Protein AF-0000000081883741 (afdb_homodimer)

Sequence (1284 aa):
FSAPFHGRQTILSLWDHIHKDPNEERGERMLQVHVQSVSGLESQSTELFSVKYLIKNECFVMQIGSPRFLILCVLSLDYRSHIQRKFQTMKDANSCPGQTVLLKKRYSELIIIDCDWSKKERAHKIKSTGQKHAELMERRAKSSTTVEMLFKPDKHGQIPEVVVLLGPAGIGKTMTARKIMLDWASGQLYQDMFDYVFYIHCREMNLCTEERSMVEIILKQWPNEHALKNVAQELLTEIFRNPKKILFLIDGFDELSLFMDLPEGQLWSDPWKKQQVGILLSSLFQKKVLFDCYMIITTRPTALMKIDRFLQYSRYVEILGFSEKDREEYFHKFFQNDDQAKQALRHVKHNGALFTMCSVPLVCWIMCTVLQQQLERGKELGQTWSTLAVVYMLYLKFHQRQRKQEILRIINGMCALAADGIRRQEILFCEDMIRKHGLNKEDSLSLFLNEDIFKEGIECVCAYSFIHLSFQEFLAALHYVRPPRDVMTLLESYSSSRPDLQVTVCFLFGLINEERMRGLKEMFGWTISFAIKKFLLEWVKILTPTIFQIYLTWERSSLFQFLYETQDENFVKHALQDRTILLVRASSLMEPITTVYCLEHSFRLKHLGIQYDSENKDENEIDGNLLKQLFINNRRLHSSSVFSAPFHGRQTILSLWDHIHKDPNEERGERMLQVHVQSVSGLESQSTELFSVKYLIKNECFVMQIGSPRFLILCVLSLDYRSHIQRKFQTMKDANSCPGQTVLLKKRYSELIIIDCDWSKKERAHKIKSTGQKHAELMERRAKSSTTVEMLFKPDKHGQIPEVVVLLGPAGIGKTMTARKIMLDWASGQLYQDMFDYVFYIHCREMNLCTEERSMVEIILKQWPNEHALKNVAQELLTEIFRNPKKILFLIDGFDELSLFMDLPEGQLWSDPWKKQQVGILLSSLFQKKVLFDCYMIITTRPTALMKIDRFLQYSRYVEILGFSEKDREEYFHKFFQNDDQAKQALRHVKHNGALFTMCSVPLVCWIMCTVLQQQLERGKELGQTWSTLAVVYMLYLKFHQRQRKQEILRIINGMCALAADGIRRQEILFCEDMIRKHGLNKEDSLSLFLNEDIFKEGIECVCAYSFIHLSFQEFLAALHYVRPPRDVMTLLESYSSSRPDLQVTVCFLFGLINEERMRGLKEMFGWTISFAIKKFLLEWVKILTPTIFQIYLTWERSSLFQFLYETQDENFVKHALQDRTILLVRASSLMEPITTVYCLEHSFRLKHLGIQYDSENKDENEIDGNLLKQLFINNRRLHSSSV

Radius of gyration: 37.21 Å; Cα contacts (8 Å, |Δi|>4): 1850; chains: 2; bounding box: 106×109×76 Å

Organism: Varanus komodoensis (NCBI:txid61221)

Structure (mmCIF, N/CA/C/O backbone):
data_AF-0000000081883741-model_v1
#
loop_
_entity.id
_entity.type
_entity.pdbx_description
1 polymer 'NACHT domain-containing protein'
#
loop_
_atom_site.group_PDB
_atom_site.id
_atom_site.type_symbol
_atom_site.label_atom_id
_atom_site.label_alt_id
_atom_site.label_comp_id
_atom_site.label_asym_id
_atom_site.label_entity_id
_atom_site.label_seq_id
_atom_site.pdbx_PDB_ins_code
_atom_site.Cartn_x
_atom_site.Cartn_y
_atom_site.Cartn_z
_atom_site.occupancy
_atom_site.B_iso_or_equiv
_atom_site.auth_seq_id
_atom_site.auth_comp_id
_atom_site.auth_asym_id
_atom_site.auth_atom_id
_atom_site.pdbx_PDB_model_num
ATOM 1 N N . PHE A 1 1 ? -28.203 -41.25 -0.008 1 19.48 1 PHE A N 1
ATOM 2 C CA . PHE A 1 1 ? -28.312 -40.844 1.386 1 19.48 1 PHE A CA 1
ATOM 3 C C . PHE A 1 1 ? -28.922 -39.469 1.488 1 19.48 1 PHE A C 1
ATOM 5 O O . PHE A 1 1 ? -28.328 -38.469 1.047 1 19.48 1 PHE A O 1
ATOM 12 N N . SER A 1 2 ? -30.281 -39.438 1.477 1 24.38 2 SER A N 1
ATOM 13 C CA . SER A 1 2 ? -31.469 -38.594 1.389 1 24.38 2 SER A CA 1
ATOM 14 C C . SER A 1 2 ? -31.641 -37.75 2.635 1 24.38 2 SER A C 1
ATOM 16 O O . SER A 1 2 ? -32.719 -37.656 3.199 1 24.38 2 SER A O 1
ATOM 18 N N . ALA A 1 3 ? -30.594 -37.625 3.367 1 26.11 3 ALA A N 1
ATOM 19 C CA . ALA A 1 3 ? -30.547 -37.156 4.742 1 26.11 3 ALA A CA 1
ATOM 20 C C . ALA A 1 3 ? -30.938 -35.656 4.809 1 26.11 3 ALA A C 1
ATOM 22 O O . ALA A 1 3 ? -31.141 -35.125 5.898 1 26.11 3 ALA A O 1
ATOM 23 N N . PRO A 1 4 ? -30.734 -34.906 3.764 1 35.25 4 PRO A N 1
ATOM 24 C CA . PRO A 1 4 ? -30.859 -33.469 3.918 1 35.25 4 PRO A CA 1
ATOM 25 C C . PRO A 1 4 ? -32.281 -33.031 4.309 1 35.25 4 PRO A C 1
ATOM 27 O O . PRO A 1 4 ? -32.469 -31.891 4.738 1 35.25 4 PRO A O 1
ATOM 30 N N . PHE A 1 5 ? -33.312 -33.938 4.027 1 36.34 5 PHE A N 1
ATOM 31 C CA . PHE A 1 5 ? -34.75 -33.688 4.098 1 36.34 5 PHE A CA 1
ATOM 32 C C . PHE A 1 5 ? -35.25 -33.781 5.531 1 36.34 5 PHE A C 1
ATOM 34 O O . PHE A 1 5 ? -36.406 -33.438 5.828 1 36.34 5 PHE A O 1
ATOM 41 N N . HIS A 1 6 ? -34.375 -34.281 6.383 1 40.12 6 HIS A N 1
ATOM 42 C CA . HIS A 1 6 ? -34.906 -34.625 7.699 1 40.12 6 HIS A CA 1
ATOM 43 C C . HIS A 1 6 ? -35.062 -33.406 8.586 1 40.12 6 HIS A C 1
ATOM 45 O O . HIS A 1 6 ? -35.969 -33.312 9.383 1 40.12 6 HIS A O 1
ATOM 51 N N . GLY A 1 7 ? -34.188 -32.438 8.375 1 40.38 7 GLY A N 1
ATOM 52 C CA . GLY A 1 7 ? -34.312 -31.266 9.227 1 40.38 7 GLY A CA 1
ATOM 53 C C . GLY A 1 7 ? -35.594 -30.484 8.977 1 40.38 7 GLY A C 1
ATOM 54 O O . GLY A 1 7 ? -36.281 -30.094 9.922 1 40.38 7 GLY A O 1
ATOM 55 N N . ARG A 1 8 ? -35.938 -30.359 7.723 1 44.66 8 ARG A N 1
ATOM 56 C CA . ARG A 1 8 ? -37.188 -29.703 7.336 1 44.66 8 ARG A CA 1
ATOM 57 C C . ARG A 1 8 ? -38.406 -30.438 7.926 1 44.66 8 ARG A C 1
ATOM 59 O O . ARG A 1 8 ? -39.312 -29.797 8.484 1 44.66 8 ARG A O 1
ATOM 66 N N . GLN A 1 9 ? -38.344 -31.734 7.68 1 44.38 9 GLN A N 1
ATOM 67 C CA . GLN A 1 9 ? -39.469 -32.531 8.148 1 44.38 9 GLN A CA 1
ATOM 68 C C . GLN A 1 9 ? -39.625 -32.438 9.664 1 44.38 9 GLN A C 1
ATOM 70 O O . GLN A 1 9 ? -40.75 -32.375 10.18 1 44.38 9 GLN A O 1
ATOM 75 N N . THR A 1 10 ? -38.469 -32.281 10.203 1 43.88 10 THR A N 1
ATOM 76 C CA . THR A 1 10 ? -38.5 -32.219 11.664 1 43.88 10 THR A CA 1
ATOM 77 C C . THR A 1 10 ? -39.094 -30.875 12.102 1 43.88 10 THR A C 1
ATOM 79 O O . THR A 1 10 ? -39.938 -30.828 13 1 43.88 10 THR A O 1
ATOM 82 N N . ILE A 1 11 ? -38.719 -29.859 11.422 1 47.78 11 ILE A N 1
ATOM 83 C CA . ILE A 1 11 ? -39.25 -28.547 11.781 1 47.78 11 ILE A CA 1
ATOM 84 C C . ILE A 1 11 ? -40.75 -28.469 11.445 1 47.78 11 ILE A C 1
ATOM 86 O O . ILE A 1 11 ? -41.531 -27.984 12.25 1 47.78 11 ILE A O 1
ATOM 90 N N . LEU A 1 12 ? -41.031 -29.031 10.32 1 48.44 12 LEU A N 1
ATOM 91 C CA . LEU A 1 12 ? -42.438 -29.031 9.906 1 48.44 12 LEU A CA 1
ATOM 92 C C . LEU A 1 12 ? -43.281 -29.891 10.836 1 48.44 12 LEU A C 1
ATOM 94 O O . LEU A 1 12 ? -44.406 -29.531 11.188 1 48.44 12 LEU A O 1
ATOM 98 N N . SER A 1 13 ? -42.719 -31.031 11.164 1 46.53 13 SER A N 1
ATOM 99 C CA . SER A 1 13 ? -43.438 -31.922 12.078 1 46.53 13 SER A CA 1
ATOM 100 C C . SER A 1 13 ? -43.594 -31.281 13.453 1 46.53 13 SER A C 1
ATOM 102 O O . SER A 1 13 ? -44.656 -31.391 14.078 1 46.53 13 SER A O 1
ATOM 104 N N . LEU A 1 14 ? -42.531 -30.688 13.82 1 47.5 14 LEU A N 1
ATOM 105 C CA . LEU A 1 14 ? -42.594 -30 15.102 1 47.5 14 LEU A CA 1
ATOM 106 C C . LEU A 1 14 ? -43.594 -28.859 15.055 1 47.5 14 LEU A C 1
ATOM 108 O O . LEU A 1 14 ? -44.344 -28.656 16.016 1 47.5 14 LEU A O 1
ATOM 112 N N . TRP A 1 15 ? -43.625 -28.266 13.906 1 45.53 15 TRP A N 1
ATOM 113 C CA . TRP A 1 15 ? -44.625 -27.219 13.664 1 45.53 15 TRP A CA 1
ATOM 114 C C . TRP A 1 15 ? -46.031 -27.797 13.766 1 45.53 15 TRP A C 1
ATOM 116 O O . TRP A 1 15 ? -46.906 -27.203 14.414 1 45.53 15 TRP A O 1
ATOM 126 N N . ASP A 1 16 ? -46.094 -28.75 13.016 1 48.19 16 ASP A N 1
ATOM 127 C CA . ASP A 1 16 ? -47.406 -29.375 13.016 1 48.19 16 ASP A CA 1
ATOM 128 C C . ASP A 1 16 ? -47.812 -29.797 14.422 1 48.19 16 ASP A C 1
ATOM 130 O O . ASP A 1 16 ? -49 -29.656 14.805 1 48.19 16 ASP A O 1
ATOM 134 N N . HIS A 1 17 ? -46.875 -30.188 15.102 1 45.66 17 HIS A N 1
ATOM 135 C CA . HIS A 1 17 ? -47.188 -30.641 16.453 1 45.66 17 HIS A CA 1
ATOM 136 C C . HIS A 1 17 ? -47.438 -29.453 17.391 1 45.66 17 HIS A C 1
ATOM 138 O O . HIS A 1 17 ? -48.312 -29.531 18.266 1 45.66 17 HIS A O 1
ATOM 144 N N . ILE A 1 18 ? -46.656 -28.453 17.188 1 47.03 18 ILE A N 1
ATOM 145 C CA . ILE A 1 18 ? -46.781 -27.297 18.062 1 47.03 18 ILE A CA 1
ATOM 146 C C . ILE A 1 18 ? -48.062 -26.547 17.75 1 47.03 18 ILE A C 1
ATOM 148 O O . ILE A 1 18 ? -48.781 -26.109 18.656 1 47.03 18 ILE A O 1
ATOM 152 N N . HIS A 1 19 ? -48.25 -26.328 16.531 1 45.53 19 HIS A N 1
ATOM 153 C CA . HIS A 1 19 ? -49.438 -25.562 16.156 1 45.53 19 HIS A CA 1
ATOM 154 C C . HIS A 1 19 ? -50.719 -26.359 16.438 1 45.53 19 HIS A C 1
ATOM 156 O O . HIS A 1 19 ? -51.812 -25.797 16.484 1 45.53 19 HIS A O 1
ATOM 162 N N . LYS A 1 20 ? -50.594 -27.594 16.297 1 48.69 20 LYS A N 1
ATOM 163 C CA . LYS A 1 20 ? -51.781 -28.375 16.547 1 48.69 20 LYS A CA 1
ATOM 164 C C . LYS A 1 20 ? -52.062 -28.516 18.047 1 48.69 20 LYS A C 1
ATOM 166 O O . LYS A 1 20 ? -53.125 -28.922 18.469 1 48.69 20 LYS A O 1
ATOM 171 N N . ASP A 1 21 ? -50.906 -28.344 18.812 1 43.66 21 ASP A N 1
ATOM 172 C CA . ASP A 1 21 ? -51.188 -28.531 20.234 1 43.66 21 ASP A CA 1
ATOM 173 C C . ASP A 1 21 ? -51.75 -27.234 20.844 1 43.66 21 ASP A C 1
ATOM 175 O O . ASP A 1 21 ? -51.125 -26.172 20.703 1 43.66 21 ASP A O 1
ATOM 179 N N . PRO A 1 22 ? -52.969 -27.078 21.156 1 47.06 22 PRO A N 1
ATOM 180 C CA . PRO A 1 22 ? -53.656 -25.953 21.781 1 47.06 22 PRO A CA 1
ATOM 181 C C . PRO A 1 22 ? -52.938 -25.406 22.984 1 47.06 22 PRO A C 1
ATOM 183 O O . PRO A 1 22 ? -53.156 -24.25 23.391 1 47.06 22 PRO A O 1
ATOM 186 N N . ASN A 1 23 ? -52.312 -26.297 23.812 1 42.28 23 ASN A N 1
ATOM 187 C CA . ASN A 1 23 ? -51.688 -25.812 25.047 1 42.28 23 ASN A CA 1
ATOM 188 C C . ASN A 1 23 ? -50.25 -25.375 24.828 1 42.28 23 ASN A C 1
ATOM 190 O O . ASN A 1 23 ? -49.406 -26.172 24.422 1 42.28 23 ASN A O 1
ATOM 194 N N . GLU A 1 24 ? -49.969 -24.094 24.688 1 45.44 24 GLU A N 1
ATOM 195 C CA . GLU A 1 24 ? -48.719 -23.375 24.453 1 45.44 24 GLU A CA 1
ATOM 196 C C . GLU A 1 24 ? -47.594 -23.953 25.281 1 45.44 24 GLU A C 1
ATOM 198 O O . GLU A 1 24 ? -46.438 -24.031 24.812 1 45.44 24 GLU A O 1
ATOM 203 N N . GLU A 1 25 ? -47.844 -24.391 26.516 1 47.12 25 GLU A N 1
ATOM 204 C CA . GLU A 1 25 ? -46.812 -24.906 27.438 1 47.12 25 GLU A CA 1
ATOM 205 C C . GLU A 1 25 ? -46.25 -26.219 26.922 1 47.12 25 GLU A C 1
ATOM 207 O O . GLU A 1 25 ? -45.031 -26.438 27.031 1 47.12 25 GLU A O 1
ATOM 212 N N . ARG A 1 26 ? -46.969 -27.047 26.438 1 49.44 26 ARG A N 1
ATOM 213 C CA . ARG A 1 26 ? -46.531 -28.375 26.016 1 49.44 26 ARG A CA 1
ATOM 214 C C . ARG A 1 26 ? -45.719 -28.281 24.734 1 49.44 26 ARG A C 1
ATOM 216 O O . ARG A 1 26 ? -44.75 -29.031 24.578 1 49.44 26 ARG A O 1
ATOM 223 N N . GLY A 1 27 ? -46.094 -27.344 23.922 1 43.75 27 GLY A N 1
ATOM 224 C CA . GLY A 1 27 ? -45.281 -27.109 22.75 1 43.75 27 GLY A CA 1
ATOM 225 C C . GLY A 1 27 ? -43.844 -26.688 23.094 1 43.75 27 GLY A C 1
ATOM 226 O O . GLY A 1 27 ? -42.906 -27.172 22.469 1 43.75 27 GLY A O 1
ATOM 227 N N . GLU A 1 28 ? -43.75 -25.953 24.203 1 46.81 28 GLU A N 1
ATOM 228 C CA . GLU A 1 28 ? -42.438 -25.531 24.688 1 46.81 28 GLU A CA 1
ATOM 229 C C . GLU A 1 28 ? -41.625 -26.719 25.234 1 46.81 28 GLU A C 1
ATOM 231 O O . GLU A 1 28 ? -40.438 -26.828 25 1 46.81 28 GLU A O 1
ATOM 236 N N . ARG A 1 29 ? -42.219 -27.625 25.938 1 48.78 29 ARG A N 1
ATOM 237 C CA . ARG A 1 29 ? -41.594 -28.781 26.547 1 48.78 29 ARG A CA 1
ATOM 238 C C . ARG A 1 29 ? -41.125 -29.766 25.469 1 48.78 29 ARG A C 1
ATOM 240 O O . ARG A 1 29 ? -40.031 -30.344 25.578 1 48.78 29 ARG A O 1
ATOM 247 N N . MET A 1 30 ? -41.875 -29.906 24.547 1 44.59 30 MET A N 1
ATOM 248 C CA . MET A 1 30 ? -41.531 -30.844 23.484 1 44.59 30 MET A CA 1
ATOM 249 C C . MET A 1 30 ? -40.344 -30.312 22.688 1 44.59 30 MET A C 1
ATOM 251 O O . MET A 1 30 ? -39.469 -31.078 22.266 1 44.59 30 MET A O 1
ATOM 255 N N . LEU A 1 31 ? -40.344 -29.031 22.578 1 46.47 31 LEU A N 1
ATOM 256 C CA . LEU A 1 31 ? -39.156 -28.406 21.938 1 46.47 31 LEU A CA 1
ATOM 257 C C . LEU A 1 31 ? -37.906 -28.625 22.781 1 46.47 31 LEU A C 1
ATOM 259 O O . LEU A 1 31 ? -36.844 -28.938 22.234 1 46.47 31 LEU A O 1
ATOM 263 N N . GLN A 1 32 ? -38.094 -28.562 24.078 1 46.34 32 GLN A N 1
ATOM 264 C CA . GLN A 1 32 ? -36.969 -28.828 24.969 1 46.34 32 GLN A CA 1
ATOM 265 C C . GLN A 1 32 ? -36.531 -30.281 24.891 1 46.34 32 GLN A C 1
ATOM 267 O O . GLN A 1 32 ? -35.312 -30.578 24.891 1 46.34 32 GLN A O 1
ATOM 272 N N . VAL A 1 33 ? -37.375 -31.219 24.922 1 45 33 VAL A N 1
ATOM 273 C CA . VAL A 1 33 ? -37.031 -32.625 24.859 1 45 33 VAL A CA 1
ATOM 274 C C . VAL A 1 33 ? -36.406 -32.969 23.531 1 45 33 VAL A C 1
ATOM 276 O O . VAL A 1 33 ? -35.438 -33.75 23.469 1 45 33 VAL A O 1
ATOM 279 N N . HIS A 1 34 ? -36.906 -32.375 22.5 1 42.5 34 HIS A N 1
ATOM 280 C CA . HIS A 1 34 ? -36.312 -32.656 21.188 1 42.5 34 HIS A CA 1
ATOM 281 C C . HIS A 1 34 ? -34.938 -32.062 21.062 1 42.5 34 HIS A C 1
ATOM 283 O O . HIS A 1 34 ? -34.031 -32.688 20.516 1 42.5 34 HIS A O 1
ATOM 289 N N . VAL A 1 35 ? -34.75 -30.953 21.672 1 45.22 35 VAL A N 1
ATOM 290 C CA . VAL A 1 35 ? -33.406 -30.344 21.703 1 45.22 35 VAL A CA 1
ATOM 291 C C . VAL A 1 35 ? -32.469 -31.25 22.484 1 45.22 35 VAL A C 1
ATOM 293 O O . VAL A 1 35 ? -31.312 -31.453 22.078 1 45.22 35 VAL A O 1
ATOM 296 N N . GLN A 1 36 ? -32.875 -31.734 23.594 1 44 36 GLN A N 1
ATOM 297 C CA . GLN A 1 36 ? -32.062 -32.625 24.406 1 44 36 GLN A CA 1
ATOM 298 C C . GLN A 1 36 ? -31.766 -33.938 23.656 1 44 36 GLN A C 1
ATOM 300 O O . GLN A 1 36 ? -30.672 -34.5 23.766 1 44 36 GLN A O 1
ATOM 305 N N . SER A 1 37 ? -32.688 -34.5 23.062 1 40.66 37 SER A N 1
ATOM 306 C CA . SER A 1 37 ? -32.469 -35.781 22.375 1 40.66 37 SER A CA 1
ATOM 307 C C . SER A 1 37 ? -31.531 -35.594 21.172 1 40.66 37 SER A C 1
ATOM 309 O O . SER A 1 37 ? -30.766 -36.5 20.828 1 40.66 37 SER A O 1
ATOM 311 N N . VAL A 1 38 ? -31.766 -34.469 20.469 1 40.59 38 VAL A N 1
ATOM 312 C CA . VAL A 1 38 ? -30.891 -34.219 19.344 1 40.59 38 VAL A CA 1
ATOM 313 C C . VAL A 1 38 ? -29.484 -33.875 19.844 1 40.59 38 VAL A C 1
ATOM 315 O O . VAL A 1 38 ? -28.5 -34 19.125 1 40.59 38 VAL A O 1
ATOM 318 N N . SER A 1 39 ? -29.422 -33.156 20.938 1 40.31 39 SER A N 1
ATOM 319 C CA . SER A 1 39 ? -28.094 -32.938 21.484 1 40.31 39 SER A CA 1
ATOM 320 C C . SER A 1 39 ? -27.328 -34.25 21.641 1 40.31 39 SER A C 1
ATOM 322 O O . SER A 1 39 ? -26.094 -34.25 21.656 1 40.31 39 SER A O 1
ATOM 324 N N . GLY A 1 40 ? -27.922 -35.281 22.109 1 37.41 40 GLY A N 1
ATOM 325 C CA . GLY A 1 40 ? -27.234 -36.562 22.219 1 37.41 40 GLY A CA 1
ATOM 326 C C . GLY A 1 40 ? -26.844 -37.156 20.875 1 37.41 40 GLY A C 1
ATOM 327 O O . GLY A 1 40 ? -26.234 -38.219 20.797 1 37.41 40 GLY A O 1
ATOM 328 N N . LEU A 1 41 ? -27.672 -36.938 19.812 1 34.06 41 LEU A N 1
ATOM 329 C CA . LEU A 1 41 ? -27.297 -37.594 18.547 1 34.06 41 LEU A CA 1
ATOM 330 C C . LEU A 1 41 ? -25.938 -37.062 18.062 1 34.06 41 LEU A C 1
ATOM 332 O O . LEU A 1 41 ? -25.719 -35.875 18 1 34.06 41 LEU A O 1
ATOM 336 N N . GLU A 1 42 ? -24.906 -37.719 18.266 1 34.75 42 GLU A N 1
ATOM 337 C CA . GLU A 1 42 ? -23.516 -37.625 17.812 1 34.75 42 GLU A CA 1
ATOM 338 C C . GLU A 1 42 ? -23.453 -37.062 16.391 1 34.75 42 GLU A C 1
ATOM 340 O O . GLU A 1 42 ? -22.453 -36.438 16.016 1 34.75 42 GLU A O 1
ATOM 345 N N . SER A 1 43 ? -24.062 -37.812 15.367 1 32.94 43 SER A N 1
ATOM 346 C CA . SER A 1 43 ? -23.656 -37.781 13.969 1 32.94 43 SER A CA 1
ATOM 347 C C . SER A 1 43 ? -23.906 -36.406 13.359 1 32.94 43 SER A C 1
ATOM 349 O O . SER A 1 43 ? -23.016 -35.812 12.758 1 32.94 43 SER A O 1
ATOM 351 N N . GLN A 1 44 ? -24.938 -36.219 12.312 1 36.38 44 GLN A N 1
ATOM 352 C CA . GLN A 1 44 ? -24.938 -35.406 11.094 1 36.38 44 GLN A CA 1
ATOM 353 C C . GLN A 1 44 ? -25.203 -33.938 11.406 1 36.38 44 GLN A C 1
ATOM 355 O O . GLN A 1 44 ? -26.125 -33.625 12.156 1 36.38 44 GLN A O 1
ATOM 360 N N . SER A 1 45 ? -24.234 -33 11.133 1 41 45 SER A N 1
ATOM 361 C CA . SER A 1 45 ? -23.812 -31.625 11.406 1 41 45 SER A CA 1
ATOM 362 C C . SER A 1 45 ? -24.938 -30.641 11.117 1 41 45 SER A C 1
ATOM 364 O O . SER A 1 45 ? -25.156 -29.703 11.883 1 41 45 SER A O 1
ATOM 366 N N . THR A 1 46 ? -25.703 -30.859 10 1 39.53 46 THR A N 1
ATOM 367 C CA . THR A 1 46 ? -26.641 -29.812 9.625 1 39.53 46 THR A CA 1
ATOM 368 C C . THR A 1 46 ? -27.812 -29.75 10.602 1 39.53 46 THR A C 1
ATOM 370 O O . THR A 1 46 ? -28.328 -28.672 10.898 1 39.53 46 THR A O 1
ATOM 373 N N . GLU A 1 47 ? -28.312 -30.984 11.109 1 40.16 47 GLU A N 1
ATOM 374 C CA . GLU A 1 47 ? -29.453 -31.016 12.016 1 40.16 47 GLU A CA 1
ATOM 375 C C . GLU A 1 47 ? -29.141 -30.312 13.328 1 40.16 47 GLU A C 1
ATOM 377 O O . GLU A 1 47 ? -29.969 -29.562 13.852 1 40.16 47 GLU A O 1
ATOM 382 N N . LEU A 1 48 ? -28.016 -30.562 13.703 1 42.69 48 LEU A N 1
ATOM 383 C CA . LEU A 1 48 ? -27.594 -29.953 14.961 1 42.69 48 LEU A CA 1
ATOM 384 C C . LEU A 1 48 ? -27.516 -28.438 14.828 1 42.69 48 LEU A C 1
ATOM 386 O O . LEU A 1 48 ? -27.891 -27.703 15.75 1 42.69 48 LEU A O 1
ATOM 390 N N . PHE A 1 49 ? -27.094 -28.016 13.664 1 42.62 49 PHE A N 1
ATOM 391 C CA . PHE A 1 49 ? -27.078 -26.578 13.445 1 42.62 49 PHE A CA 1
ATOM 392 C C . PHE A 1 49 ? -28.484 -26 13.5 1 42.62 49 PHE A C 1
ATOM 394 O O . PHE A 1 49 ? -28.703 -24.953 14.102 1 42.62 49 PHE A O 1
ATOM 401 N N . SER A 1 50 ? -29.422 -26.844 12.914 1 43.16 50 SER A N 1
ATOM 402 C CA . SER A 1 50 ? -30.797 -26.375 12.898 1 43.16 50 SER A CA 1
ATOM 403 C C . SER A 1 50 ? -31.344 -26.203 14.312 1 43.16 50 SER A C 1
ATOM 405 O O . SER A 1 50 ? -32 -25.203 14.617 1 43.16 50 SER A O 1
ATOM 407 N N . VAL A 1 51 ? -31.062 -27.156 15.078 1 45.72 51 VAL A N 1
ATOM 408 C CA . VAL A 1 51 ? -31.609 -27.141 16.438 1 45.72 51 VAL A CA 1
ATOM 409 C C . VAL A 1 51 ? -30.922 -26.047 17.25 1 45.72 51 VAL A C 1
ATOM 411 O O . VAL A 1 51 ? -31.578 -25.312 17.984 1 45.72 51 VAL A O 1
ATOM 414 N N . LYS A 1 52 ? -29.656 -25.891 17.016 1 44.81 52 LYS A N 1
ATOM 415 C CA . LYS A 1 52 ? -28.922 -24.875 17.766 1 44.81 52 LYS A CA 1
ATOM 416 C C . LYS A 1 52 ? -29.359 -23.469 17.375 1 44.81 52 LYS A C 1
ATOM 418 O O . LYS A 1 52 ? -29.453 -22.578 18.219 1 44.81 52 LYS A O 1
ATOM 423 N N . TYR A 1 53 ? -29.5 -23.406 16.078 1 44.62 53 TYR A N 1
ATOM 424 C CA . TYR A 1 53 ? -30.031 -22.125 15.625 1 44.62 53 TYR A CA 1
ATOM 425 C C . TYR A 1 53 ? -31.391 -21.828 16.266 1 44.62 53 TYR A C 1
ATOM 427 O O . TYR A 1 53 ? -31.656 -20.703 16.672 1 44.62 53 TYR A O 1
ATOM 435 N N . LEU A 1 54 ? -32.219 -22.891 16.375 1 45.94 54 LEU A N 1
ATOM 436 C CA . LEU A 1 54 ? -33.5 -22.719 17.016 1 45.94 54 LEU A CA 1
ATOM 437 C C . LEU A 1 54 ? -33.344 -22.406 18.5 1 45.94 54 LEU A C 1
ATOM 439 O O . LEU A 1 54 ? -34.062 -21.562 19.031 1 45.94 54 LEU A O 1
ATOM 443 N N . ILE A 1 55 ? -32.344 -23 19.078 1 42.94 55 ILE A N 1
ATOM 444 C CA . ILE A 1 55 ? -32.125 -22.812 20.5 1 42.94 55 ILE A CA 1
ATOM 445 C C . ILE A 1 55 ? -31.578 -21.422 20.766 1 42.94 55 ILE A C 1
ATOM 447 O O . ILE A 1 55 ? -32.031 -20.734 21.688 1 42.94 55 ILE A O 1
ATOM 451 N N . LYS A 1 56 ? -30.469 -21.188 20.062 1 41.44 56 LYS A N 1
ATOM 452 C CA . LYS A 1 56 ? -29.859 -19.875 20.281 1 41.44 56 LYS A CA 1
ATOM 453 C C . LYS A 1 56 ? -30.875 -18.766 20.094 1 41.44 56 LYS A C 1
ATOM 455 O O . LYS A 1 56 ? -30.781 -17.719 20.734 1 41.44 56 LYS A O 1
ATOM 460 N N . ASN A 1 57 ? -31.625 -18.938 19.125 1 38.56 57 ASN A N 1
ATOM 461 C CA . ASN A 1 57 ? -32.719 -17.984 18.953 1 38.56 57 ASN A CA 1
ATOM 462 C C . ASN A 1 57 ? -33.969 -18.406 19.734 1 38.56 57 ASN A C 1
ATOM 464 O O . ASN A 1 57 ? -35.094 -18.328 19.219 1 38.56 57 ASN A O 1
ATOM 468 N N . GLU A 1 58 ? -33.812 -19.109 20.703 1 38.31 58 GLU A N 1
ATOM 469 C CA . GLU A 1 58 ? -34.781 -19.641 21.641 1 38.31 58 GLU A CA 1
ATOM 470 C C . GLU A 1 58 ? -35.906 -18.641 21.906 1 38.31 58 GLU A C 1
ATOM 472 O O . GLU A 1 58 ? -37.094 -19 21.938 1 38.31 58 GLU A O 1
ATOM 477 N N . CYS A 1 59 ? -35.438 -17.5 22.484 1 34.38 59 CYS A N 1
ATOM 478 C CA . CYS A 1 59 ? -36.469 -16.547 22.875 1 34.38 59 CYS A CA 1
ATOM 479 C C . CYS A 1 59 ? -37.406 -16.234 21.688 1 34.38 59 CYS A C 1
ATOM 481 O O . CYS A 1 59 ? -38.594 -15.938 21.891 1 34.38 59 CYS A O 1
ATOM 483 N N . PHE A 1 60 ? -36.844 -16.281 20.547 1 34.91 60 PHE A N 1
ATOM 484 C CA . PHE A 1 60 ? -37.656 -15.984 19.375 1 34.91 60 PHE A CA 1
ATOM 485 C C . PHE A 1 60 ? -38.594 -17.141 19.047 1 34.91 60 PHE A C 1
ATOM 487 O O . PHE A 1 60 ? -39.719 -16.938 18.609 1 34.91 60 PHE A O 1
ATOM 494 N N . VAL A 1 61 ? -38.25 -18.391 19.219 1 36.66 61 VAL A N 1
ATOM 495 C CA . VAL A 1 61 ? -39.156 -19.516 18.969 1 36.66 61 VAL A CA 1
ATOM 496 C C . VAL A 1 61 ? -40.375 -19.406 19.875 1 36.66 61 VAL A C 1
ATOM 498 O O . VAL A 1 61 ? -41.5 -19.688 19.438 1 36.66 61 VAL A O 1
ATOM 501 N N . MET A 1 62 ? -40.125 -19.203 21.047 1 35.03 62 MET A N 1
ATOM 502 C CA . MET A 1 62 ? -41.281 -19.094 21.922 1 35.03 62 MET A CA 1
ATOM 503 C C . MET A 1 62 ? -42.219 -17.953 21.5 1 35.03 62 MET A C 1
ATOM 505 O O . MET A 1 62 ? -43.406 -18 21.719 1 35.03 62 MET A O 1
ATOM 509 N N . GLN A 1 63 ? -41.562 -16.781 21.344 1 33.09 63 GLN A N 1
ATOM 510 C CA . GLN A 1 63 ? -42.438 -15.711 20.859 1 33.09 63 GLN A CA 1
ATOM 511 C C . GLN A 1 63 ? -42.875 -15.969 19.422 1 33.09 63 GLN A C 1
ATOM 513 O O . GLN A 1 63 ? -43.5 -15.117 18.812 1 33.09 63 GLN A O 1
ATOM 518 N N . ILE A 1 64 ? -42.344 -16.891 18.703 1 38.38 64 ILE A N 1
ATOM 519 C CA . ILE A 1 64 ? -42.688 -17.328 17.359 1 38.38 64 ILE A CA 1
ATOM 520 C C . ILE A 1 64 ? -44.156 -17.797 17.328 1 38.38 64 ILE A C 1
ATOM 522 O O . ILE A 1 64 ? -44.438 -18.969 17.516 1 38.38 64 ILE A O 1
ATOM 526 N N . GLY A 1 65 ? -44.781 -17.609 18.031 1 38.25 65 GLY A N 1
ATOM 527 C CA . GLY A 1 65 ? -46.156 -17.922 17.719 1 38.25 65 GLY A CA 1
ATOM 528 C C . GLY A 1 65 ? -46.531 -17.609 16.281 1 38.25 65 GLY A C 1
ATOM 529 O O . GLY A 1 65 ? -47.625 -17.938 15.844 1 38.25 65 GLY A O 1
ATOM 530 N N . SER A 1 66 ? -45.688 -16.781 15.5 1 46.34 66 SER A N 1
ATOM 531 C CA . SER A 1 66 ? -46.281 -16.484 14.203 1 46.34 66 SER A CA 1
ATOM 532 C C . SER A 1 66 ? -45.719 -17.406 13.125 1 46.34 66 SER A C 1
ATOM 534 O O . SER A 1 66 ? -44.562 -17.781 13.156 1 46.34 66 SER A O 1
ATOM 536 N N . PRO A 1 67 ? -46.562 -18.328 12.477 1 51.62 67 PRO A N 1
ATOM 537 C CA . PRO A 1 67 ? -46.25 -19.125 11.273 1 51.62 67 PRO A CA 1
ATOM 538 C C . PRO A 1 67 ? -45.188 -18.484 10.391 1 51.62 67 PRO A C 1
ATOM 540 O O . PRO A 1 67 ? -44.438 -19.188 9.727 1 51.62 67 PRO A O 1
ATOM 543 N N . ARG A 1 68 ? -44.938 -17.297 10.57 1 59.22 68 ARG A N 1
ATOM 544 C CA . ARG A 1 68 ? -44.031 -16.578 9.695 1 59.22 68 ARG A CA 1
ATOM 545 C C . ARG A 1 68 ? -42.562 -16.844 10.078 1 59.22 68 ARG A C 1
ATOM 547 O O . ARG A 1 68 ? -41.719 -17.062 9.203 1 59.22 68 ARG A O 1
ATOM 554 N N . PHE A 1 69 ? -42.219 -17.047 11.289 1 59.34 69 PHE A N 1
ATOM 555 C CA . PHE A 1 69 ? -40.844 -17.297 11.734 1 59.34 69 PHE A CA 1
ATOM 556 C C . PHE A 1 69 ? -40.406 -18.719 11.383 1 59.34 69 PHE A C 1
ATOM 558 O O . PHE A 1 69 ? -39.281 -18.938 11.008 1 59.34 69 PHE A O 1
ATOM 565 N N . LEU A 1 70 ? -41.375 -19.594 11.43 1 59.06 70 LEU A N 1
ATOM 566 C CA . LEU A 1 70 ? -41.062 -20.969 11.086 1 59.06 70 LEU A CA 1
ATOM 567 C C . LEU A 1 70 ? -40.688 -21.094 9.609 1 59.06 70 LEU A C 1
ATOM 569 O O . LEU A 1 70 ? -39.781 -21.844 9.25 1 59.06 70 LEU A O 1
ATOM 573 N N . ILE A 1 71 ? -41.406 -20.391 8.828 1 64.75 71 ILE A N 1
ATOM 574 C CA . ILE A 1 71 ? -41.125 -20.422 7.395 1 64.75 71 ILE A CA 1
ATOM 575 C C . ILE A 1 71 ? -39.719 -19.891 7.133 1 64.75 71 ILE A C 1
ATOM 577 O O . ILE A 1 71 ? -38.969 -20.453 6.324 1 64.75 71 ILE A O 1
ATOM 581 N N . LEU A 1 72 ? -39.312 -18.953 7.906 1 69.38 72 LEU A N 1
ATOM 582 C CA . LEU A 1 72 ? -38 -18.344 7.715 1 69.38 72 LEU A CA 1
ATOM 583 C C . LEU A 1 72 ? -36.906 -19.312 8.148 1 69.38 72 LEU A C 1
ATOM 585 O O . LEU A 1 72 ? -35.844 -19.391 7.504 1 69.38 72 LEU A O 1
ATOM 589 N N . CYS A 1 73 ? -37.188 -20.078 9.125 1 66.38 73 CYS A N 1
ATOM 590 C CA . CYS A 1 73 ? -36.219 -21.047 9.609 1 66.38 73 CYS A CA 1
ATOM 591 C C . CYS A 1 73 ? -36.031 -22.172 8.594 1 66.38 73 CYS A C 1
ATOM 593 O O . CYS A 1 73 ? -34.906 -22.594 8.336 1 66.38 73 CYS A O 1
ATOM 595 N N . VAL A 1 74 ? -37.094 -22.578 8 1 69.44 74 VAL A N 1
ATOM 596 C CA . VAL A 1 74 ? -37.062 -23.641 7.004 1 69.44 74 VAL A CA 1
ATOM 597 C C . VAL A 1 74 ? -36.281 -23.156 5.773 1 69.44 74 VAL A C 1
ATOM 599 O O . VAL A 1 74 ? -35.469 -23.906 5.207 1 69.44 74 VAL A O 1
ATOM 602 N N . LEU A 1 75 ? -36.5 -22 5.461 1 75.06 75 LEU A N 1
ATOM 603 C CA . LEU A 1 75 ? -35.812 -21.438 4.289 1 75.06 75 LEU A CA 1
ATOM 604 C C . LEU A 1 75 ? -34.312 -21.328 4.531 1 75.06 75 LEU A C 1
ATOM 606 O O . LEU A 1 75 ? -33.531 -21.547 3.613 1 75.06 75 LEU A O 1
ATOM 610 N N . SER A 1 76 ? -33.969 -21.031 5.742 1 80.81 76 SER A N 1
ATOM 611 C CA . SER A 1 76 ? -32.562 -20.953 6.094 1 80.81 76 SER A CA 1
ATOM 612 C C . SER A 1 76 ? -31.891 -22.328 6.043 1 80.81 76 SER A C 1
ATOM 614 O O . SER A 1 76 ? -30.766 -22.453 5.57 1 80.81 76 SER A O 1
ATOM 616 N N . LEU A 1 77 ? -32.656 -23.297 6.41 1 76.94 77 LEU A N 1
ATOM 617 C CA . LEU A 1 77 ? -32.125 -24.656 6.383 1 76.94 77 LEU A CA 1
ATOM 618 C C . LEU A 1 77 ? -32.031 -25.172 4.949 1 76.94 77 LEU A C 1
ATOM 620 O O . LEU A 1 77 ? -31.078 -25.891 4.609 1 76.94 77 LEU A O 1
ATOM 624 N N . ASP A 1 78 ? -32.969 -24.812 4.156 1 78.38 78 ASP A N 1
ATOM 625 C CA . ASP A 1 78 ? -32.938 -25.188 2.748 1 78.38 78 ASP A CA 1
ATOM 626 C C . ASP A 1 78 ? -31.734 -24.594 2.041 1 78.38 78 ASP A C 1
ATOM 628 O O . ASP A 1 78 ? -31.109 -25.234 1.196 1 78.38 78 ASP A O 1
ATOM 632 N N . TYR A 1 79 ? -31.516 -23.422 2.461 1 88.5 79 TYR A N 1
ATOM 633 C CA . TYR A 1 79 ? -30.375 -22.734 1.858 1 88.5 79 TYR A CA 1
ATOM 634 C C . TYR A 1 79 ? -29.062 -23.453 2.221 1 88.5 79 TYR A C 1
ATOM 636 O O . TYR A 1 79 ? -28.266 -23.766 1.344 1 88.5 79 TYR A O 1
ATOM 644 N N . ARG A 1 80 ? -28.906 -23.75 3.406 1 87.31 80 ARG A N 1
ATOM 645 C CA . ARG A 1 80 ? -27.672 -24.391 3.883 1 87.31 80 ARG A CA 1
ATOM 646 C C . ARG A 1 80 ? -27.484 -25.766 3.262 1 87.31 80 ARG A C 1
ATOM 648 O O . ARG A 1 80 ? -26.375 -26.125 2.854 1 87.31 80 ARG A O 1
ATOM 655 N N . SER A 1 81 ? -28.531 -26.484 3.205 1 84.75 81 SER A N 1
ATOM 656 C CA . SER A 1 81 ? -28.484 -27.812 2.613 1 84.75 81 SER A CA 1
ATOM 657 C C . SER A 1 81 ? -28.125 -27.75 1.129 1 84.75 81 SER A C 1
ATOM 659 O O . SER A 1 81 ? -27.359 -28.578 0.625 1 84.75 81 SER A O 1
ATOM 661 N N . HIS A 1 82 ? -28.734 -26.828 0.569 1 89.81 82 HIS A N 1
ATOM 662 C CA . HIS A 1 82 ? -28.453 -26.656 -0.853 1 89.81 82 HIS A CA 1
ATOM 663 C C . HIS A 1 82 ? -27 -26.281 -1.094 1 89.81 82 HIS A C 1
ATOM 665 O O . HIS A 1 82 ? -26.359 -26.828 -1.999 1 89.81 82 HIS A O 1
ATOM 671 N N . ILE A 1 83 ? -26.531 -25.391 -0.29 1 94.44 83 ILE A N 1
ATOM 672 C CA . ILE A 1 83 ? -25.141 -24.953 -0.429 1 94.44 83 ILE A CA 1
ATOM 673 C C . ILE A 1 83 ? -24.203 -26.125 -0.142 1 94.44 83 ILE A C 1
ATOM 675 O O . ILE A 1 83 ? -23.203 -26.297 -0.835 1 94.44 83 ILE A O 1
ATOM 679 N N . GLN A 1 84 ? -24.484 -26.859 0.778 1 93.06 84 GLN A N 1
ATOM 680 C CA . GLN A 1 84 ? -23.656 -28.016 1.107 1 93.06 84 GLN A CA 1
ATOM 681 C C . GLN A 1 84 ? -23.578 -28.984 -0.064 1 93.06 84 GLN A C 1
ATOM 683 O O . GLN A 1 84 ? -22.5 -29.469 -0.413 1 93.06 84 GLN A O 1
ATOM 688 N N . ARG A 1 85 ? -24.688 -29.25 -0.692 1 90.75 85 ARG A N 1
ATOM 689 C CA . ARG A 1 85 ? -24.734 -30.156 -1.832 1 90.75 85 ARG A CA 1
ATOM 690 C C . ARG A 1 85 ? -23.969 -29.578 -3.023 1 90.75 85 ARG A C 1
ATOM 692 O O . ARG A 1 85 ? -23.219 -30.281 -3.693 1 90.75 85 ARG A O 1
ATOM 699 N N . LYS A 1 86 ? -24.188 -28.391 -3.178 1 93.44 86 LYS A N 1
ATOM 700 C CA . LYS A 1 86 ? -23.594 -27.703 -4.328 1 93.44 86 LYS A CA 1
ATOM 701 C C . LYS A 1 86 ? -22.078 -27.703 -4.238 1 93.44 86 LYS A C 1
ATOM 703 O O . LYS A 1 86 ? -21.391 -27.875 -5.246 1 93.44 86 LYS A O 1
ATOM 708 N N . PHE A 1 87 ? -21.5 -27.562 -3.047 1 95.88 87 PHE A N 1
ATOM 709 C CA . PHE A 1 87 ? -20.062 -27.328 -2.914 1 95.88 87 PHE A CA 1
ATOM 710 C C . PHE A 1 87 ? -19.359 -28.594 -2.422 1 95.88 87 PHE A C 1
ATOM 712 O O . PHE A 1 87 ? -18.141 -28.609 -2.301 1 95.88 87 PHE A O 1
ATOM 719 N N . GLN A 1 88 ? -20.078 -29.578 -2.223 1 94.69 88 GLN A N 1
ATOM 720 C CA . GLN A 1 88 ? -19.5 -30.828 -1.749 1 94.69 88 GLN A CA 1
ATOM 721 C C . GLN A 1 88 ? -18.672 -31.5 -2.842 1 94.69 88 GLN A C 1
ATOM 723 O O . GLN A 1 88 ? -17.672 -32.156 -2.555 1 94.69 88 GLN A O 1
ATOM 728 N N . THR A 1 89 ? -19.094 -31.297 -4.07 1 94.12 89 THR A N 1
ATOM 729 C CA . THR A 1 89 ? -18.391 -31.938 -5.188 1 94.12 89 THR A CA 1
ATOM 730 C C . THR A 1 89 ? -17.891 -30.891 -6.172 1 94.12 89 THR A C 1
ATOM 732 O O . THR A 1 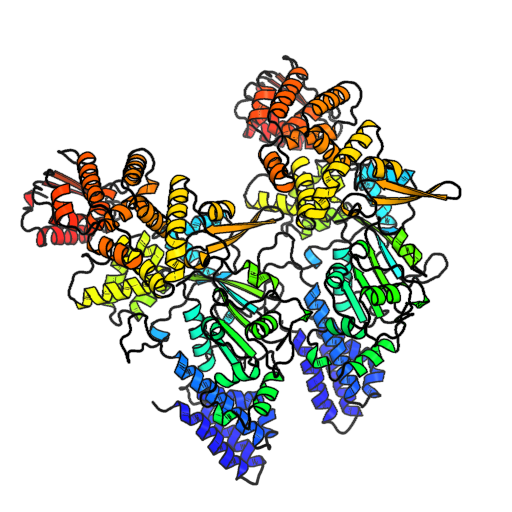89 ? -18.328 -29.734 -6.137 1 94.12 89 THR A O 1
ATOM 735 N N . MET A 1 90 ? -16.938 -31.344 -6.949 1 92.81 90 MET A N 1
ATOM 736 C CA . MET A 1 90 ? -16.375 -30.469 -7.984 1 92.81 90 MET A CA 1
ATOM 737 C C . MET A 1 90 ? -15.977 -31.281 -9.211 1 92.81 90 MET A C 1
ATOM 739 O O . MET A 1 90 ? -15.945 -32.5 -9.172 1 92.81 90 MET A O 1
ATOM 743 N N . LYS A 1 91 ? -15.766 -30.547 -10.227 1 90.25 91 LYS A N 1
ATOM 744 C CA . LYS A 1 91 ? -15.281 -31.141 -11.469 1 90.25 91 LYS A CA 1
ATOM 745 C C . LYS A 1 91 ? -13.82 -30.766 -11.719 1 90.25 91 LYS A C 1
ATOM 747 O O . LYS A 1 91 ? -13.469 -29.594 -11.727 1 90.25 91 LYS A O 1
ATOM 752 N N . ASP A 1 92 ? -13.016 -31.766 -11.883 1 88.5 92 ASP A N 1
ATOM 753 C CA . ASP A 1 92 ? -11.648 -31.484 -12.312 1 88.5 92 ASP A CA 1
ATOM 754 C C . ASP A 1 92 ? -11.625 -30.922 -13.727 1 88.5 92 ASP A C 1
ATOM 756 O O . ASP A 1 92 ? -12.586 -31.062 -14.477 1 88.5 92 ASP A O 1
ATOM 760 N N . ALA A 1 93 ? -10.625 -30.297 -14.055 1 84.81 93 ALA A N 1
ATOM 761 C CA . ALA A 1 93 ? -10.492 -29.703 -15.383 1 84.81 93 ALA A CA 1
ATOM 762 C C . ALA A 1 93 ? -10.578 -30.766 -16.484 1 84.81 93 ALA A C 1
ATOM 764 O O . ALA A 1 93 ? -11.047 -30.484 -17.578 1 84.81 93 ALA A O 1
ATOM 765 N N . ASN A 1 94 ? -10.117 -32 -16.141 1 84.81 94 ASN A N 1
ATOM 766 C CA . ASN A 1 94 ? -10.117 -33.062 -17.141 1 84.81 94 ASN A CA 1
ATOM 767 C C . ASN A 1 94 ? -11.258 -34.062 -16.891 1 84.81 94 ASN A C 1
ATOM 769 O O . ASN A 1 94 ? -11.188 -35.219 -17.312 1 84.81 94 ASN A O 1
ATOM 773 N N . SER A 1 95 ? -12.219 -33.625 -16.203 1 88.25 95 SER A N 1
ATOM 774 C CA . SER A 1 95 ? -13.328 -34.531 -15.875 1 88.25 95 SER A CA 1
ATOM 775 C C . SER A 1 95 ? -14.172 -34.812 -17.109 1 88.25 95 SER A C 1
ATOM 777 O O . SER A 1 95 ? -14.414 -33.938 -17.938 1 88.25 95 SER A O 1
ATOM 779 N N . CYS A 1 96 ? -14.523 -36 -17.219 1 86.25 96 CYS A N 1
ATOM 780 C CA . CYS A 1 96 ? -15.492 -36.375 -18.25 1 86.25 96 CYS A CA 1
ATOM 781 C C . CYS A 1 96 ? -16.922 -36.094 -17.781 1 86.25 96 CYS A C 1
ATOM 783 O O . CYS A 1 96 ? -17.156 -35.844 -16.609 1 86.25 96 CYS A O 1
ATOM 785 N N . PRO A 1 97 ? -17.812 -36.031 -18.75 1 88.62 97 PRO A N 1
ATOM 786 C CA . PRO A 1 97 ? -19.203 -35.75 -18.375 1 88.62 97 PRO A CA 1
ATOM 787 C C . PRO A 1 97 ? -19.719 -36.719 -17.312 1 88.62 97 PRO A C 1
ATOM 789 O O . PRO A 1 97 ? -19.562 -37.938 -17.453 1 88.62 97 PRO A O 1
ATOM 792 N N . GLY A 1 98 ? -20.266 -36.219 -16.266 1 88.19 98 GLY A N 1
ATOM 793 C CA . GLY A 1 98 ? -20.844 -37 -15.203 1 88.19 98 GLY A CA 1
ATOM 794 C C . GLY A 1 98 ? -19.875 -37.312 -14.086 1 88.19 98 GLY A C 1
ATOM 795 O O . GLY A 1 98 ? -20.281 -37.812 -13.023 1 88.19 98 GLY A O 1
ATOM 796 N N . GLN A 1 99 ? -18.594 -37.062 -14.32 1 89.25 99 GLN A N 1
ATOM 797 C CA . GLN A 1 99 ? -17.578 -37.344 -13.312 1 89.25 99 GLN A CA 1
ATOM 798 C C . GLN A 1 99 ? -17.406 -36.188 -12.336 1 89.25 99 GLN A C 1
ATOM 800 O O . GLN A 1 99 ? -17.344 -35.031 -12.75 1 89.25 99 GLN A O 1
ATOM 805 N N . THR A 1 100 ? -17.547 -36.469 -11.055 1 91.81 100 THR A N 1
ATOM 806 C CA . THR A 1 100 ? -17.328 -35.469 -10.008 1 91.81 100 THR A CA 1
ATOM 807 C C . THR A 1 100 ? -16.453 -36.062 -8.898 1 91.81 100 THR A C 1
ATOM 809 O O . THR A 1 100 ? -16.297 -37.281 -8.805 1 91.81 100 THR A O 1
ATOM 812 N N . VAL A 1 101 ? -15.773 -35.281 -8.289 1 92.56 101 VAL A N 1
ATOM 813 C CA . VAL A 1 101 ? -14.938 -35.656 -7.164 1 92.56 101 VAL A CA 1
ATOM 814 C C . VAL A 1 101 ? -15.312 -34.844 -5.93 1 92.56 101 VAL A C 1
ATOM 816 O O . VAL A 1 101 ? -15.859 -33.75 -6.047 1 92.56 101 VAL A O 1
ATOM 819 N N . LEU A 1 102 ? -15.148 -35.438 -4.77 1 93.12 102 LEU A N 1
ATOM 820 C CA . LEU A 1 102 ? -15.422 -34.719 -3.525 1 93.12 102 LEU A CA 1
ATOM 821 C C . LEU A 1 102 ? -14.406 -33.594 -3.311 1 93.12 102 LEU A C 1
ATOM 823 O O . LEU A 1 102 ? -13.203 -33.812 -3.498 1 93.12 102 LEU A O 1
ATOM 827 N N . LEU A 1 103 ? -14.859 -32.438 -2.932 1 94.62 103 LEU A N 1
ATOM 828 C CA . LEU A 1 103 ? -13.977 -31.312 -2.672 1 94.62 103 LEU A CA 1
ATOM 829 C C . LEU A 1 103 ? -12.977 -31.656 -1.574 1 94.62 103 LEU A C 1
ATOM 831 O O . LEU A 1 103 ? -11.805 -31.266 -1.657 1 94.62 103 LEU A O 1
ATOM 835 N N . LYS A 1 104 ? -13.367 -32.406 -0.607 1 89.25 104 LYS A N 1
ATOM 836 C CA . LYS A 1 104 ? -12.523 -32.781 0.528 1 89.25 104 LYS A CA 1
ATOM 837 C C . LYS A 1 104 ? -11.328 -33.625 0.082 1 89.25 104 LYS A C 1
ATOM 839 O O . LYS A 1 104 ? -10.273 -33.594 0.715 1 89.25 104 LYS A O 1
ATOM 844 N N . LYS A 1 105 ? -11.508 -34.25 -1.017 1 89.06 105 LYS A N 1
ATOM 845 C CA . LYS A 1 105 ? -10.438 -35.125 -1.529 1 89.06 105 LYS A CA 1
ATOM 846 C C . LYS A 1 105 ? -9.422 -34.312 -2.326 1 89.06 105 LYS A C 1
ATOM 848 O O . LYS A 1 105 ? -8.281 -34.719 -2.504 1 89.06 105 LYS A O 1
ATOM 853 N N . ARG A 1 106 ? -9.875 -33.219 -2.781 1 92 106 ARG A N 1
ATOM 854 C CA . ARG A 1 106 ? -9 -32.406 -3.611 1 92 106 ARG A CA 1
ATOM 855 C C . ARG A 1 106 ? -8.445 -31.219 -2.824 1 92 106 ARG A C 1
ATOM 857 O O . ARG A 1 106 ? -7.5 -30.562 -3.264 1 92 106 ARG A O 1
ATOM 864 N N . TYR A 1 107 ? -9.008 -31 -1.703 1 94.06 107 TYR A N 1
ATOM 865 C CA . TYR A 1 107 ? -8.562 -29.844 -0.937 1 94.06 107 TYR A CA 1
ATOM 866 C C . TYR A 1 107 ? -7.559 -30.25 0.138 1 94.06 107 TYR A C 1
ATOM 868 O O . TYR A 1 107 ? -7.773 -31.234 0.857 1 94.06 107 TYR A O 1
ATOM 876 N N . SER A 1 108 ? -6.477 -29.547 0.197 1 93.88 108 SER A N 1
ATOM 877 C CA . SER A 1 108 ? -5.516 -29.609 1.296 1 93.88 108 SER A CA 1
ATOM 878 C C . SER A 1 108 ? -5.223 -28.234 1.857 1 93.88 108 SER A C 1
ATOM 880 O O . SER A 1 108 ? -5.398 -27.219 1.166 1 93.88 108 SER A O 1
ATOM 882 N N . GLU A 1 109 ? -4.832 -28.234 3.07 1 93.19 109 GLU A N 1
ATOM 883 C CA . GLU A 1 109 ? -4.598 -26.953 3.742 1 93.19 109 GLU A CA 1
ATOM 884 C C . GLU A 1 109 ? -3.498 -26.156 3.045 1 93.19 109 GLU A C 1
ATOM 886 O O . GLU A 1 109 ? -2.555 -26.734 2.5 1 93.19 109 GLU A O 1
ATOM 891 N N . LEU A 1 110 ? -3.66 -24.891 3.072 1 96.75 110 LEU A N 1
ATOM 892 C CA . LEU A 1 110 ? -2.713 -23.969 2.439 1 96.75 110 LEU A CA 1
ATOM 893 C C . LEU A 1 110 ? -2.051 -23.078 3.475 1 96.75 110 LEU A C 1
ATOM 895 O O . LEU A 1 110 ? -2.611 -22.828 4.547 1 96.75 110 LEU A O 1
ATOM 899 N N . ILE A 1 111 ? -0.857 -22.703 3.156 1 97 111 ILE A N 1
ATOM 900 C CA . ILE A 1 111 ? -0.193 -21.703 3.984 1 97 111 ILE A CA 1
ATOM 901 C C . ILE A 1 111 ? -0.765 -20.312 3.682 1 97 111 ILE A C 1
ATOM 903 O O . ILE A 1 111 ? -0.749 -19.875 2.531 1 97 111 ILE A O 1
ATOM 907 N N . ILE A 1 112 ? -1.327 -19.703 4.656 1 96.62 112 ILE A N 1
ATOM 908 C CA . ILE A 1 112 ? -1.892 -18.359 4.535 1 96.62 112 ILE A CA 1
ATOM 909 C C . ILE A 1 112 ? -1.183 -17.406 5.5 1 96.62 112 ILE A C 1
ATOM 911 O O . ILE A 1 112 ? -1.19 -17.625 6.711 1 96.62 112 ILE A O 1
ATOM 915 N N . ILE A 1 113 ? -0.594 -16.328 4.98 1 94.19 113 ILE A N 1
ATOM 916 C CA . ILE A 1 113 ? 0.17 -15.422 5.836 1 94.19 113 ILE A CA 1
ATOM 917 C C . ILE A 1 113 ? -0.249 -13.977 5.574 1 94.19 113 ILE A C 1
ATOM 919 O O . ILE A 1 113 ? -0.793 -13.664 4.512 1 94.19 113 ILE A O 1
ATOM 923 N N . ASP A 1 114 ? -0.006 -13.109 6.539 1 89.31 114 ASP A N 1
ATOM 924 C CA . ASP A 1 114 ? -0.205 -11.68 6.336 1 89.31 114 ASP A CA 1
ATOM 925 C C . ASP A 1 114 ? 0.788 -11.125 5.316 1 89.31 114 ASP A C 1
ATOM 927 O O . ASP A 1 114 ? 1.931 -11.586 5.246 1 89.31 114 ASP A O 1
ATOM 931 N N . CYS A 1 115 ? 0.388 -10.227 4.586 1 81.5 115 CYS A N 1
ATOM 932 C CA . CYS A 1 115 ? 1.217 -9.648 3.533 1 81.5 115 CYS A CA 1
ATOM 933 C C . CYS A 1 115 ? 2.279 -8.727 4.117 1 81.5 115 CYS A C 1
ATOM 935 O O . CYS A 1 115 ? 2.072 -7.512 4.207 1 81.5 115 CYS A O 1
ATOM 937 N N . ASP A 1 116 ? 3.348 -9.156 4.625 1 78.5 116 ASP A N 1
ATOM 938 C CA . ASP A 1 116 ? 4.395 -8.32 5.207 1 78.5 116 ASP A CA 1
ATOM 939 C C . ASP A 1 116 ? 5.773 -8.742 4.711 1 78.5 116 ASP A C 1
ATOM 941 O O . ASP A 1 116 ? 6.711 -8.867 5.504 1 78.5 116 ASP A O 1
ATOM 945 N N . TRP A 1 117 ? 5.887 -8.828 3.35 1 81.25 117 TRP A N 1
ATOM 946 C CA . TRP A 1 117 ? 7.168 -9.234 2.785 1 81.25 117 TRP A CA 1
ATOM 947 C C . TRP A 1 117 ? 8.102 -8.031 2.645 1 81.25 117 TRP A C 1
ATOM 949 O O . TRP A 1 117 ? 7.672 -6.949 2.246 1 81.25 117 TRP A O 1
ATOM 959 N N . SER A 1 118 ? 9.289 -8.219 3.109 1 82.62 118 SER A N 1
ATOM 960 C CA . SER A 1 118 ? 10.312 -7.301 2.621 1 82.62 118 SER A CA 1
ATOM 961 C C . SER A 1 118 ? 10.758 -7.672 1.209 1 82.62 118 SER A C 1
ATOM 963 O O . SER A 1 118 ? 10.547 -8.805 0.764 1 82.62 118 SER A O 1
ATOM 965 N N . LYS A 1 119 ? 11.289 -6.793 0.555 1 84.56 119 LYS A N 1
ATOM 966 C CA . LYS A 1 119 ? 11.773 -7.027 -0.804 1 84.56 119 LYS A CA 1
ATOM 967 C C . LYS A 1 119 ? 12.797 -8.156 -0.838 1 84.56 119 LYS A C 1
ATOM 969 O O . LYS A 1 119 ? 12.758 -9.016 -1.721 1 84.56 119 LYS A O 1
ATOM 974 N N . LYS A 1 120 ? 13.68 -8.18 0.091 1 84.5 120 LYS A N 1
ATOM 975 C CA . LYS A 1 120 ? 14.727 -9.188 0.162 1 84.5 120 LYS A CA 1
ATOM 976 C C . LYS A 1 120 ? 14.148 -10.578 0.433 1 84.5 120 LYS A C 1
ATOM 978 O O . LYS A 1 120 ? 14.578 -11.562 -0.169 1 84.5 120 LYS A O 1
ATOM 983 N N . GLU A 1 121 ? 13.219 -10.609 1.301 1 86.44 121 GLU A N 1
ATOM 984 C CA . GLU A 1 121 ? 12.594 -11.891 1.63 1 86.44 121 GLU A CA 1
ATOM 985 C C . GLU A 1 121 ? 11.836 -12.453 0.432 1 86.44 121 GLU A C 1
ATOM 987 O O . GLU A 1 121 ? 11.875 -13.664 0.18 1 86.44 121 GLU A O 1
ATOM 992 N N . ARG A 1 122 ? 11.141 -11.609 -0.194 1 89.12 122 ARG A N 1
ATOM 993 C CA . ARG A 1 122 ? 10.398 -12.039 -1.372 1 89.12 122 ARG A CA 1
ATOM 994 C C . ARG A 1 122 ? 11.328 -12.547 -2.461 1 89.12 122 ARG A C 1
ATOM 996 O O . ARG A 1 122 ? 11.062 -13.578 -3.084 1 89.12 122 ARG A O 1
ATOM 1003 N N . ALA A 1 123 ? 12.406 -11.82 -2.709 1 89.25 123 ALA A N 1
ATOM 1004 C CA . ALA A 1 123 ? 13.391 -12.234 -3.707 1 89.25 123 ALA A CA 1
ATOM 1005 C C . ALA A 1 123 ? 14.008 -13.578 -3.344 1 89.25 123 ALA A C 1
ATOM 1007 O O . ALA A 1 123 ? 14.234 -14.422 -4.215 1 89.25 123 ALA A O 1
ATOM 1008 N N . HIS A 1 124 ? 14.211 -13.766 -2.141 1 89.69 124 HIS A N 1
ATOM 1009 C CA . HIS A 1 124 ? 14.789 -15.016 -1.673 1 89.69 124 HIS A CA 1
ATOM 1010 C C . HIS A 1 124 ? 13.836 -16.188 -1.912 1 89.69 124 HIS A C 1
ATOM 1012 O O . HIS A 1 124 ? 14.266 -17.266 -2.32 1 89.69 124 HIS A O 1
ATOM 1018 N N . LYS A 1 125 ? 12.633 -16.031 -1.642 1 89.81 125 LYS A N 1
ATOM 1019 C CA . LYS A 1 125 ? 11.633 -17.078 -1.864 1 89.81 125 LYS A CA 1
ATOM 1020 C C . LYS A 1 125 ? 11.555 -17.453 -3.34 1 89.81 125 LYS A C 1
ATOM 1022 O O . LYS A 1 125 ? 11.492 -18.641 -3.678 1 89.81 125 LYS A O 1
ATOM 1027 N N . ILE A 1 126 ? 11.562 -16.484 -4.133 1 91.44 126 ILE A N 1
ATOM 1028 C CA . ILE A 1 126 ? 11.422 -16.688 -5.57 1 91.44 126 ILE A CA 1
ATOM 1029 C C . ILE A 1 126 ? 12.641 -17.438 -6.105 1 91.44 126 ILE A C 1
ATOM 1031 O O . ILE A 1 126 ? 12.531 -18.25 -7.016 1 91.44 126 ILE A O 1
ATOM 1035 N N . LYS A 1 127 ? 13.773 -17.203 -5.5 1 91.75 127 LYS A N 1
ATOM 1036 C CA . LYS A 1 127 ? 15.031 -17.766 -5.988 1 91.75 127 LYS A CA 1
ATOM 1037 C C . LYS A 1 127 ? 15.273 -19.141 -5.406 1 91.75 127 LYS A C 1
ATOM 1039 O O . LYS A 1 127 ? 16.016 -19.953 -5.98 1 91.75 127 LYS A O 1
ATOM 1044 N N . SER A 1 128 ? 14.664 -19.391 -4.34 1 92.25 128 SER A N 1
ATOM 1045 C CA . SER A 1 128 ? 14.914 -20.656 -3.654 1 92.25 128 SER A CA 1
ATOM 1046 C C . SER A 1 128 ? 14.273 -21.828 -4.398 1 92.25 128 SER A C 1
ATOM 1048 O O . SER A 1 128 ? 13.172 -21.703 -4.926 1 92.25 128 SER A O 1
ATOM 1050 N N . THR A 1 129 ? 15.031 -22.969 -4.426 1 90.38 129 THR A N 1
ATOM 1051 C CA . THR A 1 129 ? 14.547 -24.156 -5.133 1 90.38 129 THR A CA 1
ATOM 1052 C C . THR A 1 129 ? 14.758 -25.422 -4.297 1 90.38 129 THR A C 1
ATOM 1054 O O . THR A 1 129 ? 15.625 -25.438 -3.418 1 90.38 129 THR A O 1
ATOM 1057 N N . GLY A 1 130 ? 13.977 -26.422 -4.594 1 89.19 130 GLY A N 1
ATOM 1058 C CA . GLY A 1 130 ? 14.164 -27.719 -3.977 1 89.19 130 GLY A CA 1
ATOM 1059 C C . GLY A 1 130 ? 13.953 -27.703 -2.473 1 89.19 130 GLY A C 1
ATOM 1060 O O . GLY A 1 130 ? 12.961 -27.172 -1.985 1 89.19 130 GLY A O 1
ATOM 1061 N N . GLN A 1 131 ? 14.938 -28.266 -1.804 1 87.06 131 GLN A N 1
ATOM 1062 C CA . GLN A 1 131 ? 14.805 -28.422 -0.358 1 87.06 131 GLN A CA 1
ATOM 1063 C C . GLN A 1 131 ? 14.93 -27.078 0.352 1 87.06 131 GLN A C 1
ATOM 1065 O O . GLN A 1 131 ? 14.305 -26.844 1.39 1 87.06 131 GLN A O 1
ATOM 1070 N N . LYS A 1 132 ? 15.711 -26.25 -0.188 1 90.81 132 LYS A N 1
ATOM 1071 C CA . LYS A 1 132 ? 15.852 -24.906 0.388 1 90.81 132 LYS A CA 1
ATOM 1072 C C . LYS A 1 132 ? 14.516 -24.172 0.368 1 90.81 132 LYS A C 1
ATOM 1074 O O . LYS A 1 132 ? 14.164 -23.484 1.334 1 90.81 132 LYS A O 1
ATOM 1079 N N . HIS A 1 133 ? 13.859 -24.312 -0.723 1 93.06 133 HIS A N 1
ATOM 1080 C CA . HIS A 1 133 ? 12.539 -23.703 -0.84 1 93.06 133 HIS A CA 1
ATOM 1081 C C . HIS A 1 133 ? 11.555 -24.344 0.137 1 93.06 133 HIS A C 1
ATOM 1083 O O . HIS A 1 133 ? 10.758 -23.641 0.767 1 93.06 133 HIS A O 1
ATOM 1089 N N . ALA A 1 134 ? 11.625 -25.625 0.22 1 92.69 134 ALA A N 1
ATOM 1090 C CA . ALA A 1 134 ? 10.742 -26.344 1.131 1 92.69 134 ALA A CA 1
ATOM 1091 C C . ALA A 1 134 ? 10.953 -25.906 2.574 1 92.69 134 ALA A C 1
ATOM 1093 O O . ALA A 1 134 ? 10 -25.781 3.342 1 92.69 134 ALA A O 1
ATOM 1094 N N . GLU A 1 135 ? 12.164 -25.703 2.904 1 93.19 135 GLU A N 1
ATOM 1095 C CA . GLU A 1 135 ? 12.484 -25.25 4.254 1 93.19 135 GLU A CA 1
ATOM 1096 C C . GLU A 1 135 ? 11.945 -23.859 4.512 1 93.19 135 GLU A C 1
ATOM 1098 O O . GLU A 1 135 ? 11.438 -23.562 5.602 1 93.19 135 GLU A O 1
ATOM 1103 N N . LEU A 1 136 ? 12.133 -23.078 3.58 1 92.88 136 LEU A N 1
ATOM 1104 C CA . LEU A 1 136 ? 11.602 -21.719 3.686 1 92.88 136 LEU A CA 1
ATOM 1105 C C . LEU A 1 136 ? 10.086 -21.75 3.861 1 92.88 136 LEU A C 1
ATOM 1107 O O . LEU A 1 136 ? 9.539 -21.016 4.688 1 92.88 136 LEU A O 1
ATOM 1111 N N . MET A 1 137 ? 9.414 -22.578 3.082 1 93.88 137 MET A N 1
ATOM 1112 C CA . MET A 1 137 ? 7.961 -22.719 3.17 1 93.88 137 MET A CA 1
ATOM 1113 C C . MET A 1 137 ? 7.543 -23.234 4.543 1 93.88 137 MET A C 1
ATOM 1115 O O . MET A 1 137 ? 6.535 -22.781 5.098 1 93.88 137 MET A O 1
ATOM 1119 N N . GLU A 1 138 ? 8.297 -24.078 5.039 1 93.5 138 GLU A N 1
ATOM 1120 C CA . GLU A 1 138 ? 8 -24.625 6.355 1 93.5 138 GLU A CA 1
ATOM 1121 C C . GLU A 1 138 ? 8.117 -23.562 7.445 1 93.5 138 GLU A C 1
ATOM 1123 O O . GLU A 1 138 ? 7.352 -23.578 8.414 1 93.5 138 GLU A O 1
ATOM 1128 N N . ARG A 1 139 ? 9.102 -22.781 7.359 1 91.75 139 ARG A N 1
ATOM 1129 C CA . ARG A 1 139 ? 9.266 -21.688 8.312 1 91.75 139 ARG A CA 1
ATOM 1130 C C . ARG A 1 139 ? 8.07 -20.75 8.273 1 91.75 139 ARG A C 1
ATOM 1132 O O . ARG A 1 139 ? 7.594 -20.297 9.312 1 91.75 139 ARG A O 1
ATOM 1139 N N . ARG A 1 140 ? 7.582 -20.5 7.137 1 90.88 140 ARG A N 1
ATOM 1140 C CA . ARG A 1 140 ? 6.434 -19.625 6.977 1 90.88 140 ARG A CA 1
ATOM 1141 C C . ARG A 1 140 ? 5.148 -20.297 7.441 1 90.88 140 ARG A C 1
ATOM 1143 O O . ARG A 1 140 ? 4.234 -19.641 7.938 1 90.88 140 ARG A O 1
ATOM 1150 N N . ALA A 1 141 ? 5.117 -21.562 7.238 1 92.94 141 ALA A N 1
ATOM 1151 C CA . ALA A 1 141 ? 3.949 -22.328 7.664 1 92.94 141 ALA A CA 1
ATOM 1152 C C . ALA A 1 141 ? 3.74 -22.219 9.172 1 92.94 141 ALA A C 1
ATOM 1154 O O . ALA A 1 141 ? 2.605 -22.266 9.648 1 92.94 141 ALA A O 1
ATOM 1155 N N . LYS A 1 142 ? 4.785 -22.031 9.922 1 91.56 142 LYS A N 1
ATOM 1156 C CA . LYS A 1 142 ? 4.695 -21.922 11.375 1 91.56 142 LYS A CA 1
ATOM 1157 C C . LYS A 1 142 ? 3.945 -20.656 11.781 1 91.56 142 LYS A C 1
ATOM 1159 O O . LYS A 1 142 ? 3.285 -20.625 12.82 1 91.56 142 LYS A O 1
ATOM 1164 N N . SER A 1 143 ? 3.992 -19.609 11.016 1 89.06 143 SER A N 1
ATOM 1165 C CA . SER A 1 143 ? 3.314 -18.359 11.305 1 89.06 143 SER A CA 1
ATOM 1166 C C . SER A 1 143 ? 2.033 -18.219 10.492 1 89.06 143 SER A C 1
ATOM 1168 O O . SER A 1 143 ? 1.456 -17.125 10.406 1 89.06 143 SER A O 1
ATOM 1170 N N . SER A 1 144 ? 1.627 -19.281 9.898 1 92.75 144 SER A N 1
ATOM 1171 C CA . SER A 1 144 ? 0.463 -19.281 9.023 1 92.75 144 SER A CA 1
ATOM 1172 C C . SER A 1 144 ? -0.826 -19.078 9.812 1 92.75 144 SER A C 1
ATOM 1174 O O . SER A 1 144 ? -0.966 -19.594 10.922 1 92.75 144 SER A O 1
ATOM 1176 N N . THR A 1 145 ? -1.725 -18.281 9.305 1 93.62 145 THR A N 1
ATOM 1177 C CA . THR A 1 145 ? -3.076 -18.172 9.844 1 93.62 145 THR A CA 1
ATOM 1178 C C . THR A 1 145 ? -4.004 -19.188 9.195 1 93.62 145 THR A C 1
ATOM 1180 O O . THR A 1 145 ? -3.605 -19.906 8.266 1 93.62 145 THR A O 1
ATOM 1183 N N . THR A 1 146 ? -5.133 -19.422 9.789 1 93.88 146 THR A N 1
ATOM 1184 C CA . THR A 1 146 ? -6.148 -20.312 9.242 1 93.88 146 THR A CA 1
ATOM 1185 C C . THR A 1 146 ? -7.398 -19.531 8.852 1 93.88 146 THR A C 1
ATOM 1187 O O . THR A 1 146 ? -7.57 -18.391 9.25 1 93.88 146 THR A O 1
ATOM 1190 N N . VAL A 1 147 ? -8.219 -20.156 8.031 1 95.75 147 VAL A N 1
ATOM 1191 C CA . VAL A 1 147 ? -9.453 -19.516 7.578 1 95.75 147 VAL A CA 1
ATOM 1192 C C . VAL A 1 147 ? -10.312 -19.141 8.781 1 95.75 147 VAL A C 1
ATOM 1194 O O . VAL A 1 147 ? -10.961 -18.094 8.781 1 95.75 147 VAL A O 1
ATOM 1197 N N . GLU A 1 148 ? -10.297 -19.875 9.836 1 94.19 148 GLU A N 1
ATOM 1198 C CA . GLU A 1 148 ? -11.078 -19.641 11.047 1 94.19 148 GLU A CA 1
ATOM 1199 C C . GLU A 1 148 ? -10.633 -18.375 11.75 1 94.19 148 GLU A C 1
ATOM 1201 O O . GLU A 1 148 ? -11.438 -17.703 12.406 1 94.19 148 GLU A O 1
ATOM 1206 N N . MET A 1 149 ? -9.438 -18.031 11.523 1 94.38 149 MET A N 1
ATOM 1207 C CA . MET A 1 149 ? -8.844 -16.953 12.297 1 94.38 149 MET A CA 1
ATOM 1208 C C . MET A 1 149 ? -8.812 -15.664 11.484 1 94.38 149 MET A C 1
ATOM 1210 O O . MET A 1 149 ? -8.297 -14.641 11.945 1 94.38 149 MET A O 1
ATOM 1214 N N . LEU A 1 150 ? -9.398 -15.648 10.336 1 95.62 150 LEU A N 1
ATOM 1215 C CA . LEU A 1 150 ? -9.273 -14.516 9.43 1 95.62 150 LEU A CA 1
ATOM 1216 C C . LEU A 1 150 ? -9.922 -13.266 10.016 1 95.62 150 LEU A C 1
ATOM 1218 O O . LEU A 1 150 ? -9.461 -12.148 9.766 1 95.62 150 LEU A O 1
ATOM 1222 N N . PHE A 1 151 ? -10.961 -13.414 10.844 1 95.5 151 PHE A N 1
ATOM 1223 C CA . PHE A 1 151 ? -11.695 -12.266 11.359 1 95.5 151 PHE A CA 1
ATOM 1224 C C . PHE A 1 151 ? -11.383 -12.039 12.828 1 95.5 151 PHE A C 1
ATOM 1226 O O . PHE A 1 151 ? -12.164 -11.398 13.539 1 95.5 151 PHE A O 1
ATOM 1233 N N . LYS A 1 152 ? -10.297 -12.57 13.258 1 90.56 152 LYS A N 1
ATOM 1234 C CA . LYS A 1 152 ? -9.844 -12.266 14.609 1 90.56 152 LYS A CA 1
ATOM 1235 C C . LYS A 1 152 ? -9.219 -10.875 14.68 1 90.56 152 LYS A C 1
ATOM 1237 O O . LYS A 1 152 ? -8.742 -10.352 13.672 1 90.56 152 LYS A O 1
ATOM 1242 N N . PRO A 1 153 ? -9.227 -10.219 15.773 1 88.12 153 PRO A N 1
ATOM 1243 C CA . PRO A 1 153 ? -8.695 -8.867 15.906 1 88.12 153 PRO A CA 1
ATOM 1244 C C . PRO A 1 153 ? -7.203 -8.781 15.594 1 88.12 153 PRO A C 1
ATOM 1246 O O . PRO A 1 153 ? -6.461 -9.742 15.852 1 88.12 153 PRO A O 1
ATOM 1249 N N . ASP A 1 154 ? -6.848 -7.703 15.07 1 81.31 154 ASP A N 1
ATOM 1250 C CA . ASP A 1 154 ? -5.441 -7.469 14.75 1 81.31 154 ASP A CA 1
ATOM 1251 C C . ASP A 1 154 ? -4.672 -7.004 15.984 1 81.31 154 ASP A C 1
ATOM 1253 O O . ASP A 1 154 ? -5.16 -7.125 17.109 1 81.31 154 ASP A O 1
ATOM 1257 N N . LYS A 1 155 ? -3.387 -6.57 15.773 1 76.5 155 LYS A N 1
ATOM 1258 C CA . LYS A 1 155 ? -2.498 -6.16 16.859 1 76.5 155 LYS A CA 1
ATOM 1259 C C . LYS A 1 155 ? -3.066 -4.957 17.609 1 76.5 155 LYS A C 1
ATOM 1261 O O . LYS A 1 155 ? -2.748 -4.746 18.781 1 76.5 155 LYS A O 1
ATOM 1266 N N . HIS A 1 156 ? -3.965 -4.238 16.969 1 76.31 156 HIS A N 1
ATOM 1267 C CA . HIS A 1 156 ? -4.539 -3.045 17.578 1 76.31 156 HIS A CA 1
ATOM 1268 C C . HIS A 1 156 ? -5.934 -3.324 18.125 1 76.31 156 HIS A C 1
ATOM 1270 O O . HIS A 1 156 ? -6.617 -2.408 18.578 1 76.31 156 HIS A O 1
ATOM 1276 N N . GLY A 1 157 ? -6.328 -4.562 17.984 1 79.19 157 GLY A N 1
ATOM 1277 C CA . GLY A 1 157 ? -7.621 -4.945 18.516 1 79.19 157 GLY A CA 1
ATOM 1278 C C . GLY A 1 157 ? -8.766 -4.691 17.547 1 79.19 157 GLY A C 1
ATOM 1279 O O . GLY A 1 157 ? -9.938 -4.812 17.922 1 79.19 157 GLY A O 1
ATOM 1280 N N . GLN A 1 158 ? -8.5 -4.328 16.422 1 83 158 GLN A N 1
ATOM 1281 C CA . GLN A 1 158 ? -9.539 -4.066 15.43 1 83 158 GLN A CA 1
ATOM 1282 C C . GLN A 1 158 ? -9.898 -5.332 14.664 1 83 158 GLN A C 1
ATOM 1284 O O . GLN A 1 158 ? -9.016 -6.094 14.266 1 83 158 GLN A O 1
ATOM 1289 N N . ILE A 1 159 ? -11.148 -5.582 14.594 1 88.19 159 ILE A N 1
ATOM 1290 C CA . ILE A 1 159 ? -11.641 -6.727 13.828 1 88.19 159 ILE A CA 1
ATOM 1291 C C . ILE A 1 159 ? -11.82 -6.332 12.367 1 88.19 159 ILE A C 1
ATOM 1293 O O . ILE A 1 159 ? -12.547 -5.387 12.055 1 88.19 159 ILE A O 1
ATOM 1297 N N . PRO A 1 160 ? -11.164 -7.039 11.539 1 93.12 160 PRO A N 1
ATOM 1298 C CA . PRO A 1 160 ? -11.359 -6.715 10.125 1 93.12 160 PRO A CA 1
ATOM 1299 C C . PRO A 1 160 ? -12.742 -7.09 9.617 1 93.12 160 PRO A C 1
ATOM 1301 O O . PRO A 1 160 ? -13.289 -8.133 9.992 1 93.12 160 PRO A O 1
ATOM 1304 N N . GLU A 1 161 ? -13.32 -6.277 8.812 1 93.62 161 GLU A N 1
ATOM 1305 C CA . GLU A 1 161 ? -14.617 -6.547 8.203 1 93.62 161 GLU A CA 1
ATOM 1306 C C . GLU A 1 161 ? -14.453 -7.117 6.797 1 93.62 161 GLU A C 1
ATOM 1308 O O . GLU A 1 161 ? -15.375 -7.75 6.27 1 93.62 161 GLU A O 1
ATOM 1313 N N . VAL A 1 162 ? -13.352 -6.852 6.242 1 95.69 162 VAL A N 1
ATOM 1314 C CA . VAL A 1 162 ? -13.055 -7.352 4.906 1 95.69 162 VAL A CA 1
ATOM 1315 C C . VAL A 1 162 ? -11.711 -8.07 4.914 1 95.69 162 VAL A C 1
ATOM 1317 O O . VAL A 1 162 ? -10.719 -7.555 5.441 1 95.69 162 VAL A O 1
ATOM 1320 N N . VAL A 1 163 ? -11.688 -9.227 4.418 1 96.56 163 VAL A N 1
ATOM 1321 C CA . VAL A 1 163 ? -10.445 -9.984 4.254 1 96.56 163 VAL A CA 1
ATOM 1322 C C . VAL A 1 163 ? -10.164 -10.203 2.77 1 96.56 163 VAL A C 1
ATOM 1324 O O . VAL A 1 163 ? -11.016 -10.719 2.041 1 96.56 163 VAL A O 1
ATOM 1327 N N . VAL A 1 164 ? -9.016 -9.805 2.369 1 95.81 164 VAL A N 1
ATOM 1328 C CA . VAL A 1 164 ? -8.609 -10.008 0.983 1 95.81 164 VAL A CA 1
ATOM 1329 C C . VAL A 1 164 ? -7.613 -11.164 0.904 1 95.81 164 VAL A C 1
ATOM 1331 O O . VAL A 1 164 ? -6.551 -11.117 1.53 1 95.81 164 VAL A O 1
ATOM 1334 N N . LEU A 1 165 ? -8.008 -12.164 0.217 1 96.25 165 LEU A N 1
ATOM 1335 C CA . LEU A 1 165 ? -7.16 -13.328 -0.014 1 96.25 165 LEU A CA 1
ATOM 1336 C C . LEU A 1 165 ? -6.398 -13.195 -1.329 1 96.25 165 LEU A C 1
ATOM 1338 O O . LEU A 1 165 ? -6.984 -13.328 -2.406 1 96.25 165 LEU A O 1
ATOM 1342 N N . LEU A 1 166 ? -5.098 -13.07 -1.16 1 93.75 166 LEU A N 1
ATOM 1343 C CA . LEU A 1 166 ? -4.25 -12.82 -2.322 1 93.75 166 LEU A CA 1
ATOM 1344 C C . LEU A 1 166 ? -3.496 -14.078 -2.732 1 93.75 166 LEU A C 1
ATOM 1346 O O . LEU A 1 166 ? -3.145 -14.898 -1.883 1 93.75 166 LEU A O 1
ATOM 1350 N N . GLY A 1 167 ? -3.238 -14.141 -4.09 1 92.44 167 GLY A N 1
ATOM 1351 C CA . GLY A 1 167 ? -2.408 -15.211 -4.621 1 92.44 167 GLY A CA 1
ATOM 1352 C C . GLY A 1 167 ? -2.434 -15.281 -6.137 1 92.44 167 GLY A C 1
ATOM 1353 O O . GLY A 1 167 ? -3.383 -14.82 -6.773 1 92.44 167 GLY A O 1
ATOM 1354 N N . PRO A 1 168 ? -1.384 -15.844 -6.609 1 89.5 168 PRO A N 1
ATOM 1355 C CA . PRO A 1 168 ? -1.359 -16.016 -8.062 1 89.5 168 PRO A CA 1
ATOM 1356 C C . PRO A 1 168 ? -2.361 -17.062 -8.547 1 89.5 168 PRO A C 1
ATOM 1358 O O . PRO A 1 168 ? -3.039 -17.703 -7.742 1 89.5 168 PRO A O 1
ATOM 1361 N N . ALA A 1 169 ? -2.43 -17.125 -9.883 1 87 169 ALA A N 1
ATOM 1362 C CA . ALA A 1 169 ? -3.33 -18.094 -10.5 1 87 169 ALA A CA 1
ATOM 1363 C C . ALA A 1 169 ? -2.934 -19.531 -10.133 1 87 169 ALA A C 1
ATOM 1365 O O . ALA A 1 169 ? -1.748 -19.859 -10.133 1 87 169 ALA A O 1
ATOM 1366 N N . GLY A 1 170 ? -3.9 -20.312 -9.75 1 90.19 170 GLY A N 1
ATOM 1367 C CA . GLY A 1 170 ? -3.668 -21.719 -9.484 1 90.19 170 GLY A CA 1
ATOM 1368 C C . GLY A 1 170 ? -3.223 -21.984 -8.062 1 90.19 170 GLY A C 1
ATOM 1369 O O . GLY A 1 170 ? -3.023 -23.141 -7.68 1 90.19 170 GLY A O 1
ATOM 1370 N N . ILE A 1 171 ? -3.125 -20.969 -7.289 1 93.75 171 ILE A N 1
ATOM 1371 C CA . ILE A 1 171 ? -2.564 -21.141 -5.949 1 93.75 171 ILE A CA 1
ATOM 1372 C C . ILE A 1 171 ? -3.631 -21.688 -5.008 1 93.75 171 ILE A C 1
ATOM 1374 O O . ILE A 1 171 ? -3.32 -22.141 -3.902 1 93.75 171 ILE A O 1
ATOM 1378 N N . GLY A 1 172 ? -4.953 -21.594 -5.445 1 94.44 172 GLY A N 1
ATOM 1379 C CA . GLY A 1 172 ? -5.988 -22.219 -4.645 1 94.44 172 GLY A CA 1
ATOM 1380 C C . GLY A 1 172 ? -6.996 -21.234 -4.082 1 94.44 172 GLY A C 1
ATOM 1381 O O . GLY A 1 172 ? -7.711 -21.547 -3.127 1 94.44 172 GLY A O 1
ATOM 1382 N N . LYS A 1 173 ? -7.074 -20.016 -4.504 1 95.31 173 LYS A N 1
ATOM 1383 C CA . LYS A 1 173 ? -8.016 -19.016 -4.012 1 95.31 173 LYS A CA 1
ATOM 1384 C C . LYS A 1 173 ? -9.461 -19.484 -4.18 1 95.31 173 LYS A C 1
ATOM 1386 O O . LYS A 1 173 ? -10.234 -19.469 -3.227 1 95.31 173 LYS A O 1
ATOM 1391 N N . THR A 1 174 ? -9.766 -19.906 -5.43 1 94.12 174 THR A N 1
ATOM 1392 C CA . THR A 1 174 ? -11.117 -20.375 -5.734 1 94.12 174 THR A CA 1
ATOM 1393 C C . THR A 1 174 ? -11.461 -21.609 -4.914 1 94.12 174 THR A C 1
ATOM 1395 O O . THR A 1 174 ? -12.57 -21.719 -4.375 1 94.12 174 THR A O 1
ATOM 1398 N N . MET A 1 175 ? -10.523 -22.547 -4.848 1 95.44 175 MET A N 1
ATOM 1399 C CA . MET A 1 175 ? -10.742 -23.766 -4.062 1 95.44 175 MET A CA 1
ATOM 1400 C C . MET A 1 175 ? -10.984 -23.422 -2.596 1 95.44 175 MET A C 1
ATOM 1402 O O . MET A 1 175 ? -11.812 -24.062 -1.938 1 95.44 175 MET A O 1
ATOM 1406 N N . THR A 1 176 ? -10.242 -22.484 -2.129 1 97.25 176 THR A N 1
ATOM 1407 C CA . THR A 1 176 ? -10.406 -22.047 -0.744 1 97.25 176 THR A CA 1
ATOM 1408 C C . THR A 1 176 ? -11.781 -21.422 -0.53 1 97.25 176 THR A C 1
ATOM 1410 O O . THR A 1 176 ? -12.43 -21.672 0.487 1 97.25 176 THR A O 1
ATOM 1413 N N . ALA A 1 177 ? -12.18 -20.609 -1.399 1 97.38 177 ALA A N 1
ATOM 1414 C CA . ALA A 1 177 ? -13.516 -20.016 -1.32 1 97.38 177 ALA A CA 1
ATOM 1415 C C . ALA A 1 177 ? -14.594 -21.078 -1.278 1 97.38 177 ALA A C 1
ATOM 1417 O O . ALA A 1 177 ? -15.523 -21 -0.47 1 97.38 177 ALA A O 1
ATOM 1418 N N . ARG A 1 178 ? -14.477 -22.078 -2.117 1 96.81 178 ARG A N 1
ATOM 1419 C CA . ARG A 1 178 ? -15.438 -23.172 -2.148 1 96.81 178 ARG A CA 1
ATOM 1420 C C . ARG A 1 178 ? -15.422 -23.953 -0.838 1 96.81 178 ARG A C 1
ATOM 1422 O O . ARG A 1 178 ? -16.469 -24.344 -0.327 1 96.81 178 ARG A O 1
ATOM 1429 N N . LYS A 1 179 ? -14.266 -24.156 -0.378 1 97.12 179 LYS A N 1
ATOM 1430 C CA . LYS A 1 179 ? -14.125 -24.875 0.889 1 97.12 179 LYS A CA 1
ATOM 1431 C C . LYS A 1 179 ? -14.789 -24.109 2.027 1 97.12 179 LYS A C 1
ATOM 1433 O O . LYS A 1 179 ? -15.406 -24.703 2.91 1 97.12 179 LYS A O 1
ATOM 1438 N N . ILE A 1 180 ? -14.656 -22.797 2.061 1 97.81 180 ILE A N 1
ATOM 1439 C CA . ILE A 1 180 ? -15.281 -21.969 3.076 1 97.81 180 ILE A CA 1
ATOM 1440 C C . ILE A 1 180 ? -16.797 -22.125 3.008 1 97.81 180 ILE A C 1
ATOM 1442 O O . ILE A 1 180 ? -17.469 -22.281 4.039 1 97.81 180 ILE A O 1
ATOM 1446 N N . MET A 1 181 ? -17.359 -22.109 1.801 1 97.5 181 MET A N 1
ATOM 1447 C CA . MET A 1 181 ? -18.797 -22.297 1.619 1 97.5 181 MET A CA 1
ATOM 1448 C C . MET A 1 181 ? -19.234 -23.641 2.172 1 97.5 181 MET A C 1
ATOM 1450 O O . MET A 1 181 ? -20.219 -23.719 2.914 1 97.5 181 MET A O 1
ATOM 1454 N N . LEU A 1 182 ? -18.5 -24.656 1.811 1 97 182 LEU A N 1
ATOM 1455 C CA . LEU A 1 182 ? -18.828 -26.016 2.236 1 97 182 LEU A CA 1
ATOM 1456 C C . LEU A 1 182 ? -18.734 -26.141 3.754 1 97 182 LEU A C 1
ATOM 1458 O O . LEU A 1 182 ? -19.656 -26.688 4.387 1 97 182 LEU A O 1
ATOM 1462 N N . ASP A 1 183 ? -17.672 -25.688 4.312 1 96.38 183 ASP A N 1
ATOM 1463 C CA . ASP A 1 183 ? -17.453 -25.812 5.75 1 96.38 183 ASP A CA 1
ATOM 1464 C C . ASP A 1 183 ? -18.484 -25 6.535 1 96.38 183 ASP A C 1
ATOM 1466 O O . ASP A 1 183 ? -18.922 -25.406 7.613 1 96.38 183 ASP A O 1
ATOM 1470 N N . TRP A 1 184 ? -18.797 -23.844 6.07 1 96.5 184 TRP A N 1
ATOM 1471 C CA . TRP A 1 184 ? -19.844 -23.062 6.723 1 96.5 184 TRP A CA 1
ATOM 1472 C C . TRP A 1 184 ? -21.172 -23.812 6.684 1 96.5 184 TRP A C 1
ATOM 1474 O O . TRP A 1 184 ? -21.844 -23.953 7.707 1 96.5 184 TRP A O 1
ATOM 1484 N N . ALA A 1 185 ? -21.531 -24.25 5.492 1 94.31 185 ALA A N 1
ATOM 1485 C CA . ALA A 1 185 ? -22.828 -24.922 5.312 1 94.31 185 ALA A CA 1
ATOM 1486 C C . ALA A 1 185 ? -22.891 -26.203 6.133 1 94.31 185 ALA A C 1
ATOM 1488 O O . ALA A 1 185 ? -23.969 -26.594 6.598 1 94.31 185 ALA A O 1
ATOM 1489 N N . SER A 1 186 ? -21.719 -26.797 6.352 1 90.75 186 SER A N 1
ATOM 1490 C CA . SER A 1 186 ? -21.672 -28.047 7.094 1 90.75 186 SER A CA 1
ATOM 1491 C C . SER A 1 186 ? -21.562 -27.797 8.594 1 90.75 186 SER A C 1
ATOM 1493 O O . SER A 1 186 ? -21.469 -28.75 9.383 1 90.75 186 SER A O 1
ATOM 1495 N N . GLY A 1 187 ? -21.391 -26.547 8.984 1 88.69 187 GLY A N 1
ATOM 1496 C CA . GLY A 1 187 ? -21.375 -26.203 10.398 1 88.69 187 GLY A CA 1
ATOM 1497 C C . GLY A 1 187 ? -19.984 -26.219 11 1 88.69 187 GLY A C 1
ATOM 1498 O O . GLY A 1 187 ? -19.828 -26.141 12.227 1 88.69 187 GLY A O 1
ATOM 1499 N N . GLN A 1 188 ? -19.031 -26.281 10.234 1 90.94 188 GLN A N 1
ATOM 1500 C CA . GLN A 1 188 ? -17.672 -26.453 10.734 1 90.94 188 GLN A CA 1
ATOM 1501 C C . GLN A 1 188 ? -16.969 -25.109 10.836 1 90.94 188 GLN A C 1
ATOM 1503 O O . GLN A 1 188 ? -15.93 -25 11.508 1 90.94 188 GLN A O 1
ATOM 1508 N N . LEU A 1 189 ? -17.547 -24.141 10.234 1 94.88 189 LEU A N 1
ATOM 1509 C CA . LEU A 1 189 ? -16.844 -22.859 10.148 1 94.88 189 LEU A CA 1
ATOM 1510 C C . LEU A 1 189 ? -17.797 -21.703 10.414 1 94.88 189 LEU A C 1
ATOM 1512 O O . LEU A 1 189 ? -18.922 -21.688 9.898 1 94.88 189 LEU A O 1
ATOM 1516 N N . TYR A 1 190 ? -17.469 -20.703 11.273 1 93.62 190 TYR A N 1
ATOM 1517 C CA . TYR A 1 190 ? -18.094 -19.391 11.461 1 93.62 190 TYR A CA 1
ATOM 1518 C C . TYR A 1 190 ? -19.531 -19.547 11.938 1 93.62 190 TYR A C 1
ATOM 1520 O O . TYR A 1 190 ? -20.391 -18.734 11.57 1 93.62 190 TYR A O 1
ATOM 1528 N N . GLN A 1 191 ? -19.828 -20.438 12.68 1 85.31 191 GLN A N 1
ATOM 1529 C CA . GLN A 1 191 ? -21.203 -20.703 13.109 1 85.31 191 GLN A CA 1
ATOM 1530 C C . GLN A 1 191 ? -21.688 -19.641 14.102 1 85.31 191 GLN A C 1
ATOM 1532 O O . GLN A 1 191 ? -22.859 -19.297 14.133 1 85.31 191 GLN A O 1
ATOM 1537 N N . ASP A 1 192 ? -20.734 -19.109 14.797 1 83.94 192 ASP A N 1
ATOM 1538 C CA . ASP A 1 192 ? -21.094 -18.109 15.781 1 83.94 192 ASP A CA 1
ATOM 1539 C C . ASP A 1 192 ? -20.969 -16.688 15.211 1 83.94 192 ASP A C 1
ATOM 1541 O O . ASP A 1 192 ? -21.344 -15.719 15.859 1 83.94 192 ASP A O 1
ATOM 1545 N N . MET A 1 193 ? -20.609 -16.656 13.984 1 90.56 193 MET A N 1
ATOM 1546 C CA . MET A 1 193 ? -20.328 -15.328 13.43 1 90.56 193 MET A CA 1
ATOM 1547 C C . MET A 1 193 ? -21.344 -14.961 12.359 1 90.56 193 MET A C 1
ATOM 1549 O O . MET A 1 193 ? -21.875 -13.844 12.359 1 90.56 193 MET A O 1
ATOM 1553 N N . PHE A 1 194 ? -21.625 -15.969 11.523 1 94.88 194 PHE A N 1
ATOM 1554 C CA . PHE A 1 194 ? -22.453 -15.625 10.367 1 94.88 194 PHE A CA 1
ATOM 1555 C C . PHE A 1 194 ? -23.641 -16.562 10.266 1 94.88 194 PHE A C 1
ATOM 1557 O O . PHE A 1 194 ? -23.484 -17.781 10.328 1 94.88 194 PHE A O 1
ATOM 1564 N N . ASP A 1 195 ? -24.766 -15.938 10.078 1 89.38 195 ASP A N 1
ATOM 1565 C CA . ASP A 1 195 ? -25.969 -16.719 9.828 1 89.38 195 ASP A CA 1
ATOM 1566 C C . ASP A 1 195 ? -26.078 -17.109 8.352 1 89.38 195 ASP A C 1
ATOM 1568 O O . ASP A 1 195 ? -26.625 -18.172 8.023 1 89.38 195 ASP A O 1
ATOM 1572 N N . TYR A 1 196 ? -25.578 -16.234 7.523 1 93.88 196 TYR A N 1
ATOM 1573 C CA . TYR A 1 196 ? -25.625 -16.484 6.086 1 93.88 196 TYR A CA 1
ATOM 1574 C C . TYR A 1 196 ? -24.297 -16.156 5.434 1 93.88 196 TYR A C 1
ATOM 1576 O O . TYR A 1 196 ? -23.641 -15.188 5.805 1 93.88 196 TYR A O 1
ATOM 1584 N N . VAL A 1 197 ? -23.922 -17.016 4.496 1 97.19 197 VAL A N 1
ATOM 1585 C CA . VAL A 1 197 ? -22.781 -16.781 3.631 1 97.19 197 VAL A CA 1
ATOM 1586 C C . VAL A 1 197 ? -23.203 -16.844 2.168 1 97.19 197 VAL A C 1
ATOM 1588 O O . VAL A 1 197 ? -23.812 -17.828 1.736 1 97.19 197 VAL A O 1
ATOM 1591 N N . PHE A 1 198 ? -22.953 -15.797 1.471 1 97.38 198 PHE A N 1
ATOM 1592 C CA . PHE A 1 198 ? -23.344 -15.727 0.068 1 97.38 198 PHE A CA 1
ATOM 1593 C C . PHE A 1 198 ? -22.125 -15.734 -0.837 1 97.38 198 PHE A C 1
ATOM 1595 O O . PHE A 1 198 ? -21.125 -15.055 -0.555 1 97.38 198 PHE A O 1
ATOM 1602 N N . TYR A 1 199 ? -22.219 -16.516 -1.868 1 97.25 199 TYR A N 1
ATOM 1603 C CA . TYR A 1 199 ? -21.094 -16.688 -2.797 1 97.25 199 TYR A CA 1
ATOM 1604 C C . TYR A 1 199 ? -21.328 -15.891 -4.078 1 97.25 199 TYR A C 1
ATOM 1606 O O . TYR A 1 199 ? -22.344 -16.062 -4.75 1 97.25 199 TYR A O 1
ATOM 1614 N N . ILE A 1 200 ? -20.406 -15.023 -4.391 1 95.38 200 ILE A N 1
ATOM 1615 C CA . ILE A 1 200 ? -20.484 -14.242 -5.621 1 95.38 200 ILE A CA 1
ATOM 1616 C C . ILE A 1 200 ? -19.266 -14.523 -6.496 1 95.38 200 ILE A C 1
ATOM 1618 O O . ILE A 1 200 ? -18.125 -14.281 -6.086 1 95.38 200 ILE A O 1
ATOM 1622 N N . HIS A 1 201 ? -19.484 -15.094 -7.621 1 93.75 201 HIS A N 1
ATOM 1623 C CA . HIS A 1 201 ? -18.438 -15.32 -8.609 1 93.75 201 HIS A CA 1
ATOM 1624 C C . HIS A 1 201 ? -18.359 -14.172 -9.609 1 93.75 201 HIS A C 1
ATOM 1626 O O . HIS A 1 201 ? -19.281 -13.992 -10.422 1 93.75 201 HIS A O 1
ATOM 1632 N N . CYS A 1 202 ? -17.266 -13.438 -9.664 1 90.75 202 CYS A N 1
ATOM 1633 C CA . CYS A 1 202 ? -17.156 -12.203 -10.43 1 90.75 202 CYS A CA 1
ATOM 1634 C C . CYS A 1 202 ? -17.25 -12.484 -11.93 1 90.75 202 CYS A C 1
ATOM 1636 O O . CYS A 1 202 ? -17.797 -11.68 -12.688 1 90.75 202 CYS A O 1
ATOM 1638 N N . ARG A 1 203 ? -16.734 -13.617 -12.336 1 85.5 203 ARG A N 1
ATOM 1639 C CA . ARG A 1 203 ? -16.812 -13.977 -13.75 1 85.5 203 ARG A CA 1
ATOM 1640 C C . ARG A 1 203 ? -18.25 -14.109 -14.219 1 85.5 203 ARG A C 1
ATOM 1642 O O . ARG A 1 203 ? -18.594 -13.703 -15.328 1 85.5 203 ARG A O 1
ATOM 1649 N N . GLU A 1 204 ? -19.047 -14.68 -13.398 1 86.62 204 GLU A N 1
ATOM 1650 C CA . GLU A 1 204 ? -20.469 -14.852 -13.719 1 86.62 204 GLU A CA 1
ATOM 1651 C C . GLU A 1 204 ? -21.203 -13.508 -13.719 1 86.62 204 GLU A C 1
ATOM 1653 O O . GLU A 1 204 ? -22.141 -13.312 -14.484 1 86.62 204 GLU A O 1
ATOM 1658 N N . MET A 1 205 ? -20.781 -12.664 -12.891 1 88.12 205 MET A N 1
ATOM 1659 C CA . MET A 1 205 ? -21.406 -11.352 -12.781 1 88.12 205 MET A CA 1
ATOM 1660 C C . MET A 1 205 ? -21.156 -10.523 -14.031 1 88.12 205 MET A C 1
ATOM 1662 O O . MET A 1 205 ? -22 -9.695 -14.414 1 88.12 205 MET A O 1
ATOM 1666 N N . ASN A 1 206 ? -20.062 -10.773 -14.625 1 84.94 206 ASN A N 1
ATOM 1667 C CA . ASN A 1 206 ? -19.75 -10.055 -15.852 1 84.94 206 ASN A CA 1
ATOM 1668 C C . ASN A 1 206 ? -20.734 -10.359 -16.969 1 84.94 206 ASN A C 1
ATOM 1670 O O . ASN A 1 206 ? -20.922 -9.555 -17.875 1 84.94 206 ASN A O 1
ATOM 1674 N N . LEU A 1 207 ? -21.328 -11.484 -16.875 1 83.94 207 LEU A N 1
ATOM 1675 C CA . LEU A 1 207 ? -22.25 -11.914 -17.906 1 83.94 207 LEU A CA 1
ATOM 1676 C C . LEU A 1 207 ? -23.625 -11.281 -17.719 1 83.94 207 LEU A C 1
ATOM 1678 O O . LEU A 1 207 ? -24.453 -11.297 -18.625 1 83.94 207 LEU A O 1
ATOM 1682 N N . CYS A 1 208 ? -23.75 -10.688 -16.594 1 83 208 CYS A N 1
ATOM 1683 C CA . CYS A 1 208 ? -25.047 -10.07 -16.297 1 83 208 CYS A CA 1
ATOM 1684 C C . CYS A 1 208 ? -25.156 -8.711 -16.953 1 83 208 CYS A C 1
ATOM 1686 O O . CYS A 1 208 ? -24.469 -7.762 -16.562 1 83 208 CYS A O 1
ATOM 1688 N N . THR A 1 209 ? -25.984 -8.57 -17.906 1 81.62 209 THR A N 1
ATOM 1689 C CA . THR A 1 209 ? -26.156 -7.32 -18.641 1 81.62 209 THR A CA 1
ATOM 1690 C C . THR A 1 209 ? -27.344 -6.527 -18.094 1 81.62 209 THR A C 1
ATOM 1692 O O . THR A 1 209 ? -27.406 -5.309 -18.266 1 81.62 209 THR A O 1
ATOM 1695 N N . GLU A 1 210 ? -28.203 -7.254 -17.438 1 87.56 210 GLU A N 1
ATOM 1696 C CA . GLU A 1 210 ? -29.391 -6.586 -16.938 1 87.56 210 GLU A CA 1
ATOM 1697 C C . GLU A 1 210 ? -29.172 -5.992 -15.555 1 87.56 210 GLU A C 1
ATOM 1699 O O . GLU A 1 210 ? -28.25 -6.402 -14.844 1 87.56 210 GLU A O 1
ATOM 1704 N N . GLU A 1 211 ? -29.938 -5.02 -15.328 1 91 211 GLU A N 1
ATOM 1705 C CA . GLU A 1 211 ? -29.906 -4.449 -13.984 1 91 211 GLU A CA 1
ATOM 1706 C C . GLU A 1 211 ? -30.469 -5.43 -12.953 1 91 211 GLU A C 1
ATOM 1708 O O . GLU A 1 211 ? -31.422 -6.16 -13.242 1 91 211 GLU A O 1
ATOM 1713 N N . ARG A 1 212 ? -29.828 -5.488 -11.875 1 90.69 212 ARG A N 1
ATOM 1714 C CA . ARG A 1 212 ? -30.234 -6.363 -10.781 1 90.69 212 ARG A CA 1
ATOM 1715 C C . ARG A 1 212 ? -30.125 -5.645 -9.438 1 90.69 212 ARG A C 1
ATOM 1717 O O . ARG A 1 212 ? -29.453 -4.617 -9.336 1 90.69 212 ARG A O 1
ATOM 1724 N N . SER A 1 213 ? -30.906 -6.074 -8.539 1 91.44 213 SER A N 1
ATOM 1725 C CA . SER A 1 213 ? -30.75 -5.598 -7.168 1 91.44 213 SER A CA 1
ATOM 1726 C C . SER A 1 213 ? -29.922 -6.566 -6.336 1 91.44 213 SER A C 1
ATOM 1728 O O . SER A 1 213 ? -29.703 -7.715 -6.73 1 91.44 213 SER A O 1
ATOM 1730 N N . MET A 1 214 ? -29.406 -6.125 -5.27 1 91.06 214 MET A N 1
ATOM 1731 C CA . MET A 1 214 ? -28.672 -7 -4.355 1 91.06 214 MET A CA 1
ATOM 1732 C C . MET A 1 214 ? -29.578 -8.133 -3.863 1 91.06 214 MET A C 1
ATOM 1734 O O . MET A 1 214 ? -29.109 -9.258 -3.668 1 91.06 214 MET A O 1
ATOM 1738 N N . VAL A 1 215 ? -30.797 -7.805 -3.682 1 90.12 215 VAL A N 1
ATOM 1739 C CA . VAL A 1 215 ? -31.781 -8.781 -3.236 1 90.12 215 VAL A CA 1
ATOM 1740 C C . VAL A 1 215 ? -31.891 -9.914 -4.254 1 90.12 215 VAL A C 1
ATOM 1742 O O . VAL A 1 215 ? -31.891 -11.094 -3.885 1 90.12 215 VAL A O 1
ATOM 1745 N N . GLU A 1 216 ? -31.922 -9.594 -5.457 1 89.25 216 GLU A N 1
ATOM 1746 C CA . GLU A 1 216 ? -32.031 -10.602 -6.512 1 89.25 216 GLU A CA 1
ATOM 1747 C C . GLU A 1 216 ? -30.781 -11.477 -6.574 1 89.25 216 GLU A C 1
ATOM 1749 O O . GLU A 1 216 ? -30.875 -12.688 -6.797 1 89.25 216 GLU A O 1
ATOM 1754 N N . ILE A 1 217 ? -29.641 -10.875 -6.418 1 91.56 217 ILE A N 1
ATOM 1755 C CA . ILE A 1 217 ? -28.375 -11.602 -6.457 1 91.56 217 ILE A CA 1
ATOM 1756 C C . ILE A 1 217 ? -28.328 -12.625 -5.324 1 91.56 217 ILE A C 1
ATOM 1758 O O . ILE A 1 217 ? -27.906 -13.766 -5.52 1 91.56 217 ILE A O 1
ATOM 1762 N N . ILE A 1 218 ? -28.844 -12.242 -4.184 1 92.81 218 ILE A N 1
ATOM 1763 C CA . ILE A 1 218 ? -28.828 -13.094 -3 1 92.81 218 ILE A CA 1
ATOM 1764 C C . ILE A 1 218 ? -29.859 -14.211 -3.154 1 92.81 218 ILE A C 1
ATOM 1766 O O . ILE A 1 218 ? -29.562 -15.383 -2.914 1 92.81 218 ILE A O 1
ATOM 1770 N N . LEU A 1 219 ? -31.078 -13.867 -3.646 1 88.81 219 LEU A N 1
ATOM 1771 C CA . LEU A 1 219 ? -32.188 -14.82 -3.727 1 88.81 219 LEU A CA 1
ATOM 1772 C C . LEU A 1 219 ? -31.891 -15.906 -4.754 1 88.81 219 LEU A C 1
ATOM 1774 O O . LEU A 1 219 ? -32.344 -17.047 -4.613 1 88.81 219 LEU A O 1
ATOM 1778 N N . LYS A 1 220 ? -31.125 -15.57 -5.703 1 88.88 220 LYS A N 1
ATOM 1779 C CA . LYS A 1 220 ? -30.797 -16.531 -6.754 1 88.88 220 LYS A CA 1
ATOM 1780 C C . LYS A 1 220 ? -30 -17.703 -6.195 1 88.88 220 LYS A C 1
ATOM 1782 O O . LYS A 1 220 ? -29.922 -18.766 -6.832 1 88.88 220 LYS A O 1
ATOM 1787 N N . GLN A 1 221 ? -29.484 -17.625 -5.043 1 91.69 221 GLN A N 1
ATOM 1788 C CA . GLN A 1 221 ? -28.641 -18.672 -4.488 1 91.69 221 GLN A CA 1
ATOM 1789 C C . GLN A 1 221 ? -29.469 -19.734 -3.764 1 91.69 221 GLN A C 1
ATOM 1791 O O . GLN A 1 221 ? -28.938 -20.797 -3.4 1 91.69 221 GLN A O 1
ATOM 1796 N N . TRP A 1 222 ? -30.75 -19.422 -3.621 1 88.44 222 TRP A N 1
ATOM 1797 C CA . TRP A 1 222 ? -31.641 -20.453 -3.088 1 88.44 222 TRP A CA 1
ATOM 1798 C C . TRP A 1 222 ? -32 -21.469 -4.16 1 88.44 222 TRP A C 1
ATOM 1800 O O . TRP A 1 222 ? -31.969 -21.172 -5.355 1 88.44 222 TRP A O 1
ATOM 1810 N N . PRO A 1 223 ? -32.188 -22.766 -3.785 1 83.44 223 PRO A N 1
ATOM 1811 C CA . PRO A 1 223 ? -32.5 -23.797 -4.773 1 83.44 223 PRO A CA 1
ATOM 1812 C C . PRO A 1 223 ? -33.781 -23.5 -5.547 1 83.44 223 PRO A C 1
ATOM 1814 O O . PRO A 1 223 ? -33.875 -23.781 -6.742 1 83.44 223 PRO A O 1
ATOM 1817 N N . ASN A 1 224 ? -34.844 -22.953 -4.895 1 76.5 224 ASN A N 1
ATOM 1818 C CA . ASN A 1 224 ? -36.125 -22.672 -5.562 1 76.5 224 ASN A CA 1
ATOM 1819 C C . ASN A 1 224 ? -36.469 -21.188 -5.492 1 76.5 224 ASN A C 1
ATOM 1821 O O . ASN A 1 224 ? -37.156 -20.75 -4.562 1 76.5 224 ASN A O 1
ATOM 1825 N N . GLU A 1 225 ? -36.031 -20.484 -6.5 1 72.94 225 GLU A N 1
ATOM 1826 C CA . GLU A 1 225 ? -36.25 -19.047 -6.535 1 72.94 225 GLU A CA 1
ATOM 1827 C C . GLU A 1 225 ? -37.75 -18.734 -6.609 1 72.94 225 GLU A C 1
ATOM 1829 O O . GLU A 1 225 ? -38.219 -17.766 -5.996 1 72.94 225 GLU A O 1
ATOM 1834 N N . HIS A 1 226 ? -38.406 -19.562 -7.254 1 67.69 226 HIS A N 1
ATOM 1835 C CA . HIS A 1 226 ? -39.844 -19.312 -7.48 1 67.69 226 HIS A CA 1
ATOM 1836 C C . HIS A 1 226 ? -40.625 -19.453 -6.191 1 67.69 226 HIS A C 1
ATOM 1838 O O . HIS A 1 226 ? -41.594 -18.719 -5.965 1 67.69 226 HIS A O 1
ATOM 1844 N N . ALA A 1 227 ? -40.188 -20.344 -5.391 1 63.94 227 ALA A N 1
ATOM 1845 C CA . ALA A 1 227 ? -40.906 -20.594 -4.137 1 63.94 227 ALA A CA 1
ATOM 1846 C C . ALA A 1 227 ? -40.719 -19.438 -3.16 1 63.94 227 ALA A C 1
ATOM 1848 O O . ALA A 1 227 ? -41.5 -19.25 -2.24 1 63.94 227 ALA A O 1
ATOM 1849 N N . LEU A 1 228 ? -39.656 -18.656 -3.416 1 74.31 228 LEU A N 1
ATOM 1850 C CA . LEU A 1 228 ? -39.312 -17.594 -2.484 1 74.31 228 LEU A CA 1
ATOM 1851 C C . LEU A 1 228 ? -40 -16.297 -2.855 1 74.31 228 LEU A C 1
ATOM 1853 O O . LEU A 1 228 ? -40 -15.336 -2.074 1 74.31 228 LEU A O 1
ATOM 1857 N N . LYS A 1 229 ? -40.688 -16.219 -3.99 1 71.81 229 LYS A N 1
ATOM 1858 C CA . LYS A 1 229 ? -41.219 -14.977 -4.52 1 71.81 229 LYS A CA 1
ATOM 1859 C C . LYS A 1 229 ? -42.188 -14.328 -3.529 1 71.81 229 LYS A C 1
ATOM 1861 O O . LYS A 1 229 ? -42.125 -13.117 -3.314 1 71.81 229 LYS A O 1
ATOM 1866 N N . ASN A 1 230 ? -42.938 -15.156 -2.865 1 69.19 230 ASN A N 1
ATOM 1867 C CA . ASN A 1 230 ? -43.969 -14.602 -1.995 1 69.19 230 ASN A CA 1
ATOM 1868 C C . ASN A 1 230 ? -43.406 -14.25 -0.618 1 69.19 230 ASN A C 1
ATOM 1870 O O . ASN A 1 230 ? -44.031 -13.492 0.129 1 69.19 230 ASN A O 1
ATOM 1874 N N . VAL A 1 231 ? 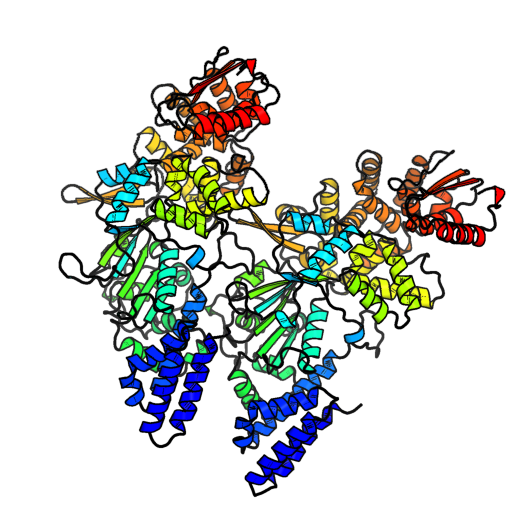-42.219 -14.836 -0.328 1 75.75 231 VAL A N 1
ATOM 1875 C CA . VAL A 1 231 ? -41.719 -14.648 1.023 1 75.75 231 VAL A CA 1
ATOM 1876 C C . VAL A 1 231 ? -40.375 -13.93 0.966 1 75.75 231 VAL A C 1
ATOM 1878 O O . VAL A 1 231 ? -39.75 -13.703 1.999 1 75.75 231 VAL A O 1
ATOM 1881 N N . ALA A 1 232 ? -39.938 -13.516 -0.172 1 79.19 232 ALA A N 1
ATOM 1882 C CA . ALA A 1 232 ? -38.625 -12.93 -0.388 1 79.19 232 ALA A CA 1
ATOM 1883 C C . ALA A 1 232 ? -38.469 -11.633 0.408 1 79.19 232 ALA A C 1
ATOM 1885 O O . ALA A 1 232 ? -37.406 -11.406 1.021 1 79.19 232 ALA A O 1
ATOM 1886 N N . GLN A 1 233 ? -39.469 -10.859 0.416 1 80.44 233 GLN A N 1
ATOM 1887 C CA . GLN A 1 233 ? -39.406 -9.57 1.098 1 80.44 233 GLN A CA 1
ATOM 1888 C C . GLN A 1 233 ? -39.25 -9.75 2.602 1 80.44 233 GLN A C 1
ATOM 1890 O O . GLN A 1 233 ? -38.406 -9.086 3.221 1 80.44 233 GLN A O 1
ATOM 1895 N N . GLU A 1 234 ? -39.969 -10.625 3.096 1 76.06 234 GLU A N 1
ATOM 1896 C CA . GLU A 1 234 ? -39.906 -10.883 4.531 1 76.06 234 GLU A CA 1
ATOM 1897 C C . GLU A 1 234 ? -38.562 -11.516 4.902 1 76.06 234 GLU A C 1
ATOM 1899 O O . GLU A 1 234 ? -37.969 -11.148 5.918 1 76.06 234 GLU A O 1
ATOM 1904 N N . LEU A 1 235 ? -38.219 -12.445 4.125 1 81.5 235 LEU A N 1
ATOM 1905 C CA . LEU A 1 235 ? -36.969 -13.156 4.359 1 81.5 235 LEU A CA 1
ATOM 1906 C C . LEU A 1 235 ? -35.781 -12.195 4.363 1 81.5 235 LEU A C 1
ATOM 1908 O O . LEU A 1 235 ? -34.969 -12.195 5.301 1 81.5 235 LEU A O 1
ATOM 1912 N N . LEU A 1 236 ? -35.719 -11.328 3.373 1 86.69 236 LEU A N 1
ATOM 1913 C CA . LEU A 1 236 ? -34.594 -10.445 3.217 1 86.69 236 LEU A CA 1
ATOM 1914 C C . LEU A 1 236 ? -34.625 -9.312 4.234 1 86.69 236 LEU A C 1
ATOM 1916 O O . LEU A 1 236 ? -33.594 -8.844 4.695 1 86.69 236 LEU A O 1
ATOM 1920 N N . THR A 1 237 ? -35.812 -8.891 4.551 1 80 237 THR A N 1
ATOM 1921 C CA . THR A 1 237 ? -35.906 -7.891 5.602 1 80 237 THR A CA 1
ATOM 1922 C C . THR A 1 237 ? -35.344 -8.414 6.914 1 80 237 THR A C 1
ATOM 1924 O O . THR A 1 237 ? -34.656 -7.68 7.637 1 80 237 THR A O 1
ATOM 1927 N N . GLU A 1 238 ? -35.594 -9.656 7.137 1 76.44 238 GLU A N 1
ATOM 1928 C CA . GLU A 1 238 ? -35.062 -10.273 8.352 1 76.44 238 GLU A CA 1
ATOM 1929 C C . GLU A 1 238 ? -33.531 -10.406 8.273 1 76.44 238 GLU A C 1
ATOM 1931 O O . GLU A 1 238 ? -32.844 -10.148 9.258 1 76.44 238 GLU A O 1
ATOM 1936 N N . ILE A 1 239 ? -33.094 -10.82 7.18 1 86 239 ILE A N 1
ATOM 1937 C CA . ILE A 1 239 ? -31.672 -11.023 6.984 1 86 239 ILE A CA 1
ATOM 1938 C C . ILE A 1 239 ? -30.938 -9.688 7.102 1 86 239 ILE A C 1
ATOM 1940 O O . ILE A 1 239 ? -29.859 -9.609 7.707 1 86 239 ILE A O 1
ATOM 1944 N N . PHE A 1 240 ? -31.578 -8.617 6.598 1 85.44 240 PHE A N 1
ATOM 1945 C CA . PHE A 1 240 ? -30.922 -7.312 6.531 1 85.44 240 PHE A CA 1
ATOM 1946 C C . PHE A 1 240 ? -31.047 -6.574 7.855 1 85.44 240 PHE A C 1
ATOM 1948 O O . PHE A 1 240 ? -30.453 -5.508 8.039 1 85.44 240 PHE A O 1
ATOM 1955 N N . ARG A 1 241 ? -31.75 -7.148 8.75 1 74.31 241 ARG A N 1
ATOM 1956 C CA . ARG A 1 241 ? -31.875 -6.559 10.078 1 74.31 241 ARG A CA 1
ATOM 1957 C C . ARG A 1 241 ? -30.516 -6.527 10.789 1 74.31 241 ARG A C 1
ATOM 1959 O O . ARG A 1 241 ? -30.25 -5.613 11.57 1 74.31 241 ARG A O 1
ATOM 1966 N N . ASN A 1 242 ? -29.75 -7.547 10.531 1 79.69 242 ASN A N 1
ATOM 1967 C CA . ASN A 1 242 ? -28.406 -7.617 11.117 1 79.69 242 ASN A CA 1
ATOM 1968 C C . ASN A 1 242 ? -27.344 -7.941 10.07 1 79.69 242 ASN A C 1
ATOM 1970 O O . ASN A 1 242 ? -26.828 -9.055 10.039 1 79.69 242 ASN A O 1
ATOM 1974 N N . PRO A 1 243 ? -26.953 -6.961 9.391 1 86.75 243 PRO A N 1
ATOM 1975 C CA . PRO A 1 243 ? -25.984 -7.191 8.32 1 86.75 243 PRO A CA 1
ATOM 1976 C C . PRO A 1 243 ? -24.656 -7.738 8.844 1 86.75 243 PRO A C 1
ATOM 1978 O O . PRO A 1 243 ? -23.891 -8.336 8.086 1 86.75 243 PRO A O 1
ATOM 1981 N N . LYS A 1 244 ? -24.406 -7.656 10.141 1 87.69 244 LYS A N 1
ATOM 1982 C CA . LYS A 1 244 ? -23.156 -8.148 10.719 1 87.69 244 LYS A CA 1
ATOM 1983 C C . LYS A 1 244 ? -23.094 -9.672 10.703 1 87.69 244 LYS A C 1
ATOM 1985 O O . LYS A 1 244 ? -22.031 -10.258 10.891 1 87.69 244 LYS A O 1
ATOM 1990 N N . LYS A 1 245 ? -24.219 -10.289 10.469 1 90.31 245 LYS A N 1
ATOM 1991 C CA . LYS A 1 245 ? -24.281 -11.742 10.461 1 90.31 245 LYS A CA 1
ATOM 1992 C C . LYS A 1 245 ? -24.219 -12.289 9.039 1 90.31 245 LYS A C 1
ATOM 1994 O O . LYS A 1 245 ? -24.438 -13.484 8.82 1 90.31 245 LYS A O 1
ATOM 1999 N N . ILE A 1 246 ? -23.906 -11.406 8.117 1 95.88 246 ILE A N 1
ATOM 2000 C CA . ILE A 1 246 ? -23.828 -11.805 6.715 1 95.88 246 ILE A CA 1
ATOM 2001 C C . ILE A 1 246 ? -22.375 -11.766 6.246 1 95.88 246 ILE A C 1
ATOM 2003 O O . ILE A 1 246 ? -21.656 -10.812 6.527 1 95.88 246 ILE A O 1
ATOM 2007 N N . LEU A 1 247 ? -21.922 -12.82 5.562 1 97.94 247 LEU A N 1
ATOM 2008 C CA . LEU A 1 247 ? -20.609 -12.859 4.914 1 97.94 247 LEU A CA 1
ATOM 2009 C C . LEU A 1 247 ? -20.766 -13 3.402 1 97.94 247 LEU A C 1
ATOM 2011 O O . LEU A 1 247 ? -21.438 -13.914 2.922 1 97.94 247 LEU A O 1
ATOM 2015 N N . PHE A 1 248 ? -20.219 -12.07 2.711 1 97.88 248 PHE A N 1
ATOM 2016 C CA . PHE A 1 248 ? -20.125 -12.211 1.262 1 97.88 248 PHE A CA 1
ATOM 2017 C C . PHE A 1 248 ? -18.766 -12.758 0.853 1 97.88 248 PHE A C 1
ATOM 2019 O O . PHE A 1 248 ? -17.734 -12.195 1.215 1 97.88 248 PHE A O 1
ATOM 2026 N N . LEU A 1 249 ? -18.781 -13.859 0.22 1 98 249 LEU A N 1
ATOM 2027 C CA . LEU A 1 249 ? -17.578 -14.422 -0.376 1 98 249 LEU A CA 1
ATOM 2028 C C . LEU A 1 249 ? -17.484 -14.078 -1.859 1 98 249 LEU A C 1
ATOM 2030 O O . LEU A 1 249 ? -18.172 -14.68 -2.684 1 98 249 LEU A O 1
ATOM 2034 N N . ILE A 1 250 ? -16.641 -13.172 -2.16 1 96.56 250 ILE A N 1
ATOM 2035 C CA . ILE A 1 250 ? -16.484 -12.688 -3.525 1 96.56 250 ILE A CA 1
ATOM 2036 C C . ILE A 1 250 ? -15.242 -13.305 -4.156 1 96.56 250 ILE A C 1
ATOM 2038 O O . ILE A 1 250 ? -14.117 -12.984 -3.764 1 96.56 250 ILE A O 1
ATOM 2042 N N . ASP A 1 251 ? -15.438 -14.078 -5.152 1 95.5 251 ASP A N 1
ATOM 2043 C CA . ASP A 1 251 ? -14.344 -14.828 -5.758 1 95.5 251 ASP A CA 1
ATOM 2044 C C . ASP A 1 251 ? -13.945 -14.219 -7.102 1 95.5 251 ASP A C 1
ATOM 2046 O O . ASP A 1 251 ? -14.773 -14.078 -7.996 1 95.5 251 ASP A O 1
ATOM 2050 N N . GLY A 1 252 ? -12.68 -13.883 -7.156 1 92.19 252 GLY A N 1
ATOM 2051 C CA . GLY A 1 252 ? -12.141 -13.461 -8.438 1 92.19 252 GLY A CA 1
ATOM 2052 C C . GLY A 1 252 ? -12.32 -11.984 -8.711 1 92.19 252 GLY A C 1
ATOM 2053 O O . GLY A 1 252 ? -12.789 -11.594 -9.781 1 92.19 252 GLY A O 1
ATOM 2054 N N . PHE A 1 253 ? -11.953 -11.164 -7.895 1 92 253 PHE A N 1
ATOM 2055 C CA . PHE A 1 253 ? -12.102 -9.727 -8.086 1 92 253 PHE A CA 1
ATOM 2056 C C . PHE A 1 253 ? -11.336 -9.266 -9.32 1 92 253 PHE A C 1
ATOM 2058 O O . PHE A 1 253 ? -11.773 -8.352 -10.023 1 92 253 PHE A O 1
ATOM 2065 N N . ASP A 1 254 ? -10.227 -9.781 -9.531 1 85.81 254 ASP A N 1
ATOM 2066 C CA . ASP A 1 254 ? -9.375 -9.422 -10.672 1 85.81 254 ASP A CA 1
ATOM 2067 C C . ASP A 1 254 ? -10.094 -9.695 -11.992 1 85.81 254 ASP A C 1
ATOM 2069 O O . ASP A 1 254 ? -9.734 -9.117 -13.023 1 85.81 254 ASP A O 1
ATOM 2073 N N . GLU A 1 255 ? -11.078 -10.484 -11.945 1 83.06 255 GLU A N 1
ATOM 2074 C CA . GLU A 1 255 ? -11.805 -10.852 -13.156 1 83.06 255 GLU A CA 1
ATOM 2075 C C . GLU A 1 255 ? -13.016 -9.938 -13.375 1 83.06 255 GLU A C 1
ATOM 2077 O O . GLU A 1 255 ? -13.711 -10.055 -14.383 1 83.06 255 GLU A O 1
ATOM 2082 N N . LEU A 1 256 ? -13.227 -9.055 -12.414 1 84.12 256 LEU A N 1
ATOM 2083 C CA . LEU A 1 256 ? -14.383 -8.164 -12.5 1 84.12 256 LEU A CA 1
ATOM 2084 C C . LEU A 1 256 ? -14.102 -7.008 -13.461 1 84.12 256 LEU A C 1
ATOM 2086 O O . LEU A 1 256 ? -13.297 -6.125 -13.156 1 84.12 256 LEU A O 1
ATOM 2090 N N . SER A 1 257 ? -14.688 -6.973 -14.562 1 74.81 257 SER A N 1
ATOM 2091 C CA . SER A 1 257 ? -14.469 -5.938 -15.57 1 74.81 257 SER A CA 1
ATOM 2092 C C . SER A 1 257 ? -15.336 -4.711 -15.297 1 74.81 257 SER A C 1
ATOM 2094 O O . SER A 1 257 ? -15.008 -3.605 -15.734 1 74.81 257 SER A O 1
ATOM 2096 N N . LEU A 1 258 ? -16.297 -4.895 -14.562 1 68.5 258 LEU A N 1
ATOM 2097 C CA . LEU A 1 258 ? -17.312 -3.854 -14.406 1 68.5 258 LEU A CA 1
ATOM 2098 C C . LEU A 1 258 ? -16.984 -2.969 -13.203 1 68.5 258 LEU A C 1
ATOM 2100 O O . LEU A 1 258 ? -17.734 -2.045 -12.891 1 68.5 258 LEU A O 1
ATOM 2104 N N . PHE A 1 259 ? -15.844 -3.275 -12.633 1 69.44 259 PHE A N 1
ATOM 2105 C CA . PHE A 1 259 ? -15.562 -2.471 -11.453 1 69.44 259 PHE A CA 1
ATOM 2106 C C . PHE A 1 259 ? -15.25 -1.029 -11.836 1 69.44 259 PHE A C 1
ATOM 2108 O O . PHE A 1 259 ? -14.422 -0.784 -12.719 1 69.44 259 PHE A O 1
ATOM 2115 N N . MET A 1 260 ? -16.094 -0.13 -11.359 1 64.94 260 MET A N 1
ATOM 2116 C CA . MET A 1 260 ? -15.969 1.279 -11.719 1 64.94 260 MET A CA 1
ATOM 2117 C C . MET A 1 260 ? -15.516 2.105 -10.523 1 64.94 260 MET A C 1
ATOM 2119 O O . MET A 1 260 ? -15.938 1.858 -9.391 1 64.94 260 MET A O 1
ATOM 2123 N N . ASP A 1 261 ? -14.477 2.795 -10.773 1 65.75 261 ASP A N 1
ATOM 2124 C CA . ASP A 1 261 ? -14.094 3.807 -9.797 1 65.75 261 ASP A CA 1
ATOM 2125 C C . ASP A 1 261 ? -15.125 4.93 -9.734 1 65.75 261 ASP A C 1
ATOM 2127 O O . ASP A 1 261 ? -15.008 5.926 -10.453 1 65.75 261 ASP A O 1
ATOM 2131 N N . LEU A 1 262 ? -16.219 4.566 -9.008 1 67.06 262 LEU A N 1
ATOM 2132 C CA . LEU A 1 262 ? -17.312 5.527 -8.961 1 67.06 262 LEU A CA 1
ATOM 2133 C C . LEU A 1 262 ? -17.156 6.477 -7.777 1 67.06 262 LEU A C 1
ATOM 2135 O O . LEU A 1 262 ? -16.734 6.059 -6.691 1 67.06 262 LEU A O 1
ATOM 2139 N N . PRO A 1 263 ? -17.375 7.699 -8.188 1 63.84 263 PRO A N 1
ATOM 2140 C CA . PRO A 1 263 ? -17.391 8.648 -7.07 1 63.84 263 PRO A CA 1
ATOM 2141 C C . PRO A 1 263 ? -18.469 8.328 -6.043 1 63.84 263 PRO A C 1
ATOM 2143 O O . PRO A 1 263 ? -19.438 7.625 -6.352 1 63.84 263 PRO A O 1
ATOM 2146 N N . GLU A 1 264 ? -18.328 8.68 -4.879 1 63.31 264 GLU A N 1
ATOM 2147 C CA . GLU A 1 264 ? -19.188 8.398 -3.734 1 63.31 264 GLU A CA 1
ATOM 2148 C C . GLU A 1 264 ? -20.641 8.766 -4.035 1 63.31 264 GLU A C 1
ATOM 2150 O O . GLU A 1 264 ? -21.562 8.086 -3.57 1 63.31 264 GLU A O 1
ATOM 2155 N N . GLY A 1 265 ? -20.859 9.688 -4.84 1 61.69 265 GLY A N 1
ATOM 2156 C CA . GLY A 1 265 ? -22.203 10.133 -5.141 1 61.69 265 GLY A CA 1
ATOM 2157 C C . GLY A 1 265 ? -22.969 9.164 -6.023 1 61.69 265 GLY A C 1
ATOM 2158 O O . GLY A 1 265 ? -24.203 9.195 -6.062 1 61.69 265 GLY A O 1
ATOM 2159 N N . GLN A 1 266 ? -22.297 8.352 -6.57 1 66.75 266 GLN A N 1
ATOM 2160 C CA . GLN A 1 266 ? -22.953 7.422 -7.488 1 66.75 266 GLN A CA 1
ATOM 2161 C C . GLN A 1 266 ? -23.172 6.066 -6.828 1 66.75 266 GLN A C 1
ATOM 2163 O O . GLN A 1 266 ? -23.734 5.156 -7.441 1 66.75 266 GLN A O 1
ATOM 2168 N N . LEU A 1 267 ? -22.828 6.078 -5.66 1 71.94 267 LEU A N 1
ATOM 2169 C CA . LEU A 1 267 ? -23 4.82 -4.941 1 71.94 267 LEU A CA 1
ATOM 2170 C C . LEU A 1 267 ? -24.422 4.711 -4.375 1 71.94 267 LEU A C 1
ATOM 2172 O O . LEU A 1 267 ? -25.109 5.723 -4.223 1 71.94 267 LEU A O 1
ATOM 2176 N N . TRP A 1 268 ? -24.859 3.527 -4.305 1 71.62 268 TRP A N 1
ATOM 2177 C CA . TRP A 1 268 ? -26.234 3.23 -3.912 1 71.62 268 TRP A CA 1
ATOM 2178 C C . TRP A 1 268 ? -26.266 2.494 -2.576 1 71.62 268 TRP A C 1
ATOM 2180 O O . TRP A 1 268 ? -25.422 1.64 -2.307 1 71.62 268 TRP A O 1
ATOM 2190 N N . SER A 1 269 ? -27.234 2.881 -1.745 1 77.62 269 SER A N 1
ATOM 2191 C CA . SER A 1 269 ? -27.266 2.285 -0.413 1 77.62 269 SER A CA 1
ATOM 2192 C C . SER A 1 269 ? -28.469 1.354 -0.249 1 77.62 269 SER A C 1
ATOM 2194 O O . SER A 1 269 ? -28.5 0.527 0.664 1 77.62 269 SER A O 1
ATOM 2196 N N . ASP A 1 270 ? -29.438 1.371 -1.266 1 80.25 270 ASP A N 1
ATOM 2197 C CA . ASP A 1 270 ? -30.641 0.558 -1.142 1 80.25 270 ASP A CA 1
ATOM 2198 C C . ASP A 1 270 ? -30.438 -0.817 -1.776 1 80.25 270 ASP A C 1
ATOM 2200 O O . ASP A 1 270 ? -30.328 -0.931 -2.998 1 80.25 270 ASP A O 1
ATOM 2204 N N . PRO A 1 271 ? -30.531 -1.839 -1.002 1 88.69 271 PRO A N 1
ATOM 2205 C CA . PRO A 1 271 ? -30.312 -3.18 -1.55 1 88.69 271 PRO A CA 1
ATOM 2206 C C . PRO A 1 271 ? -31.469 -3.648 -2.434 1 88.69 271 PRO A C 1
ATOM 2208 O O . PRO A 1 271 ? -31.328 -4.625 -3.17 1 88.69 271 PRO A O 1
ATOM 2211 N N . TRP A 1 272 ? -32.594 -2.938 -2.43 1 86.88 272 TRP A N 1
ATOM 2212 C CA . TRP A 1 272 ? -33.781 -3.363 -3.16 1 86.88 272 TRP A CA 1
ATOM 2213 C C . TRP A 1 272 ? -33.844 -2.719 -4.543 1 86.88 272 TRP A C 1
ATOM 2215 O O . TRP A 1 272 ? -34.594 -3.16 -5.414 1 86.88 272 TRP A O 1
ATOM 2225 N N . LYS A 1 273 ? -33.062 -1.705 -4.703 1 87.31 273 LYS A N 1
ATOM 2226 C CA . LYS A 1 273 ? -33.094 -0.967 -5.961 1 87.31 273 LYS A CA 1
ATOM 2227 C C . LYS A 1 273 ? -32.25 -1.659 -7.027 1 87.31 273 LYS A C 1
ATOM 2229 O O . LYS A 1 273 ? -31.156 -2.141 -6.746 1 87.31 273 LYS A O 1
ATOM 2234 N N . LYS A 1 274 ? -32.812 -1.71 -8.172 1 90.88 274 LYS A N 1
ATOM 2235 C CA . LYS A 1 274 ? -32.094 -2.324 -9.289 1 90.88 274 LYS A CA 1
ATOM 2236 C C . LYS A 1 274 ? -31.062 -1.364 -9.883 1 90.88 274 LYS A C 1
ATOM 2238 O O . LYS A 1 274 ? -31.328 -0.172 -10.031 1 90.88 274 LYS A O 1
ATOM 2243 N N . GLN A 1 275 ? -29.844 -1.857 -10.008 1 89.12 275 GLN A N 1
ATOM 2244 C CA . GLN A 1 275 ? -28.734 -1.122 -10.602 1 89.12 275 GLN A CA 1
ATOM 2245 C C . GLN A 1 275 ? -27.844 -2.045 -11.438 1 89.12 275 GLN A C 1
ATOM 2247 O O . GLN A 1 275 ? -28 -3.266 -11.398 1 89.12 275 GLN A O 1
ATOM 2252 N N . GLN A 1 276 ? -27 -1.4 -12.195 1 88.62 276 GLN A N 1
ATOM 2253 C CA . GLN A 1 276 ? -25.984 -2.205 -12.867 1 88.62 276 GLN A CA 1
ATOM 2254 C C . GLN A 1 276 ? -25.141 -2.977 -11.867 1 88.62 276 GLN A C 1
ATOM 2256 O O . GLN A 1 276 ? -24.812 -2.457 -10.797 1 88.62 276 GLN A O 1
ATOM 2261 N N . VAL A 1 277 ? -24.797 -4.145 -12.227 1 88 277 VAL A N 1
ATOM 2262 C CA . VAL A 1 277 ? -24.094 -5.043 -11.312 1 88 277 VAL A CA 1
ATOM 2263 C C . VAL A 1 277 ? -22.781 -4.406 -10.867 1 88 277 VAL A C 1
ATOM 2265 O O . VAL A 1 277 ? -22.375 -4.555 -9.711 1 88 277 VAL A O 1
ATOM 2268 N N . GLY A 1 278 ? -22.172 -3.734 -11.812 1 85.44 278 GLY A N 1
ATOM 2269 C CA . GLY A 1 278 ? -20.938 -3.057 -11.469 1 85.44 278 GLY A CA 1
ATOM 2270 C C . GLY A 1 278 ? -21.109 -2.027 -10.367 1 85.44 278 GLY A C 1
ATOM 2271 O O . GLY A 1 278 ? -20.266 -1.913 -9.477 1 85.44 278 GLY A O 1
ATOM 2272 N N . ILE A 1 279 ? -22.156 -1.354 -10.359 1 86.38 279 ILE A N 1
ATOM 2273 C CA . ILE A 1 279 ? -22.469 -0.335 -9.359 1 86.38 279 ILE A CA 1
ATOM 2274 C C . ILE A 1 279 ? -22.812 -1.004 -8.023 1 86.38 279 ILE A C 1
ATOM 2276 O O . ILE A 1 279 ? -22.406 -0.533 -6.965 1 86.38 279 ILE A O 1
ATOM 2280 N N . LEU A 1 280 ? -23.5 -2.084 -8.141 1 88.81 280 LEU A N 1
ATOM 2281 C CA . LEU A 1 280 ? -23.891 -2.818 -6.945 1 88.81 280 LEU A CA 1
ATOM 2282 C C . LEU A 1 280 ? -22.656 -3.334 -6.199 1 88.81 280 LEU A C 1
ATOM 2284 O O . LEU A 1 280 ? -22.547 -3.158 -4.984 1 88.81 280 LEU A O 1
ATOM 2288 N N . LEU A 1 281 ? -21.797 -3.914 -6.938 1 89.25 281 LEU A N 1
ATOM 2289 C CA . LEU A 1 281 ? -20.609 -4.492 -6.32 1 89.25 281 LEU A CA 1
ATOM 2290 C C . LEU A 1 281 ? -19.688 -3.396 -5.793 1 89.25 281 LEU A C 1
ATOM 2292 O O . LEU A 1 281 ? -19.109 -3.537 -4.715 1 89.25 281 LEU A O 1
ATOM 2296 N N . SER A 1 282 ? -19.578 -2.312 -6.52 1 87.62 282 SER A N 1
ATOM 2297 C CA . SER A 1 282 ? -18.797 -1.187 -6.039 1 87.62 282 SER A CA 1
ATOM 2298 C C . SER A 1 282 ? -19.359 -0.621 -4.742 1 87.62 282 SER A C 1
ATOM 2300 O O . SER A 1 282 ? -18.609 -0.262 -3.832 1 87.62 282 SER A O 1
ATOM 2302 N N . SER A 1 283 ? -20.656 -0.568 -4.691 1 88.31 283 SER A N 1
ATOM 2303 C CA . SER A 1 283 ? -21.312 -0.08 -3.49 1 88.31 283 SER A CA 1
ATOM 2304 C C . SER A 1 283 ? -21.109 -1.032 -2.316 1 88.31 283 SER A C 1
ATOM 2306 O O . SER A 1 283 ? -20.984 -0.595 -1.171 1 88.31 283 SER A O 1
ATOM 2308 N N . LEU A 1 284 ? -21.094 -2.314 -2.635 1 90.12 284 LEU A N 1
ATOM 2309 C CA . LEU A 1 284 ? -20.844 -3.316 -1.604 1 90.12 284 LEU A CA 1
ATOM 2310 C C . LEU A 1 284 ? -19.406 -3.213 -1.078 1 90.12 284 LEU A C 1
ATOM 2312 O O . LEU A 1 284 ? -19.188 -3.234 0.135 1 90.12 284 LEU A O 1
ATOM 2316 N N . PHE A 1 285 ? -18.484 -3.047 -1.974 1 89.69 285 PHE A N 1
ATOM 2317 C CA . PHE A 1 285 ? -17.078 -2.965 -1.606 1 89.69 285 PHE A CA 1
ATOM 2318 C C . PHE A 1 285 ? -16.812 -1.733 -0.749 1 89.69 285 PHE A C 1
ATOM 2320 O O . PHE A 1 285 ? -15.984 -1.773 0.163 1 89.69 285 PHE A O 1
ATOM 2327 N N . GLN A 1 286 ? -17.531 -0.705 -1.037 1 85.38 286 GLN A N 1
ATOM 2328 C CA . GLN A 1 286 ? -17.328 0.549 -0.318 1 85.38 286 GLN A CA 1
ATOM 2329 C C . GLN A 1 286 ? -18.234 0.635 0.901 1 85.38 286 GLN A C 1
ATOM 2331 O O . GLN A 1 286 ? -18.359 1.696 1.516 1 85.38 286 GLN A O 1
ATOM 2336 N N . LYS A 1 287 ? -18.969 -0.435 1.154 1 84.94 287 LYS A N 1
ATOM 2337 C CA . LYS A 1 287 ? -19.797 -0.586 2.338 1 84.94 287 LYS A CA 1
ATOM 2338 C C . LYS A 1 287 ? -20.922 0.454 2.357 1 84.94 287 LYS A C 1
ATOM 2340 O O . LYS A 1 287 ? -21.234 1.015 3.408 1 84.94 287 LYS A O 1
ATOM 2345 N N . LYS A 1 288 ? -21.359 0.75 1.195 1 81.62 288 LYS A N 1
ATOM 2346 C CA . LYS A 1 288 ? -22.516 1.631 1.109 1 81.62 288 LYS A CA 1
ATOM 2347 C C . LYS A 1 288 ? -23.812 0.84 1.231 1 81.62 288 LYS A C 1
ATOM 2349 O O . LYS A 1 288 ? -24.766 1.3 1.858 1 81.62 288 LYS A O 1
ATOM 2354 N N . VAL A 1 289 ? -23.75 -0.287 0.507 1 85.38 289 VAL A N 1
ATOM 2355 C CA . VAL A 1 289 ? -24.859 -1.21 0.643 1 85.38 289 VAL A CA 1
ATOM 2356 C C . VAL A 1 289 ? -24.531 -2.289 1.668 1 85.38 289 VAL A C 1
ATOM 2358 O O . VAL A 1 289 ? -23.422 -2.848 1.65 1 85.38 289 VAL A O 1
ATOM 2361 N N . LEU A 1 290 ? -25.406 -2.557 2.662 1 84.81 290 LEU A N 1
ATOM 2362 C CA . LEU A 1 290 ? -25.156 -3.531 3.719 1 84.81 290 LEU A CA 1
ATOM 2363 C C . LEU A 1 290 ? -23.859 -3.217 4.457 1 84.81 290 LEU A C 1
ATOM 2365 O O . LEU A 1 290 ? -22.969 -4.062 4.535 1 84.81 290 LEU A O 1
ATOM 2369 N N . PHE A 1 291 ? -23.75 -2.127 5.039 1 79.38 291 PHE A N 1
ATOM 2370 C CA . PHE A 1 291 ? -22.562 -1.439 5.508 1 79.38 291 PHE A CA 1
ATOM 2371 C C . PHE A 1 291 ? -21.844 -2.264 6.57 1 79.38 291 PHE A C 1
ATOM 2373 O O . PHE A 1 291 ? -20.625 -2.176 6.715 1 79.38 291 PHE A O 1
ATOM 2380 N N . ASP A 1 292 ? -22.484 -3.16 7.289 1 84.31 292 ASP A N 1
ATOM 2381 C CA . ASP A 1 292 ? -21.844 -3.852 8.398 1 84.31 292 ASP A CA 1
ATOM 2382 C C . ASP A 1 292 ? -21.578 -5.316 8.055 1 84.31 292 ASP A C 1
ATOM 2384 O O . ASP A 1 292 ? -21.203 -6.105 8.922 1 84.31 292 ASP A O 1
ATOM 2388 N N . CYS A 1 293 ? -21.797 -5.602 6.805 1 93.19 293 CYS A N 1
ATOM 2389 C CA . CYS A 1 293 ? -21.562 -6.996 6.445 1 93.19 293 CYS A CA 1
ATOM 2390 C C . CYS A 1 293 ? -20.062 -7.293 6.375 1 93.19 293 CYS A C 1
ATOM 2392 O O . CYS A 1 293 ? -19.25 -6.379 6.402 1 93.19 293 CYS A O 1
ATOM 2394 N N . TYR A 1 294 ? -19.75 -8.57 6.434 1 96.44 294 TYR A N 1
ATOM 2395 C CA . TYR A 1 294 ? -18.359 -9.016 6.281 1 96.44 294 TYR A CA 1
ATOM 2396 C C . TYR A 1 294 ? -18.109 -9.523 4.867 1 96.44 294 TYR A C 1
ATOM 2398 O O . TYR A 1 294 ? -19.047 -9.906 4.16 1 96.44 294 TYR A O 1
ATOM 2406 N N . MET A 1 295 ? -16.875 -9.43 4.469 1 97.5 295 MET A N 1
ATOM 2407 C CA . MET A 1 295 ? -16.547 -9.891 3.121 1 97.5 295 MET A CA 1
ATOM 2408 C C . MET A 1 295 ? -15.203 -10.617 3.102 1 97.5 295 MET A C 1
ATOM 2410 O O . MET A 1 295 ? -14.281 -10.25 3.826 1 97.5 295 MET A O 1
ATOM 2414 N N . ILE A 1 296 ? -15.133 -11.672 2.334 1 98 296 ILE A N 1
ATOM 2415 C CA . ILE A 1 296 ? -13.883 -12.281 1.889 1 98 296 ILE A CA 1
ATOM 2416 C C . ILE A 1 296 ? -13.75 -12.133 0.375 1 98 296 ILE A C 1
ATOM 2418 O O . ILE A 1 296 ? -14.625 -12.57 -0.377 1 98 296 ILE A O 1
ATOM 2422 N N . ILE A 1 297 ? -12.719 -11.5 -0.018 1 97 297 ILE A N 1
ATOM 2423 C CA . ILE A 1 297 ? -12.516 -11.234 -1.438 1 97 297 ILE A CA 1
ATOM 2424 C C . ILE A 1 297 ? -11.242 -11.93 -1.914 1 97 297 ILE A C 1
ATOM 2426 O O . ILE A 1 297 ? -10.172 -11.742 -1.335 1 97 297 ILE A O 1
ATOM 2430 N N . THR A 1 298 ? -11.312 -12.797 -2.902 1 96.75 298 THR A N 1
ATOM 2431 C CA . THR A 1 298 ? -10.125 -13.383 -3.508 1 96.75 298 THR A CA 1
ATOM 2432 C C . THR A 1 298 ? -9.695 -12.594 -4.738 1 96.75 298 THR A C 1
ATOM 2434 O O . THR A 1 298 ? -10.539 -12.125 -5.508 1 96.75 298 THR A O 1
ATOM 2437 N N . THR A 1 299 ? -8.43 -12.359 -4.859 1 92.56 299 THR A N 1
ATOM 2438 C CA . THR A 1 299 ? -7.949 -11.609 -6.016 1 92.56 299 THR A CA 1
ATOM 2439 C C . THR A 1 299 ? -6.48 -11.922 -6.293 1 92.56 299 THR A C 1
ATOM 2441 O O . THR A 1 299 ? -5.766 -12.406 -5.414 1 92.56 299 THR A O 1
ATOM 2444 N N . ARG A 1 300 ? -6.094 -11.797 -7.484 1 89.25 300 ARG A N 1
ATOM 2445 C CA . ARG A 1 300 ? -4.672 -11.828 -7.82 1 89.25 300 ARG A CA 1
ATOM 2446 C C . ARG A 1 300 ? -3.975 -10.555 -7.352 1 89.25 300 ARG A C 1
ATOM 2448 O O . ARG A 1 300 ? -4.617 -9.516 -7.172 1 89.25 300 ARG A O 1
ATOM 2455 N N . PRO A 1 301 ? -2.707 -10.586 -7.168 1 84.12 301 PRO A N 1
ATOM 2456 C CA . PRO A 1 301 ? -1.979 -9.453 -6.602 1 84.12 301 PRO A CA 1
ATOM 2457 C C . PRO A 1 301 ? -1.995 -8.227 -7.516 1 84.12 301 PRO A C 1
ATOM 2459 O O . PRO A 1 301 ? -1.876 -7.094 -7.039 1 84.12 301 PRO A O 1
ATOM 2462 N N . THR A 1 302 ? -2.146 -8.352 -8.727 1 79.56 302 THR A N 1
ATOM 2463 C CA . THR A 1 302 ? -2.09 -7.227 -9.656 1 79.56 302 THR A CA 1
ATOM 2464 C C . THR A 1 302 ? -3.279 -6.293 -9.445 1 79.56 302 THR A C 1
ATOM 2466 O O . THR A 1 302 ? -3.26 -5.148 -9.898 1 79.56 302 THR A O 1
ATOM 2469 N N . ALA A 1 303 ? -4.316 -6.762 -8.781 1 80.75 303 ALA A N 1
ATOM 2470 C CA . ALA A 1 303 ? -5.488 -5.93 -8.523 1 80.75 303 ALA A CA 1
ATOM 2471 C C . ALA A 1 303 ? -5.441 -5.34 -7.117 1 80.75 303 ALA A C 1
ATOM 2473 O O . ALA A 1 303 ? -6.406 -4.715 -6.668 1 80.75 303 ALA A O 1
ATOM 2474 N N . LEU A 1 304 ? -4.387 -5.543 -6.535 1 82.19 304 LEU A N 1
ATOM 2475 C CA . LEU A 1 304 ? -4.258 -5.164 -5.133 1 82.19 304 LEU A CA 1
ATOM 2476 C C . LEU A 1 304 ? -4.414 -3.658 -4.957 1 82.19 304 LEU A C 1
ATOM 2478 O O . LEU A 1 304 ? -5.164 -3.203 -4.094 1 82.19 304 LEU A O 1
ATOM 2482 N N . MET A 1 305 ? -3.748 -2.852 -5.75 1 77.19 305 MET A N 1
ATOM 2483 C CA . MET A 1 305 ? -3.783 -1.397 -5.617 1 77.19 3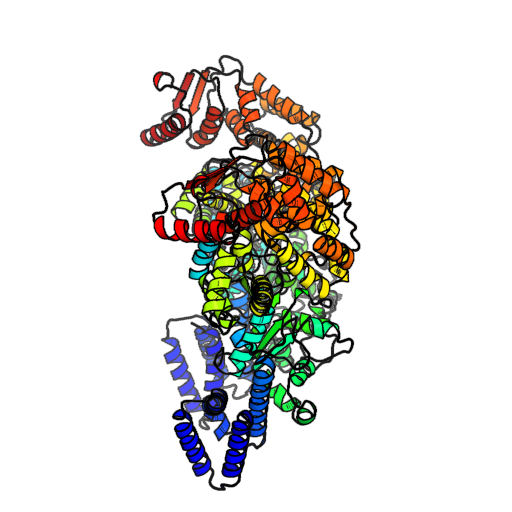05 MET A CA 1
ATOM 2484 C C . MET A 1 305 ? -5.168 -0.854 -5.945 1 77.19 305 MET A C 1
ATOM 2486 O O . MET A 1 305 ? -5.629 0.105 -5.32 1 77.19 305 MET A O 1
ATOM 2490 N N . LYS A 1 306 ? -5.781 -1.473 -6.828 1 78.44 306 LYS A N 1
ATOM 2491 C CA . LYS A 1 306 ? -7.117 -1.046 -7.23 1 78.44 306 LYS A CA 1
ATOM 2492 C C . LYS A 1 306 ? -8.125 -1.241 -6.098 1 78.44 306 LYS A C 1
ATOM 2494 O O . LYS A 1 306 ? -8.914 -0.345 -5.805 1 78.44 306 LYS A O 1
ATOM 2499 N N . ILE A 1 307 ? -8.086 -2.385 -5.508 1 85.75 307 ILE A N 1
ATOM 2500 C CA . ILE A 1 307 ? -9.094 -2.715 -4.512 1 85.75 307 ILE A CA 1
ATOM 2501 C C . ILE A 1 307 ? -8.805 -1.972 -3.211 1 85.75 307 ILE A C 1
ATOM 2503 O O . ILE A 1 307 ? -9.727 -1.618 -2.469 1 85.75 307 ILE A O 1
ATOM 2507 N N . ASP A 1 308 ? -7.551 -1.71 -2.902 1 85.88 308 ASP A N 1
ATOM 2508 C CA . ASP A 1 308 ? -7.141 -1.1 -1.643 1 85.88 308 ASP A CA 1
ATOM 2509 C C . ASP A 1 308 ? -7.715 0.309 -1.502 1 85.88 308 ASP A C 1
ATOM 2511 O O . ASP A 1 308 ? -7.957 0.776 -0.388 1 85.88 308 ASP A O 1
ATOM 2515 N N . ARG A 1 309 ? -7.953 0.966 -2.496 1 79.31 309 ARG A N 1
ATOM 2516 C CA . ARG A 1 309 ? -8.453 2.336 -2.488 1 79.31 309 ARG A CA 1
ATOM 2517 C C . ARG A 1 309 ? -9.883 2.395 -1.967 1 79.31 309 ARG A C 1
ATOM 2519 O O . ARG A 1 309 ? -10.328 3.432 -1.473 1 79.31 309 ARG A O 1
ATOM 2526 N N . PHE A 1 310 ? -10.477 1.24 -2.02 1 82.5 310 PHE A N 1
ATOM 2527 C CA . PHE A 1 310 ? -11.906 1.273 -1.74 1 82.5 310 PHE A CA 1
ATOM 2528 C C . PHE A 1 310 ? -12.219 0.567 -0.426 1 82.5 310 PHE A C 1
ATOM 2530 O O . PHE A 1 310 ? -13.312 0.72 0.123 1 82.5 310 PHE A O 1
ATOM 2537 N N . LEU A 1 311 ? -11.312 -0.155 0.009 1 88.06 311 LEU A N 1
ATOM 2538 C CA . LEU A 1 311 ? -11.609 -0.998 1.161 1 88.06 311 LEU A CA 1
ATOM 2539 C C . LEU A 1 311 ? -11.234 -0.295 2.461 1 88.06 311 LEU A C 1
ATOM 2541 O O . LEU A 1 311 ? -10.234 0.429 2.514 1 88.06 311 LEU A O 1
ATOM 2545 N N . GLN A 1 312 ? -12.102 -0.461 3.357 1 83.06 312 GLN A N 1
ATOM 2546 C CA . GLN A 1 312 ? -11.836 -0.006 4.719 1 83.06 312 GLN A CA 1
ATOM 2547 C C . GLN A 1 312 ? -11.812 -1.18 5.695 1 83.06 312 GLN A C 1
ATOM 2549 O O . GLN A 1 312 ? -12.453 -2.205 5.461 1 83.06 312 GLN A O 1
ATOM 2554 N N . TYR A 1 313 ? -11.039 -1.103 6.781 1 87.69 313 TYR A N 1
ATOM 2555 C CA . TYR A 1 313 ? -10.945 -2.129 7.816 1 87.69 313 TYR A CA 1
ATOM 2556 C C . TYR A 1 313 ? -10.633 -3.488 7.207 1 87.69 313 TYR A C 1
ATOM 2558 O O . TYR A 1 313 ? -11.32 -4.477 7.48 1 87.69 313 TYR A O 1
ATOM 2566 N N . SER A 1 314 ? -9.719 -3.455 6.371 1 91.88 314 SER A N 1
ATOM 2567 C CA . SER A 1 314 ? -9.398 -4.645 5.59 1 91.88 314 SER A CA 1
ATOM 2568 C C . SER A 1 314 ? -8.125 -5.312 6.098 1 91.88 314 SER A C 1
ATOM 2570 O O . SER A 1 314 ? -7.238 -4.648 6.633 1 91.88 314 SER A O 1
ATOM 2572 N N . ARG A 1 315 ? -8.109 -6.547 6 1 93.38 315 ARG A N 1
ATOM 2573 C CA . ARG A 1 315 ? -6.938 -7.379 6.25 1 93.38 315 ARG A CA 1
ATOM 2574 C C . ARG A 1 315 ? -6.496 -8.094 4.98 1 93.38 315 ARG A C 1
ATOM 2576 O O . ARG A 1 315 ? -7.32 -8.672 4.266 1 93.38 315 ARG A O 1
ATOM 2583 N N . TYR A 1 316 ? -5.242 -8 4.691 1 93.12 316 TYR A N 1
ATOM 2584 C CA . TYR A 1 316 ? -4.711 -8.648 3.502 1 93.12 316 TYR A CA 1
ATOM 2585 C C . TYR A 1 316 ? -3.879 -9.875 3.873 1 93.12 316 TYR A C 1
ATOM 2587 O O . TYR A 1 316 ? -2.93 -9.773 4.652 1 93.12 316 TYR A O 1
ATOM 2595 N N . VAL A 1 317 ? -4.254 -10.953 3.34 1 95.12 317 VAL A N 1
ATOM 2596 C CA . VAL A 1 317 ? -3.518 -12.195 3.555 1 95.12 317 VAL A CA 1
ATOM 2597 C C . VAL A 1 317 ? -3.176 -12.828 2.211 1 95.12 317 VAL A C 1
ATOM 2599 O O . VAL A 1 317 ? -3.896 -12.648 1.229 1 95.12 317 VAL A O 1
ATOM 2602 N N . GLU A 1 318 ? -2.088 -13.516 2.182 1 94.56 318 GLU A N 1
ATOM 2603 C CA . GLU A 1 318 ? -1.611 -14.148 0.955 1 94.56 318 GLU A CA 1
ATOM 2604 C C . GLU A 1 318 ? -1.548 -15.672 1.104 1 94.56 318 GLU A C 1
ATOM 2606 O O . GLU A 1 318 ? -1.084 -16.172 2.127 1 94.56 318 GLU A O 1
ATOM 2611 N N . ILE A 1 319 ? -2.045 -16.328 0.094 1 96.12 319 ILE A N 1
ATOM 2612 C CA . ILE A 1 319 ? -1.872 -17.766 0.011 1 96.12 319 ILE A CA 1
ATOM 2613 C C . ILE A 1 319 ? -0.527 -18.094 -0.636 1 96.12 319 ILE A C 1
ATOM 2615 O O . ILE A 1 319 ? -0.277 -17.719 -1.784 1 96.12 319 ILE A O 1
ATOM 2619 N N . LEU A 1 320 ? 0.26 -18.859 0.023 1 94.88 320 LEU A N 1
ATOM 2620 C CA . LEU A 1 320 ? 1.592 -19.172 -0.484 1 94.88 320 LEU A CA 1
ATOM 2621 C C . LEU A 1 320 ? 1.602 -20.516 -1.194 1 94.88 320 LEU A C 1
ATOM 2623 O O . LEU A 1 320 ? 2.477 -20.781 -2.021 1 94.88 320 LEU A O 1
ATOM 2627 N N . GLY A 1 321 ? 0.667 -21.328 -0.864 1 95.75 321 GLY A N 1
ATOM 2628 C CA . GLY A 1 321 ? 0.615 -22.672 -1.422 1 95.75 321 GLY A CA 1
ATOM 2629 C C . GLY A 1 321 ? 0.774 -23.75 -0.376 1 95.75 321 GLY A C 1
ATOM 2630 O O . GLY A 1 321 ? 0.289 -23.625 0.749 1 95.75 321 GLY A O 1
ATOM 2631 N N . PHE A 1 322 ? 1.398 -24.859 -0.743 1 96.38 322 PHE A N 1
ATOM 2632 C CA . PHE A 1 322 ? 1.511 -26.031 0.102 1 96.38 322 PHE A CA 1
ATOM 2633 C C . PHE A 1 322 ? 2.844 -26.047 0.841 1 96.38 322 PHE A C 1
ATOM 2635 O O . PHE A 1 322 ? 3.877 -25.688 0.274 1 96.38 322 PHE A O 1
ATOM 2642 N N . SER A 1 323 ? 2.764 -26.406 2.064 1 95.44 323 SER A N 1
ATOM 2643 C CA . SER A 1 323 ? 3.975 -26.875 2.73 1 95.44 323 SER A CA 1
ATOM 2644 C C . SER A 1 323 ? 4.363 -28.281 2.244 1 95.44 323 SER A C 1
ATOM 2646 O O . SER A 1 323 ? 3.631 -28.891 1.473 1 95.44 323 SER A O 1
ATOM 2648 N N . GLU A 1 324 ? 5.508 -28.734 2.652 1 93.25 324 GLU A N 1
ATOM 2649 C CA . GLU A 1 324 ? 5.906 -30.094 2.268 1 93.25 324 GLU A CA 1
ATOM 2650 C C . GLU A 1 324 ? 4.914 -31.125 2.779 1 93.25 324 GLU A C 1
ATOM 2652 O O . GLU A 1 324 ? 4.574 -32.062 2.066 1 93.25 324 GLU A O 1
ATOM 2657 N N . LYS A 1 325 ? 4.496 -30.906 3.971 1 93.25 325 LYS A N 1
ATOM 2658 C CA . LYS A 1 325 ? 3.514 -31.812 4.562 1 93.25 325 LYS A CA 1
ATOM 2659 C C . LYS A 1 325 ? 2.193 -31.766 3.797 1 93.25 325 LYS A C 1
ATOM 2661 O O . LYS A 1 325 ? 1.555 -32.781 3.586 1 93.25 325 LYS A O 1
ATOM 2666 N N . ASP A 1 326 ? 1.794 -30.656 3.443 1 94.38 326 ASP A N 1
ATOM 2667 C CA . ASP A 1 326 ? 0.554 -30.484 2.693 1 94.38 326 ASP A CA 1
ATOM 2668 C C . ASP A 1 326 ? 0.639 -31.156 1.329 1 94.38 326 ASP A C 1
ATOM 2670 O O . ASP A 1 326 ? -0.349 -31.719 0.845 1 94.38 326 ASP A O 1
ATOM 2674 N N . ARG A 1 327 ? 1.773 -31.047 0.717 1 93.06 327 ARG A N 1
ATOM 2675 C CA . ARG A 1 327 ? 1.992 -31.719 -0.562 1 93.06 327 ARG A CA 1
ATOM 2676 C C . ARG A 1 327 ? 1.815 -33.219 -0.43 1 93.06 327 ARG A C 1
ATOM 2678 O O . ARG A 1 327 ? 1.144 -33.844 -1.252 1 93.06 327 ARG A O 1
ATOM 2685 N N . GLU A 1 328 ? 2.479 -33.656 0.539 1 92.5 328 GLU A N 1
ATOM 2686 C CA . GLU A 1 328 ? 2.377 -35.062 0.789 1 92.5 328 GLU A CA 1
ATOM 2687 C C . GLU A 1 328 ? 0.927 -35.5 1.005 1 92.5 328 GLU A C 1
ATOM 2689 O O . GLU A 1 328 ? 0.487 -36.531 0.476 1 92.5 328 GLU A O 1
ATOM 2694 N N . GLU A 1 329 ? 0.255 -34.75 1.765 1 93.75 329 GLU A N 1
ATOM 2695 C CA . GLU A 1 329 ? -1.157 -35.031 2.006 1 93.75 329 GLU A CA 1
ATOM 2696 C C . GLU A 1 329 ? -1.957 -35 0.708 1 93.75 329 GLU A C 1
ATOM 2698 O O . GLU A 1 329 ? -2.818 -35.844 0.481 1 93.75 329 GLU A O 1
ATOM 2703 N N . TYR A 1 330 ? -1.721 -34.062 -0.059 1 94.5 330 TYR A N 1
ATOM 2704 C CA . TYR A 1 330 ? -2.43 -33.938 -1.325 1 94.5 330 TYR A CA 1
ATOM 2705 C C . TYR A 1 330 ? -2.215 -35.156 -2.213 1 94.5 330 TYR A C 1
ATOM 2707 O O . TYR A 1 330 ? -3.162 -35.656 -2.809 1 94.5 330 TYR A O 1
ATOM 2715 N N . PHE A 1 331 ? -0.948 -35.594 -2.346 1 93.62 331 PHE A N 1
ATOM 2716 C CA . PHE A 1 331 ? -0.63 -36.75 -3.164 1 93.62 331 PHE A CA 1
ATOM 2717 C C . PHE A 1 331 ? -1.366 -37.969 -2.658 1 93.62 331 PHE A C 1
ATOM 2719 O O . PHE A 1 331 ? -1.899 -38.75 -3.449 1 93.62 331 PHE A O 1
ATOM 2726 N N . HIS A 1 332 ? -1.427 -38.125 -1.396 1 93.31 332 HIS A N 1
ATOM 2727 C CA . HIS A 1 332 ? -2.102 -39.281 -0.825 1 93.31 332 HIS A CA 1
ATOM 2728 C C . HIS A 1 332 ? -3.605 -39.219 -1.068 1 93.31 332 HIS A C 1
ATOM 2730 O O . HIS A 1 332 ? -4.238 -40.219 -1.334 1 93.31 332 HIS A O 1
ATOM 2736 N N . LYS A 1 333 ? -4.152 -38.062 -0.924 1 92 333 LYS A N 1
ATOM 2737 C CA . LYS A 1 333 ? -5.574 -37.875 -1.193 1 92 333 LYS A CA 1
ATOM 2738 C C . LYS A 1 333 ? -5.895 -38.156 -2.66 1 92 333 LYS A C 1
ATOM 2740 O O . LYS A 1 333 ? -6.938 -38.719 -2.98 1 92 333 LYS A O 1
ATOM 2745 N N . PHE A 1 334 ? -4.984 -37.75 -3.463 1 92.69 334 PHE A N 1
ATOM 2746 C CA . PHE A 1 334 ? -5.215 -37.844 -4.898 1 92.69 334 PHE A CA 1
ATOM 2747 C C . PHE A 1 334 ? -5.117 -39.281 -5.379 1 92.69 334 PHE A C 1
ATOM 2749 O O . PHE A 1 334 ? -5.977 -39.75 -6.129 1 92.69 334 PHE A O 1
ATOM 2756 N N . PHE A 1 335 ? -3.951 -40.062 -5.008 1 89.25 335 PHE A N 1
ATOM 2757 C CA . PHE A 1 335 ? -3.693 -41.438 -5.465 1 89.25 335 PHE A CA 1
ATOM 2758 C C . PHE A 1 335 ? -4.441 -42.438 -4.605 1 89.25 335 PHE A C 1
ATOM 2760 O O . PHE A 1 335 ? -4.637 -43.594 -5.016 1 89.25 335 PHE A O 1
ATOM 2767 N N . GLN A 1 336 ? -5.527 -42.469 -4.176 1 77.06 336 GLN A N 1
ATOM 2768 C CA . GLN A 1 336 ? -6.266 -43.344 -3.281 1 77.06 336 GLN A CA 1
ATOM 2769 C C . GLN A 1 336 ? -5.441 -44.594 -2.92 1 77.06 336 GLN A C 1
ATOM 2771 O O . GLN A 1 336 ? -5.848 -45.375 -2.078 1 77.06 336 GLN A O 1
ATOM 2776 N N . ASN A 1 337 ? -4.266 -44.781 -3.506 1 86.56 337 ASN A N 1
ATOM 2777 C CA . ASN A 1 337 ? -3.301 -45.812 -3.189 1 86.56 337 ASN A CA 1
ATOM 2778 C C . ASN A 1 337 ? -2.014 -45.25 -2.605 1 86.56 337 ASN A C 1
ATOM 2780 O O . ASN A 1 337 ? -1.286 -44.531 -3.289 1 86.56 337 ASN A O 1
ATOM 2784 N N . ASP A 1 338 ? -1.653 -45.688 -1.455 1 89.88 338 ASP A N 1
ATOM 2785 C CA . ASP A 1 338 ? -0.538 -45.125 -0.709 1 89.88 338 ASP A CA 1
ATOM 2786 C C . ASP A 1 338 ? 0.791 -45.375 -1.411 1 89.88 338 ASP A C 1
ATOM 2788 O O . ASP A 1 338 ? 1.687 -44.531 -1.402 1 89.88 338 ASP A O 1
ATOM 2792 N N . ASP A 1 339 ? 0.863 -46.5 -1.93 1 87.06 339 ASP A N 1
ATOM 2793 C CA . ASP A 1 339 ? 2.111 -46.844 -2.596 1 87.06 339 ASP A CA 1
ATOM 2794 C C . ASP A 1 339 ? 2.338 -46 -3.838 1 87.06 339 ASP A C 1
ATOM 2796 O O . ASP A 1 339 ? 3.461 -45.562 -4.109 1 87.06 339 ASP A O 1
ATOM 2800 N N . GLN A 1 340 ? 1.289 -45.84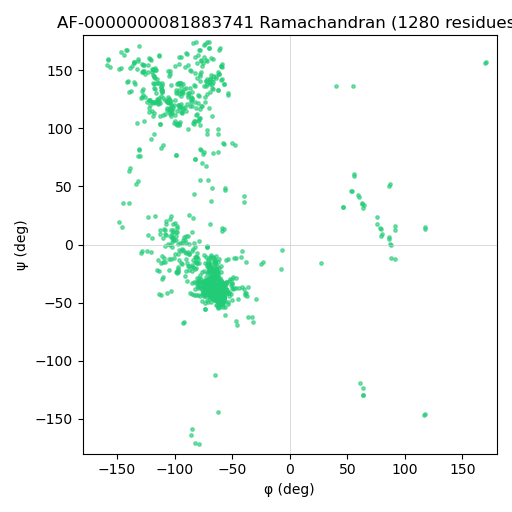4 -4.512 1 86.81 340 GLN A N 1
ATOM 2801 C CA . GLN A 1 340 ? 1.38 -45.031 -5.699 1 86.81 340 GLN A CA 1
ATOM 2802 C C . GLN A 1 340 ? 1.704 -43.562 -5.328 1 86.81 340 GLN A C 1
ATOM 2804 O O . GLN A 1 340 ? 2.477 -42.906 -6.02 1 86.81 340 GLN A O 1
ATOM 2809 N N . ALA A 1 341 ? 1.134 -43.156 -4.301 1 91.19 341 ALA A N 1
ATOM 2810 C CA . ALA A 1 341 ? 1.382 -41.781 -3.832 1 91.19 341 ALA A CA 1
ATOM 2811 C C . ALA A 1 341 ? 2.844 -41.594 -3.439 1 91.19 341 ALA A C 1
ATOM 2813 O O . ALA A 1 341 ? 3.459 -40.594 -3.773 1 91.19 341 ALA A O 1
ATOM 2814 N N . LYS A 1 342 ? 3.377 -42.531 -2.764 1 88.38 342 LYS A N 1
ATOM 2815 C CA . LYS A 1 342 ? 4.766 -42.469 -2.32 1 88.38 342 LYS A CA 1
ATOM 2816 C C . LYS A 1 342 ? 5.727 -42.469 -3.508 1 88.38 342 LYS A C 1
ATOM 2818 O O . LYS A 1 342 ? 6.727 -41.75 -3.508 1 88.38 342 LYS A O 1
ATOM 2823 N N . GLN A 1 343 ? 5.438 -43.312 -4.457 1 83.25 343 GLN A N 1
ATOM 2824 C CA . GLN A 1 343 ? 6.266 -43.375 -5.656 1 83.25 343 GLN A CA 1
ATOM 2825 C C . GLN A 1 343 ? 6.23 -42.031 -6.418 1 83.25 343 GLN A C 1
ATOM 2827 O O . GLN A 1 343 ? 7.266 -41.562 -6.887 1 83.25 343 GLN A O 1
ATOM 2832 N N . ALA A 1 344 ? 5.008 -41.562 -6.551 1 85.88 344 ALA A N 1
ATOM 2833 C CA . ALA A 1 344 ? 4.844 -40.281 -7.238 1 85.88 344 ALA A CA 1
ATOM 2834 C C . ALA A 1 344 ? 5.59 -39.156 -6.512 1 85.88 344 ALA A C 1
ATOM 2836 O O . ALA A 1 344 ? 6.238 -38.312 -7.141 1 85.88 344 ALA A O 1
ATOM 2837 N N . LEU A 1 345 ? 5.523 -39.156 -5.246 1 87.94 345 LEU A N 1
ATOM 2838 C CA . LEU A 1 345 ? 6.172 -38.125 -4.434 1 87.94 345 LEU A CA 1
ATOM 2839 C C . LEU A 1 345 ? 7.691 -38.219 -4.543 1 87.94 345 LEU A C 1
ATOM 2841 O O . LEU A 1 345 ? 8.383 -37.188 -4.594 1 87.94 345 LEU A O 1
ATOM 2845 N N . ARG A 1 346 ? 8.156 -39.344 -4.543 1 81.69 346 ARG A N 1
ATOM 2846 C CA . ARG A 1 346 ? 9.594 -39.562 -4.688 1 81.69 346 ARG A CA 1
ATOM 2847 C C . ARG A 1 346 ? 10.094 -39.031 -6.027 1 81.69 346 ARG A C 1
ATOM 2849 O O . ARG A 1 346 ? 11.172 -38.438 -6.109 1 81.69 346 ARG A O 1
ATOM 2856 N N . HIS A 1 347 ? 9.32 -39.25 -6.996 1 78.62 347 HIS A N 1
ATOM 2857 C CA . HIS A 1 347 ? 9.656 -38.781 -8.328 1 78.62 347 HIS A CA 1
ATOM 2858 C C . HIS A 1 347 ? 9.766 -37.281 -8.367 1 78.62 347 HIS A C 1
ATOM 2860 O O . HIS A 1 347 ? 10.688 -36.719 -8.977 1 78.62 347 HIS A O 1
ATOM 2866 N N . VAL A 1 348 ? 8.852 -36.656 -7.773 1 84.25 348 VAL A N 1
ATOM 2867 C CA . VAL A 1 348 ? 8.789 -35.188 -7.793 1 84.25 348 VAL A CA 1
ATOM 2868 C C . VAL A 1 348 ? 9.906 -34.625 -6.93 1 84.25 348 VAL A C 1
ATOM 2870 O O . VAL A 1 348 ? 10.477 -33.594 -7.262 1 84.25 348 VAL A O 1
ATOM 2873 N N . LYS A 1 349 ? 10.234 -35.25 -5.883 1 81.5 349 LYS A N 1
ATOM 2874 C CA . LYS A 1 349 ? 11.242 -34.781 -4.945 1 81.5 349 LYS A CA 1
ATOM 2875 C C . LYS A 1 349 ? 12.633 -34.812 -5.566 1 81.5 349 LYS A C 1
ATOM 2877 O O . LYS A 1 349 ? 13.523 -34.062 -5.16 1 81.5 349 LYS A O 1
ATOM 2882 N N . HIS A 1 350 ? 12.727 -35.594 -6.551 1 73.25 350 HIS A N 1
ATOM 2883 C CA . HIS A 1 350 ? 14.031 -35.75 -7.176 1 73.25 350 HIS A CA 1
ATOM 2884 C C . HIS A 1 350 ? 14.406 -34.531 -8.016 1 73.25 350 HIS A C 1
ATOM 2886 O O . HIS A 1 350 ? 15.594 -34.25 -8.203 1 73.25 350 HIS A O 1
ATOM 2892 N N . ASN A 1 351 ? 13.453 -33.938 -8.547 1 77.31 351 ASN A N 1
ATOM 2893 C CA . ASN A 1 351 ? 13.672 -32.719 -9.32 1 77.31 351 ASN A CA 1
ATOM 2894 C C . ASN A 1 351 ? 13.352 -31.453 -8.508 1 77.31 351 ASN A C 1
ATOM 2896 O O . ASN A 1 351 ? 12.18 -31.141 -8.273 1 77.31 351 ASN A O 1
ATOM 2900 N N . GLY A 1 352 ? 14.398 -30.719 -8.211 1 81.31 352 GLY A N 1
ATOM 2901 C CA . GLY A 1 352 ? 14.266 -29.562 -7.34 1 81.31 352 GLY A CA 1
ATOM 2902 C C . GLY A 1 352 ? 13.266 -28.547 -7.848 1 81.31 352 GLY A C 1
ATOM 2903 O O . GLY A 1 352 ? 12.453 -28.016 -7.078 1 81.31 352 GLY A O 1
ATOM 2904 N N . ALA A 1 353 ? 13.312 -28.203 -9.125 1 84.5 353 ALA A N 1
ATOM 2905 C CA . ALA A 1 353 ? 12.406 -27.219 -9.719 1 84.5 353 ALA A CA 1
ATOM 2906 C C . ALA A 1 353 ? 10.961 -27.703 -9.68 1 84.5 353 ALA A C 1
ATOM 2908 O O . ALA A 1 353 ? 10.055 -26.938 -9.336 1 84.5 353 ALA A O 1
ATOM 2909 N N . LEU A 1 354 ? 10.773 -28.953 -10.031 1 86.75 354 LEU A N 1
ATOM 2910 C CA . LEU A 1 354 ? 9.43 -29.531 -10.008 1 86.75 354 LEU A CA 1
ATOM 2911 C C . LEU A 1 354 ? 8.891 -29.594 -8.578 1 86.75 354 LEU A C 1
ATOM 2913 O O . LEU A 1 354 ? 7.719 -29.297 -8.344 1 86.75 354 LEU A O 1
ATOM 2917 N N . PHE A 1 355 ? 9.781 -30.047 -7.793 1 89.19 355 PHE A N 1
ATOM 2918 C CA . PHE A 1 355 ? 9.391 -30.125 -6.391 1 89.19 355 PHE A CA 1
ATOM 2919 C C . PHE A 1 355 ? 8.961 -28.75 -5.867 1 89.19 355 PHE A C 1
ATOM 2921 O O . PHE A 1 355 ? 7.973 -28.641 -5.141 1 89.19 355 PHE A O 1
ATOM 2928 N N . THR A 1 356 ? 9.648 -27.75 -6.199 1 90.88 356 THR A N 1
ATOM 2929 C CA . THR A 1 356 ? 9.336 -26.375 -5.809 1 90.88 356 THR A CA 1
ATOM 2930 C C . THR A 1 356 ? 7.984 -25.938 -6.375 1 90.88 356 THR A C 1
ATOM 2932 O O . THR A 1 356 ? 7.145 -25.406 -5.652 1 90.88 356 THR A O 1
ATOM 2935 N N . MET A 1 357 ? 7.75 -26.172 -7.586 1 91.19 357 MET A N 1
ATOM 2936 C CA . MET A 1 357 ? 6.531 -25.719 -8.25 1 91.19 357 MET A CA 1
ATOM 2937 C C . MET A 1 357 ? 5.316 -26.5 -7.746 1 91.19 357 MET A C 1
ATOM 2939 O O . MET A 1 357 ? 4.184 -26.031 -7.863 1 91.19 357 MET A O 1
ATOM 2943 N N . CYS A 1 358 ? 5.602 -27.641 -7.227 1 92.69 358 CYS A N 1
ATOM 2944 C CA . CYS A 1 358 ? 4.508 -28.422 -6.66 1 92.69 358 CYS A CA 1
ATOM 2945 C C . CYS A 1 358 ? 4.008 -27.797 -5.363 1 92.69 358 CYS A C 1
ATOM 2947 O O . CYS A 1 358 ? 3.041 -28.266 -4.77 1 92.69 358 CYS A O 1
ATOM 2949 N N . SER A 1 359 ? 4.566 -26.781 -4.918 1 94.5 359 SER A N 1
ATOM 2950 C CA . SER A 1 359 ? 3.963 -26 -3.846 1 94.5 359 SER A CA 1
ATOM 2951 C C . SER A 1 359 ? 2.699 -25.281 -4.32 1 94.5 359 SER A C 1
ATOM 2953 O O . SER A 1 359 ? 1.879 -24.859 -3.508 1 94.5 359 SER A O 1
ATOM 2955 N N . VAL A 1 360 ? 2.582 -25.125 -5.594 1 94.31 360 VAL A N 1
ATOM 2956 C CA . VAL A 1 360 ? 1.395 -24.547 -6.219 1 94.31 360 VAL A CA 1
ATOM 2957 C C . VAL A 1 360 ? 0.362 -25.641 -6.469 1 94.31 360 VAL A C 1
ATOM 2959 O O . VAL A 1 360 ? 0.598 -26.562 -7.262 1 94.31 360 VAL A O 1
ATOM 2962 N N . PRO A 1 361 ? -0.749 -25.547 -5.914 1 95.62 361 PRO A N 1
ATOM 2963 C CA . PRO A 1 361 ? -1.754 -26.609 -6.008 1 95.62 361 PRO A CA 1
ATOM 2964 C C . PRO A 1 361 ? -2.078 -27 -7.449 1 95.62 361 PRO A C 1
ATOM 2966 O O . PRO A 1 361 ? -2.223 -28.188 -7.758 1 95.62 361 PRO A O 1
ATOM 2969 N N . LEU A 1 362 ? -2.211 -26.109 -8.328 1 93.06 362 LEU A N 1
ATOM 2970 C CA . LEU A 1 362 ? -2.508 -26.438 -9.719 1 93.06 362 LEU A CA 1
ATOM 2971 C C . LEU A 1 362 ? -1.416 -27.328 -10.312 1 93.06 362 LEU A C 1
ATOM 2973 O O . LEU A 1 362 ? -1.709 -28.281 -11.047 1 93.06 362 LEU A O 1
ATOM 2977 N N . VAL A 1 363 ? -0.181 -26.984 -10.055 1 92.56 363 VAL A N 1
ATOM 2978 C CA . VAL A 1 363 ? 0.935 -27.766 -10.57 1 92.56 363 VAL A CA 1
ATOM 2979 C C . VAL A 1 363 ? 0.925 -29.156 -9.945 1 92.56 363 VAL A C 1
ATOM 2981 O O . VAL A 1 363 ? 1.226 -30.141 -10.617 1 92.56 363 VAL A O 1
ATOM 2984 N N . CYS A 1 364 ? 0.619 -29.172 -8.711 1 92.44 364 CYS A N 1
ATOM 2985 C CA . CYS A 1 364 ? 0.474 -30.469 -8.055 1 92.44 364 CYS A CA 1
ATOM 2986 C C . CYS A 1 364 ? -0.591 -31.312 -8.742 1 92.44 364 CYS A C 1
ATOM 2988 O O . CYS A 1 364 ? -0.394 -32.5 -8.953 1 92.44 364 CYS A O 1
ATOM 2990 N N . TRP A 1 365 ? -1.717 -30.766 -8.992 1 92.75 365 TRP A N 1
ATOM 2991 C CA . TRP A 1 365 ? -2.791 -31.469 -9.688 1 92.75 365 TRP A CA 1
ATOM 2992 C C . TRP A 1 365 ? -2.324 -31.969 -11.047 1 92.75 365 TRP A C 1
ATOM 2994 O O . TRP A 1 365 ? -2.621 -33.094 -11.43 1 92.75 365 TRP A O 1
ATOM 3004 N N . ILE A 1 366 ? -1.666 -31.141 -11.797 1 90.75 366 ILE A N 1
ATOM 3005 C CA . ILE A 1 366 ? -1.152 -31.516 -13.109 1 90.75 366 ILE A CA 1
ATOM 3006 C C . ILE A 1 366 ? -0.205 -32.688 -12.969 1 90.75 366 ILE A C 1
ATOM 3008 O O . ILE A 1 366 ? -0.341 -33.688 -13.68 1 90.75 366 ILE A O 1
ATOM 3012 N N . MET A 1 367 ? 0.709 -32.594 -12.055 1 89.06 367 MET A N 1
ATOM 3013 C CA . MET A 1 367 ? 1.708 -33.625 -11.836 1 89.06 367 MET A CA 1
ATOM 3014 C C . MET A 1 367 ? 1.044 -34.938 -11.445 1 89.06 367 MET A C 1
ATOM 3016 O O . MET A 1 367 ? 1.376 -36 -11.984 1 89.06 367 MET A O 1
ATOM 3020 N N . CYS A 1 368 ? 0.15 -34.844 -10.5 1 89.88 368 CYS A N 1
ATOM 3021 C CA . CYS A 1 368 ? -0.542 -36.031 -10.039 1 89.88 368 CYS A CA 1
ATOM 3022 C C . CYS A 1 368 ? -1.356 -36.656 -11.164 1 89.88 368 CYS A C 1
ATOM 3024 O O . CYS A 1 368 ? -1.395 -37.875 -11.297 1 89.88 368 CYS A O 1
ATOM 3026 N N . THR A 1 369 ? -2.051 -35.875 -11.922 1 88.81 369 THR A N 1
ATOM 3027 C CA . THR A 1 369 ? -2.859 -36.375 -13.031 1 88.81 369 THR A CA 1
ATOM 3028 C C . THR A 1 369 ? -1.99 -37.094 -14.055 1 88.81 369 THR A C 1
ATOM 3030 O O . THR A 1 369 ? -2.338 -38.188 -14.508 1 88.81 369 THR A O 1
ATOM 3033 N N . VAL A 1 370 ? -0.857 -36.469 -14.422 1 85.69 370 VAL A N 1
ATOM 3034 C CA . VAL A 1 370 ? 0.052 -37.062 -15.406 1 85.69 370 VAL A CA 1
ATOM 3035 C C . VAL A 1 370 ? 0.641 -38.344 -14.867 1 85.69 370 VAL A C 1
ATOM 3037 O O . VAL A 1 370 ? 0.683 -39.344 -15.578 1 85.69 370 VAL A O 1
ATOM 3040 N N . LEU A 1 371 ? 1.113 -38.344 -13.688 1 85.81 371 LEU A N 1
ATOM 3041 C CA . LEU A 1 371 ? 1.734 -39.531 -13.086 1 85.81 371 LEU A CA 1
ATOM 3042 C C . LEU A 1 371 ? 0.718 -40.656 -12.914 1 85.81 371 LEU A C 1
ATOM 3044 O O . LEU A 1 371 ? 1.049 -41.812 -13.086 1 85.81 371 LEU A O 1
ATOM 3048 N N . GLN A 1 372 ? -0.504 -40.281 -12.5 1 86.25 372 GLN A N 1
ATOM 3049 C CA . GLN A 1 372 ? -1.559 -41.281 -12.352 1 86.25 372 GLN A CA 1
ATOM 3050 C C . GLN A 1 372 ? -1.834 -41.969 -13.68 1 86.25 372 GLN A C 1
ATOM 3052 O O . GLN A 1 372 ? -2 -43.188 -13.711 1 86.25 372 GLN A O 1
ATOM 3057 N N . GLN A 1 373 ? -1.909 -41.219 -14.68 1 83.88 373 GLN A N 1
ATOM 3058 C CA . GLN A 1 373 ? -2.154 -41.781 -16 1 83.88 373 GLN A CA 1
ATOM 3059 C C . GLN A 1 373 ? -0.993 -42.688 -16.453 1 83.88 373 GLN A C 1
ATOM 3061 O O . GLN A 1 373 ? -1.2 -43.719 -17.109 1 83.88 373 GLN A O 1
ATOM 3066 N N . GLN A 1 374 ? 0.205 -42.312 -16.141 1 80.56 374 GLN A N 1
ATOM 3067 C CA . GLN A 1 374 ? 1.374 -43.125 -16.469 1 80.56 374 GLN A CA 1
ATOM 3068 C C . GLN A 1 374 ? 1.366 -44.438 -15.688 1 80.56 374 GLN A C 1
ATOM 3070 O O . GLN A 1 374 ? 1.666 -45.5 -16.25 1 80.56 374 GLN A O 1
ATOM 3075 N N . LEU A 1 375 ? 1.064 -44.312 -14.477 1 79.88 375 LEU A N 1
ATOM 3076 C CA . LEU A 1 375 ? 1.016 -45.5 -13.633 1 79.88 375 LEU A CA 1
ATOM 3077 C C . LEU A 1 375 ? -0.092 -46.438 -14.094 1 79.88 375 LEU A C 1
ATOM 3079 O O . LEU A 1 375 ? 0.074 -47.656 -14.062 1 79.88 375 LEU A O 1
ATOM 3083 N N . GLU A 1 376 ? -1.165 -45.875 -14.523 1 82.06 376 GLU A N 1
ATOM 3084 C CA . GLU A 1 376 ? -2.285 -46.688 -15.008 1 82.06 376 GLU A CA 1
ATOM 3085 C C . GLU A 1 376 ? -1.942 -47.375 -16.312 1 82.06 376 GLU A C 1
ATOM 3087 O O . GLU A 1 376 ? -2.477 -48.438 -16.625 1 82.06 376 GLU A O 1
ATOM 3092 N N . ARG A 1 377 ? -1.065 -46.781 -17.062 1 79.38 377 ARG A N 1
ATOM 3093 C CA . ARG A 1 377 ? -0.633 -47.375 -18.328 1 79.38 377 ARG A CA 1
ATOM 3094 C C . ARG A 1 377 ? 0.468 -48.406 -18.094 1 79.38 377 ARG A C 1
ATOM 3096 O O . ARG A 1 377 ? 0.895 -49.094 -19.016 1 79.38 377 ARG A O 1
ATOM 3103 N N . GLY A 1 378 ? 0.842 -48.625 -16.891 1 71.25 378 GLY A N 1
ATOM 3104 C CA . GLY A 1 378 ? 1.85 -49.625 -16.547 1 71.25 378 GLY A CA 1
ATOM 3105 C C . GLY A 1 378 ? 3.268 -49.125 -16.812 1 71.25 378 GLY A C 1
ATOM 3106 O O . GLY A 1 378 ? 4.195 -49.938 -16.859 1 71.25 378 GLY A O 1
ATOM 3107 N N . LYS A 1 379 ? 3.398 -47.969 -17.125 1 65.25 379 LYS A N 1
ATOM 3108 C CA . LYS A 1 379 ? 4.73 -47.438 -17.406 1 65.25 379 LYS A CA 1
ATOM 3109 C C . LYS A 1 379 ? 5.457 -47.094 -16.109 1 65.25 379 LYS A C 1
ATOM 3111 O O . LYS A 1 379 ? 4.824 -46.75 -15.109 1 65.25 379 LYS A O 1
ATOM 3116 N N . GLU A 1 380 ? 6.793 -47.344 -16.109 1 60.53 380 GLU A N 1
ATOM 3117 C CA . GLU A 1 380 ? 7.586 -46.938 -14.953 1 60.53 380 GLU A CA 1
ATOM 3118 C C . GLU A 1 380 ? 7.703 -45.438 -14.859 1 60.53 380 GLU A C 1
ATOM 3120 O O . GLU A 1 380 ? 7.758 -44.75 -15.875 1 60.53 380 GLU A O 1
ATOM 3125 N N . LEU A 1 381 ? 7.441 -44.812 -13.648 1 57.28 381 LEU A N 1
ATOM 3126 C CA . LEU A 1 381 ? 7.406 -43.375 -13.414 1 57.28 381 LEU A CA 1
ATOM 3127 C C . LEU A 1 381 ? 8.664 -42.688 -13.961 1 57.28 381 LEU A C 1
ATOM 3129 O O . LEU A 1 381 ? 8.633 -41.5 -14.312 1 57.28 381 LEU A O 1
ATOM 3133 N N . GLY A 1 382 ? 9.898 -43.219 -13.977 1 53.53 382 GLY A N 1
ATOM 3134 C CA . GLY A 1 382 ? 11.117 -42.594 -14.484 1 53.53 382 GLY A CA 1
ATOM 3135 C C . GLY A 1 382 ? 11.078 -42.312 -15.977 1 53.53 382 GLY A C 1
ATOM 3136 O O . GLY A 1 382 ? 11.945 -41.625 -16.5 1 53.53 382 GLY A O 1
ATOM 3137 N N . GLN A 1 383 ? 10.141 -42.812 -16.547 1 53.72 383 GLN A N 1
ATOM 3138 C CA . GLN A 1 383 ? 10.164 -42.625 -18 1 53.72 383 GLN A CA 1
ATOM 3139 C C . GLN A 1 383 ? 9.531 -41.312 -18.391 1 53.72 383 GLN A C 1
ATOM 3141 O O . GLN A 1 383 ? 9.125 -40.531 -17.516 1 53.72 383 GLN A O 1
ATOM 3146 N N . THR A 1 384 ? 9.047 -40.875 -19.75 1 52.69 384 THR A N 1
ATOM 3147 C CA . THR A 1 384 ? 8.781 -39.844 -20.734 1 52.69 384 THR A CA 1
ATOM 3148 C C . THR A 1 384 ? 8.039 -38.656 -20.094 1 52.69 384 THR A C 1
ATOM 3150 O O . THR A 1 384 ? 8.289 -37.5 -20.453 1 52.69 384 THR A O 1
ATOM 3153 N N . TRP A 1 385 ? 7.203 -38.781 -19 1 56.81 385 TRP A N 1
ATOM 3154 C CA . TRP A 1 385 ? 6.148 -37.781 -18.984 1 56.81 385 TRP A CA 1
ATOM 3155 C C . TRP A 1 385 ? 6.285 -36.875 -17.766 1 56.81 385 TRP A C 1
ATOM 3157 O O . TRP A 1 385 ? 5.402 -36.062 -17.5 1 56.81 385 TRP A O 1
ATOM 3167 N N . SER A 1 386 ? 7.477 -36.781 -17.25 1 68.19 386 SER A N 1
ATOM 3168 C CA . SER A 1 386 ? 7.438 -35.906 -16.094 1 68.19 386 SER A CA 1
ATOM 3169 C C . SER A 1 386 ? 8.664 -35 -16.047 1 68.19 386 SER A C 1
ATOM 3171 O O . SER A 1 386 ? 9.148 -34.688 -14.961 1 68.19 386 SER A O 1
ATOM 3173 N N . THR A 1 387 ? 9.062 -34.625 -17.297 1 81.81 387 THR A N 1
ATOM 3174 C CA . THR A 1 387 ? 10.195 -33.719 -17.344 1 81.81 387 THR A CA 1
ATOM 3175 C C . THR A 1 387 ? 9.758 -32.281 -17.031 1 81.81 387 THR A C 1
ATOM 3177 O O . THR A 1 387 ? 8.562 -32 -16.969 1 81.81 387 THR A O 1
ATOM 3180 N N . LEU A 1 388 ? 10.656 -31.453 -16.797 1 84.38 388 LEU A N 1
ATOM 3181 C CA . LEU A 1 388 ? 10.398 -30.062 -16.453 1 84.38 388 LEU A CA 1
ATOM 3182 C C . LEU A 1 388 ? 9.609 -29.359 -17.562 1 84.38 388 LEU A C 1
ATOM 3184 O O . LEU A 1 388 ? 8.578 -28.734 -17.297 1 84.38 388 LEU A O 1
ATOM 3188 N N . ALA A 1 389 ? 10.062 -29.5 -18.75 1 89.44 389 ALA A N 1
ATOM 3189 C CA . ALA A 1 389 ? 9.453 -28.797 -19.891 1 89.44 389 ALA A CA 1
ATOM 3190 C C . ALA A 1 389 ? 8.008 -29.234 -20.094 1 89.44 389 ALA A C 1
ATOM 3192 O O . ALA A 1 389 ? 7.148 -28.422 -20.438 1 89.44 389 ALA A O 1
ATOM 3193 N N . VAL A 1 390 ? 7.773 -30.516 -19.906 1 88.38 390 VAL A N 1
ATOM 3194 C CA . VAL A 1 390 ? 6.434 -31.062 -20.109 1 88.38 390 VAL A CA 1
ATOM 3195 C C . VAL A 1 390 ? 5.473 -30.453 -19.094 1 88.38 390 VAL A C 1
ATOM 3197 O O . VAL A 1 390 ? 4.395 -29.984 -19.453 1 88.38 390 VAL A O 1
ATOM 3200 N N . VAL A 1 391 ? 5.828 -30.516 -17.875 1 88.06 391 VAL A N 1
ATOM 3201 C CA . VAL A 1 391 ? 4.961 -30.062 -16.797 1 88.06 391 VAL A CA 1
ATOM 3202 C C . VAL A 1 391 ? 4.699 -28.562 -16.953 1 88.06 391 VAL A C 1
ATOM 3204 O O . VAL A 1 391 ? 3.568 -28.094 -16.797 1 88.06 391 VAL A O 1
ATOM 3207 N N . TYR A 1 392 ? 5.676 -27.781 -17.266 1 90.31 392 TYR A N 1
ATOM 3208 C CA . TYR A 1 392 ? 5.539 -26.344 -17.391 1 90.31 392 TYR A CA 1
ATOM 3209 C C . TYR A 1 392 ? 4.703 -25.984 -18.625 1 90.31 392 TYR A C 1
ATOM 3211 O O . TYR A 1 392 ? 3.934 -25.031 -18.594 1 90.31 392 TYR A O 1
ATOM 3219 N N . MET A 1 393 ? 4.852 -26.781 -19.625 1 91.31 393 MET A N 1
ATOM 3220 C CA . MET A 1 393 ? 4.012 -26.609 -20.812 1 91.31 393 MET A CA 1
ATOM 3221 C C . MET A 1 393 ? 2.549 -26.891 -20.484 1 91.31 393 MET A C 1
ATOM 3223 O O . MET A 1 393 ? 1.654 -26.219 -21 1 91.31 393 MET A O 1
ATOM 3227 N N . LEU A 1 394 ? 2.361 -27.922 -19.734 1 89.5 394 LEU A N 1
ATOM 3228 C CA . LEU A 1 394 ? 0.998 -28.25 -19.328 1 89.5 394 LEU A CA 1
ATOM 3229 C C . LEU A 1 394 ? 0.403 -27.156 -18.469 1 89.5 394 LEU A C 1
ATOM 3231 O O . LEU A 1 394 ? -0.78 -26.828 -18.594 1 89.5 394 LEU A O 1
ATOM 3235 N N . TYR A 1 395 ? 1.208 -26.625 -17.609 1 88.56 395 TYR A N 1
ATOM 3236 C CA . TYR A 1 395 ? 0.782 -25.5 -16.781 1 88.56 395 TYR A CA 1
ATOM 3237 C C . TYR A 1 395 ? 0.37 -24.312 -17.672 1 88.56 395 TYR A C 1
ATOM 3239 O O . TYR A 1 395 ? -0.675 -23.703 -17.438 1 88.56 395 TYR A O 1
ATOM 3247 N N . LEU A 1 396 ? 1.185 -24 -18.609 1 89.44 396 LEU A N 1
ATOM 3248 C CA . LEU A 1 396 ? 0.899 -22.922 -19.562 1 89.44 396 LEU A CA 1
ATOM 3249 C C . LEU A 1 396 ? -0.36 -23.219 -20.359 1 89.44 396 LEU A C 1
ATOM 3251 O O . LEU A 1 396 ? -1.193 -22.328 -20.578 1 89.44 396 LEU A O 1
ATOM 3255 N N . LYS A 1 397 ? -0.459 -24.422 -20.766 1 88.5 397 LYS A N 1
ATOM 3256 C CA . LYS A 1 397 ? -1.6 -24.859 -21.578 1 88.5 397 LYS A CA 1
ATOM 3257 C C . LYS A 1 397 ? -2.9 -24.75 -20.781 1 88.5 397 LYS A C 1
ATOM 3259 O O . LYS A 1 397 ? -3.941 -24.391 -21.344 1 88.5 397 LYS A O 1
ATOM 3264 N N . PHE A 1 398 ? -2.836 -25.125 -19.578 1 87.25 398 PHE A N 1
ATOM 3265 C CA . PHE A 1 398 ? -4 -25.031 -18.703 1 87.25 398 PHE A CA 1
ATOM 3266 C C . PHE A 1 398 ? -4.551 -23.609 -18.703 1 87.25 398 PHE A C 1
ATOM 3268 O O . PHE A 1 398 ? -5.758 -23.406 -18.875 1 87.25 398 PHE A O 1
ATOM 3275 N N . HIS A 1 399 ? -3.766 -22.625 -18.516 1 85.44 399 HIS A N 1
ATOM 3276 C CA . HIS A 1 399 ? -4.191 -21.234 -18.438 1 85.44 399 HIS A CA 1
ATOM 3277 C C . HIS A 1 399 ? -4.605 -20.719 -19.812 1 85.44 399 HIS A C 1
ATOM 3279 O O . HIS A 1 399 ? -5.52 -19.891 -19.922 1 85.44 399 HIS A O 1
ATOM 3285 N N . GLN A 1 400 ? -3.895 -21.172 -20.812 1 84.31 400 GLN A N 1
ATOM 3286 C CA . GLN A 1 400 ? -4.223 -20.766 -22.172 1 84.31 400 GLN A CA 1
ATOM 3287 C C . GLN A 1 400 ? -5.625 -21.219 -22.562 1 84.31 400 GLN A C 1
ATOM 3289 O O . GLN A 1 400 ? -6.336 -20.516 -23.281 1 84.31 400 GLN A O 1
ATOM 3294 N N . ARG A 1 401 ? -5.98 -22.328 -22.109 1 83.06 401 ARG A N 1
ATOM 3295 C CA . ARG A 1 401 ? -7.305 -22.859 -22.422 1 83.06 401 ARG A CA 1
ATOM 3296 C C . ARG A 1 401 ? -8.398 -22.031 -21.734 1 83.06 401 ARG A C 1
ATOM 3298 O O . ARG A 1 401 ? -9.461 -21.812 -22.312 1 83.06 401 ARG A O 1
ATOM 3305 N N . GLN A 1 402 ? -8.133 -21.609 -20.625 1 78.44 402 GLN A N 1
ATOM 3306 C CA . GLN A 1 402 ? -9.109 -20.844 -19.859 1 78.44 402 GLN A CA 1
ATOM 3307 C C . GLN A 1 402 ? -9.172 -19.391 -20.344 1 78.44 402 GLN A C 1
ATOM 3309 O O . GLN A 1 402 ? -10.227 -18.75 -20.266 1 78.44 402 GLN A O 1
ATOM 3314 N N . ARG A 1 403 ? -8.016 -18.859 -20.828 1 80.81 403 ARG A N 1
ATOM 3315 C CA . ARG A 1 403 ? -7.934 -17.469 -21.219 1 80.81 403 ARG A CA 1
ATOM 3316 C C . ARG A 1 403 ? -7.121 -17.297 -22.5 1 80.81 403 ARG A C 1
ATOM 3318 O O . ARG A 1 403 ? -6.125 -16.578 -22.531 1 80.81 403 ARG A O 1
ATOM 3325 N N . LYS A 1 404 ? -7.621 -17.859 -23.5 1 81.5 404 LYS A N 1
ATOM 3326 C CA . LYS A 1 404 ? -6.883 -18.016 -24.75 1 81.5 404 LYS A CA 1
ATOM 3327 C C . LYS A 1 404 ? -6.492 -16.672 -25.328 1 81.5 404 LYS A C 1
ATOM 3329 O O . LYS A 1 404 ? -5.309 -16.406 -25.562 1 81.5 404 LYS A O 1
ATOM 3334 N N . GLN A 1 405 ? -7.402 -15.812 -25.516 1 81 405 GLN A N 1
ATOM 3335 C CA . GLN A 1 405 ? -7.152 -14.539 -26.172 1 81 405 GLN A CA 1
ATOM 3336 C C . GLN A 1 405 ? -6.23 -13.656 -25.344 1 81 405 GLN A C 1
ATOM 3338 O O . GLN A 1 405 ? -5.348 -12.984 -25.875 1 81 405 GLN A O 1
ATOM 3343 N N . GLU A 1 406 ? -6.391 -13.742 -24.125 1 79.19 406 GLU A N 1
ATOM 3344 C CA . GLU A 1 406 ? -5.574 -12.93 -23.234 1 79.19 406 GLU A CA 1
ATOM 3345 C C . GLU A 1 406 ? -4.117 -13.375 -23.25 1 79.19 406 GLU A C 1
ATOM 3347 O O . GLU A 1 406 ? -3.207 -12.547 -23.297 1 79.19 406 GLU A O 1
ATOM 3352 N N . ILE A 1 407 ? -3.912 -14.672 -23.266 1 84.44 407 ILE A N 1
ATOM 3353 C CA . ILE A 1 407 ? -2.561 -15.219 -23.203 1 84.44 407 ILE A CA 1
ATOM 3354 C C . ILE A 1 407 ? -1.844 -14.961 -24.531 1 84.44 407 ILE A C 1
ATOM 3356 O O . ILE A 1 407 ? -0.65 -14.656 -24.547 1 84.44 407 ILE A O 1
ATOM 3360 N N . LEU A 1 408 ? -2.557 -15.047 -25.609 1 85.5 408 LEU A N 1
ATOM 3361 C CA . LEU A 1 408 ? -1.959 -14.82 -26.922 1 85.5 408 LEU A CA 1
ATOM 3362 C C . LEU A 1 408 ? -1.447 -13.391 -27.047 1 85.5 408 LEU A C 1
ATOM 3364 O O . LEU A 1 408 ? -0.436 -13.141 -27.703 1 85.5 408 LEU A O 1
ATOM 3368 N N . ARG A 1 409 ? -2.062 -12.555 -26.375 1 83.5 409 ARG A N 1
ATOM 3369 C CA . ARG A 1 409 ? -1.699 -11.141 -26.469 1 83.5 409 ARG A CA 1
ATOM 3370 C C . ARG A 1 409 ? -0.447 -10.844 -25.641 1 83.5 409 ARG A C 1
ATOM 3372 O O . ARG A 1 409 ? 0.344 -9.969 -26 1 83.5 409 ARG A O 1
ATOM 3379 N N . ILE A 1 410 ? -0.258 -11.594 -24.609 1 88.44 410 ILE A N 1
ATOM 3380 C CA . ILE A 1 410 ? 0.759 -11.156 -23.656 1 88.44 410 ILE A CA 1
ATOM 3381 C C . ILE A 1 410 ? 1.96 -12.094 -23.719 1 88.44 410 ILE A C 1
ATOM 3383 O O . ILE A 1 410 ? 3.041 -11.766 -23.219 1 88.44 410 ILE A O 1
ATOM 3387 N N . ILE A 1 411 ? 1.815 -13.281 -24.328 1 90.88 411 ILE A N 1
ATOM 3388 C CA . ILE A 1 411 ? 2.805 -14.344 -24.188 1 90.88 411 ILE A CA 1
ATOM 3389 C C . ILE A 1 411 ? 4.141 -13.883 -24.766 1 90.88 411 ILE A C 1
ATOM 3391 O O . ILE A 1 411 ? 5.199 -14.164 -24.188 1 90.88 411 ILE A O 1
ATOM 3395 N N . ASN A 1 412 ? 4.125 -13.141 -25.844 1 90.81 412 ASN A N 1
ATOM 3396 C CA . ASN A 1 412 ? 5.371 -12.672 -26.438 1 90.81 412 ASN A CA 1
ATOM 3397 C C . ASN A 1 412 ? 6.098 -11.688 -25.531 1 90.81 412 ASN A C 1
ATOM 3399 O O . ASN A 1 412 ? 7.312 -11.773 -25.359 1 90.81 412 ASN A O 1
ATOM 3403 N N . GLY A 1 413 ? 5.305 -10.75 -25.047 1 91.06 413 GLY A N 1
ATOM 3404 C CA . GLY A 1 413 ? 5.879 -9.789 -24.125 1 91.06 413 GLY A CA 1
ATOM 3405 C C . GLY A 1 413 ? 6.41 -10.43 -22.844 1 91.06 413 GLY A C 1
ATOM 3406 O O . GLY A 1 413 ? 7.453 -10.023 -22.328 1 91.06 413 GLY A O 1
ATOM 3407 N N . MET A 1 414 ? 5.754 -11.43 -22.406 1 92.69 414 MET A N 1
ATOM 3408 C CA . MET A 1 414 ? 6.16 -12.133 -21.188 1 92.69 414 MET A CA 1
ATOM 3409 C C . MET A 1 414 ? 7.469 -12.883 -21.406 1 92.69 414 MET A C 1
ATOM 3411 O O . MET A 1 414 ? 8.344 -12.891 -20.547 1 92.69 414 MET A O 1
ATOM 3415 N N . CYS A 1 415 ? 7.551 -13.562 -22.547 1 94.12 415 CYS A N 1
ATOM 3416 C CA . CYS A 1 415 ? 8.766 -14.297 -22.875 1 94.12 415 CYS A CA 1
ATOM 3417 C C . CYS A 1 415 ? 9.953 -13.344 -23 1 94.12 415 CYS A C 1
ATOM 3419 O O . CYS A 1 415 ? 11.047 -13.633 -22.516 1 94.12 415 CYS A O 1
ATOM 3421 N N . ALA A 1 416 ? 9.695 -12.227 -23.609 1 94.12 416 ALA A N 1
ATOM 3422 C CA . ALA A 1 416 ? 10.75 -11.227 -23.766 1 94.12 416 ALA A CA 1
ATOM 3423 C C . ALA A 1 416 ? 11.195 -10.664 -22.422 1 94.12 416 ALA A C 1
ATOM 3425 O O . ALA A 1 416 ? 12.383 -10.461 -22.188 1 94.12 416 ALA A O 1
ATOM 3426 N N . LEU A 1 417 ? 10.258 -10.359 -21.594 1 94.88 417 LEU A N 1
ATOM 3427 C CA . LEU A 1 417 ? 10.555 -9.875 -20.25 1 94.88 417 LEU A CA 1
ATOM 3428 C C . LEU A 1 417 ? 11.383 -10.891 -19.469 1 94.88 417 LEU A C 1
ATOM 3430 O O . LEU A 1 417 ? 12.344 -10.531 -18.797 1 94.88 417 LEU A O 1
ATOM 3434 N N . ALA A 1 418 ? 10.945 -12.094 -19.516 1 95.75 418 ALA A N 1
ATOM 3435 C CA . ALA A 1 418 ? 11.648 -13.172 -18.828 1 95.75 418 ALA A CA 1
ATOM 3436 C C . ALA A 1 418 ? 13.094 -13.281 -19.312 1 95.75 418 ALA A C 1
ATOM 3438 O O . ALA A 1 418 ? 14.016 -13.422 -18.516 1 95.75 418 ALA A O 1
ATOM 3439 N N . ALA A 1 419 ? 13.289 -13.273 -20.625 1 94.94 419 ALA A N 1
ATOM 3440 C CA . ALA A 1 419 ? 14.625 -13.375 -21.203 1 94.94 419 ALA A CA 1
ATOM 3441 C C . ALA A 1 419 ? 15.5 -12.203 -20.766 1 94.94 419 ALA A C 1
ATOM 3443 O O . ALA A 1 419 ? 16.672 -12.391 -20.422 1 94.94 419 ALA A O 1
ATOM 3444 N N . ASP A 1 420 ? 14.953 -11.062 -20.797 1 94.38 420 ASP A N 1
ATOM 3445 C CA . ASP A 1 420 ? 15.672 -9.875 -20.359 1 94.38 420 ASP A CA 1
ATOM 3446 C C . ASP A 1 420 ? 16.062 -9.984 -18.891 1 94.38 420 ASP A C 1
ATOM 3448 O O . ASP A 1 420 ? 17.172 -9.602 -18.5 1 94.38 420 ASP A O 1
ATOM 3452 N N . GLY A 1 421 ? 15.164 -10.391 -18.125 1 94.94 421 GLY A N 1
ATOM 3453 C CA . GLY A 1 421 ? 15.438 -10.594 -16.719 1 94.94 421 GLY A CA 1
ATOM 3454 C C . GLY A 1 421 ? 16.562 -11.57 -16.453 1 94.94 421 GLY A C 1
ATOM 3455 O O . GLY A 1 421 ? 17.422 -11.336 -15.602 1 94.94 421 GLY A O 1
ATOM 3456 N N . ILE A 1 422 ? 16.5 -12.719 -17.156 1 94.38 422 ILE A N 1
ATOM 3457 C CA . ILE A 1 422 ? 17.531 -13.727 -17 1 94.38 422 ILE A CA 1
ATOM 3458 C C . ILE A 1 422 ? 18.891 -13.148 -17.406 1 94.38 422 ILE A C 1
ATOM 3460 O O . ILE A 1 422 ? 19.906 -13.398 -16.75 1 94.38 422 ILE A O 1
ATOM 3464 N N . ARG A 1 423 ? 18.906 -12.391 -18.453 1 91 423 ARG A N 1
ATOM 3465 C CA . ARG A 1 423 ? 20.141 -11.766 -18.938 1 91 423 ARG A CA 1
ATOM 3466 C C . ARG A 1 423 ? 20.703 -10.805 -17.906 1 91 423 ARG A C 1
ATOM 3468 O O . ARG A 1 423 ? 21.922 -10.766 -17.672 1 91 423 ARG A O 1
ATOM 3475 N N . ARG A 1 424 ? 19.875 -10.078 -17.219 1 91.31 424 ARG A N 1
ATOM 3476 C CA . ARG A 1 424 ? 20.281 -9.047 -16.281 1 91.31 424 ARG A CA 1
ATOM 3477 C C . ARG A 1 424 ? 20.344 -9.602 -14.859 1 91.31 424 ARG A C 1
ATOM 3479 O O . ARG A 1 424 ? 20.734 -8.898 -13.922 1 91.31 424 ARG A O 1
ATOM 3486 N N . GLN A 1 425 ? 19.922 -10.859 -14.727 1 91.62 425 GLN A N 1
ATOM 3487 C CA . GLN A 1 425 ? 19.844 -11.508 -13.422 1 91.62 425 GLN A CA 1
ATOM 3488 C C . GLN A 1 425 ? 18.891 -10.758 -12.484 1 91.62 425 GLN A C 1
ATOM 3490 O O . GLN A 1 425 ? 19.25 -10.461 -11.344 1 91.62 425 GLN A O 1
ATOM 3495 N N . GLU A 1 426 ? 17.797 -10.336 -13.062 1 93.94 426 GLU A N 1
ATOM 3496 C CA . GLU A 1 426 ? 16.734 -9.633 -12.328 1 93.94 426 GLU A CA 1
ATOM 3497 C C . GLU A 1 426 ? 15.484 -10.492 -12.219 1 93.94 426 GLU A C 1
ATOM 3499 O O . GLU A 1 426 ? 15.047 -11.094 -13.203 1 93.94 426 GLU A O 1
ATOM 3504 N N . ILE A 1 427 ? 14.992 -10.578 -11.047 1 94.56 427 ILE A N 1
ATOM 3505 C CA . ILE A 1 427 ? 13.789 -11.383 -10.836 1 94.56 427 ILE A CA 1
ATOM 3506 C C . ILE A 1 427 ? 12.625 -10.469 -10.445 1 94.56 427 ILE A C 1
ATOM 3508 O O . ILE A 1 427 ? 11.461 -10.875 -10.516 1 94.56 427 ILE A O 1
ATOM 3512 N N . LEU A 1 428 ? 12.93 -9.305 -9.922 1 93.44 428 LEU A N 1
ATOM 3513 C CA . LEU A 1 428 ? 11.93 -8.281 -9.625 1 93.44 428 LEU A CA 1
ATOM 3514 C C . LEU A 1 428 ? 11.977 -7.16 -10.656 1 93.44 428 LEU A C 1
ATOM 3516 O O . LEU A 1 428 ? 13.039 -6.582 -10.906 1 93.44 428 LEU A O 1
ATOM 3520 N N . PHE A 1 429 ? 10.812 -6.941 -11.227 1 93.38 429 PHE A N 1
ATOM 3521 C CA . PHE A 1 429 ? 10.758 -5.984 -12.32 1 93.38 429 PHE A CA 1
ATOM 3522 C C . PHE A 1 429 ? 9.977 -4.738 -11.914 1 93.38 429 PHE A C 1
ATOM 3524 O O . PHE A 1 429 ? 8.945 -4.832 -11.258 1 93.38 429 PHE A O 1
ATOM 3531 N N . CYS A 1 430 ? 10.477 -3.586 -12.234 1 88.94 430 CYS A N 1
ATOM 3532 C CA . CYS A 1 430 ? 9.75 -2.346 -12 1 88.94 430 CYS A CA 1
ATOM 3533 C C . CYS A 1 430 ? 8.734 -2.088 -13.102 1 88.94 430 CYS A C 1
ATOM 3535 O O . CYS A 1 430 ? 8.727 -2.791 -14.117 1 88.94 430 CYS A O 1
ATOM 3537 N N . GLU A 1 431 ? 7.973 -1.128 -12.984 1 84.38 431 GLU A N 1
ATOM 3538 C CA . GLU A 1 431 ? 6.895 -0.807 -13.914 1 84.38 431 GLU A CA 1
ATOM 3539 C C . GLU A 1 431 ? 7.445 -0.408 -15.281 1 84.38 431 GLU A C 1
ATOM 3541 O O . GLU A 1 431 ? 6.832 -0.696 -16.312 1 84.38 431 GLU A O 1
ATOM 3546 N N . ASP A 1 432 ? 8.516 0.236 -15.266 1 84.31 432 ASP A N 1
ATOM 3547 C CA . ASP A 1 432 ? 9.117 0.669 -16.516 1 84.31 432 ASP A CA 1
ATOM 3548 C C . ASP A 1 432 ? 9.523 -0.528 -17.375 1 84.31 432 ASP A C 1
ATOM 3550 O O . ASP A 1 432 ? 9.398 -0.492 -18.609 1 84.31 432 ASP A O 1
ATOM 3554 N N . MET A 1 433 ? 10.016 -1.55 -16.781 1 88.62 433 MET A N 1
ATOM 3555 C CA . MET A 1 433 ? 10.414 -2.758 -17.5 1 88.62 433 MET A CA 1
ATOM 3556 C C . MET A 1 433 ? 9.211 -3.459 -18.109 1 88.62 433 MET A C 1
ATOM 3558 O O . MET A 1 433 ? 9.297 -4.02 -19.203 1 88.62 433 MET A O 1
ATOM 3562 N N . ILE A 1 434 ? 8.141 -3.457 -17.422 1 89.38 434 ILE A N 1
ATOM 3563 C CA . ILE A 1 434 ? 6.906 -4.07 -17.891 1 89.38 434 ILE A CA 1
ATOM 3564 C C . ILE A 1 434 ? 6.41 -3.334 -19.141 1 89.38 434 ILE A C 1
ATOM 3566 O O . ILE A 1 434 ? 6.051 -3.963 -20.141 1 89.38 434 ILE A O 1
ATOM 3570 N N . ARG A 1 435 ? 6.48 -2.039 -19.109 1 87.38 435 ARG A N 1
ATOM 3571 C CA . ARG A 1 435 ? 6.02 -1.219 -20.234 1 87.38 435 ARG A CA 1
ATOM 3572 C C . ARG A 1 435 ? 6.941 -1.37 -21.438 1 87.38 435 ARG A C 1
ATOM 3574 O O . ARG A 1 435 ? 6.477 -1.376 -22.578 1 87.38 435 ARG A O 1
ATOM 3581 N N . LYS A 1 436 ? 8.148 -1.431 -21.156 1 89.5 436 LYS A N 1
ATOM 3582 C CA . LYS A 1 436 ? 9.141 -1.568 -22.219 1 89.5 436 LYS A CA 1
ATOM 3583 C C . LYS A 1 436 ? 8.844 -2.779 -23.094 1 89.5 436 LYS A C 1
ATOM 3585 O O . LYS A 1 436 ? 9.125 -2.764 -24.297 1 89.5 436 LYS A O 1
ATOM 3590 N N . HIS A 1 437 ? 8.305 -3.777 -22.562 1 90.25 437 HIS A N 1
ATOM 3591 C CA . HIS A 1 437 ? 8.07 -5.004 -23.312 1 90.25 437 HIS A CA 1
ATOM 3592 C C . HIS A 1 437 ? 6.609 -5.113 -23.75 1 90.25 437 HIS A C 1
ATOM 3594 O O . HIS A 1 437 ? 6.121 -6.207 -24.031 1 90.25 437 HIS A O 1
ATOM 3600 N N . GLY A 1 438 ? 5.941 -4.055 -23.719 1 83.5 438 GLY A N 1
ATOM 3601 C CA . GLY A 1 438 ? 4.598 -3.967 -24.266 1 83.5 438 GLY A CA 1
ATOM 3602 C C . GLY A 1 438 ? 3.535 -4.539 -23.344 1 83.5 438 GLY A C 1
ATOM 3603 O O . GLY A 1 438 ? 2.447 -4.898 -23.797 1 83.5 438 GLY A O 1
ATOM 3604 N N . LEU A 1 439 ? 3.908 -4.766 -22.156 1 85.31 439 LEU A N 1
ATOM 3605 C CA . LEU A 1 439 ? 2.936 -5.262 -21.188 1 85.31 439 LEU A CA 1
ATOM 3606 C C . LEU A 1 439 ? 2.301 -4.109 -20.406 1 85.31 439 LEU A C 1
ATOM 3608 O O . LEU A 1 439 ? 2.941 -3.08 -20.188 1 85.31 439 LEU A O 1
ATOM 3612 N N . ASN A 1 440 ? 1.053 -4.062 -20.281 1 73.75 440 ASN A N 1
ATOM 3613 C CA . ASN A 1 440 ? 0.364 -3 -19.562 1 73.75 440 ASN A CA 1
ATOM 3614 C C . ASN A 1 440 ? -0.44 -3.553 -18.391 1 73.75 440 ASN A C 1
ATOM 3616 O O . ASN A 1 440 ? -0.854 -4.711 -18.406 1 73.75 440 ASN A O 1
ATOM 3620 N N . LYS A 1 441 ? -0.481 -2.701 -17.453 1 63.56 441 LYS A N 1
ATOM 3621 C CA . LYS A 1 441 ? -1.177 -3.051 -16.219 1 63.56 441 LYS A CA 1
ATOM 3622 C C . LYS A 1 441 ? -2.619 -3.465 -16.5 1 63.56 441 LYS A C 1
ATOM 3624 O O . LYS A 1 441 ? -3.172 -4.316 -15.797 1 63.56 441 LYS A O 1
ATOM 3629 N N . GLU A 1 442 ? -3.15 -2.816 -17.375 1 59.62 442 GLU A N 1
ATOM 3630 C CA . GLU A 1 442 ? -4.543 -3.131 -17.688 1 59.62 442 GLU A CA 1
ATOM 3631 C C . GLU A 1 442 ? -4.672 -4.527 -18.281 1 59.62 442 GLU A C 1
ATOM 3633 O O . GLU A 1 442 ? -5.734 -5.148 -18.203 1 59.62 442 GLU A O 1
ATOM 3638 N N . ASP A 1 443 ? -3.488 -4.855 -18.844 1 56.88 443 ASP A N 1
ATOM 3639 C CA . ASP A 1 443 ? -3.512 -6.16 -19.5 1 56.88 443 ASP A CA 1
ATOM 3640 C C . ASP A 1 443 ? -3.416 -7.293 -18.484 1 56.88 443 ASP A C 1
ATOM 3642 O O . ASP A 1 443 ? -3.012 -7.07 -17.344 1 56.88 443 ASP A O 1
ATOM 3646 N N . SER A 1 444 ? -4.059 -8.438 -18.656 1 58.81 444 SER A N 1
ATOM 3647 C CA . SER A 1 444 ? -4.113 -9.695 -17.906 1 58.81 444 SER A CA 1
ATOM 3648 C C . SER A 1 444 ? -2.736 -10.078 -17.375 1 58.81 444 SER A C 1
ATOM 3650 O O . SER A 1 444 ? -2.33 -11.234 -17.469 1 58.81 444 SER A O 1
ATOM 3652 N N . LEU A 1 445 ? -1.909 -9.016 -16.938 1 61.72 445 LEU A N 1
ATOM 3653 C CA . LEU A 1 445 ? -0.6 -9.281 -16.359 1 61.72 445 LEU A CA 1
ATOM 3654 C C . LEU A 1 445 ? -0.713 -10.281 -15.203 1 61.72 445 LEU A C 1
ATOM 3656 O O . LEU A 1 445 ? 0.256 -10.969 -14.875 1 61.72 445 LEU A O 1
ATOM 3660 N N . SER A 1 446 ? -1.913 -10.438 -14.859 1 69.5 446 SER A N 1
ATOM 3661 C CA . SER A 1 446 ? -2.133 -11.047 -13.555 1 69.5 446 SER A CA 1
ATOM 3662 C C . SER A 1 446 ? -2.014 -12.57 -13.625 1 69.5 446 SER A C 1
ATOM 3664 O O . SER A 1 446 ? -1.839 -13.234 -12.602 1 69.5 446 SER A O 1
ATOM 3666 N N . LEU A 1 447 ? -1.968 -13.055 -14.797 1 75.56 447 LEU A N 1
ATOM 3667 C CA . LEU A 1 447 ? -1.968 -14.508 -14.859 1 75.56 447 LEU A CA 1
ATOM 3668 C C . LEU A 1 447 ? -0.597 -15.07 -14.5 1 75.56 447 LEU A C 1
ATOM 3670 O O . LEU A 1 447 ? -0.5 -16.078 -13.789 1 75.56 447 LEU A O 1
ATOM 3674 N N . PHE A 1 448 ? 0.417 -14.266 -14.992 1 84.06 448 PHE A N 1
ATOM 3675 C CA . PHE A 1 448 ? 1.731 -14.875 -14.828 1 84.06 448 PHE A CA 1
ATOM 3676 C C . PHE A 1 448 ? 2.635 -13.992 -13.977 1 84.06 448 PHE A C 1
ATOM 3678 O O . PHE A 1 448 ? 3.732 -14.406 -13.594 1 84.06 448 PHE A O 1
ATOM 3685 N N . LEU A 1 449 ? 2.133 -12.867 -13.695 1 87.25 449 LEU A N 1
ATOM 3686 C CA . LEU A 1 449 ? 2.967 -11.961 -12.914 1 87.25 449 LEU A CA 1
ATOM 3687 C C . LEU A 1 449 ? 2.314 -11.641 -11.57 1 87.25 449 LEU A C 1
ATOM 3689 O O . LEU A 1 449 ? 1.095 -11.477 -11.492 1 87.25 449 LEU A O 1
ATOM 3693 N N . ASN A 1 450 ? 3.148 -11.648 -10.609 1 86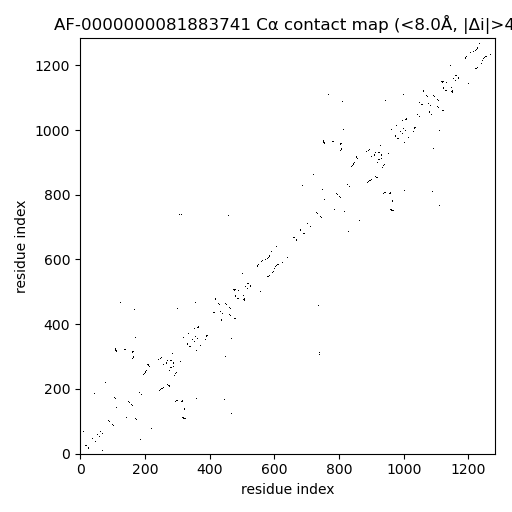.69 450 ASN A N 1
ATOM 3694 C CA . ASN A 1 450 ? 2.75 -11.203 -9.281 1 86.69 450 ASN A CA 1
ATOM 3695 C C . ASN A 1 450 ? 3.131 -9.742 -9.039 1 86.69 450 ASN A C 1
ATOM 3697 O O . ASN A 1 450 ? 4.191 -9.297 -9.469 1 86.69 450 ASN A O 1
ATOM 3701 N N . GLU A 1 451 ? 2.232 -9.078 -8.43 1 86.44 451 GLU A N 1
ATOM 3702 C CA . GLU A 1 451 ? 2.506 -7.703 -8.031 1 86.44 451 GLU A CA 1
ATOM 3703 C C . GLU A 1 451 ? 2.732 -7.598 -6.523 1 86.44 451 GLU A C 1
ATOM 3705 O O . GLU A 1 451 ? 1.921 -8.078 -5.73 1 86.44 451 GLU A O 1
ATOM 3710 N N . ASP A 1 452 ? 3.879 -7.078 -6.211 1 86.81 452 ASP A N 1
ATOM 3711 C CA . ASP A 1 452 ? 4.195 -6.832 -4.809 1 86.81 452 ASP A CA 1
ATOM 3712 C C . ASP A 1 452 ? 4.414 -5.348 -4.547 1 86.81 452 ASP A C 1
ATOM 3714 O O . ASP A 1 452 ? 4.918 -4.625 -5.41 1 86.81 452 ASP A O 1
ATOM 3718 N N . ILE A 1 453 ? 3.979 -5.004 -3.402 1 86.88 453 ILE A N 1
ATOM 3719 C CA . ILE A 1 453 ? 4.191 -3.623 -2.979 1 86.88 453 ILE A CA 1
ATOM 3720 C C . ILE A 1 453 ? 5.137 -3.592 -1.781 1 86.88 453 ILE A C 1
ATOM 3722 O O . ILE A 1 453 ? 4.902 -4.266 -0.777 1 86.88 453 ILE A O 1
ATOM 3726 N N . PHE A 1 454 ? 6.195 -2.846 -1.935 1 87.06 454 PHE A N 1
ATOM 3727 C CA . PHE A 1 454 ? 7.203 -2.76 -0.881 1 87.06 454 PHE A CA 1
ATOM 3728 C C . PHE A 1 454 ? 7.352 -1.325 -0.39 1 87.06 454 PHE A C 1
ATOM 3730 O O . PHE A 1 454 ? 7.125 -0.378 -1.146 1 87.06 454 PHE A O 1
ATOM 3737 N N . LYS A 1 455 ? 7.723 -1.224 0.836 1 84.31 455 LYS A N 1
ATOM 3738 C CA . LYS A 1 455 ? 8.086 0.084 1.376 1 84.31 455 LYS A CA 1
ATOM 3739 C C . LYS A 1 455 ? 9.5 0.473 0.969 1 84.31 455 LYS A C 1
ATOM 3741 O O . LYS A 1 455 ? 10.438 -0.308 1.145 1 84.31 455 LYS A O 1
ATOM 3746 N N . GLU A 1 456 ? 9.617 1.55 0.33 1 82.5 456 GLU A N 1
ATOM 3747 C CA . GLU A 1 456 ? 10.922 2.105 -0.021 1 82.5 456 GLU A CA 1
ATOM 3748 C C . GLU A 1 456 ? 10.992 3.594 0.311 1 82.5 456 GLU A C 1
ATOM 3750 O O . GLU A 1 456 ? 10.539 4.434 -0.469 1 82.5 456 GLU A O 1
ATOM 3755 N N . GLY A 1 457 ? 11.703 3.877 1.405 1 83.12 457 GLY A N 1
ATOM 3756 C CA . GLY A 1 457 ? 11.742 5.258 1.857 1 83.12 457 GLY A CA 1
ATOM 3757 C C . GLY A 1 457 ? 10.383 5.793 2.271 1 83.12 457 GLY A C 1
ATOM 3758 O O . GLY A 1 457 ? 9.703 5.191 3.105 1 83.12 457 GLY A O 1
ATOM 3759 N N . ILE A 1 458 ? 10.016 6.863 1.63 1 86.44 458 ILE A N 1
ATOM 3760 C CA . ILE A 1 458 ? 8.789 7.527 2.049 1 86.44 458 ILE A CA 1
ATOM 3761 C C . ILE A 1 458 ? 7.641 7.113 1.134 1 86.44 458 ILE A C 1
ATOM 3763 O O . ILE A 1 458 ? 6.52 7.617 1.262 1 86.44 458 ILE A O 1
ATOM 3767 N N . GLU A 1 459 ? 7.965 6.195 0.222 1 85.88 459 GLU A N 1
ATOM 3768 C CA . GLU A 1 459 ? 6.938 5.758 -0.714 1 85.88 459 GLU A CA 1
ATOM 3769 C C . GLU A 1 459 ? 6.867 4.234 -0.786 1 85.88 459 GLU A C 1
ATOM 3771 O O . GLU A 1 459 ? 7.648 3.541 -0.129 1 85.88 459 GLU A O 1
ATOM 3776 N N . CYS A 1 460 ? 5.816 3.838 -1.47 1 84.81 460 CYS A N 1
ATOM 3777 C CA . CYS A 1 460 ? 5.707 2.428 -1.828 1 84.81 460 CYS A CA 1
ATOM 3778 C C . CYS A 1 460 ? 6.059 2.211 -3.295 1 84.81 460 CYS A C 1
ATOM 3780 O O . CYS A 1 460 ? 5.789 3.07 -4.137 1 84.81 460 CYS A O 1
ATOM 3782 N N . VAL A 1 461 ? 6.762 1.215 -3.486 1 85 461 VAL A N 1
ATOM 3783 C CA . VAL A 1 461 ? 7.117 0.868 -4.859 1 85 461 VAL A CA 1
ATOM 3784 C C . VAL A 1 461 ? 6.48 -0.467 -5.238 1 85 461 VAL A C 1
ATOM 3786 O O . VAL A 1 461 ? 6.402 -1.381 -4.41 1 85 461 VAL A O 1
ATOM 3789 N N . CYS A 1 462 ? 6.012 -0.478 -6.426 1 85.62 462 CYS A N 1
ATOM 3790 C CA . CYS A 1 462 ? 5.426 -1.701 -6.961 1 85.62 462 CYS A CA 1
ATOM 3791 C C . CYS A 1 462 ? 6.461 -2.508 -7.734 1 85.62 462 CYS A C 1
ATOM 3793 O O . CYS A 1 462 ? 7.266 -1.941 -8.477 1 85.62 462 CYS A O 1
ATOM 3795 N N . ALA A 1 463 ? 6.52 -3.752 -7.453 1 89.94 463 ALA A N 1
ATOM 3796 C CA . ALA A 1 463 ? 7.414 -4.656 -8.172 1 89.94 463 ALA A CA 1
ATOM 3797 C C . ALA A 1 463 ? 6.66 -5.879 -8.688 1 89.94 463 ALA A C 1
ATOM 3799 O O . ALA A 1 463 ? 5.699 -6.332 -8.062 1 89.94 463 ALA A O 1
ATOM 3800 N N . TYR A 1 464 ? 7.133 -6.402 -9.844 1 90 464 TYR A N 1
ATOM 3801 C CA . TYR A 1 464 ? 6.492 -7.543 -10.484 1 90 464 TYR A CA 1
ATOM 3802 C C . TYR A 1 464 ? 7.438 -8.742 -10.539 1 90 464 TYR A C 1
ATOM 3804 O O . TYR A 1 464 ? 8.648 -8.57 -10.688 1 90 464 TYR A O 1
ATOM 3812 N N . SER A 1 465 ? 6.898 -9.812 -10.383 1 92.75 465 SER A N 1
ATOM 3813 C CA . SER A 1 465 ? 7.688 -11.031 -10.492 1 92.75 465 SER A CA 1
ATOM 3814 C C . SER A 1 465 ? 6.848 -12.188 -11.031 1 92.75 465 SER A C 1
ATOM 3816 O O . SER A 1 465 ? 5.617 -12.172 -10.922 1 92.75 465 SER A O 1
ATOM 3818 N N . PHE A 1 466 ? 7.535 -13.086 -11.695 1 93 466 PHE A N 1
ATOM 3819 C CA . PHE A 1 466 ? 6.871 -14.336 -12.055 1 93 466 PHE A CA 1
ATOM 3820 C C . PHE A 1 466 ? 6.617 -15.188 -10.82 1 93 466 PHE A C 1
ATOM 3822 O O . PHE A 1 466 ? 7.105 -14.875 -9.727 1 93 466 PHE A O 1
ATOM 3829 N N . ILE A 1 467 ? 5.844 -16.219 -10.93 1 88.38 467 ILE A N 1
ATOM 3830 C CA . ILE A 1 467 ? 5.461 -17.062 -9.805 1 88.38 467 ILE A CA 1
ATOM 3831 C C . ILE A 1 467 ? 6.707 -17.672 -9.164 1 88.38 467 ILE A C 1
ATOM 3833 O O . ILE A 1 467 ? 6.773 -17.812 -7.938 1 88.38 467 ILE A O 1
ATOM 3837 N N . HIS A 1 468 ? 7.66 -18 -9.938 1 90.12 468 HIS A N 1
ATOM 3838 C CA . HIS A 1 468 ? 8.945 -18.547 -9.508 1 90.12 468 HIS A CA 1
ATOM 3839 C C . HIS A 1 468 ? 10.016 -18.328 -10.57 1 90.12 468 HIS A C 1
ATOM 3841 O O . HIS A 1 468 ? 9.703 -18.125 -11.75 1 90.12 468 HIS A O 1
ATOM 3847 N N . LEU A 1 469 ? 11.242 -18.391 -10.094 1 93.5 469 LEU A N 1
ATOM 3848 C CA . LEU A 1 469 ? 12.367 -18.203 -11.008 1 93.5 469 LEU A CA 1
ATOM 3849 C C . LEU A 1 469 ? 12.359 -19.266 -12.102 1 93.5 469 LEU A C 1
ATOM 3851 O O . LEU A 1 469 ? 12.672 -18.969 -13.258 1 93.5 469 LEU A O 1
ATOM 3855 N N . SER A 1 470 ? 12.047 -20.469 -11.789 1 92.62 470 SER A N 1
ATOM 3856 C CA . SER A 1 470 ? 12.047 -21.547 -12.773 1 92.62 470 SER A CA 1
ATOM 3857 C C . SER A 1 470 ? 11.031 -21.281 -13.883 1 92.62 470 SER A C 1
ATOM 3859 O O . SER A 1 470 ? 11.266 -21.641 -15.039 1 92.62 470 SER A O 1
ATOM 3861 N N . PHE A 1 471 ? 9.992 -20.703 -13.578 1 93.69 471 PHE A N 1
ATOM 3862 C CA . PHE A 1 471 ? 9.016 -20.359 -14.609 1 93.69 471 PHE A CA 1
ATOM 3863 C C . PHE A 1 471 ? 9.531 -19.234 -15.5 1 93.69 471 PHE A C 1
ATOM 3865 O O . PHE A 1 471 ? 9.266 -19.219 -16.703 1 93.69 471 PHE A O 1
ATOM 3872 N N . GLN A 1 472 ? 10.172 -18.281 -14.789 1 94.94 472 GLN A N 1
ATOM 3873 C CA . GLN A 1 472 ? 10.836 -17.25 -15.57 1 94.94 472 GLN A CA 1
ATOM 3874 C C . GLN A 1 472 ? 11.844 -17.844 -16.547 1 94.94 472 GLN A C 1
ATOM 3876 O O . GLN A 1 472 ? 11.922 -17.422 -17.703 1 94.94 472 GLN A O 1
ATOM 3881 N N . GLU A 1 473 ? 12.594 -18.734 -16.109 1 95.81 473 GLU A N 1
ATOM 3882 C CA . GLU A 1 473 ? 13.578 -19.438 -16.938 1 95.81 473 GLU A CA 1
ATOM 3883 C C . GLU A 1 473 ? 12.906 -20.203 -18.062 1 95.81 473 GLU A C 1
ATOM 3885 O O . GLU A 1 473 ? 13.43 -20.25 -19.188 1 95.81 473 GLU A O 1
ATOM 3890 N N . PHE A 1 474 ? 11.812 -20.812 -17.844 1 95.88 474 PHE A N 1
ATOM 3891 C CA . PHE A 1 474 ? 11.047 -21.516 -18.859 1 95.88 474 PHE A CA 1
ATOM 3892 C C . PHE A 1 474 ? 10.594 -20.547 -19.953 1 95.88 474 PHE A C 1
ATOM 3894 O O . PHE A 1 474 ? 10.789 -20.828 -21.141 1 95.88 474 PHE A O 1
ATOM 3901 N N . LEU A 1 475 ? 10.008 -19.453 -19.562 1 95.5 475 LEU A N 1
ATOM 3902 C CA . LEU A 1 475 ? 9.547 -18.453 -20.516 1 95.5 475 LEU A CA 1
ATOM 3903 C C . LEU A 1 475 ? 10.719 -17.875 -21.297 1 95.5 475 LEU A C 1
ATOM 3905 O O . LEU A 1 475 ? 10.578 -17.547 -22.484 1 95.5 475 LEU A O 1
ATOM 3909 N N . ALA A 1 476 ? 11.828 -17.672 -20.594 1 95.75 476 ALA A N 1
ATOM 3910 C CA . ALA A 1 476 ? 13.023 -17.219 -21.297 1 95.75 476 ALA A CA 1
ATOM 3911 C C . ALA A 1 476 ? 13.445 -18.219 -22.359 1 95.75 476 ALA A C 1
ATOM 3913 O O . ALA A 1 476 ? 13.836 -17.812 -23.469 1 95.75 476 ALA A O 1
ATOM 3914 N N . ALA A 1 477 ? 13.414 -19.531 -22.047 1 94.56 477 ALA A N 1
ATOM 3915 C CA . ALA A 1 477 ? 13.75 -20.562 -23.016 1 94.56 477 ALA A CA 1
ATOM 3916 C C . ALA A 1 477 ? 12.82 -20.484 -24.234 1 94.56 477 ALA A C 1
ATOM 3918 O O . ALA A 1 477 ? 13.258 -20.688 -25.375 1 94.56 477 ALA A O 1
ATOM 3919 N N . LEU A 1 478 ? 11.57 -20.234 -23.969 1 93.56 478 LEU A N 1
ATOM 3920 C CA . LEU A 1 478 ? 10.602 -20.078 -25.047 1 93.56 478 LEU A CA 1
ATOM 3921 C C . LEU A 1 478 ? 10.969 -18.906 -25.953 1 93.56 478 LEU A C 1
ATOM 3923 O O . LEU A 1 478 ? 10.727 -18.953 -27.156 1 93.56 478 LEU A O 1
ATOM 3927 N N . HIS A 1 479 ? 11.477 -17.906 -25.359 1 92.94 479 HIS A N 1
ATOM 3928 C CA . HIS A 1 479 ? 11.922 -16.734 -26.125 1 92.94 479 HIS A CA 1
ATOM 3929 C C . HIS A 1 479 ? 13.102 -17.094 -27.016 1 92.94 479 HIS A C 1
ATOM 3931 O O . HIS A 1 479 ? 13.156 -16.672 -28.188 1 92.94 479 HIS A O 1
ATOM 3937 N N . TYR A 1 480 ? 14.023 -17.812 -26.5 1 90.56 480 TYR A N 1
ATOM 3938 C CA . TYR A 1 480 ? 15.266 -18.125 -27.203 1 90.56 480 TYR A CA 1
ATOM 3939 C C . TYR A 1 480 ? 15.023 -19.109 -28.328 1 90.56 480 TYR A C 1
ATOM 3941 O O . TYR A 1 480 ? 15.75 -19.109 -29.328 1 90.56 480 TYR A O 1
ATOM 3949 N N . VAL A 1 481 ? 14.039 -19.969 -28.156 1 87.69 481 VAL A N 1
ATOM 3950 C CA . VAL A 1 481 ? 13.797 -20.984 -29.172 1 87.69 481 VAL A CA 1
ATOM 3951 C C . VAL A 1 481 ? 13.203 -20.344 -30.422 1 87.69 481 VAL A C 1
ATOM 3953 O O . VAL A 1 481 ? 13.227 -20.938 -31.516 1 87.69 481 VAL A O 1
ATOM 3956 N N . ARG A 1 482 ? 12.672 -19.078 -30.125 1 81.38 482 ARG A N 1
ATOM 3957 C CA . ARG A 1 482 ? 12.133 -18.328 -31.266 1 81.38 482 ARG A CA 1
ATOM 3958 C C . ARG A 1 482 ? 13.18 -17.375 -31.844 1 81.38 482 ARG A C 1
ATOM 3960 O O . ARG A 1 482 ? 13.711 -16.531 -31.125 1 81.38 482 ARG A O 1
ATOM 3967 N N . PRO A 1 483 ? 13.656 -17.453 -32.906 1 71 483 PRO A N 1
ATOM 3968 C CA . PRO A 1 483 ? 14.758 -17.266 -33.844 1 71 483 PRO A CA 1
ATOM 3969 C C . PRO A 1 483 ? 16.047 -17.922 -33.375 1 71 483 PRO A C 1
ATOM 3971 O O . PRO A 1 483 ? 16.406 -17.828 -32.188 1 71 483 PRO A O 1
ATOM 3974 N N . PRO A 1 484 ? 16.734 -18.578 -34.219 1 64.5 484 PRO A N 1
ATOM 3975 C CA . PRO A 1 484 ? 17.906 -19.438 -33.938 1 64.5 484 PRO A CA 1
ATOM 3976 C C . PRO A 1 484 ? 19.094 -18.641 -33.406 1 64.5 484 PRO A C 1
ATOM 3978 O O . PRO A 1 484 ? 19.859 -19.141 -32.562 1 64.5 484 PRO A O 1
ATOM 3981 N N . ARG A 1 485 ? 19.25 -17.391 -33.75 1 64.44 485 ARG A N 1
ATOM 3982 C CA . ARG A 1 485 ? 20.438 -16.625 -33.375 1 64.44 485 ARG A CA 1
ATOM 3983 C C . ARG A 1 485 ? 20.484 -16.391 -31.875 1 64.44 485 ARG A C 1
ATOM 3985 O O . ARG A 1 485 ? 21.562 -16.406 -31.281 1 64.44 485 ARG A O 1
ATOM 3992 N N . ASP A 1 486 ? 19.531 -16.391 -31.234 1 78.94 486 ASP A N 1
ATOM 3993 C CA . ASP A 1 486 ? 19.453 -16.078 -29.812 1 78.94 486 ASP A CA 1
ATOM 3994 C C . ASP A 1 486 ? 19.844 -17.281 -28.969 1 78.94 486 ASP A C 1
ATOM 3996 O O . ASP A 1 486 ? 20.422 -17.141 -27.891 1 78.94 486 ASP A O 1
ATOM 4000 N N . VAL A 1 487 ? 19.781 -18.453 -29.547 1 87.38 487 VAL A N 1
ATOM 4001 C CA . VAL A 1 487 ? 20.078 -19.672 -28.812 1 87.38 487 VAL A CA 1
ATOM 4002 C C . VAL A 1 487 ? 21.578 -19.828 -28.625 1 87.38 487 VAL A C 1
ATOM 4004 O O . VAL A 1 487 ? 22.047 -20.25 -27.562 1 87.38 487 VAL A O 1
ATOM 4007 N N . MET A 1 488 ? 22.312 -19.422 -29.625 1 83.25 488 MET A N 1
ATOM 4008 C CA . MET A 1 488 ? 23.766 -19.547 -29.562 1 83.25 488 MET A CA 1
ATOM 4009 C C . MET A 1 488 ? 24.344 -18.625 -28.5 1 83.25 488 MET A C 1
ATOM 4011 O O . MET A 1 488 ? 25.266 -19.016 -27.781 1 83.25 488 MET A O 1
ATOM 4015 N N . THR A 1 489 ? 23.781 -17.5 -28.469 1 84.5 489 THR A N 1
ATOM 4016 C CA . THR A 1 489 ? 24.234 -16.547 -27.453 1 84.5 489 THR A CA 1
ATOM 4017 C C . THR A 1 489 ? 23.984 -17.078 -26.047 1 84.5 489 THR A C 1
ATOM 4019 O O . THR A 1 489 ? 24.812 -16.906 -25.156 1 84.5 489 THR A O 1
ATOM 4022 N N . LEU A 1 490 ? 22.906 -17.719 -25.859 1 89.12 490 LEU A N 1
ATOM 4023 C CA . LEU A 1 490 ? 22.562 -18.297 -24.562 1 89.12 490 LEU A CA 1
ATOM 4024 C C . LEU A 1 490 ? 23.531 -19.406 -24.188 1 89.12 490 LEU A C 1
ATOM 4026 O O . LEU A 1 490 ? 24.031 -19.438 -23.062 1 89.12 490 LEU A O 1
ATOM 4030 N N . LEU A 1 491 ? 23.844 -20.234 -25.125 1 88.06 491 LEU A N 1
ATOM 4031 C CA . LEU A 1 491 ? 24.719 -21.375 -24.875 1 88.06 491 LEU A CA 1
ATOM 4032 C C . LEU A 1 491 ? 26.156 -20.922 -24.625 1 88.06 491 LEU A C 1
ATOM 4034 O O . LEU A 1 491 ? 26.844 -21.484 -23.781 1 88.06 491 LEU A O 1
ATOM 4038 N N . GLU A 1 492 ? 26.531 -19.922 -25.281 1 85.25 492 GLU A N 1
ATOM 4039 C CA . GLU A 1 492 ? 27.875 -19.359 -25.078 1 85.25 492 GLU A CA 1
ATOM 4040 C C . GLU A 1 492 ? 27.984 -18.734 -23.688 1 85.25 492 GLU A C 1
ATOM 4042 O O . GLU A 1 492 ? 29.016 -18.891 -23.016 1 85.25 492 GLU A O 1
ATOM 4047 N N . SER A 1 493 ? 26.969 -18.031 -23.359 1 86.62 493 SER A N 1
ATOM 4048 C CA . SER A 1 493 ? 26.969 -17.422 -22.031 1 86.62 493 SER A CA 1
ATOM 4049 C C . SER A 1 493 ? 27.016 -18.484 -20.938 1 86.62 493 SER A C 1
ATOM 4051 O O . SER A 1 493 ? 27.703 -18.297 -19.922 1 86.62 493 SER A O 1
ATOM 4053 N N . TYR A 1 494 ? 26.266 -19.531 -21.109 1 86.62 494 TYR A N 1
ATOM 4054 C CA . TYR A 1 494 ? 26.25 -20.641 -20.141 1 86.62 494 TYR A CA 1
ATOM 4055 C C . TYR A 1 494 ? 27.625 -21.297 -20.047 1 86.62 494 TYR A C 1
ATOM 4057 O O . TYR A 1 494 ? 28.094 -21.594 -18.938 1 86.62 494 TYR A O 1
ATOM 4065 N N . SER A 1 495 ? 28.281 -21.516 -21.125 1 81.06 495 SER A N 1
ATOM 4066 C CA . SER A 1 495 ? 29.578 -22.203 -21.188 1 81.06 495 SER A CA 1
ATOM 4067 C C . SER A 1 495 ? 30.688 -21.328 -20.625 1 81.06 495 SER A C 1
ATOM 4069 O O . SER A 1 495 ? 31.688 -21.844 -20.125 1 81.06 495 SER A O 1
ATOM 4071 N N . SER A 1 496 ? 30.531 -20.094 -20.625 1 79.81 496 SER A N 1
ATOM 4072 C CA . SER A 1 496 ? 31.609 -19.203 -20.219 1 79.81 496 SER A CA 1
ATOM 4073 C C . SER A 1 496 ? 31.516 -18.875 -18.734 1 79.81 496 SER A C 1
ATOM 4075 O O . SER A 1 496 ? 32.406 -19.234 -17.953 1 79.81 496 SER A O 1
ATOM 4077 N N . SER A 1 497 ? 30.531 -18.172 -18.297 1 81.44 497 SER A N 1
ATOM 4078 C CA . SER A 1 497 ? 30.656 -17.656 -16.938 1 81.44 497 SER A CA 1
ATOM 4079 C C . SER A 1 497 ? 29.281 -17.562 -16.266 1 81.44 497 SER A C 1
ATOM 4081 O O . SER A 1 497 ? 29.141 -16.922 -15.227 1 81.44 497 SER A O 1
ATOM 4083 N N . ARG A 1 498 ? 28.328 -18.281 -16.797 1 86.06 498 ARG A N 1
ATOM 4084 C CA . ARG A 1 498 ? 27.016 -18.094 -16.203 1 86.06 498 ARG A CA 1
ATOM 4085 C C . ARG A 1 498 ? 26.344 -19.422 -15.891 1 86.06 498 ARG A C 1
ATOM 4087 O O . ARG A 1 498 ? 25.391 -19.812 -16.562 1 86.06 498 ARG A O 1
ATOM 4094 N N . PRO A 1 499 ? 26.781 -20.031 -14.859 1 83.06 499 PRO A N 1
ATOM 4095 C CA . PRO A 1 499 ? 26.172 -21.312 -14.484 1 83.06 499 PRO A CA 1
ATOM 4096 C C . PRO A 1 499 ? 24.719 -21.188 -14.07 1 83.06 499 PRO A C 1
ATOM 4098 O O . PRO A 1 499 ? 23.984 -22.172 -14.055 1 83.06 499 PRO A O 1
ATOM 4101 N N . ASP A 1 500 ? 24.297 -19.984 -13.797 1 86.44 500 ASP A N 1
ATOM 4102 C CA . ASP A 1 500 ? 22.906 -19.75 -13.375 1 86.44 500 ASP A CA 1
ATOM 4103 C C . ASP A 1 500 ? 21.938 -20.016 -14.523 1 86.44 500 ASP A C 1
ATOM 4105 O O . ASP A 1 500 ? 20.734 -20.141 -14.305 1 86.44 500 ASP A O 1
ATOM 4109 N N . LEU A 1 501 ? 22.5 -20.219 -15.719 1 90.69 501 LEU A N 1
ATOM 4110 C CA . LEU A 1 501 ? 21.641 -20.422 -16.891 1 90.69 501 LEU A CA 1
ATOM 4111 C C . LEU A 1 501 ? 21.328 -21.891 -17.094 1 90.69 501 LEU A C 1
ATOM 4113 O O . LEU A 1 501 ? 20.656 -22.266 -18.062 1 90.69 501 LEU A O 1
ATOM 4117 N N . GLN A 1 502 ? 21.688 -22.688 -16.234 1 87.56 502 GLN A N 1
ATOM 4118 C CA . GLN A 1 502 ? 21.578 -24.141 -16.359 1 87.56 502 GLN A CA 1
ATOM 4119 C C . GLN A 1 502 ? 20.125 -24.562 -16.562 1 87.56 502 GLN A C 1
ATOM 4121 O O . GLN A 1 502 ? 19.812 -25.375 -17.438 1 87.56 502 GLN A O 1
ATOM 4126 N N . VAL A 1 503 ? 19.266 -24.062 -15.766 1 89.38 503 VAL A N 1
ATOM 4127 C CA . VAL A 1 503 ? 17.859 -24.453 -15.812 1 89.38 503 VAL A CA 1
ATOM 4128 C C . VAL A 1 503 ? 17.234 -23.953 -17.109 1 89.38 503 VAL A C 1
ATOM 4130 O O . VAL A 1 503 ? 16.406 -24.656 -17.719 1 89.38 503 VAL A O 1
ATOM 4133 N N . THR A 1 504 ? 17.609 -22.781 -17.547 1 93.06 504 THR A N 1
ATOM 4134 C CA . THR A 1 504 ? 17.125 -22.25 -18.828 1 93.06 504 THR A CA 1
ATOM 4135 C C . THR A 1 504 ? 17.547 -23.156 -19.984 1 93.06 504 THR A C 1
ATOM 4137 O O . THR A 1 504 ? 16.75 -23.438 -20.875 1 93.06 504 THR A O 1
ATOM 4140 N N . VAL A 1 505 ? 18.781 -23.578 -19.906 1 91.31 505 VAL A N 1
ATOM 4141 C CA . VAL A 1 505 ? 19.297 -24.469 -20.938 1 91.31 505 VAL A CA 1
ATOM 4142 C C . VAL A 1 505 ? 18.578 -25.812 -20.891 1 91.31 505 VAL A C 1
ATOM 4144 O O . VAL A 1 505 ? 18.281 -26.406 -21.922 1 91.31 505 VAL A O 1
ATOM 4147 N N . CYS A 1 506 ? 18.281 -26.25 -19.75 1 90.44 506 CYS A N 1
ATOM 4148 C CA . CYS A 1 506 ? 17.531 -27.5 -19.578 1 90.44 506 CYS A CA 1
ATOM 4149 C C . CYS A 1 506 ? 16.172 -27.406 -20.266 1 90.44 506 CYS A C 1
ATOM 4151 O O . CYS A 1 506 ? 15.758 -28.328 -20.953 1 90.44 506 CYS A O 1
ATOM 4153 N N . PHE A 1 507 ? 15.508 -26.344 -20.078 1 93.25 507 PHE A N 1
ATOM 4154 C CA . PHE A 1 507 ? 14.211 -26.125 -20.703 1 93.25 507 PHE A CA 1
ATOM 4155 C C . PHE A 1 507 ? 14.352 -26.078 -22.234 1 93.25 507 PHE A C 1
ATOM 4157 O O . PHE A 1 507 ? 13.477 -26.578 -22.953 1 93.25 507 PHE A O 1
ATOM 4164 N N . LEU A 1 508 ? 15.422 -25.453 -22.656 1 92.62 508 LEU A N 1
ATOM 4165 C CA . LEU A 1 508 ? 15.664 -25.375 -24.094 1 92.62 508 LEU A CA 1
ATOM 4166 C C . LEU A 1 508 ? 15.727 -26.766 -24.719 1 92.62 508 LEU A C 1
ATOM 4168 O O . LEU A 1 508 ? 15.117 -27 -25.75 1 92.62 508 LEU A O 1
ATOM 4172 N N . PHE A 1 509 ? 16.422 -27.672 -24.062 1 92.31 509 PHE A N 1
ATOM 4173 C CA . PHE A 1 509 ? 16.547 -29.031 -24.547 1 92.31 509 PHE A CA 1
ATOM 4174 C C . PHE A 1 509 ? 15.188 -29.734 -24.516 1 92.31 509 PHE A C 1
ATOM 4176 O O . PHE A 1 509 ? 14.898 -30.578 -25.359 1 92.31 509 PHE A O 1
ATOM 4183 N N . GLY A 1 510 ? 14.367 -29.422 -23.562 1 92.31 510 GLY A N 1
ATOM 4184 C CA . GLY A 1 510 ? 13.047 -30.016 -23.453 1 92.31 510 GLY A CA 1
ATOM 4185 C C . GLY A 1 510 ? 12.094 -29.531 -24.531 1 92.31 510 GLY A C 1
ATOM 4186 O O . GLY A 1 510 ? 11.203 -30.281 -24.969 1 92.31 510 GLY A O 1
ATOM 4187 N N . LEU A 1 511 ? 12.273 -28.344 -24.984 1 92.75 511 LEU A N 1
ATOM 4188 C CA . LEU A 1 511 ? 11.344 -27.703 -25.891 1 92.75 511 LEU A CA 1
ATOM 4189 C C . LEU A 1 511 ? 11.578 -28.172 -27.328 1 92.75 511 LEU A C 1
ATOM 4191 O O . LEU A 1 511 ? 10.727 -27.984 -28.203 1 92.75 511 LEU A O 1
ATOM 4195 N N . ILE A 1 512 ? 12.695 -28.797 -27.594 1 90.5 512 ILE A N 1
ATOM 4196 C CA . ILE A 1 512 ? 13.016 -29.172 -28.953 1 90.5 512 ILE A CA 1
ATOM 4197 C C . ILE A 1 512 ? 12.406 -30.547 -29.266 1 90.5 512 ILE A C 1
ATOM 4199 O O . ILE A 1 512 ? 12.523 -31.047 -30.391 1 90.5 512 ILE A O 1
ATOM 4203 N N . ASN A 1 513 ? 11.727 -31.125 -28.312 1 90.94 513 ASN A N 1
ATOM 4204 C CA . ASN A 1 513 ? 10.984 -32.344 -28.562 1 90.94 513 ASN A CA 1
ATOM 4205 C C . ASN A 1 513 ? 9.844 -32.125 -29.562 1 90.94 513 ASN A C 1
ATOM 4207 O O . ASN A 1 513 ? 9.172 -31.094 -29.516 1 90.94 513 ASN A O 1
ATOM 4211 N N . GLU A 1 514 ? 9.594 -33.094 -30.406 1 89.31 514 GLU A N 1
ATOM 4212 C CA . GLU A 1 514 ? 8.625 -32.938 -31.484 1 89.31 514 GLU A CA 1
ATOM 4213 C C . GLU A 1 514 ? 7.223 -32.719 -30.938 1 89.31 514 GLU A C 1
ATOM 4215 O O . GLU A 1 514 ? 6.453 -31.906 -31.484 1 89.31 514 GLU A O 1
ATOM 4220 N N . GLU A 1 515 ? 6.879 -33.438 -29.984 1 88.06 515 GLU A N 1
ATOM 4221 C CA . GLU A 1 515 ? 5.551 -33.281 -29.391 1 88.06 515 GLU A CA 1
ATOM 4222 C C . GLU A 1 515 ? 5.371 -31.891 -28.781 1 88.06 515 GLU A C 1
ATOM 4224 O O . GLU A 1 515 ? 4.293 -31.297 -28.891 1 88.06 515 GLU A O 1
ATOM 4229 N N . ARG A 1 516 ? 6.352 -31.438 -28.141 1 90.19 516 ARG A N 1
ATOM 4230 C CA . ARG A 1 516 ? 6.281 -30.109 -27.547 1 90.19 516 ARG A CA 1
ATOM 4231 C C . ARG A 1 516 ? 6.254 -29.031 -28.609 1 90.19 516 ARG A C 1
ATOM 4233 O O . ARG A 1 516 ? 5.57 -28.016 -28.453 1 90.19 516 ARG A O 1
ATOM 4240 N N . MET A 1 517 ? 7.012 -29.25 -29.625 1 90.88 517 MET A N 1
ATOM 4241 C CA . MET A 1 517 ? 6.996 -28.312 -30.734 1 90.88 517 MET A CA 1
ATOM 4242 C C . MET A 1 517 ? 5.609 -28.219 -31.359 1 90.88 517 MET A C 1
ATOM 4244 O O . MET A 1 517 ? 5.141 -27.141 -31.703 1 90.88 517 MET A O 1
ATOM 4248 N N . ARG A 1 518 ? 5.031 -29.312 -31.469 1 91.56 518 ARG A N 1
ATOM 4249 C CA . ARG A 1 518 ? 3.668 -29.344 -32 1 91.56 518 ARG A CA 1
ATOM 4250 C C . ARG A 1 518 ? 2.709 -28.625 -31.047 1 91.56 518 ARG A C 1
ATOM 4252 O O . ARG A 1 518 ? 1.79 -27.938 -31.5 1 91.56 518 ARG A O 1
ATOM 4259 N N . GLY A 1 519 ? 2.92 -28.906 -29.844 1 91.25 519 GLY A N 1
ATOM 4260 C CA . GLY A 1 519 ? 2.094 -28.219 -28.859 1 91.25 519 GLY A CA 1
ATOM 4261 C C . GLY A 1 519 ? 2.197 -26.719 -28.938 1 91.25 519 GLY A C 1
ATOM 4262 O O . GLY A 1 519 ? 1.19 -26.016 -28.812 1 91.25 519 GLY A O 1
ATOM 4263 N N . LEU A 1 520 ? 3.344 -26.188 -29.094 1 92.5 520 LEU A N 1
ATOM 4264 C CA . LEU A 1 520 ? 3.572 -24.75 -29.188 1 92.5 520 LEU A CA 1
ATOM 4265 C C . LEU A 1 520 ? 2.914 -24.172 -30.438 1 92.5 520 LEU A C 1
ATOM 4267 O O . LEU A 1 520 ? 2.387 -23.062 -30.422 1 92.5 520 LEU A O 1
ATOM 4271 N N . LYS A 1 521 ? 2.965 -24.938 -31.5 1 92.31 521 LYS A N 1
ATOM 4272 C CA . LYS A 1 521 ? 2.299 -24.531 -32.719 1 92.31 521 LYS A CA 1
ATOM 4273 C C . LYS A 1 521 ? 0.787 -24.453 -32.531 1 92.31 521 LYS A C 1
ATOM 4275 O O . LYS A 1 521 ? 0.144 -23.5 -33 1 92.31 521 LYS A O 1
ATOM 4280 N N . GLU A 1 522 ? 0.324 -25.391 -31.844 1 91.75 522 GLU A N 1
ATOM 4281 C CA . GLU A 1 522 ? -1.114 -25.438 -31.609 1 91.75 522 GLU A CA 1
ATOM 4282 C C . GLU A 1 522 ? -1.557 -24.297 -30.688 1 91.75 522 GLU A C 1
ATOM 4284 O O . GLU A 1 522 ? -2.611 -23.703 -30.891 1 91.75 522 GLU A O 1
ATOM 4289 N N . MET A 1 523 ? -0.795 -24.062 -29.688 1 90.75 523 MET A N 1
ATOM 4290 C CA . MET A 1 523 ? -1.174 -23.078 -28.672 1 90.75 523 MET A CA 1
ATOM 4291 C C . MET A 1 523 ? -1.002 -21.656 -29.203 1 90.75 523 MET A C 1
ATOM 4293 O O . MET A 1 523 ? -1.856 -20.797 -28.969 1 90.75 523 MET A O 1
ATOM 4297 N N . PHE A 1 524 ? 0.115 -21.391 -29.922 1 91.62 524 PHE A N 1
ATOM 4298 C CA . PHE A 1 524 ? 0.47 -20.016 -30.203 1 91.62 524 PHE A CA 1
ATOM 4299 C C . PHE A 1 524 ? 0.732 -19.812 -31.688 1 91.62 524 PHE A C 1
ATOM 4301 O O . PHE A 1 524 ? 0.938 -18.688 -32.125 1 91.62 524 PHE A O 1
ATOM 4308 N N . GLY A 1 525 ? 0.752 -20.844 -32.438 1 89.25 525 GLY A N 1
ATOM 4309 C CA . GLY A 1 525 ? 1.109 -20.75 -33.844 1 89.25 525 GLY A CA 1
ATOM 4310 C C . GLY A 1 525 ? 2.6 -20.578 -34.062 1 89.25 525 GLY A C 1
ATOM 4311 O O . GLY A 1 525 ? 3.025 -20.094 -35.125 1 89.25 525 GLY A O 1
ATOM 4312 N N . TRP A 1 526 ? 3.373 -21.016 -33.062 1 90.56 526 TRP A N 1
ATOM 4313 C CA . TRP A 1 526 ? 4.824 -20.875 -33.156 1 90.56 526 TRP A CA 1
ATOM 4314 C C . TRP A 1 526 ? 5.453 -22.078 -33.844 1 90.56 526 TRP A C 1
ATOM 4316 O O . TRP A 1 526 ? 5.238 -23.219 -33.438 1 90.56 526 TRP A O 1
ATOM 4326 N N . THR A 1 527 ? 6.191 -21.797 -34.812 1 88.94 527 THR A N 1
ATOM 4327 C CA . THR A 1 527 ? 6.934 -22.859 -35.5 1 88.94 527 THR A CA 1
ATOM 4328 C C . THR A 1 527 ? 8.422 -22.781 -35.156 1 88.94 527 THR A C 1
ATOM 4330 O O . THR A 1 527 ? 9.078 -21.781 -35.438 1 88.94 527 THR A O 1
ATOM 4333 N N . ILE A 1 528 ? 8.836 -23.797 -34.562 1 87.56 528 ILE A N 1
ATOM 4334 C CA . ILE A 1 528 ? 10.234 -23.875 -34.156 1 87.56 528 ILE A CA 1
ATOM 4335 C C . ILE A 1 528 ? 11.055 -24.562 -35.25 1 87.56 528 ILE A C 1
ATOM 4337 O O . ILE A 1 528 ? 10.664 -25.625 -35.719 1 87.56 528 ILE A O 1
ATOM 4341 N N . SER A 1 529 ? 12.133 -23.938 -35.594 1 85.56 529 SER A N 1
ATOM 4342 C CA . SER A 1 529 ? 12.977 -24.469 -36.656 1 85.56 529 SER A CA 1
ATOM 4343 C C . SER A 1 529 ? 13.719 -25.719 -36.219 1 85.56 529 SER A C 1
ATOM 4345 O O . SER A 1 529 ? 14.188 -25.797 -35.062 1 85.56 529 SER A O 1
ATOM 4347 N N . PHE A 1 530 ? 13.859 -26.641 -37.094 1 84.06 530 PHE A N 1
ATOM 4348 C CA . PHE A 1 530 ? 14.594 -27.859 -36.844 1 84.06 530 PHE A CA 1
ATOM 4349 C C . PHE A 1 530 ? 16.094 -27.594 -36.75 1 84.06 530 PHE A C 1
ATOM 4351 O O . PHE A 1 530 ? 16.859 -28.391 -36.219 1 84.06 530 PHE A O 1
ATOM 4358 N N . ALA A 1 531 ? 16.469 -26.484 -37.219 1 85 531 ALA A N 1
ATOM 4359 C CA . ALA A 1 531 ? 17.875 -26.094 -37.188 1 85 531 ALA A CA 1
ATOM 4360 C C . ALA A 1 531 ? 18.375 -25.984 -35.75 1 85 531 ALA A C 1
ATOM 4362 O O . ALA A 1 531 ? 19.547 -26.25 -35.469 1 85 531 ALA A O 1
ATOM 4363 N N . ILE A 1 532 ? 17.484 -25.75 -34.906 1 89 532 ILE A N 1
ATOM 4364 C CA . ILE A 1 532 ? 17.859 -25.594 -33.5 1 89 532 ILE A CA 1
ATOM 4365 C C . ILE A 1 532 ? 18.312 -26.938 -32.938 1 89 532 ILE A C 1
ATOM 4367 O O . ILE A 1 532 ? 19.266 -27 -32.156 1 89 532 ILE A O 1
ATOM 4371 N N . LYS A 1 533 ? 17.609 -27.969 -33.281 1 89 533 LYS A N 1
ATOM 4372 C CA . LYS A 1 533 ? 17.953 -29.312 -32.844 1 89 533 LYS A CA 1
ATOM 4373 C C . LYS A 1 533 ? 19.359 -29.703 -33.281 1 89 533 LYS A C 1
ATOM 4375 O O . LYS A 1 533 ? 20.125 -30.266 -32.5 1 89 533 LYS A O 1
ATOM 4380 N N . LYS A 1 534 ? 19.641 -29.344 -34.469 1 86.94 534 LYS A N 1
ATOM 4381 C CA . LYS A 1 534 ? 20.953 -29.641 -35.031 1 86.94 534 LYS A CA 1
ATOM 4382 C C . LYS A 1 534 ? 22.047 -28.859 -34.312 1 86.94 534 LYS A C 1
ATOM 4384 O O . LYS A 1 534 ? 23.125 -29.375 -34 1 86.94 534 LYS A O 1
ATOM 4389 N N . PHE A 1 535 ? 21.703 -27.688 -34.062 1 86.94 535 PHE A N 1
ATOM 4390 C CA . PHE A 1 535 ? 22.641 -26.828 -33.375 1 86.94 535 PHE A CA 1
ATOM 4391 C C . PHE A 1 535 ? 22.938 -27.359 -31.969 1 86.94 535 PHE A C 1
ATOM 4393 O O . PHE A 1 535 ? 24.094 -27.344 -31.531 1 86.94 535 PHE A O 1
ATOM 4400 N N . LEU A 1 536 ? 21.953 -27.75 -31.266 1 90.44 536 LEU A N 1
ATOM 4401 C CA . LEU A 1 536 ? 22.109 -28.266 -29.906 1 90.44 536 LEU A CA 1
ATOM 4402 C C . LEU A 1 536 ? 22.922 -29.562 -29.906 1 90.44 536 LEU A C 1
ATOM 4404 O O . LEU A 1 536 ? 23.734 -29.797 -29.016 1 90.44 536 LEU A O 1
ATOM 4408 N N . LEU A 1 537 ? 22.641 -30.312 -30.906 1 89.56 537 LEU A N 1
ATOM 4409 C CA . LEU A 1 537 ? 23.375 -31.562 -31.031 1 89.56 537 LEU A CA 1
ATOM 4410 C C . LEU A 1 537 ? 24.875 -31.297 -31.219 1 89.56 537 LEU A C 1
ATOM 4412 O O . LEU A 1 537 ? 25.703 -31.953 -30.594 1 89.56 537 LEU A O 1
ATOM 4416 N N . GLU A 1 538 ? 25.156 -30.359 -32.031 1 87.06 538 GLU A N 1
ATOM 4417 C CA . GLU A 1 538 ? 26.547 -30 -32.281 1 87.06 538 GLU A CA 1
ATOM 4418 C C . GLU A 1 538 ? 27.203 -29.422 -31.016 1 87.06 538 GLU A C 1
ATOM 4420 O O . GLU A 1 538 ? 28.375 -29.672 -30.75 1 87.06 538 GLU A O 1
ATOM 4425 N N . TRP A 1 539 ? 26.469 -28.656 -30.359 1 87.56 539 TRP A N 1
ATOM 4426 C CA . TRP A 1 539 ? 26.953 -28.062 -29.125 1 87.56 539 TRP A CA 1
ATOM 4427 C C . TRP A 1 539 ? 27.312 -29.125 -28.094 1 87.56 539 TRP A C 1
ATOM 4429 O O . TRP A 1 539 ? 28.328 -29.016 -27.406 1 87.56 539 TRP A O 1
ATOM 4439 N N . VAL A 1 540 ? 26.484 -30.172 -27.938 1 86 540 VAL A N 1
ATOM 4440 C CA . VAL A 1 540 ? 26.719 -31.25 -27 1 86 540 VAL A CA 1
ATOM 4441 C C . VAL A 1 540 ? 27.969 -32.031 -27.406 1 86 540 VAL A C 1
ATOM 4443 O O . VAL A 1 540 ? 28.75 -32.469 -26.547 1 86 540 VAL A O 1
ATOM 4446 N N . LYS A 1 541 ? 28.141 -32.156 -28.656 1 81 541 LYS A N 1
ATOM 4447 C CA . LYS A 1 541 ? 29.281 -32.938 -29.156 1 81 541 LYS A CA 1
ATOM 4448 C C . LYS A 1 541 ? 30.594 -32.188 -28.891 1 81 541 LYS A C 1
ATOM 4450 O O . LYS A 1 541 ? 31.625 -32.812 -28.641 1 81 541 LYS A O 1
ATOM 4455 N N . ILE A 1 542 ? 30.5 -30.938 -28.922 1 76.25 542 ILE A N 1
ATOM 4456 C CA . ILE A 1 542 ? 31.688 -30.125 -28.688 1 76.25 542 ILE A CA 1
ATOM 4457 C C . ILE A 1 542 ? 32.031 -30.141 -27.203 1 76.25 542 ILE A C 1
ATOM 4459 O O . ILE A 1 542 ? 33.219 -30.141 -26.828 1 76.25 542 ILE A O 1
ATOM 4463 N N . LEU A 1 543 ? 31.125 -30.047 -26.359 1 71.88 543 LEU A N 1
ATOM 4464 C CA . LEU A 1 543 ? 31.328 -30 -24.922 1 71.88 543 LEU A CA 1
ATOM 4465 C C . LEU A 1 543 ? 31.906 -31.328 -24.406 1 71.88 543 LEU A C 1
ATOM 4467 O O . LEU A 1 543 ? 32.531 -31.359 -23.344 1 71.88 543 LEU A O 1
ATOM 4471 N N . THR A 1 544 ? 31.672 -32.406 -25.094 1 61.97 544 THR A N 1
ATOM 4472 C CA . THR A 1 544 ? 32.094 -33.719 -24.625 1 61.97 544 THR A CA 1
ATOM 4473 C C . THR A 1 544 ? 33.219 -34.25 -25.5 1 61.97 544 THR A C 1
ATOM 4475 O O . THR A 1 544 ? 32.969 -34.875 -26.547 1 61.97 544 THR A O 1
ATOM 4478 N N . PRO A 1 545 ? 34.5 -33.906 -25.219 1 55.69 545 PRO A N 1
ATOM 4479 C CA . PRO A 1 545 ? 35.5 -34.562 -26.047 1 55.69 545 PRO A CA 1
ATOM 4480 C C . PRO A 1 545 ? 35.469 -36.094 -25.906 1 55.69 545 PRO A C 1
ATOM 4482 O O . PRO A 1 545 ? 34.781 -36.625 -25.016 1 55.69 545 PRO A O 1
ATOM 4485 N N . THR A 1 546 ? 36.25 -36.906 -26.859 1 49.53 546 THR A N 1
ATOM 4486 C CA . THR A 1 546 ? 36.25 -38.344 -27.062 1 49.53 546 THR A CA 1
ATOM 4487 C C . THR A 1 546 ? 36.344 -39.094 -25.734 1 49.53 546 THR A C 1
ATOM 4489 O O . THR A 1 546 ? 35.688 -40.125 -25.531 1 49.53 546 THR A O 1
ATOM 4492 N N . ILE A 1 547 ? 37.5 -38.969 -24.984 1 44.28 547 ILE A N 1
ATOM 4493 C CA . ILE A 1 547 ? 37.656 -39.625 -23.688 1 44.28 547 ILE A CA 1
ATOM 4494 C C . ILE A 1 547 ? 36.844 -38.844 -22.641 1 44.28 547 ILE A C 1
ATOM 4496 O O . ILE A 1 547 ? 37.188 -37.719 -22.312 1 44.28 547 ILE A O 1
ATOM 4500 N N . PHE A 1 548 ? 35.688 -38.875 -22.688 1 48.84 548 PHE A N 1
ATOM 4501 C CA . PHE A 1 548 ? 34.875 -37.969 -21.891 1 48.84 548 PHE A CA 1
ATOM 4502 C C . PHE A 1 548 ? 34.719 -38.5 -20.469 1 48.84 548 PHE A C 1
ATOM 4504 O O . PHE A 1 548 ? 34.125 -39.562 -20.25 1 48.84 548 PHE A O 1
ATOM 4511 N N . GLN A 1 549 ? 35.688 -38.469 -19.594 1 46.03 549 GLN A N 1
ATOM 4512 C CA . GLN A 1 549 ? 35.469 -38.531 -18.156 1 46.03 549 GLN A CA 1
ATOM 4513 C C . GLN A 1 549 ? 34.375 -37.562 -17.719 1 46.03 549 GLN A C 1
ATOM 4515 O O . GLN A 1 549 ? 34.531 -36.344 -17.891 1 46.03 549 GLN A O 1
ATOM 4520 N N . ILE A 1 550 ? 33.219 -37.969 -17.797 1 47.78 550 ILE A N 1
ATOM 4521 C CA . ILE A 1 550 ? 32.156 -37.094 -17.328 1 47.78 550 ILE A CA 1
ATOM 4522 C C . ILE A 1 550 ? 32.094 -37.094 -15.797 1 47.78 550 ILE A C 1
ATOM 4524 O O . ILE A 1 550 ? 31.969 -38.156 -15.18 1 47.78 550 ILE A O 1
ATOM 4528 N N . TYR A 1 551 ? 32.969 -36.312 -15.164 1 42.56 551 TYR A N 1
ATOM 4529 C CA . TYR A 1 551 ? 32.75 -36.125 -13.734 1 42.56 551 TYR A CA 1
ATOM 4530 C C . TYR A 1 551 ? 31.344 -35.562 -13.469 1 42.56 551 TYR A C 1
ATOM 4532 O O . TYR A 1 551 ? 31.016 -34.469 -13.922 1 42.56 551 TYR A O 1
ATOM 4540 N N . LEU A 1 552 ? 30.422 -36.406 -13.359 1 43.25 552 LEU A N 1
ATOM 4541 C CA . LEU A 1 552 ? 29.109 -35.938 -12.914 1 43.25 552 LEU A CA 1
ATOM 4542 C C . LEU A 1 552 ? 29.219 -35.219 -11.578 1 43.25 552 LEU A C 1
ATOM 4544 O O . LEU A 1 552 ? 29.266 -35.844 -10.523 1 43.25 552 LEU A O 1
ATOM 4548 N N . THR A 1 553 ? 30.172 -34.344 -11.492 1 40.25 553 THR A N 1
ATOM 4549 C CA . THR A 1 553 ? 30.078 -33.594 -10.25 1 40.25 553 THR A CA 1
ATOM 4550 C C . THR A 1 553 ? 28.719 -32.875 -10.148 1 40.25 553 THR A C 1
ATOM 4552 O O . THR A 1 553 ? 28.031 -32.719 -11.156 1 40.25 553 THR A O 1
ATOM 4555 N N . TRP A 1 554 ? 28.281 -32.656 -8.938 1 40.66 554 TRP A N 1
ATOM 4556 C CA . TRP A 1 554 ? 27.047 -31.922 -8.656 1 40.66 554 TRP A CA 1
ATOM 4557 C C . TRP A 1 554 ? 26.859 -30.781 -9.648 1 40.66 554 TRP A C 1
ATOM 4559 O O . TRP A 1 554 ? 25.719 -30.453 -10.008 1 40.66 554 TRP A O 1
ATOM 4569 N N . GLU A 1 555 ? 28.031 -30.141 -10.023 1 42.91 555 GLU A N 1
ATOM 4570 C CA . GLU A 1 555 ? 27.953 -28.875 -10.75 1 42.91 555 GLU A CA 1
ATOM 4571 C C . GLU A 1 555 ? 27.656 -29.109 -12.227 1 42.91 555 GLU A C 1
ATOM 4573 O O . GLU A 1 555 ? 26.984 -28.281 -12.867 1 42.91 555 GLU A O 1
ATOM 4578 N N . ARG A 1 556 ? 28.297 -30.281 -12.836 1 46.66 556 ARG A N 1
ATOM 4579 C CA . ARG A 1 556 ? 28.375 -30.469 -14.281 1 46.66 556 ARG A CA 1
ATOM 4580 C C . ARG A 1 556 ? 27.438 -31.578 -14.742 1 46.66 556 ARG A C 1
ATOM 4582 O O . ARG A 1 556 ? 27.516 -32.031 -15.883 1 46.66 556 ARG A O 1
ATOM 4589 N N . SER A 1 557 ? 26.781 -32.156 -13.844 1 51.12 557 SER A N 1
ATOM 4590 C CA . SER A 1 557 ? 25.797 -33.219 -14.055 1 51.12 557 SER A CA 1
ATOM 4591 C C . SER A 1 557 ? 24.672 -32.719 -14.977 1 51.12 557 SER A C 1
ATOM 4593 O O . SER A 1 557 ? 23.781 -33.5 -15.32 1 51.12 557 SER A O 1
ATOM 4595 N N . SER A 1 558 ? 24.906 -31.594 -15.57 1 66.81 558 SER A N 1
ATOM 4596 C CA . SER A 1 558 ? 23.828 -30.859 -16.219 1 66.81 558 SER A CA 1
ATOM 4597 C C . SER A 1 558 ? 23.578 -31.375 -17.625 1 66.81 558 SER A C 1
ATOM 4599 O O . SER A 1 558 ? 22.438 -31.359 -18.109 1 66.81 558 SER A O 1
ATOM 4601 N N . LEU A 1 559 ? 24.672 -32.281 -18.125 1 78.44 559 LEU A N 1
ATOM 4602 C CA . LEU A 1 559 ? 24.484 -32.656 -19.531 1 78.44 559 LEU A CA 1
ATOM 4603 C C . LEU A 1 559 ? 23.453 -33.781 -19.656 1 78.44 559 LEU A C 1
ATOM 4605 O O . LEU A 1 559 ? 22.594 -33.75 -20.531 1 78.44 559 LEU A O 1
ATOM 4609 N N . PHE A 1 560 ? 23.641 -34.75 -18.703 1 79.5 560 PHE A N 1
ATOM 4610 C CA . PHE A 1 560 ? 22.688 -35.875 -18.766 1 79.5 560 PHE A CA 1
ATOM 4611 C C . PHE A 1 560 ? 21.266 -35.375 -18.484 1 79.5 560 PHE A C 1
ATOM 4613 O O . PHE A 1 560 ? 20.297 -35.906 -19.031 1 79.5 560 PHE A O 1
ATOM 4620 N N . GLN A 1 561 ? 21.25 -34.375 -17.734 1 81.88 561 GLN A N 1
ATOM 4621 C CA . GLN A 1 561 ? 19.938 -33.812 -17.484 1 81.88 561 GLN A CA 1
ATOM 4622 C C . GLN A 1 561 ? 19.375 -33.156 -18.75 1 81.88 561 GLN A C 1
ATOM 4624 O O . GLN A 1 561 ? 18.172 -33.219 -19.016 1 81.88 561 GLN A O 1
ATOM 4629 N N . PHE A 1 562 ? 20.312 -32.5 -19.453 1 88.56 562 PHE A N 1
ATOM 4630 C CA . PHE A 1 562 ? 19.906 -31.891 -20.703 1 88.56 562 PHE A CA 1
ATOM 4631 C C . PHE A 1 562 ? 19.375 -32.938 -21.688 1 88.56 562 PHE A C 1
ATOM 4633 O O . PHE A 1 562 ? 18.312 -32.75 -22.281 1 88.56 562 PHE A O 1
ATOM 4640 N N . LEU A 1 563 ? 20.141 -33.938 -21.75 1 87.69 563 LEU A N 1
ATOM 4641 C CA . LEU A 1 563 ? 19.797 -35 -22.688 1 87.69 563 LEU A CA 1
ATOM 4642 C C . LEU A 1 563 ? 18.516 -35.719 -22.266 1 87.69 563 LEU A C 1
ATOM 4644 O O . LEU A 1 563 ? 17.688 -36.062 -23.109 1 87.69 563 LEU A O 1
ATOM 4648 N N . TYR A 1 564 ? 18.391 -35.875 -21 1 84.75 564 TYR A N 1
ATOM 4649 C CA . TYR A 1 564 ? 17.188 -36.5 -20.469 1 84.75 564 TYR A CA 1
ATOM 4650 C C . TYR A 1 564 ? 15.961 -35.656 -20.812 1 84.75 564 TYR A C 1
ATOM 4652 O O . TYR A 1 564 ? 14.898 -36.188 -21.141 1 84.75 564 TYR A O 1
ATOM 4660 N N . GLU A 1 565 ? 16.047 -34.344 -20.75 1 88.19 565 GLU A N 1
ATOM 4661 C CA . GLU A 1 565 ? 14.93 -33.438 -20.969 1 88.19 565 GLU A CA 1
ATOM 4662 C C . GLU A 1 565 ? 14.438 -33.469 -22.406 1 88.19 565 GLU A C 1
ATOM 4664 O O . GLU A 1 565 ? 13.289 -33.125 -22.688 1 88.19 565 GLU A O 1
ATOM 4669 N N . THR A 1 566 ? 15.273 -33.906 -23.328 1 90.44 566 THR A N 1
ATOM 4670 C CA . THR A 1 566 ? 14.867 -33.969 -24.734 1 90.44 566 THR A CA 1
ATOM 4671 C C . THR A 1 566 ? 13.852 -35.094 -24.953 1 90.44 566 THR A C 1
ATOM 4673 O O . THR A 1 566 ? 13 -35 -25.844 1 90.44 566 THR A O 1
ATOM 4676 N N . GLN A 1 567 ? 13.961 -36.156 -24.172 1 87.81 567 GLN A N 1
ATOM 4677 C CA . GLN A 1 567 ? 13.164 -37.375 -24.344 1 87.81 567 GLN A CA 1
ATOM 4678 C C . GLN A 1 567 ? 13.133 -37.812 -25.797 1 87.81 567 GLN A C 1
ATOM 4680 O O . GLN A 1 567 ? 12.086 -38.188 -26.328 1 87.81 567 GLN A O 1
ATOM 4685 N N . ASP A 1 568 ? 14.156 -37.562 -26.469 1 89.38 568 ASP A N 1
ATOM 4686 C CA . ASP A 1 568 ? 14.398 -37.969 -27.844 1 89.38 568 ASP A CA 1
ATOM 4687 C C . ASP A 1 568 ? 15.531 -39 -27.938 1 89.38 568 ASP A C 1
ATOM 4689 O O . ASP A 1 568 ? 16.703 -38.625 -27.969 1 89.38 568 ASP A O 1
ATOM 4693 N N . GLU A 1 569 ? 15.094 -40.219 -28.141 1 87.12 569 GLU A N 1
ATOM 4694 C CA . GLU A 1 569 ? 16.062 -41.312 -28.141 1 87.12 569 GLU A CA 1
ATOM 4695 C C . GLU A 1 569 ? 17.109 -41.125 -29.234 1 87.12 569 GLU A C 1
ATOM 4697 O O . GLU A 1 569 ? 18.297 -41.375 -29.016 1 87.12 569 GLU A O 1
ATOM 4702 N N . ASN A 1 570 ? 16.609 -40.719 -30.375 1 88.75 570 ASN A N 1
ATOM 4703 C CA . ASN A 1 570 ? 17.516 -40.562 -31.5 1 88.75 570 ASN A CA 1
ATOM 4704 C C . ASN A 1 570 ? 18.516 -39.406 -31.234 1 88.75 570 ASN A C 1
ATOM 4706 O O . ASN A 1 570 ? 19.688 -39.531 -31.594 1 88.75 570 ASN A O 1
ATOM 4710 N N . PHE A 1 571 ? 18.078 -38.438 -30.672 1 91.88 571 PHE A N 1
ATOM 4711 C CA . PHE A 1 571 ? 18.938 -37.312 -30.328 1 91.88 571 PHE A CA 1
ATOM 4712 C C . PHE A 1 571 ? 20.031 -37.75 -29.359 1 91.88 571 PHE A C 1
ATOM 4714 O O . PHE A 1 571 ? 21.203 -37.406 -29.547 1 91.88 571 PHE A O 1
ATOM 4721 N N . VAL A 1 572 ? 19.703 -38.438 -28.328 1 88.69 572 VAL A N 1
ATOM 4722 C CA . VAL A 1 572 ? 20.641 -38.875 -27.297 1 88.69 572 VAL A CA 1
ATOM 4723 C C . VAL A 1 572 ? 21.656 -39.844 -27.906 1 88.69 572 VAL A C 1
ATOM 4725 O O . VAL A 1 572 ? 22.859 -39.75 -27.594 1 88.69 572 VAL A O 1
ATOM 4728 N N . LYS A 1 573 ? 21.141 -40.688 -28.734 1 87.44 573 LYS A N 1
ATOM 4729 C CA . LYS A 1 573 ? 22.016 -41.656 -29.406 1 87.44 573 LYS A CA 1
ATOM 4730 C C . LYS A 1 573 ? 23.094 -40.906 -30.219 1 87.44 573 LYS A C 1
ATOM 4732 O O . LYS A 1 573 ? 24.266 -41.281 -30.172 1 87.44 573 LYS A O 1
ATOM 4737 N N . HIS A 1 574 ? 22.609 -39.969 -30.906 1 88.12 574 HIS A N 1
ATOM 4738 C CA . HIS A 1 574 ? 23.531 -39.219 -31.75 1 88.12 574 HIS A CA 1
ATOM 4739 C C . HIS A 1 574 ? 24.484 -38.344 -30.922 1 88.12 574 HIS A C 1
ATOM 4741 O O . HIS A 1 574 ? 25.641 -38.156 -31.297 1 88.12 574 HIS A O 1
ATOM 4747 N N . ALA A 1 575 ? 24 -37.844 -29.875 1 87.06 575 ALA A N 1
ATOM 4748 C CA . ALA A 1 575 ? 24.797 -36.969 -29.016 1 87.06 575 ALA A CA 1
ATOM 4749 C C . ALA A 1 575 ? 25.922 -37.75 -28.344 1 87.06 575 ALA A C 1
ATOM 4751 O O . ALA A 1 575 ? 27 -37.219 -28.109 1 87.06 575 ALA A O 1
ATOM 4752 N N . LEU A 1 576 ? 25.672 -39.031 -28.031 1 82.31 576 LEU A N 1
ATOM 4753 C CA . LEU A 1 576 ? 26.641 -39.844 -27.281 1 82.31 576 LEU A CA 1
ATOM 4754 C C . LEU A 1 576 ? 27.312 -40.875 -28.188 1 82.31 576 LEU A C 1
ATOM 4756 O O . LEU A 1 576 ? 27.984 -41.781 -27.688 1 82.31 576 LEU A O 1
ATOM 4760 N N . GLN A 1 577 ? 27.109 -40.812 -29.406 1 78.56 577 GLN A N 1
ATOM 4761 C CA . GLN A 1 577 ? 27.547 -41.812 -30.359 1 78.56 577 GLN A CA 1
ATOM 4762 C C . GLN A 1 577 ? 29.062 -42.031 -30.281 1 78.56 577 GLN A C 1
ATOM 4764 O O . GLN A 1 577 ? 29.547 -43.156 -30.422 1 78.56 577 GLN A O 1
ATOM 4769 N N . ASP A 1 578 ? 29.797 -41.062 -30.016 1 73.75 578 ASP A N 1
ATOM 4770 C CA . ASP A 1 578 ? 31.25 -41.156 -30.078 1 73.75 578 ASP A CA 1
ATOM 4771 C C . ASP A 1 578 ? 31.859 -41.406 -28.688 1 73.75 578 ASP A C 1
ATOM 4773 O O . ASP A 1 578 ? 33.062 -41.438 -28.531 1 73.75 578 ASP A O 1
ATOM 4777 N N . ARG A 1 579 ? 30.984 -41.781 -27.797 1 73.31 579 ARG A N 1
ATOM 4778 C CA . ARG A 1 579 ? 31.484 -41.938 -26.438 1 73.31 579 ARG A CA 1
ATOM 4779 C C . ARG A 1 579 ? 31.609 -43.375 -26.031 1 73.31 579 ARG A C 1
ATOM 4781 O O . ARG A 1 579 ? 30.641 -44.156 -26.109 1 73.31 579 ARG A O 1
ATOM 4788 N N . THR A 1 580 ? 32.906 -43.719 -25.609 1 71.5 580 THR A N 1
ATOM 4789 C CA . THR A 1 580 ? 33.156 -45.125 -25.297 1 71.5 580 THR A CA 1
ATOM 4790 C C . THR A 1 580 ? 33.375 -45.312 -23.797 1 71.5 580 THR A C 1
ATOM 4792 O O . THR A 1 580 ? 33.188 -46.438 -23.281 1 71.5 580 THR A O 1
ATOM 4795 N N . ILE A 1 581 ? 33.875 -44.344 -23.141 1 67.31 581 ILE A N 1
ATOM 4796 C CA . ILE A 1 581 ? 34.125 -44.438 -21.719 1 67.31 581 ILE A CA 1
ATOM 4797 C C . ILE A 1 581 ? 33.375 -43.375 -20.969 1 67.31 581 ILE A C 1
ATOM 4799 O O . ILE A 1 581 ? 33.406 -42.188 -21.344 1 67.31 581 ILE A O 1
ATOM 4803 N N . LEU A 1 582 ? 32.625 -43.812 -20.062 1 69.31 582 LEU A N 1
ATOM 4804 C CA . LEU A 1 582 ? 31.859 -42.875 -19.25 1 69.31 582 LEU A CA 1
ATOM 4805 C C . LEU A 1 582 ? 32.219 -43.031 -17.781 1 69.31 582 LEU A C 1
ATOM 4807 O O . LEU A 1 582 ? 32.188 -44.125 -17.234 1 69.31 582 LEU A O 1
ATOM 4811 N N . LEU A 1 583 ? 32.719 -41.969 -17.172 1 65.25 583 LEU A N 1
ATOM 4812 C CA . LEU A 1 583 ? 32.969 -41.938 -15.742 1 65.25 583 LEU A CA 1
ATOM 4813 C C . LEU A 1 583 ? 31.953 -41.031 -15.047 1 65.25 583 LEU A C 1
ATOM 4815 O O . LEU A 1 583 ? 31.828 -39.875 -15.375 1 65.25 583 LEU A O 1
ATOM 4819 N N . VAL A 1 584 ? 31.062 -41.625 -14.227 1 63.12 584 VAL A N 1
ATOM 4820 C CA . VAL A 1 584 ? 30 -40.906 -13.562 1 63.12 584 VAL A CA 1
ATOM 4821 C C . VAL A 1 584 ? 30.328 -40.719 -12.078 1 63.12 584 VAL A C 1
ATOM 4823 O O . VAL A 1 584 ? 30.609 -41.719 -11.391 1 63.12 584 VAL A O 1
ATOM 4826 N N . ARG A 1 585 ? 30.547 -39.531 -11.602 1 58.88 585 ARG A N 1
ATOM 4827 C CA . ARG A 1 585 ? 30.641 -39.25 -10.172 1 58.88 585 ARG A CA 1
ATOM 4828 C C . ARG A 1 585 ? 29.297 -38.75 -9.625 1 58.88 585 ARG A C 1
ATOM 4830 O O . ARG A 1 585 ? 28.766 -37.719 -10.086 1 58.88 585 ARG A O 1
ATOM 4837 N N . ALA A 1 586 ? 28.562 -39.562 -8.953 1 55.19 586 ALA A N 1
ATOM 4838 C CA . ALA A 1 586 ? 27.219 -39.219 -8.508 1 55.19 586 ALA A CA 1
ATOM 4839 C C . ALA A 1 586 ? 27.219 -38.812 -7.039 1 55.19 586 ALA A C 1
ATOM 4841 O O . ALA A 1 586 ? 27.828 -39.5 -6.199 1 55.19 586 ALA A O 1
ATOM 4842 N N . SER A 1 587 ? 27.109 -37.531 -6.727 1 51.5 587 SER A N 1
ATOM 4843 C CA . SER A 1 587 ? 26.984 -37.156 -5.324 1 51.5 587 SER A CA 1
ATOM 4844 C C . SER A 1 587 ? 25.594 -37.469 -4.793 1 51.5 587 SER A C 1
ATOM 4846 O O . SER A 1 587 ? 25.391 -37.531 -3.578 1 51.5 587 SER A O 1
ATOM 4848 N N . SER A 1 588 ? 24.391 -37.281 -5.543 1 49.31 588 SER A N 1
ATOM 4849 C CA . SER A 1 588 ? 23.047 -37.531 -5.027 1 49.31 588 SER A CA 1
ATOM 4850 C C . SER A 1 588 ? 22.297 -38.531 -5.906 1 49.31 588 SER A C 1
ATOM 4852 O O . SER A 1 588 ? 22.656 -38.719 -7.07 1 49.31 588 SER A O 1
ATOM 4854 N N . LEU A 1 589 ? 21.281 -39.281 -5.289 1 44.34 589 LEU A N 1
ATOM 4855 C CA . LEU A 1 589 ? 20.422 -40.281 -5.879 1 44.34 589 LEU A CA 1
ATOM 4856 C C . LEU A 1 589 ? 19.766 -39.781 -7.156 1 44.34 589 LEU A C 1
ATOM 4858 O O . LEU A 1 589 ? 19.203 -40.562 -7.922 1 44.34 589 LEU A O 1
ATOM 4862 N N . MET A 1 590 ? 19.375 -38.531 -7.234 1 47.91 590 MET A N 1
ATOM 4863 C CA . MET A 1 590 ? 18.578 -37.969 -8.32 1 47.91 590 MET A CA 1
ATOM 4864 C C . MET A 1 590 ? 19.172 -38.344 -9.68 1 47.91 590 MET A C 1
ATOM 4866 O O . MET A 1 590 ? 18.438 -38.5 -10.656 1 47.91 590 MET A O 1
ATOM 4870 N N . GLU A 1 591 ? 20.5 -38.562 -9.711 1 56.06 591 GLU A N 1
ATOM 4871 C CA . GLU A 1 591 ? 21.375 -38.656 -10.883 1 56.06 591 GLU A CA 1
ATOM 4872 C C . GLU A 1 591 ? 21.25 -40.031 -11.555 1 56.06 591 GLU A C 1
ATOM 4874 O O . GLU A 1 591 ? 21.531 -40.156 -12.75 1 56.06 591 GLU A O 1
ATOM 4879 N N . PRO A 1 592 ? 20.266 -40.688 -10.828 1 59.66 592 PRO A N 1
ATOM 4880 C CA . PRO A 1 592 ? 20.328 -42.031 -11.398 1 59.66 592 PRO A CA 1
ATOM 4881 C C . PRO A 1 592 ? 19.406 -42.219 -12.602 1 59.66 592 PRO A C 1
ATOM 4883 O O . PRO A 1 592 ? 19.781 -42.844 -13.578 1 59.66 592 PRO A O 1
ATOM 4886 N N . ILE A 1 593 ? 18.188 -41.438 -12.57 1 67.19 593 ILE A N 1
ATOM 4887 C CA . ILE A 1 593 ? 17.234 -41.688 -13.648 1 67.19 593 ILE A CA 1
ATOM 4888 C C . ILE A 1 593 ? 17.781 -41.125 -14.961 1 67.19 593 ILE A C 1
ATOM 4890 O O . ILE A 1 593 ? 17.688 -41.781 -16 1 67.19 593 ILE A O 1
ATOM 4894 N N . THR A 1 594 ? 18.359 -39.969 -14.836 1 76.62 594 THR A N 1
ATOM 4895 C CA . THR A 1 594 ? 18.891 -39.344 -16.047 1 76.62 594 THR A CA 1
ATOM 4896 C C . THR A 1 594 ? 20.094 -40.125 -16.578 1 76.62 594 THR A C 1
ATOM 4898 O O . THR A 1 594 ? 20.25 -40.25 -17.797 1 76.62 594 THR A O 1
ATOM 4901 N N . THR A 1 595 ? 20.781 -40.625 -15.602 1 74.06 595 THR A N 1
ATOM 4902 C CA . THR A 1 595 ? 21.953 -41.406 -15.992 1 74.06 595 THR A CA 1
ATOM 4903 C C . THR A 1 595 ? 21.531 -42.719 -16.656 1 74.06 595 THR A C 1
ATOM 4905 O O . THR A 1 595 ? 22.094 -43.094 -17.672 1 74.06 595 THR A O 1
ATOM 4908 N N . VAL A 1 596 ? 20.562 -43.25 -16.062 1 73.88 596 VAL A N 1
ATOM 4909 C CA . VAL A 1 596 ? 20.078 -44.531 -16.594 1 73.88 596 VAL A CA 1
ATOM 4910 C C . VAL A 1 596 ? 19.5 -44.312 -18 1 73.88 596 VAL A C 1
ATOM 4912 O O . VAL A 1 596 ? 19.75 -45.125 -18.906 1 73.88 596 VAL A O 1
ATOM 4915 N N . TYR A 1 597 ? 18.828 -43.344 -18.172 1 78.69 597 TYR A N 1
ATOM 4916 C CA . TYR A 1 597 ? 18.234 -43.031 -19.469 1 78.69 597 TYR A CA 1
ATOM 4917 C C . TYR A 1 597 ? 19.312 -42.812 -20.531 1 78.69 597 TYR A C 1
ATOM 4919 O O . TYR A 1 597 ? 19.203 -43.312 -21.641 1 78.69 597 TYR A O 1
ATOM 4927 N N . CYS A 1 598 ? 20.297 -42.094 -20.203 1 79.88 598 CYS A N 1
ATOM 4928 C CA . CYS A 1 598 ? 21.344 -41.781 -21.156 1 79.88 598 CYS A CA 1
ATOM 4929 C C . CYS A 1 598 ? 22.172 -43.031 -21.484 1 79.88 598 CYS A C 1
ATOM 4931 O O . CYS A 1 598 ? 22.562 -43.219 -22.641 1 79.88 598 CYS A O 1
ATOM 4933 N N . LEU A 1 599 ? 22.328 -43.781 -20.5 1 77 599 LEU A N 1
ATOM 4934 C CA . LEU A 1 599 ? 23.125 -45 -20.703 1 77 599 LEU A CA 1
ATOM 4935 C C . LEU A 1 599 ? 22.359 -46 -21.562 1 77 599 LEU A C 1
ATOM 4937 O O . LEU A 1 599 ? 22.969 -46.75 -22.344 1 77 599 LEU A O 1
ATOM 4941 N N . GLU A 1 600 ? 21.125 -46.031 -21.391 1 77.81 600 GLU A N 1
ATOM 4942 C CA . GLU A 1 600 ? 20.297 -46.938 -22.188 1 77.81 600 GLU A CA 1
ATOM 4943 C C . GLU A 1 600 ? 20.359 -46.594 -23.672 1 77.81 600 GLU A C 1
ATOM 4945 O O . GLU A 1 600 ? 20.172 -47.469 -24.516 1 77.81 600 GLU A O 1
ATOM 4950 N N . HIS A 1 601 ? 20.688 -45.406 -23.875 1 79.81 601 HIS A N 1
ATOM 4951 C CA . HIS A 1 601 ? 20.656 -45 -25.266 1 79.81 601 HIS A CA 1
ATOM 4952 C C . HIS A 1 601 ? 22.062 -44.719 -25.797 1 79.81 601 HIS A C 1
ATOM 4954 O O . HIS A 1 601 ? 22.234 -44.156 -26.875 1 79.81 601 HIS A O 1
ATOM 4960 N N . SER A 1 602 ? 22.984 -45.156 -24.969 1 78.94 602 SER A N 1
ATOM 4961 C CA . SER A 1 602 ? 24.375 -45.094 -25.406 1 78.94 602 SER A CA 1
ATOM 4962 C C . SER A 1 602 ? 24.859 -46.438 -25.938 1 78.94 602 SER A C 1
ATOM 4964 O O . SER A 1 602 ? 25.234 -47.312 -25.156 1 78.94 602 SER A O 1
ATOM 4966 N N . PHE A 1 603 ? 24.969 -46.625 -27.203 1 73 603 PHE A N 1
ATOM 4967 C CA . PHE A 1 603 ? 25.203 -47.938 -27.781 1 73 603 PHE A CA 1
ATOM 4968 C C . PHE A 1 603 ? 26.703 -48.219 -27.875 1 73 603 PHE A C 1
ATOM 4970 O O . PHE A 1 603 ? 27.109 -49.375 -27.922 1 73 603 PHE A O 1
ATOM 4977 N N . ARG A 1 604 ? 27.5 -47.25 -27.766 1 72.31 604 ARG A N 1
ATOM 4978 C CA . ARG A 1 604 ? 28.922 -47.5 -28 1 72.31 604 ARG A CA 1
ATOM 4979 C C . ARG A 1 604 ? 29.719 -47.438 -26.703 1 72.31 604 ARG A C 1
ATOM 4981 O O . ARG A 1 604 ? 30.953 -47.375 -26.719 1 72.31 604 ARG A O 1
ATOM 4988 N N . LEU A 1 605 ? 29 -47.438 -25.672 1 74.38 605 LEU A N 1
ATOM 4989 C CA . LEU A 1 605 ? 29.688 -47.344 -24.391 1 74.38 605 LEU A CA 1
ATOM 4990 C C . LEU A 1 605 ? 30.375 -48.656 -24.031 1 74.38 605 LEU A C 1
ATOM 4992 O O . LEU A 1 605 ? 29.734 -49.719 -24.016 1 74.38 605 LEU A O 1
ATOM 4996 N N . LYS A 1 606 ? 31.688 -48.625 -23.719 1 70.62 606 LYS A N 1
ATOM 4997 C CA . LYS A 1 606 ? 32.469 -49.812 -23.422 1 70.62 606 LYS A CA 1
ATOM 4998 C C . LYS A 1 606 ? 32.781 -49.906 -21.938 1 70.62 606 LYS A C 1
ATOM 5000 O O . LYS A 1 606 ? 32.812 -51 -21.359 1 70.62 606 LYS A O 1
ATOM 5005 N N . HIS A 1 607 ? 33.125 -48.75 -21.344 1 69.62 607 HIS A N 1
ATOM 5006 C CA . HIS A 1 607 ? 33.5 -48.719 -19.938 1 69.62 607 HIS A CA 1
ATOM 5007 C C . HIS A 1 607 ? 32.719 -47.688 -19.172 1 69.62 607 HIS A C 1
ATOM 5009 O O . HIS A 1 607 ? 32.5 -46.562 -19.656 1 69.62 607 HIS A O 1
ATOM 5015 N N . LEU A 1 608 ? 32.125 -48.219 -18.094 1 72.38 608 LEU A N 1
ATOM 5016 C CA . LEU A 1 608 ? 31.391 -47.312 -17.219 1 72.38 608 LEU A CA 1
ATOM 5017 C C . LEU A 1 608 ? 32 -47.281 -15.828 1 72.38 608 LEU A C 1
ATOM 5019 O O . LEU A 1 608 ? 32.156 -48.312 -15.195 1 72.38 608 LEU A O 1
ATOM 5023 N N . GLY A 1 609 ? 32.594 -46.156 -15.383 1 66.31 609 GLY A N 1
ATOM 5024 C CA . GLY A 1 609 ? 33.094 -45.938 -14.016 1 66.31 609 GLY A CA 1
ATOM 5025 C C . GLY A 1 609 ? 32.156 -45.094 -13.188 1 66.31 609 GLY A C 1
ATOM 5026 O O . GLY A 1 609 ? 31.734 -44 -13.633 1 66.31 609 GLY A O 1
ATOM 5027 N N . ILE A 1 610 ? 31.625 -45.594 -12.141 1 63.75 610 ILE A N 1
ATOM 5028 C CA . ILE A 1 610 ? 30.766 -44.844 -11.25 1 63.75 610 ILE A CA 1
ATOM 5029 C C . ILE A 1 610 ? 31.469 -44.594 -9.922 1 63.75 610 ILE A C 1
ATOM 5031 O O . ILE A 1 610 ? 31.906 -45.531 -9.266 1 63.75 610 ILE A O 1
ATOM 5035 N N . GLN A 1 611 ? 31.844 -43.281 -9.609 1 61.47 611 GLN A N 1
ATOM 5036 C CA . GLN A 1 611 ? 32.438 -42.906 -8.328 1 61.47 611 GLN A CA 1
ATOM 5037 C C . GLN A 1 611 ? 31.406 -42.188 -7.441 1 61.47 611 GLN A C 1
ATOM 5039 O O . GLN A 1 611 ? 30.719 -41.281 -7.895 1 61.47 611 GLN A O 1
ATOM 5044 N N . TYR A 1 612 ? 31.031 -42.688 -6.34 1 55.31 612 TYR A N 1
ATOM 5045 C CA . TYR A 1 612 ? 30.078 -42.094 -5.414 1 55.31 612 TYR A CA 1
ATOM 5046 C C . TYR A 1 612 ? 30.797 -41.281 -4.32 1 55.31 612 TYR A C 1
ATOM 5048 O O . TYR A 1 612 ? 31.781 -41.75 -3.758 1 55.31 612 TYR A O 1
ATOM 5056 N N . ASP A 1 613 ? 30.562 -40.094 -4.176 1 53.78 613 ASP A N 1
ATOM 5057 C CA . ASP A 1 613 ? 31.078 -39.344 -3.021 1 53.78 613 ASP A CA 1
ATOM 5058 C C . ASP A 1 613 ? 30.344 -39.75 -1.748 1 53.78 613 ASP A C 1
ATOM 5060 O O . ASP A 1 613 ? 29.109 -39.781 -1.73 1 53.78 613 ASP A O 1
ATOM 5064 N N . SER A 1 614 ? 30.875 -40.594 -0.952 1 47.59 614 SER A N 1
ATOM 5065 C CA . SER A 1 614 ? 30.422 -41.25 0.268 1 47.59 614 SER A CA 1
ATOM 5066 C C . SER A 1 614 ? 29.828 -40.25 1.256 1 47.59 614 SER A C 1
ATOM 5068 O O . SER A 1 614 ? 29.516 -40.625 2.395 1 47.59 614 SER A O 1
ATOM 5070 N N . GLU A 1 615 ? 29.859 -39.125 1.237 1 45.75 615 GLU A N 1
ATOM 5071 C CA . GLU A 1 615 ? 29.422 -38.531 2.492 1 45.75 615 GLU A CA 1
ATOM 5072 C C . GLU A 1 615 ? 28.016 -39 2.869 1 45.75 615 GLU A C 1
ATOM 5074 O O . GLU A 1 615 ? 27.609 -38.875 4.027 1 45.75 615 GLU A O 1
ATOM 5079 N N . ASN A 1 616 ? 26.984 -39.031 2.127 1 43.75 616 ASN A N 1
ATOM 5080 C CA . ASN A 1 616 ? 25.719 -39.531 2.652 1 43.75 616 ASN A CA 1
ATOM 5081 C C . ASN A 1 616 ? 25.688 -41.062 2.648 1 43.75 616 ASN A C 1
ATOM 5083 O O . ASN A 1 616 ? 25.953 -41.688 1.622 1 43.75 616 ASN A O 1
ATOM 5087 N N . LYS A 1 617 ? 25.812 -41.562 3.855 1 43.91 617 LYS A N 1
ATOM 5088 C CA . LYS A 1 617 ? 25.984 -42.875 4.492 1 43.91 617 LYS A CA 1
ATOM 5089 C C . LYS A 1 617 ? 25.188 -43.938 3.764 1 43.91 617 LYS A C 1
ATOM 5091 O O . LYS A 1 617 ? 25.312 -45.125 4.07 1 43.91 617 LYS A O 1
ATOM 5096 N N . ASP A 1 618 ? 23.984 -43.719 3.383 1 39.62 618 ASP A N 1
ATOM 5097 C CA . ASP A 1 618 ? 23.234 -44.938 3.051 1 39.62 618 ASP A CA 1
ATOM 5098 C C . ASP A 1 618 ? 23.75 -45.562 1.757 1 39.62 618 ASP A C 1
ATOM 5100 O O . ASP A 1 618 ? 23.109 -45.469 0.714 1 39.62 618 ASP A O 1
ATOM 5104 N N . GLU A 1 619 ? 24.812 -45.906 1.445 1 41.78 619 GLU A N 1
ATOM 5105 C CA . GLU A 1 619 ? 25.703 -46.406 0.386 1 41.78 619 GLU A CA 1
ATOM 5106 C C . GLU A 1 619 ? 25.172 -47.688 -0.226 1 41.78 619 GLU A C 1
ATOM 5108 O O . GLU A 1 619 ? 25.219 -47.875 -1.445 1 41.78 619 GLU A O 1
ATOM 5113 N N . ASN A 1 620 ? 24.891 -48.688 0.602 1 41 620 ASN A N 1
ATOM 5114 C CA . ASN A 1 620 ? 24.734 -50.062 0.176 1 41 620 ASN A CA 1
ATOM 5115 C C . ASN A 1 620 ? 23.469 -50.25 -0.663 1 41 620 ASN A C 1
ATOM 5117 O O . ASN A 1 620 ? 23.453 -51.094 -1.566 1 41 620 ASN A O 1
ATOM 5121 N N . GLU A 1 621 ? 22.391 -49.656 -0.342 1 42.12 621 GLU A N 1
ATOM 5122 C CA . GLU A 1 621 ? 21.125 -49.938 -1.001 1 42.12 621 GLU A CA 1
ATOM 5123 C C . GLU A 1 621 ? 21.016 -49.188 -2.336 1 42.12 621 GLU A C 1
ATOM 5125 O O . GLU A 1 621 ? 20.328 -49.656 -3.25 1 42.12 621 GLU A O 1
ATOM 5130 N N . ILE A 1 622 ? 21.609 -48.094 -2.506 1 45.19 622 ILE A N 1
ATOM 5131 C CA . ILE A 1 622 ? 21.562 -47.312 -3.727 1 45.19 622 ILE A CA 1
ATOM 5132 C C . ILE A 1 622 ? 22.344 -48 -4.836 1 45.19 622 ILE A C 1
ATOM 5134 O O . ILE A 1 622 ? 21.875 -48.062 -5.98 1 45.19 622 ILE A O 1
ATOM 5138 N N . ASP A 1 623 ? 23.531 -48.656 -4.434 1 47.5 623 ASP A N 1
ATOM 5139 C CA . ASP A 1 623 ? 24.406 -49.375 -5.363 1 47.5 623 ASP A CA 1
ATOM 5140 C C . ASP A 1 623 ? 23.656 -50.531 -6.055 1 47.5 623 ASP A C 1
ATOM 5142 O O . ASP A 1 623 ? 23.734 -50.688 -7.273 1 47.5 623 ASP A O 1
ATOM 5146 N N . GLY A 1 624 ? 22.984 -51.219 -5.23 1 46.19 624 GLY A N 1
ATOM 5147 C CA . GLY A 1 624 ? 22.391 -52.438 -5.773 1 46.19 624 GLY A CA 1
ATOM 5148 C C . GLY A 1 624 ? 21.25 -52.156 -6.734 1 46.19 624 GLY A C 1
ATOM 5149 O O . GLY A 1 624 ? 21.125 -52.812 -7.77 1 46.19 624 GLY A O 1
ATOM 5150 N N . ASN A 1 625 ? 20.516 -51.094 -6.457 1 48.16 625 ASN A N 1
ATOM 5151 C CA . ASN A 1 625 ? 19.344 -50.844 -7.277 1 48.16 625 ASN A CA 1
ATOM 5152 C C . ASN A 1 625 ? 19.703 -50.125 -8.57 1 48.16 625 ASN A C 1
ATOM 5154 O O . ASN A 1 625 ? 19.156 -50.438 -9.633 1 48.16 625 ASN A O 1
ATOM 5158 N N . LEU A 1 626 ? 20.594 -49.094 -8.469 1 52.22 626 LEU A N 1
ATOM 5159 C CA . LEU A 1 626 ? 21.047 -48.438 -9.703 1 52.22 626 LEU A CA 1
ATOM 5160 C C . LEU A 1 626 ? 21.734 -49.469 -10.617 1 52.22 626 LEU A C 1
ATOM 5162 O O . LEU A 1 626 ? 21.484 -49.5 -11.82 1 52.22 626 LEU A O 1
ATOM 5166 N N . LEU A 1 627 ? 22.703 -50.25 -9.961 1 51.66 627 LEU A N 1
ATOM 5167 C CA . LEU A 1 627 ? 23.391 -51.25 -10.742 1 51.66 627 LEU A CA 1
ATOM 5168 C C . LEU A 1 627 ? 22.391 -52.281 -11.297 1 51.66 627 LEU A C 1
ATOM 5170 O O . LEU A 1 627 ? 22.531 -52.719 -12.445 1 51.66 627 LEU A O 1
ATOM 5174 N N . LYS A 1 628 ? 21.5 -52.594 -10.484 1 52.5 628 LYS A N 1
ATOM 5175 C CA . LYS A 1 628 ? 20.469 -53.531 -10.945 1 52.5 628 LYS A CA 1
ATOM 5176 C C . LYS A 1 628 ? 19.672 -52.938 -12.109 1 52.5 628 LYS A C 1
ATOM 5178 O O . LYS A 1 628 ? 19.391 -53.625 -13.086 1 52.5 628 LYS A O 1
ATOM 5183 N N . GLN A 1 629 ? 19.375 -51.688 -11.953 1 52.41 629 GLN A N 1
ATOM 5184 C CA . GLN A 1 629 ? 18.609 -51.062 -13.031 1 52.41 629 GLN A CA 1
ATOM 5185 C C . GLN A 1 629 ? 19.469 -50.906 -14.281 1 52.41 629 GLN A C 1
ATOM 5187 O O . GLN A 1 629 ? 18.984 -51.094 -15.398 1 52.41 629 GLN A O 1
ATOM 5192 N N . LEU A 1 630 ? 20.672 -50.469 -13.953 1 53.59 630 LEU A N 1
ATOM 5193 C CA . LEU A 1 630 ? 21.594 -50.312 -15.078 1 53.59 630 LEU A CA 1
ATOM 5194 C C . LEU A 1 630 ? 21.906 -51.688 -15.711 1 53.59 630 LEU A C 1
ATOM 5196 O O . LEU A 1 630 ? 22 -51.781 -16.938 1 53.59 630 LEU A O 1
ATOM 5200 N N . PHE A 1 631 ? 22.141 -52.656 -14.797 1 48.53 631 PHE A N 1
ATOM 5201 C CA . PHE A 1 631 ? 22.484 -54 -15.273 1 48.53 631 PHE A CA 1
ATOM 5202 C C . PHE A 1 631 ? 21.266 -54.688 -15.883 1 48.53 631 PHE A C 1
ATOM 5204 O O . PHE A 1 631 ? 21.406 -55.5 -16.812 1 48.53 631 PHE A O 1
ATOM 5211 N N . ILE A 1 632 ? 20.156 -54.5 -15.336 1 44.81 632 ILE A N 1
ATOM 5212 C CA . ILE A 1 632 ? 18.969 -55.188 -15.805 1 44.81 632 ILE A CA 1
ATOM 5213 C C . ILE A 1 632 ? 18.547 -54.625 -17.172 1 44.81 632 ILE A C 1
ATOM 5215 O O . ILE A 1 632 ? 18.234 -55.406 -18.094 1 44.81 632 ILE A O 1
ATOM 5219 N N . ASN A 1 633 ? 18.469 -53.344 -17.219 1 47.41 633 ASN A N 1
ATOM 5220 C CA . ASN A 1 633 ? 17.906 -52.844 -18.484 1 47.41 633 ASN A CA 1
ATOM 5221 C C . ASN A 1 633 ? 18.938 -52.844 -19.594 1 47.41 633 ASN A C 1
ATOM 5223 O O . ASN A 1 633 ? 18.594 -52.875 -20.781 1 47.41 633 ASN A O 1
ATOM 5227 N N . ASN A 1 634 ? 20.312 -52.531 -19.25 1 49.97 634 ASN A N 1
ATOM 5228 C CA . ASN A 1 634 ? 21.312 -52.531 -20.312 1 49.97 634 ASN A CA 1
ATOM 5229 C C . ASN A 1 634 ? 22.094 -53.844 -20.328 1 49.97 634 ASN A C 1
ATOM 5231 O O . ASN A 1 634 ? 23.141 -53.969 -19.688 1 49.97 634 ASN A O 1
ATOM 5235 N N . ARG A 1 635 ? 21.5 -54.875 -20.844 1 48.62 635 ARG A N 1
ATOM 5236 C CA . ARG A 1 635 ? 21.938 -56.25 -21.047 1 48.62 635 ARG A CA 1
ATOM 5237 C C . ARG A 1 635 ? 23.391 -56.281 -21.562 1 48.62 635 ARG A C 1
ATOM 5239 O O . ARG A 1 635 ? 23.984 -57.344 -21.641 1 48.62 635 ARG A O 1
ATOM 5246 N N . ARG A 1 636 ? 23.984 -55.125 -21.969 1 51.94 636 ARG A N 1
ATOM 5247 C CA . ARG A 1 636 ? 25.203 -55.344 -22.719 1 51.94 636 ARG A CA 1
ATOM 5248 C C . ARG A 1 636 ? 26.438 -55.031 -21.875 1 51.94 636 ARG A C 1
ATOM 5250 O O . ARG A 1 636 ? 27.562 -55.188 -22.344 1 51.94 636 ARG A O 1
ATOM 5257 N N . LEU A 1 637 ? 26.359 -54.219 -20.797 1 50 637 LEU A N 1
ATOM 5258 C CA . LEU A 1 637 ? 27.609 -53.969 -20.078 1 50 637 LEU A CA 1
ATOM 5259 C C . LEU A 1 637 ? 27.906 -55.062 -19.078 1 50 637 LEU A C 1
ATOM 5261 O O . LEU A 1 637 ? 27.047 -55.438 -18.266 1 50 637 LEU A O 1
ATOM 5265 N N . HIS A 1 638 ? 28.828 -55.906 -19.422 1 52.25 638 HIS A N 1
ATOM 5266 C CA . HIS A 1 638 ? 29.281 -56.969 -18.531 1 52.25 638 HIS A CA 1
ATOM 5267 C C . HIS A 1 638 ? 29.781 -56.406 -17.219 1 52.25 638 HIS A C 1
ATOM 5269 O O . HIS A 1 638 ? 30.234 -55.25 -17.156 1 52.25 638 HIS A O 1
ATOM 5275 N N . SER A 1 639 ? 29.469 -57 -16.094 1 50.66 639 SER A N 1
ATOM 5276 C CA . SER A 1 639 ? 29.891 -56.656 -14.742 1 50.66 639 SER A CA 1
ATOM 5277 C C . SER A 1 639 ? 31.344 -56.188 -14.711 1 50.66 639 SER A C 1
ATOM 5279 O O . SER A 1 639 ? 31.688 -55.281 -13.938 1 50.66 639 SER A O 1
ATOM 5281 N N . SER A 1 640 ? 32.219 -56.844 -15.445 1 50.12 640 SER A N 1
ATOM 5282 C CA . SER A 1 640 ? 33.625 -56.531 -15.461 1 50.12 640 SER A CA 1
ATOM 5283 C C . SER A 1 640 ? 33.906 -55.156 -16.031 1 50.12 640 SER A C 1
ATOM 5285 O O . SER A 1 640 ? 34.938 -54.562 -15.781 1 50.12 640 SER A O 1
ATOM 5287 N N . SER A 1 641 ? 32.938 -54.688 -16.641 1 47.31 641 SER A N 1
ATOM 5288 C CA . SER A 1 641 ? 33.125 -53.406 -17.328 1 47.31 641 SER A CA 1
ATOM 5289 C C . SER A 1 641 ? 32.625 -52.25 -16.484 1 47.31 641 SER A C 1
ATOM 5291 O O . SER A 1 641 ? 32.812 -51.062 -16.859 1 47.31 641 SER A O 1
ATOM 5293 N N . VAL A 1 642 ? 32 -52.562 -15.43 1 55.69 642 VAL A N 1
ATOM 5294 C CA . VAL A 1 642 ? 31.562 -51.531 -14.5 1 55.69 642 VAL A CA 1
ATOM 5295 C C . VAL A 1 642 ? 32.5 -51.438 -13.312 1 55.69 642 VAL A C 1
ATOM 5297 O O . VAL A 1 642 ? 32.781 -52.438 -12.648 1 55.69 642 VAL A O 1
ATOM 5300 N N . PHE B 1 1 ? -11.359 -8.477 22.969 1 18.91 1 PHE B N 1
ATOM 5301 C CA . PHE B 1 1 ? -12.406 -7.75 23.688 1 18.91 1 PHE B CA 1
ATOM 5302 C C . PHE B 1 1 ? -13.188 -6.848 22.734 1 18.91 1 PHE B C 1
ATOM 5304 O O . PHE B 1 1 ? -12.641 -5.887 22.188 1 18.91 1 PHE B O 1
ATOM 5311 N N . SER B 1 2 ? -14.188 -7.48 22.094 1 22.45 2 SER B N 1
ATOM 5312 C CA . SER B 1 2 ? -15.203 -7.367 21.062 1 22.45 2 SER B CA 1
ATOM 5313 C C . SER B 1 2 ? -16.297 -6.383 21.453 1 22.45 2 SER B C 1
ATOM 5315 O O . SER B 1 2 ? -17.438 -6.777 21.734 1 22.45 2 SER B O 1
ATOM 5317 N N . ALA B 1 3 ? -15.953 -5.309 22.094 1 25.14 3 ALA B N 1
ATOM 5318 C CA . ALA B 1 3 ? -16.703 -4.461 23.016 1 25.14 3 ALA B CA 1
ATOM 5319 C C . ALA B 1 3 ? -17.766 -3.646 22.297 1 25.14 3 ALA B C 1
ATOM 5321 O O . ALA B 1 3 ? -18.812 -3.324 22.859 1 25.14 3 ALA B O 1
ATOM 5322 N N . PRO B 1 4 ? -17.469 -3.123 21.156 1 33.59 4 PRO B N 1
ATOM 5323 C CA . PRO B 1 4 ? -18.375 -1.992 20.906 1 33.59 4 PRO B CA 1
ATOM 5324 C C . PRO B 1 4 ? -19.828 -2.422 20.703 1 33.59 4 PRO B C 1
ATOM 5326 O O . PRO B 1 4 ? -20.719 -1.584 20.734 1 33.59 4 PRO B O 1
ATOM 5329 N N . PHE B 1 5 ? -20.047 -3.629 20.328 1 34.09 5 PHE B N 1
ATOM 5330 C CA . PHE B 1 5 ? -21.375 -4.137 20 1 34.09 5 PHE B CA 1
ATOM 5331 C C . PHE B 1 5 ? -22.188 -4.355 21.266 1 34.09 5 PHE B C 1
ATOM 5333 O O . PHE B 1 5 ? -23.406 -4.594 21.188 1 34.09 5 PHE B O 1
ATOM 5340 N N . HIS B 1 6 ? -21.562 -4.246 22.391 1 37.66 6 HIS B N 1
ATOM 5341 C CA . HIS B 1 6 ? -22.234 -4.57 23.641 1 37.66 6 HIS B CA 1
ATOM 5342 C C . HIS B 1 6 ? -23.156 -3.436 24.078 1 37.66 6 HIS B C 1
ATOM 5344 O O . HIS B 1 6 ? -24.188 -3.678 24.703 1 37.66 6 HIS B O 1
ATOM 5350 N N . GLY B 1 7 ? -22.797 -2.285 23.641 1 37.47 7 GLY B N 1
ATOM 5351 C CA . GLY B 1 7 ? -23.641 -1.201 24.109 1 37.47 7 GLY B CA 1
ATOM 5352 C C . GLY B 1 7 ? -25.031 -1.232 23.516 1 37.47 7 GLY B C 1
ATOM 5353 O O . GLY B 1 7 ? -26.031 -1.087 24.234 1 37.47 7 GLY B O 1
ATOM 5354 N N . ARG B 1 8 ? -25.078 -1.47 22.203 1 41.5 8 ARG B N 1
ATOM 5355 C CA . ARG B 1 8 ? -26.359 -1.535 21.531 1 41.5 8 ARG B CA 1
ATOM 5356 C C . ARG B 1 8 ? -27.234 -2.646 22.109 1 41.5 8 ARG B C 1
ATOM 5358 O O . ARG B 1 8 ? -28.406 -2.432 22.406 1 41.5 8 ARG B O 1
ATOM 5365 N N . GLN B 1 9 ? -26.562 -3.762 22.141 1 41.69 9 GLN B N 1
ATOM 5366 C CA . GLN B 1 9 ? -27.328 -4.887 22.672 1 41.69 9 GLN B CA 1
ATOM 5367 C C . GLN B 1 9 ? -27.797 -4.613 24.094 1 41.69 9 GLN B C 1
ATOM 5369 O O . GLN B 1 9 ? -28.922 -4.965 24.453 1 41.69 9 GLN B O 1
ATOM 5374 N N . THR B 1 10 ? -26.938 -3.955 24.766 1 40.38 10 THR B N 1
ATOM 5375 C CA . THR B 1 10 ? -27.312 -3.633 26.141 1 40.38 10 THR B CA 1
ATOM 5376 C C . THR B 1 10 ? -28.5 -2.658 26.172 1 40.38 10 THR B C 1
ATOM 5378 O O . THR B 1 10 ? -29.438 -2.836 26.938 1 40.38 10 THR B O 1
ATOM 5381 N N . ILE B 1 11 ? -28.406 -1.734 25.281 1 46.19 11 ILE B N 1
ATOM 5382 C CA . ILE B 1 11 ? -29.484 -0.759 25.25 1 46.19 11 ILE B CA 1
ATOM 5383 C C . ILE B 1 11 ? -30.766 -1.431 24.766 1 46.19 11 ILE B C 1
ATOM 5385 O O . ILE B 1 11 ? -31.844 -1.233 25.344 1 46.19 11 ILE B O 1
ATOM 5389 N N . LEU B 1 12 ? -30.562 -2.236 23.781 1 46.47 12 LEU B N 1
ATOM 5390 C CA . LEU B 1 12 ? -31.734 -2.908 23.266 1 46.47 12 LEU B CA 1
ATOM 5391 C C . LEU B 1 12 ? -32.312 -3.887 24.281 1 46.47 12 LEU B C 1
ATOM 5393 O O . LEU B 1 12 ? -33.531 -3.98 24.453 1 46.47 12 LEU B O 1
ATOM 5397 N N . SER B 1 13 ? -31.406 -4.613 24.891 1 44.03 13 SER B N 1
ATOM 5398 C CA . SER B 1 13 ? -31.859 -5.516 25.938 1 44.03 13 SER B CA 1
ATOM 5399 C C . SER B 1 13 ? -32.5 -4.746 27.078 1 44.03 13 SER B C 1
ATOM 5401 O O . SER B 1 13 ? -33.531 -5.184 27.625 1 44.03 13 SER B O 1
ATOM 5403 N N . LEU B 1 14 ? -31.844 -3.75 27.422 1 45.12 14 LEU B N 1
ATOM 5404 C CA . LEU B 1 14 ? -32.406 -2.914 28.469 1 45.12 14 LEU B CA 1
ATOM 5405 C C . LEU B 1 14 ? -33.781 -2.367 28.047 1 45.12 14 LEU B C 1
ATOM 5407 O O . LEU B 1 14 ? -34.719 -2.322 28.859 1 45.12 14 LEU B O 1
ATOM 5411 N N . TRP B 1 15 ? -33.812 -2.107 26.797 1 44.5 15 TRP B N 1
ATOM 5412 C CA . TRP B 1 15 ? -35.094 -1.652 26.234 1 44.5 15 TRP B CA 1
ATOM 5413 C C . TRP B 1 15 ? -36.156 -2.727 26.375 1 44.5 15 TRP B C 1
ATOM 5415 O O . TRP B 1 15 ? -37.281 -2.436 26.797 1 44.5 15 TRP B O 1
ATOM 5425 N N . ASP B 1 16 ? -35.688 -3.768 25.844 1 46.25 16 ASP B N 1
ATOM 5426 C CA . ASP B 1 16 ? -36.656 -4.863 25.922 1 46.25 16 ASP B CA 1
ATOM 5427 C C . ASP B 1 16 ? -37.094 -5.113 27.359 1 46.25 16 ASP B C 1
ATOM 5429 O O . ASP B 1 16 ? -38.281 -5.383 27.625 1 46.25 16 ASP B O 1
ATOM 5433 N N . HIS B 1 17 ? -36.219 -5.004 28.188 1 43.22 17 HIS B N 1
ATOM 5434 C CA . HIS B 1 17 ? -36.531 -5.223 29.594 1 43.22 17 HIS B CA 1
ATOM 5435 C C . HIS B 1 17 ? -37.344 -4.066 30.156 1 43.22 17 HIS B C 1
ATOM 5437 O O . HIS B 1 17 ? -38.25 -4.281 30.969 1 43.22 17 HIS B O 1
ATOM 5443 N N . ILE B 1 18 ? -36.969 -2.963 29.734 1 44.69 18 ILE B N 1
ATOM 5444 C CA . ILE B 1 18 ? -37.656 -1.79 30.25 1 44.69 18 ILE B CA 1
ATOM 5445 C C . ILE B 1 18 ? -39.094 -1.731 29.672 1 44.69 18 ILE B C 1
ATOM 5447 O O . ILE B 1 18 ? -40.031 -1.418 30.391 1 44.69 18 ILE B O 1
ATOM 5451 N N . HIS B 1 19 ? -39.156 -1.979 28.406 1 43.75 19 HIS B N 1
ATOM 5452 C CA . HIS B 1 19 ? -40.469 -1.82 27.812 1 43.75 19 HIS B CA 1
ATOM 5453 C C . HIS B 1 19 ? -41.406 -2.947 28.234 1 43.75 19 HIS B C 1
ATOM 5455 O O . HIS B 1 19 ? -42.625 -2.861 28.031 1 43.75 19 HIS B O 1
ATOM 5461 N N . LYS B 1 20 ? -40.875 -4.039 28.438 1 46.12 20 LYS B N 1
ATOM 5462 C CA . LYS B 1 20 ? -41.75 -5.113 28.875 1 46.12 20 LYS B CA 1
ATOM 5463 C C . LYS B 1 20 ? -42.156 -4.93 30.328 1 46.12 20 LYS B C 1
ATOM 5465 O O . LYS B 1 20 ? -43.094 -5.609 30.797 1 46.12 20 LYS B O 1
ATOM 5470 N N . ASP B 1 21 ? -41.344 -4.168 31.078 1 41 21 ASP B N 1
ATOM 5471 C CA . ASP B 1 21 ? -41.812 -4.016 32.438 1 41 21 ASP B CA 1
ATOM 5472 C C . ASP B 1 21 ? -42.875 -2.932 32.562 1 41 21 ASP B C 1
ATOM 5474 O O . ASP B 1 21 ? -42.656 -1.802 32.094 1 41 21 ASP B O 1
ATOM 5478 N N . PRO B 1 22 ? -44.125 -3.236 32.75 1 44.12 22 PRO B N 1
ATOM 5479 C CA . PRO B 1 22 ? -45.219 -2.281 32.938 1 44.12 22 PRO B CA 1
ATOM 5480 C C . PRO B 1 22 ? -44.875 -1.159 33.906 1 44.12 22 PRO B C 1
ATOM 5482 O O . PRO B 1 22 ? -45.5 -0.096 33.906 1 44.12 22 PRO B O 1
ATOM 5485 N N . ASN B 1 23 ? -44.281 -1.495 35.094 1 39.53 23 ASN B N 1
ATOM 5486 C CA . ASN B 1 23 ? -44 -0.467 36.094 1 39.53 23 ASN B CA 1
ATOM 5487 C C . ASN B 1 23 ? -42.75 0.35 35.719 1 39.53 23 ASN B C 1
ATOM 5489 O O . ASN B 1 23 ? -41.656 -0.189 35.656 1 39.53 23 ASN B O 1
ATOM 5493 N N . GLU B 1 24 ? -42.938 1.521 35.219 1 43.91 24 GLU B N 1
ATOM 5494 C CA . GLU B 1 24 ? -41.969 2.518 34.75 1 43.91 24 GLU B CA 1
ATOM 5495 C C . GLU B 1 24 ? -40.781 2.643 35.75 1 43.91 24 GLU B C 1
ATOM 5497 O O . GLU B 1 24 ? -39.625 2.787 35.312 1 43.91 24 GLU B O 1
ATOM 5502 N N . GLU B 1 25 ? -41.062 2.559 37.031 1 45.19 25 GLU B N 1
ATOM 5503 C CA . GLU B 1 25 ? -40.062 2.756 38.062 1 45.19 25 GLU B CA 1
ATOM 5504 C C . GLU B 1 25 ? -39.062 1.611 38.094 1 45.19 25 GLU B C 1
ATOM 5506 O O . GLU B 1 25 ? -37.875 1.836 38.281 1 45.19 25 GLU B O 1
ATOM 5511 N N . ARG B 1 26 ? -39.469 0.479 37.938 1 49.19 26 ARG B N 1
ATOM 5512 C CA . ARG B 1 26 ? -38.594 -0.68 38.062 1 49.19 26 ARG B CA 1
ATOM 5513 C C . ARG B 1 26 ? -37.688 -0.778 36.844 1 49.19 26 ARG B C 1
ATOM 5515 O O . ARG B 1 26 ? -36.531 -1.169 36.969 1 49.19 26 ARG B O 1
ATOM 5522 N N . GLY B 1 27 ? -38.25 -0.413 35.75 1 42.91 27 GLY B N 1
ATOM 5523 C CA . GLY B 1 27 ? -37.406 -0.348 34.562 1 42.91 27 GLY B CA 1
ATOM 5524 C C . GLY B 1 27 ? -36.25 0.646 34.688 1 42.91 27 GLY B C 1
ATOM 5525 O O . GLY B 1 27 ? -35.125 0.358 34.281 1 42.91 27 GLY B O 1
ATOM 5526 N N . GLU B 1 28 ? -36.562 1.731 35.438 1 45.25 28 GLU B N 1
ATOM 5527 C CA . GLU B 1 28 ? -35.562 2.744 35.75 1 45.25 28 GLU B CA 1
ATOM 5528 C C . GLU B 1 28 ? -34.469 2.184 36.688 1 45.25 28 GLU B C 1
ATOM 5530 O O . GLU B 1 28 ? -33.281 2.479 36.531 1 45.25 28 GLU B O 1
ATOM 5535 N N . ARG B 1 29 ? -34.844 1.479 37.688 1 46.56 29 ARG B N 1
ATOM 5536 C CA . ARG B 1 29 ? -33.906 0.902 38.656 1 46.56 29 ARG B CA 1
ATOM 5537 C C . ARG B 1 29 ? -33 -0.137 38 1 46.56 29 ARG B C 1
ATOM 5539 O O . ARG B 1 29 ? -31.812 -0.205 38.281 1 46.56 29 ARG B O 1
ATOM 5546 N N . MET B 1 30 ? -33.562 -0.834 37.188 1 44.06 30 MET B N 1
ATOM 5547 C CA . MET B 1 30 ? -32.75 -1.875 36.562 1 44.06 30 MET B CA 1
ATOM 5548 C C . MET B 1 30 ? -31.734 -1.266 35.594 1 44.06 30 MET B C 1
ATOM 5550 O O . MET B 1 30 ? -30.609 -1.754 35.5 1 44.06 30 MET B O 1
ATOM 5554 N N . LEU B 1 31 ? -32.156 -0.178 35.031 1 45.66 31 LEU B N 1
ATOM 5555 C CA . LEU B 1 31 ? -31.203 0.579 34.25 1 45.66 31 LEU B CA 1
ATOM 5556 C C . LEU B 1 31 ? -30.094 1.155 35.125 1 45.66 31 LEU B C 1
ATOM 5558 O O . LEU B 1 31 ? -28.922 1.114 34.75 1 45.66 31 LEU B O 1
ATOM 5562 N N . GLN B 1 32 ? -30.531 1.627 36.25 1 44.56 32 GLN B N 1
ATOM 5563 C CA . GLN B 1 32 ? -29.547 2.145 37.219 1 44.56 32 GLN B CA 1
ATOM 5564 C C . GLN B 1 32 ? -28.609 1.04 37.688 1 44.56 32 GLN B C 1
ATOM 5566 O O . GLN B 1 32 ? -27.406 1.257 37.812 1 44.56 32 GLN B O 1
ATOM 5571 N N . VAL B 1 33 ? -29.047 -0.043 38 1 43.62 33 VAL B N 1
ATOM 5572 C CA . VAL B 1 33 ? -28.203 -1.136 38.5 1 43.62 33 VAL B CA 1
ATOM 5573 C C . VAL B 1 33 ? -27.297 -1.639 37.375 1 43.62 33 VAL B C 1
ATOM 5575 O O . VAL B 1 33 ? -26.125 -1.925 37.594 1 43.62 33 VAL B O 1
ATOM 5578 N N . HIS B 1 34 ? -27.812 -1.713 36.219 1 41.5 34 HIS B N 1
ATOM 5579 C CA . HIS B 1 34 ? -26.984 -2.184 35.125 1 41.5 34 HIS B CA 1
ATOM 5580 C C . HIS B 1 34 ? -25.922 -1.149 34.75 1 41.5 34 HIS B C 1
ATOM 5582 O O . HIS B 1 34 ? -24.766 -1.501 34.5 1 41.5 34 HIS B O 1
ATOM 5588 N N . VAL B 1 35 ? -26.297 0.08 34.875 1 43.72 35 VAL B N 1
ATOM 5589 C CA . VAL B 1 35 ? -25.328 1.155 34.688 1 43.72 35 VAL B CA 1
ATOM 5590 C C . VAL B 1 35 ? -24.266 1.081 35.781 1 43.72 35 VAL B C 1
ATOM 5592 O O . VAL B 1 35 ? -23.078 1.244 35.5 1 43.72 35 VAL B O 1
ATOM 5595 N N . GLN B 1 36 ? -24.672 0.902 36.969 1 42.16 36 GLN B N 1
ATOM 5596 C CA . GLN B 1 36 ? -23.719 0.777 38.094 1 42.16 36 GLN B CA 1
ATOM 5597 C C . GLN B 1 36 ? -22.828 -0.44 37.906 1 42.16 36 GLN B C 1
ATOM 5599 O O . GLN B 1 36 ? -21.641 -0.396 38.219 1 42.16 36 GLN B O 1
ATOM 5604 N N . SER B 1 37 ? -23.312 -1.493 37.562 1 39.72 37 SER B N 1
ATOM 5605 C CA . SER B 1 37 ? -22.469 -2.676 37.406 1 39.72 37 SER B CA 1
ATOM 5606 C C . SER B 1 37 ? -21.5 -2.521 36.25 1 39.72 37 SER B C 1
ATOM 5608 O O . SER B 1 37 ? -20.375 -3.021 36.312 1 39.72 37 SER B O 1
ATOM 5610 N N . VAL B 1 38 ? -22.047 -1.94 35.188 1 39.47 38 VAL B N 1
ATOM 5611 C CA . VAL B 1 38 ? -21.125 -1.698 34.094 1 39.47 38 VAL B CA 1
ATOM 5612 C C . VAL B 1 38 ? -20.172 -0.554 34.469 1 39.47 38 VAL B C 1
ATOM 5614 O O . VAL B 1 38 ? -19.078 -0.458 33.906 1 39.47 38 VAL B O 1
ATOM 5617 N N . SER B 1 39 ? -20.656 0.42 35.156 1 38.16 39 SER B N 1
ATOM 5618 C CA . SER B 1 39 ? -19.75 1.456 35.656 1 38.16 39 SER B CA 1
ATOM 5619 C C . SER B 1 39 ? -18.562 0.848 36.375 1 38.16 39 SER B C 1
ATOM 5621 O O . SER B 1 39 ? -17.484 1.459 36.406 1 38.16 39 SER B O 1
ATOM 5623 N N . GLY B 1 40 ? -18.734 -0.075 37.25 1 36.66 40 GLY B N 1
ATOM 5624 C CA . GLY B 1 40 ? -17.562 -0.679 37.875 1 36.66 40 GLY B CA 1
ATOM 5625 C C . GLY B 1 40 ? -16.641 -1.354 36.875 1 36.66 40 GLY B C 1
ATOM 5626 O O . GLY B 1 40 ? -15.609 -1.906 37.281 1 36.66 40 GLY B O 1
ATOM 5627 N N . LEU B 1 41 ? -17.203 -1.896 35.812 1 33.06 41 LEU B N 1
ATOM 5628 C CA . LEU B 1 41 ? -16.25 -2.531 34.906 1 33.06 41 LEU B CA 1
ATOM 5629 C C . LEU B 1 41 ? -15.281 -1.51 34.344 1 33.06 41 LEU B C 1
ATOM 5631 O O . LEU B 1 41 ? -15.688 -0.455 33.844 1 33.06 41 LEU B O 1
ATOM 5635 N N . GLU B 1 42 ? -14.195 -1.292 34.812 1 34.03 42 GLU B N 1
ATOM 5636 C CA . GLU B 1 42 ? -12.992 -0.546 34.438 1 34.03 42 GLU B CA 1
ATOM 5637 C C . GLU B 1 42 ? -12.828 -0.481 32.906 1 34.03 42 GLU B C 1
ATOM 5639 O O . GLU B 1 42 ? -11.969 0.238 32.406 1 34.03 42 GLU B O 1
ATOM 5644 N N . SER B 1 43 ? -12.984 -1.615 32.188 1 31.83 43 SER B N 1
ATOM 5645 C CA . SER B 1 43 ? -12.383 -1.688 30.859 1 31.83 43 SER B CA 1
ATOM 5646 C C . SER B 1 43 ? -12.977 -0.637 29.922 1 31.83 43 SER B C 1
ATOM 5648 O O . SER B 1 43 ? -13.977 0.006 30.266 1 31.83 43 SER B O 1
ATOM 5650 N N . GLN B 1 44 ? -13.188 -0.941 28.453 1 36 44 GLN B N 1
ATOM 5651 C CA . GLN B 1 44 ? -13.062 -0.124 27.25 1 36 44 GLN B CA 1
ATOM 5652 C C . GLN B 1 44 ? -14.195 0.893 27.156 1 36 44 GLN B C 1
ATOM 5654 O O . GLN B 1 44 ? -15.328 0.608 27.562 1 36 44 GLN B O 1
ATOM 5659 N N . SER B 1 45 ? -13.945 2.316 26.922 1 39.44 45 SER B N 1
ATOM 5660 C CA . SER B 1 45 ? -14.422 3.695 26.938 1 39.44 45 SER B CA 1
ATOM 5661 C C . SER B 1 45 ? -15.766 3.824 26.234 1 39.44 45 SER B C 1
ATOM 5663 O O . SER B 1 45 ? -16.625 4.602 26.672 1 39.44 45 SER B O 1
ATOM 5665 N N . THR B 1 46 ? -16.016 3.152 25.172 1 37.72 46 THR B N 1
ATOM 5666 C CA . THR B 1 46 ? -17.219 3.531 24.438 1 37.72 46 THR B CA 1
ATOM 5667 C C . THR B 1 46 ? -18.469 3.117 25.203 1 37.72 46 THR B C 1
ATOM 5669 O O . THR B 1 46 ? -19.5 3.791 25.141 1 37.72 46 THR B O 1
ATOM 5672 N N . GLU B 1 47 ? -18.469 2.01 26 1 39.41 47 GLU B N 1
ATOM 5673 C CA . GLU B 1 47 ? -19.656 1.594 26.75 1 39.41 47 GLU B CA 1
ATOM 5674 C C . GLU B 1 47 ? -19.969 2.576 27.875 1 39.41 47 GLU B C 1
ATOM 5676 O O . GLU B 1 47 ? -21.141 2.928 28.078 1 39.41 47 GLU B O 1
ATOM 5681 N N . LEU B 1 48 ? -18.938 2.953 28.547 1 41.97 48 LEU B N 1
ATOM 5682 C CA . LEU B 1 48 ? -19.125 3.9 29.641 1 41.97 48 LEU B CA 1
ATOM 5683 C C . LEU B 1 48 ? -19.688 5.227 29.125 1 41.97 48 LEU B C 1
ATOM 5685 O O . LEU B 1 48 ? -20.547 5.836 29.75 1 41.97 48 LEU B O 1
ATOM 5689 N N . PHE B 1 49 ? -19.188 5.586 27.984 1 40.69 49 PHE B N 1
ATOM 5690 C CA . PHE B 1 49 ? -19.734 6.812 27.406 1 40.69 49 PHE B CA 1
ATOM 5691 C C . PHE B 1 49 ? -21.219 6.66 27.094 1 40.69 49 PHE B C 1
ATOM 5693 O O . PHE B 1 49 ? -22.016 7.559 27.375 1 40.69 49 PHE B O 1
ATOM 5700 N N . SER B 1 50 ? -21.516 5.426 26.625 1 42.75 50 SER B N 1
ATOM 5701 C CA . SER B 1 50 ? -22.922 5.207 26.297 1 42.75 50 SER B CA 1
ATOM 5702 C C . SER B 1 50 ? -23.797 5.305 27.531 1 42.75 50 SER B C 1
ATOM 5704 O O . SER B 1 50 ? -24.859 5.926 27.5 1 42.75 50 SER B O 1
ATOM 5706 N N . VAL B 1 51 ? -23.328 4.723 28.594 1 44.56 51 VAL B N 1
ATOM 5707 C CA . VAL B 1 51 ? -24.109 4.734 29.828 1 44.56 51 VAL B CA 1
ATOM 5708 C C . VAL B 1 51 ? -24.109 6.141 30.422 1 44.56 51 VAL B C 1
ATOM 5710 O O . VAL B 1 51 ? -25.156 6.633 30.859 1 44.56 51 VAL B O 1
ATOM 5713 N N . LYS B 1 52 ? -22.984 6.797 30.391 1 43.72 52 LYS B N 1
ATOM 5714 C CA . LYS B 1 52 ? -22.922 8.148 30.938 1 43.72 52 LYS B CA 1
ATOM 5715 C C . LYS B 1 52 ? -23.797 9.109 30.125 1 43.72 52 LYS B C 1
ATOM 5717 O O . LYS B 1 52 ? -24.438 9.992 30.688 1 43.72 52 LYS B O 1
ATOM 5722 N N . TYR B 1 53 ? -23.641 8.898 28.828 1 42.91 53 TYR B N 1
ATOM 5723 C CA . TYR B 1 53 ? -24.531 9.703 28 1 42.91 53 TYR B CA 1
ATOM 5724 C C . TYR B 1 53 ? -26 9.445 28.359 1 42.91 53 TYR B C 1
ATOM 5726 O O . TYR B 1 53 ? -26.797 10.375 28.438 1 42.91 53 TYR B O 1
ATOM 5734 N N . LEU B 1 54 ? -26.266 8.172 28.594 1 45.44 54 LEU B N 1
ATOM 5735 C CA . LEU B 1 54 ? -27.625 7.855 29.016 1 45.44 54 LEU B CA 1
ATOM 5736 C C . LEU B 1 54 ? -27.922 8.461 30.391 1 45.44 54 LEU B C 1
ATOM 5738 O O . LEU B 1 54 ? -29.031 8.977 30.609 1 45.44 54 LEU B O 1
ATOM 5742 N N . ILE B 1 55 ? -26.906 8.453 31.219 1 42.69 55 ILE B N 1
ATOM 5743 C CA . ILE B 1 55 ? -27.094 8.977 32.562 1 42.69 55 ILE B CA 1
ATOM 5744 C C . ILE B 1 55 ? -27.188 10.5 32.531 1 42.69 55 ILE B C 1
ATOM 5746 O O . ILE B 1 55 ? -28.062 11.094 33.188 1 42.69 55 ILE B O 1
ATOM 5750 N N . LYS B 1 56 ? -26.141 11.031 31.953 1 40.25 56 LYS B N 1
ATOM 5751 C CA . LYS B 1 56 ? -26.172 12.484 31.922 1 40.25 56 LYS B CA 1
ATOM 5752 C C . LYS B 1 56 ? -27.484 12.992 31.312 1 40.25 56 LYS B C 1
ATOM 5754 O O . LYS B 1 56 ? -27.969 14.062 31.672 1 40.25 56 LYS B O 1
ATOM 5759 N N . ASN B 1 57 ? -27.797 12.32 30.25 1 37.72 57 ASN B N 1
ATOM 5760 C CA . ASN B 1 57 ? -29.109 12.688 29.719 1 37.72 57 ASN B CA 1
ATOM 5761 C C . ASN B 1 57 ? -30.234 11.93 30.422 1 37.72 57 ASN B C 1
ATOM 5763 O O . ASN B 1 57 ? -31.016 11.234 29.781 1 37.72 57 ASN B O 1
ATOM 5767 N N . GLU B 1 58 ? -30.016 11.492 31.516 1 38.16 58 GLU B N 1
ATOM 5768 C CA . GLU B 1 58 ? -30.906 10.867 32.5 1 38.16 58 GLU B CA 1
ATOM 5769 C C . GLU B 1 58 ? -32.312 11.438 32.406 1 38.16 58 GLU B C 1
ATOM 5771 O O . GLU B 1 58 ? -33.312 10.695 32.469 1 38.16 58 GLU B O 1
ATOM 5776 N N . CYS B 1 59 ? -32.312 12.773 32.781 1 33.94 59 CYS B N 1
ATOM 5777 C CA . CYS B 1 59 ? -33.625 13.367 32.844 1 33.94 59 CYS B CA 1
ATOM 5778 C C . CYS B 1 59 ? -34.438 13.055 31.578 1 33.94 59 CYS B C 1
ATOM 5780 O O . CYS B 1 59 ? -35.656 12.945 31.641 1 33.94 59 CYS B O 1
ATOM 5782 N N . PHE B 1 60 ? -33.688 13.07 30.547 1 34.03 60 PHE B N 1
ATOM 5783 C CA . PHE B 1 60 ? -34.438 12.906 29.312 1 34.03 60 PHE B CA 1
ATOM 5784 C C . PHE B 1 60 ? -34.875 11.461 29.125 1 34.03 60 PHE B C 1
ATOM 5786 O O . PHE B 1 60 ? -35.906 11.188 28.5 1 34.03 60 PHE B O 1
ATOM 5793 N N . VAL B 1 61 ? -34.188 10.461 29.516 1 37.66 61 VAL B N 1
ATOM 5794 C CA . VAL B 1 61 ? -34.625 9.086 29.391 1 37.66 61 VAL B CA 1
ATOM 5795 C C . VAL B 1 61 ? -35.906 8.883 30.188 1 37.66 61 VAL B C 1
ATOM 5797 O O . VAL B 1 61 ? -36.844 8.188 29.75 1 37.66 61 VAL B O 1
ATOM 5800 N N . MET B 1 62 ? -35.906 9.266 31.391 1 34.78 62 MET B N 1
ATOM 5801 C CA . MET B 1 62 ? -37.094 9.141 32.219 1 34.78 62 MET B CA 1
ATOM 5802 C C . MET B 1 62 ? -38.281 9.867 31.562 1 34.78 62 MET B C 1
ATOM 5804 O O . MET B 1 62 ? -39.438 9.438 31.688 1 34.78 62 MET B O 1
ATOM 5808 N N . GLN B 1 63 ? -38.031 11.195 31.406 1 32.31 63 GLN B N 1
ATOM 5809 C CA . GLN B 1 63 ? -39.219 11.891 30.906 1 32.31 63 GLN B CA 1
ATOM 5810 C C . GLN B 1 63 ? -39.594 11.383 29.516 1 32.31 63 GLN B C 1
ATOM 5812 O O . GLN B 1 63 ? -40.688 11.672 29.016 1 32.31 63 GLN B O 1
ATOM 5817 N N . ILE B 1 64 ? -38.562 11.164 28.578 1 35.22 64 ILE B N 1
ATOM 5818 C CA . ILE B 1 64 ? -39 10.883 27.203 1 35.22 64 ILE B CA 1
ATOM 5819 C C . ILE B 1 64 ? -39.469 9.43 27.094 1 35.22 64 ILE B C 1
ATOM 5821 O O . ILE B 1 64 ? -38.625 8.508 27.078 1 35.22 64 ILE B O 1
ATOM 5825 N N . GLY B 1 65 ? -40.219 8.891 27.656 1 38.38 65 GLY B N 1
ATOM 5826 C CA . GLY B 1 65 ? -41.188 7.816 27.422 1 38.38 65 GLY B CA 1
ATOM 5827 C C . GLY B 1 65 ? -41.281 7.41 25.969 1 38.38 65 GLY B C 1
ATOM 5828 O O . GLY B 1 65 ? -42.031 6.488 25.625 1 38.38 65 GLY B O 1
ATOM 5829 N N . SER B 1 66 ? -40.844 8.297 24.922 1 45.62 66 SER B N 1
ATOM 5830 C CA . SER B 1 66 ? -41.188 7.91 23.562 1 45.62 66 SER B CA 1
ATOM 5831 C C . SER B 1 66 ? -40.031 7.141 22.891 1 45.62 66 SER B C 1
ATOM 5833 O O . SER B 1 66 ? -38.875 7.418 23.156 1 45.62 66 SER B O 1
ATOM 5835 N N . PRO B 1 67 ? -40.219 5.879 22.5 1 52.91 67 PRO B N 1
ATOM 5836 C CA . PRO B 1 67 ? -39.375 5.074 21.625 1 52.91 67 PRO B CA 1
ATOM 5837 C C . PRO B 1 67 ? -38.5 5.93 20.703 1 52.91 67 PRO B C 1
ATOM 5839 O O . PRO B 1 67 ? -37.375 5.539 20.359 1 52.91 67 PRO B O 1
ATOM 5842 N N . ARG B 1 68 ? -38.875 7.168 20.641 1 59.44 68 ARG B N 1
ATOM 5843 C CA . ARG B 1 68 ? -38.188 8.039 19.703 1 59.44 68 ARG B CA 1
ATOM 5844 C C . ARG B 1 68 ? -36.875 8.562 20.281 1 59.44 68 ARG B C 1
ATOM 5846 O O . ARG B 1 68 ? -35.844 8.609 19.594 1 59.44 68 ARG B O 1
ATOM 5853 N N . PHE B 1 69 ? -36.781 8.891 21.562 1 60.5 69 PHE B N 1
ATOM 5854 C CA . PHE B 1 69 ? -35.594 9.43 22.203 1 60.5 69 PHE B CA 1
ATOM 5855 C C . PHE B 1 69 ? -34.5 8.352 22.312 1 60.5 69 PHE B C 1
ATOM 5857 O O . PHE B 1 69 ? -33.312 8.641 22.125 1 60.5 69 PHE B O 1
ATOM 5864 N N . LEU B 1 70 ? -34.969 7.191 22.547 1 61.03 70 LEU B N 1
ATOM 5865 C CA . LEU B 1 70 ? -34 6.086 22.641 1 61.03 70 LEU B CA 1
ATOM 5866 C C . LEU B 1 70 ? -33.281 5.879 21.297 1 61.03 70 LEU B C 1
ATOM 5868 O O . LEU B 1 70 ? -32.094 5.621 21.266 1 61.03 70 LEU B O 1
ATOM 5872 N N . ILE B 1 71 ? -34.031 6.043 20.312 1 65.75 71 ILE B N 1
ATOM 5873 C CA . ILE B 1 71 ? -33.469 5.875 18.969 1 65.75 71 ILE B CA 1
ATOM 5874 C C . ILE B 1 71 ? -32.438 6.953 18.719 1 65.75 71 ILE B C 1
ATOM 5876 O O . ILE B 1 71 ? -31.344 6.672 18.188 1 65.75 71 ILE B O 1
ATOM 5880 N N . LEU B 1 72 ? -32.719 8.117 19.281 1 69.62 72 LEU B N 1
ATOM 5881 C CA . LEU B 1 72 ? -31.781 9.227 19.062 1 69.62 72 LEU B CA 1
ATOM 5882 C C . LEU B 1 72 ? -30.5 9.031 19.859 1 69.62 72 LEU B C 1
ATOM 5884 O O . LEU B 1 72 ? -29.406 9.336 19.375 1 69.62 72 LEU B O 1
ATOM 5888 N N . CYS B 1 73 ? -30.609 8.461 21.016 1 67.06 73 CYS B N 1
ATOM 5889 C CA . CYS B 1 73 ? -29.438 8.188 21.859 1 67.06 73 CYS B CA 1
ATOM 5890 C C . CYS B 1 73 ? -28.547 7.129 21.219 1 67.06 73 CYS B C 1
ATOM 5892 O O . CYS B 1 73 ? -27.328 7.266 21.219 1 67.06 73 CYS B O 1
ATOM 5894 N N . VAL B 1 74 ? -29.219 6.184 20.672 1 69.62 74 VAL B N 1
ATOM 5895 C CA . VAL B 1 74 ? -28.484 5.098 20.031 1 69.62 74 VAL B CA 1
ATOM 5896 C C . VAL B 1 74 ? -27.75 5.629 18.812 1 69.62 74 VAL B C 1
ATOM 5898 O O . VAL B 1 74 ? -26.594 5.27 18.562 1 69.62 74 VAL B O 1
ATOM 5901 N N . LEU B 1 75 ? -28.359 6.508 18.172 1 75.06 75 LEU B N 1
ATOM 5902 C CA . LEU B 1 75 ? -27.766 7.059 16.953 1 75.06 75 LEU B CA 1
ATOM 5903 C C . LEU B 1 75 ? -26.562 7.93 17.297 1 75.06 75 LEU B C 1
ATOM 5905 O O . LEU B 1 75 ? -25.562 7.945 16.578 1 75.06 75 LEU B O 1
ATOM 5909 N N . SER B 1 76 ? -26.656 8.602 18.438 1 80.5 76 SER B N 1
ATOM 5910 C CA . SER B 1 76 ? -25.547 9.422 18.891 1 80.5 76 SER B CA 1
ATOM 5911 C C . SER B 1 76 ? -24.359 8.562 19.297 1 80.5 76 SER B C 1
ATOM 5913 O O . SER B 1 76 ? -23.203 8.898 19 1 80.5 76 SER B O 1
ATOM 5915 N N . LEU B 1 77 ? -24.688 7.473 19.875 1 76.81 77 LEU B N 1
ATOM 5916 C CA . LEU B 1 77 ? -23.625 6.551 20.297 1 76.81 77 LEU B CA 1
ATOM 5917 C C . LEU B 1 77 ? -22.984 5.883 19.078 1 76.81 77 LEU B C 1
ATOM 5919 O O . LEU B 1 77 ? -21.766 5.68 19.047 1 76.81 77 LEU B O 1
ATOM 5923 N N . ASP B 1 78 ? -23.812 5.578 18.109 1 76 78 ASP B N 1
ATOM 5924 C CA . ASP B 1 78 ? -23.297 4.973 16.891 1 76 78 ASP B CA 1
ATOM 5925 C C . ASP B 1 78 ? -22.359 5.926 16.156 1 76 78 ASP B C 1
ATOM 5927 O O . ASP B 1 78 ? -21.344 5.496 15.594 1 76 78 ASP B O 1
ATOM 5931 N N . TYR B 1 79 ? -22.75 7.141 16.281 1 87.44 79 TYR B N 1
ATOM 5932 C CA . TYR B 1 79 ? -21.906 8.141 15.625 1 87.44 79 TYR B CA 1
ATOM 5933 C C . TYR B 1 79 ? -20.547 8.242 16.297 1 87.44 79 TYR B C 1
ATOM 5935 O O . TYR B 1 79 ? -19.516 8.18 15.633 1 87.44 79 TYR B O 1
ATOM 5943 N N . ARG B 1 80 ? -20.562 8.297 17.562 1 86.88 80 ARG B N 1
ATOM 5944 C CA . ARG B 1 80 ? -19.328 8.453 18.312 1 86.88 80 ARG B CA 1
ATOM 5945 C C . ARG B 1 80 ? -18.422 7.23 18.141 1 86.88 80 ARG B C 1
ATOM 5947 O O . ARG B 1 80 ? -17.219 7.367 17.969 1 86.88 80 ARG B O 1
ATOM 5954 N N . SER B 1 81 ? -19 6.109 18.188 1 82.94 81 SER B N 1
ATOM 5955 C CA . SER B 1 81 ? -18.234 4.875 18.016 1 82.94 81 SER B CA 1
ATOM 5956 C C . SER B 1 81 ? -17.641 4.789 16.625 1 82.94 81 SER B C 1
ATOM 5958 O O . SER B 1 81 ? -16.5 4.34 16.453 1 82.94 81 SER B O 1
ATOM 5960 N N . HIS B 1 82 ? -18.438 5.203 15.742 1 86.12 82 HIS B N 1
ATOM 5961 C CA . HIS B 1 82 ? -17.969 5.188 14.359 1 86.12 82 HIS B CA 1
ATOM 5962 C C . HIS B 1 82 ? -16.797 6.145 14.172 1 86.12 82 HIS B C 1
ATOM 5964 O O . HIS B 1 82 ? -15.812 5.797 13.523 1 86.12 82 HIS B O 1
ATOM 5970 N N . ILE B 1 83 ? -16.953 7.305 14.766 1 93.5 83 ILE B N 1
ATOM 5971 C CA . ILE B 1 83 ? -15.898 8.305 14.641 1 93.5 83 ILE B CA 1
ATOM 5972 C C . ILE B 1 83 ? -14.641 7.82 15.344 1 93.5 83 ILE B C 1
ATOM 5974 O O . ILE B 1 83 ? -13.531 7.992 14.836 1 93.5 83 ILE B O 1
ATOM 5978 N N . GLN B 1 84 ? -14.781 7.246 16.438 1 91.31 84 GLN B N 1
ATOM 5979 C CA . GLN B 1 84 ? -13.633 6.727 17.172 1 91.31 84 GLN B CA 1
ATOM 5980 C C . GLN B 1 84 ? -12.891 5.672 16.344 1 91.31 84 GLN B C 1
ATOM 5982 O O . GLN B 1 84 ? -11.664 5.699 16.266 1 91.31 84 GLN B O 1
ATOM 5987 N N . ARG B 1 85 ? -13.617 4.793 15.766 1 85.31 85 ARG B N 1
ATOM 5988 C CA . ARG B 1 85 ? -13.016 3.744 14.953 1 85.31 85 ARG B CA 1
ATOM 5989 C C . ARG B 1 85 ? -12.328 4.332 13.727 1 85.31 85 ARG B C 1
ATOM 5991 O O . ARG B 1 85 ? -11.227 3.914 13.359 1 85.31 85 ARG B O 1
ATOM 5998 N N . LYS B 1 86 ? -12.977 5.238 13.172 1 89.56 86 LYS B N 1
ATOM 5999 C CA . LYS B 1 86 ? -12.492 5.848 11.93 1 89.56 86 LYS B CA 1
ATOM 6000 C C . LYS B 1 86 ? -11.188 6.598 12.164 1 89.56 86 LYS B C 1
ATOM 6002 O O . LYS B 1 86 ? -10.273 6.535 11.336 1 89.56 86 LYS B O 1
ATOM 6007 N N . PHE B 1 87 ? -11.047 7.242 13.281 1 94.38 87 PHE B N 1
ATOM 6008 C CA . PHE B 1 87 ? -9.914 8.133 13.477 1 94.38 87 PHE B CA 1
ATOM 6009 C C . PHE B 1 87 ? -8.859 7.492 14.375 1 94.38 87 PHE B C 1
ATOM 6011 O O . PHE B 1 87 ? -7.805 8.078 14.625 1 94.38 87 PHE B O 1
ATOM 6018 N N . GLN B 1 88 ? -9.117 6.332 14.805 1 92 88 GLN B N 1
ATOM 6019 C CA . GLN B 1 88 ? -8.18 5.641 15.68 1 92 88 GLN B CA 1
ATOM 6020 C C . GLN B 1 88 ? -6.922 5.227 14.922 1 92 88 GLN B C 1
ATOM 6022 O O . GLN B 1 88 ? -5.828 5.195 15.492 1 92 88 GLN B O 1
ATOM 6027 N N . THR B 1 89 ? -7.082 4.906 13.695 1 90.75 89 THR B N 1
ATOM 6028 C CA . THR B 1 89 ? -5.953 4.461 12.891 1 90.75 89 THR B CA 1
ATOM 6029 C C . THR B 1 89 ? -5.754 5.371 11.688 1 90.75 89 THR B C 1
ATOM 6031 O O . THR B 1 89 ? -6.641 6.148 11.336 1 90.75 89 THR B O 1
ATOM 6034 N N . MET B 1 90 ? -4.582 5.324 11.195 1 91.56 90 MET B N 1
ATOM 6035 C CA . MET B 1 90 ? -4.246 6.098 10 1 91.56 90 MET B CA 1
ATOM 6036 C C . MET B 1 90 ? -3.27 5.332 9.117 1 91.56 90 MET B C 1
ATOM 6038 O O . MET B 1 90 ? -2.693 4.332 9.547 1 91.56 90 MET B O 1
ATOM 6042 N N . LYS B 1 91 ? -3.193 5.766 7.945 1 88.62 91 LYS B N 1
ATOM 6043 C CA . LYS B 1 91 ? -2.225 5.219 6.996 1 88.62 91 LYS B CA 1
ATOM 6044 C C . LYS B 1 91 ? -1.064 6.188 6.777 1 88.62 91 LYS B C 1
ATOM 6046 O O . LYS B 1 91 ? -1.278 7.355 6.449 1 88.62 91 LYS B O 1
ATOM 6051 N N . ASP B 1 92 ? 0.138 5.691 6.957 1 89.56 92 ASP B N 1
ATOM 6052 C CA . ASP B 1 92 ? 1.307 6.484 6.586 1 89.56 92 ASP B CA 1
ATOM 6053 C C . ASP B 1 92 ? 1.401 6.648 5.074 1 89.56 92 ASP B C 1
ATOM 6055 O O . ASP B 1 92 ? 0.788 5.891 4.32 1 89.56 92 ASP B O 1
ATOM 6059 N N . ALA B 1 93 ? 2.129 7.602 4.691 1 86.62 93 ALA B N 1
ATOM 6060 C CA . ALA B 1 93 ? 2.285 7.863 3.264 1 86.62 93 ALA B CA 1
ATOM 6061 C C . ALA B 1 93 ? 2.908 6.664 2.551 1 86.62 93 ALA B C 1
ATOM 6063 O O . ALA B 1 93 ? 2.641 6.43 1.371 1 86.62 93 ALA B O 1
ATOM 6064 N N . ASN B 1 94 ? 3.756 5.945 3.262 1 87.88 94 ASN B N 1
ATOM 6065 C CA . ASN B 1 94 ? 4.422 4.793 2.658 1 87.88 94 ASN B CA 1
ATOM 6066 C C . ASN B 1 94 ? 3.791 3.48 3.111 1 87.88 94 ASN B C 1
ATOM 6068 O O . ASN B 1 94 ? 4.449 2.439 3.117 1 87.88 94 ASN B O 1
ATOM 6072 N N . SER B 1 95 ? 2.617 3.508 3.482 1 87.38 95 SER B N 1
ATOM 6073 C CA . SER B 1 95 ? 1.948 2.307 3.965 1 87.38 95 SER B CA 1
ATOM 6074 C C . SER B 1 95 ? 1.608 1.362 2.816 1 87.38 95 SER B C 1
ATOM 6076 O O . SER B 1 95 ? 1.203 1.807 1.74 1 87.38 95 SER B O 1
ATOM 6078 N N . CYS B 1 96 ? 1.844 0.144 2.996 1 86.44 96 CYS B N 1
ATOM 6079 C CA . CYS B 1 96 ? 1.395 -0.889 2.068 1 86.44 96 CYS B CA 1
ATOM 6080 C C . CYS B 1 96 ? -0.078 -1.214 2.287 1 86.44 96 CYS B C 1
ATOM 6082 O O . CYS B 1 96 ? -0.665 -0.814 3.293 1 86.44 96 CYS B O 1
ATOM 6084 N N . PRO B 1 97 ? -0.676 -1.842 1.33 1 81.31 97 PRO B N 1
ATOM 6085 C CA . PRO B 1 97 ? -2.094 -2.184 1.472 1 81.31 97 PRO B CA 1
ATOM 6086 C C . PRO B 1 97 ? -2.387 -2.959 2.754 1 81.31 97 PRO B C 1
ATOM 6088 O O . PRO B 1 97 ? -1.67 -3.906 3.084 1 81.31 97 PRO B O 1
ATOM 6091 N N . GLY B 1 98 ? -3.393 -2.492 3.494 1 79.56 98 GLY B N 1
ATOM 6092 C CA . GLY B 1 98 ? -3.83 -3.162 4.707 1 79.56 98 GLY B CA 1
ATOM 6093 C C . GLY B 1 98 ? -3.078 -2.707 5.945 1 79.56 98 GLY B C 1
ATOM 6094 O O . GLY B 1 98 ? -3.467 -3.031 7.066 1 79.56 98 GLY B O 1
ATOM 6095 N N . GLN B 1 99 ? -2.018 -1.977 5.66 1 83.88 99 GLN B N 1
ATOM 6096 C CA . GLN B 1 99 ? -1.216 -1.522 6.793 1 83.88 99 GLN B CA 1
ATOM 6097 C C . GLN B 1 99 ? -1.771 -0.227 7.379 1 83.88 99 GLN B C 1
ATOM 6099 O O . GLN B 1 99 ? -2.09 0.707 6.641 1 83.88 99 GLN B O 1
ATOM 6104 N N . THR B 1 100 ? -1.996 -0.243 8.656 1 87.06 100 THR B N 1
ATOM 6105 C CA . THR B 1 100 ? -2.438 0.942 9.383 1 87.06 100 THR B CA 1
ATOM 6106 C C . THR B 1 100 ? -1.65 1.104 10.688 1 87.06 100 THR B C 1
ATOM 6108 O O . THR B 1 100 ? -0.995 0.164 11.141 1 87.06 100 THR B O 1
ATOM 6111 N N . VAL B 1 101 ? -1.582 2.258 11.156 1 90.62 101 VAL B N 1
ATOM 6112 C CA . VAL B 1 101 ? -0.921 2.57 12.414 1 90.62 101 VAL B CA 1
ATOM 6113 C C . VAL B 1 101 ? -1.874 3.35 13.32 1 90.62 101 VAL B C 1
ATOM 6115 O O . VAL B 1 101 ? -2.793 4.016 12.836 1 90.62 101 VAL B O 1
ATOM 6118 N N . LEU B 1 102 ? -1.749 3.174 14.586 1 92.12 102 LEU B N 1
ATOM 6119 C CA . LEU B 1 102 ? -2.561 3.926 15.531 1 92.12 102 LEU B CA 1
ATOM 6120 C C . LEU B 1 102 ? -2.201 5.41 15.5 1 92.12 102 LEU B C 1
ATOM 6122 O O . LEU B 1 102 ? -1.021 5.766 15.492 1 92.12 102 LEU B O 1
ATOM 6126 N N . LEU B 1 103 ? -3.18 6.266 15.461 1 94.62 103 LEU B N 1
ATOM 6127 C CA . LEU B 1 103 ? -2.953 7.707 15.461 1 94.62 103 LEU B CA 1
ATOM 6128 C C . LEU B 1 103 ? -2.164 8.133 16.688 1 94.62 103 LEU B C 1
ATOM 6130 O O . LEU B 1 103 ? -1.28 8.992 16.609 1 94.62 103 LEU B O 1
ATOM 6134 N N . LYS B 1 104 ? -2.385 7.508 17.812 1 89.38 104 LYS B N 1
ATOM 6135 C CA . LYS B 1 104 ? -1.73 7.855 19.062 1 89.38 104 LYS B CA 1
ATOM 6136 C C . LYS B 1 104 ? -0.228 7.602 19 1 89.38 104 LYS B C 1
ATOM 6138 O O . LYS B 1 104 ? 0.553 8.266 19.688 1 89.38 104 LYS B O 1
ATOM 6143 N N . LYS B 1 105 ? 0.122 6.703 18.141 1 89.19 105 LYS B N 1
ATOM 6144 C CA . LYS B 1 105 ? 1.536 6.367 18 1 89.19 105 LYS B CA 1
ATOM 6145 C C . LYS B 1 105 ? 2.252 7.355 17.094 1 89.19 105 LYS B C 1
ATOM 6147 O O . LYS B 1 105 ? 3.477 7.477 17.141 1 89.19 105 LYS B O 1
ATOM 6152 N N . ARG B 1 106 ? 1.472 8.023 16.281 1 92.75 106 ARG B N 1
ATOM 6153 C CA . ARG B 1 106 ? 2.076 8.945 15.32 1 92.75 106 ARG B CA 1
ATOM 6154 C C . ARG B 1 106 ? 1.886 10.398 15.766 1 92.75 106 ARG B C 1
ATOM 6156 O O . ARG B 1 106 ? 2.512 11.305 15.211 1 92.75 106 ARG B O 1
ATOM 6163 N N . TYR B 1 107 ? 1.051 10.57 16.719 1 94.62 107 TYR B N 1
ATOM 6164 C CA . TYR B 1 107 ? 0.782 11.938 17.141 1 94.62 107 TYR B CA 1
ATOM 6165 C C . TYR B 1 107 ? 1.597 12.289 18.391 1 94.62 107 TYR B C 1
ATOM 6167 O O . TYR B 1 107 ? 1.665 11.508 19.344 1 94.62 107 TYR B O 1
ATOM 6175 N N . SER B 1 108 ? 2.221 13.414 18.359 1 94.44 108 SER B N 1
ATOM 6176 C CA . SER B 1 108 ? 2.844 14.062 19.516 1 94.44 108 SER B CA 1
ATOM 6177 C C . SER B 1 108 ? 2.375 15.508 19.656 1 94.44 108 SER B C 1
ATOM 6179 O O . SER B 1 108 ? 1.944 16.125 18.688 1 94.44 108 SER B O 1
ATOM 6181 N N . GLU B 1 109 ? 2.455 15.969 20.812 1 93.56 109 GLU B N 1
ATOM 6182 C CA . GLU B 1 109 ? 1.964 17.312 21.078 1 93.56 109 GLU B CA 1
ATOM 6183 C C . GLU B 1 109 ? 2.738 18.359 20.281 1 93.56 109 GLU B C 1
ATOM 6185 O O . GLU B 1 109 ? 3.932 18.188 20.031 1 93.56 109 GLU B O 1
ATOM 6190 N N . LEU B 1 110 ? 2.027 19.406 19.938 1 96.88 110 LEU B N 1
ATOM 6191 C CA . LEU B 1 110 ? 2.604 20.5 19.156 1 96.88 110 LEU B CA 1
ATOM 6192 C C . LEU B 1 110 ? 2.568 21.812 19.922 1 96.88 110 LEU B C 1
ATOM 6194 O O . LEU B 1 110 ? 1.74 21.984 20.828 1 96.88 110 LEU B O 1
ATOM 6198 N N . ILE B 1 111 ? 3.512 22.641 19.609 1 97.06 111 ILE B N 1
ATOM 6199 C CA . ILE B 1 111 ? 3.48 23.984 20.156 1 97.06 111 ILE B CA 1
ATOM 6200 C C . ILE B 1 111 ? 2.453 24.828 19.406 1 97.06 111 ILE B C 1
ATOM 6202 O O . ILE B 1 111 ? 2.531 24.969 18.172 1 97.06 111 ILE B O 1
ATOM 6206 N N . ILE B 1 112 ? 1.484 25.297 20.094 1 96.69 112 ILE B N 1
ATOM 6207 C CA . ILE B 1 112 ? 0.441 26.141 19.531 1 96.69 112 ILE B CA 1
ATOM 6208 C C . ILE B 1 112 ? 0.446 27.5 20.234 1 96.69 112 ILE B C 1
ATOM 6210 O O . ILE B 1 112 ? 0.266 27.578 21.453 1 96.69 112 ILE B O 1
ATOM 6214 N N . ILE B 1 113 ? 0.604 28.562 19.453 1 94.38 113 ILE B N 1
ATOM 6215 C CA . ILE B 1 113 ? 0.697 29.891 20.078 1 94.38 113 ILE B CA 1
ATOM 6216 C C . ILE B 1 113 ? -0.242 30.859 19.359 1 94.38 113 ILE B C 1
ATOM 6218 O O . ILE B 1 113 ? -0.628 30.625 18.219 1 94.38 113 ILE B O 1
ATOM 6222 N N . ASP B 1 114 ? -0.563 31.891 20.031 1 89.62 114 ASP B N 1
ATOM 6223 C CA . ASP B 1 114 ? -1.317 32.969 19.391 1 89.62 114 ASP B CA 1
ATOM 6224 C C . ASP B 1 114 ? -0.47 33.688 18.359 1 89.62 114 ASP B C 1
ATOM 6226 O O . ASP B 1 114 ? 0.745 33.844 18.516 1 89.62 114 ASP B O 1
ATOM 6230 N N . CYS B 1 115 ? -1.028 34.125 17.328 1 82.06 115 CYS B N 1
ATOM 6231 C CA . CYS B 1 115 ? -0.319 34.75 16.219 1 82.06 115 CYS B CA 1
ATOM 6232 C C . CYS B 1 115 ? 0.104 36.188 16.594 1 82.06 115 CYS B C 1
ATOM 6234 O O . CYS B 1 115 ? -0.584 37.156 16.266 1 82.06 115 CYS B O 1
ATOM 6236 N N . ASP B 1 116 ? 1.107 36.406 17.328 1 80.19 116 ASP B N 1
ATOM 6237 C CA . ASP B 1 116 ? 1.554 37.75 17.719 1 80.19 116 ASP B CA 1
ATOM 6238 C C . ASP B 1 116 ? 3.057 37.906 17.5 1 80.19 116 ASP B C 1
ATOM 6240 O O . ASP B 1 116 ? 3.77 38.375 18.391 1 80.19 116 ASP B O 1
ATOM 6244 N N . TRP B 1 117 ? 3.49 37.625 16.234 1 81.31 117 TRP B N 1
ATOM 6245 C CA . TRP B 1 117 ? 4.914 37.75 15.945 1 81.31 117 TRP B CA 1
ATOM 6246 C C . TRP B 1 117 ? 5.262 39.188 15.539 1 81.31 117 TRP B C 1
ATOM 6248 O O . TRP B 1 117 ? 4.508 39.812 14.812 1 81.31 117 TRP B O 1
ATOM 6258 N N . SER B 1 118 ? 6.309 39.625 16.109 1 84.62 118 SER B N 1
ATOM 6259 C CA . SER B 1 118 ? 6.934 40.75 15.469 1 84.62 118 SER B CA 1
ATOM 6260 C C . SER B 1 118 ? 7.793 40.344 14.281 1 84.62 118 SER B C 1
ATOM 6262 O O . SER B 1 118 ? 8.188 39.188 14.188 1 84.62 118 SER B O 1
ATOM 6264 N N . LYS B 1 119 ? 7.977 41.25 13.414 1 86.31 119 LYS B N 1
ATOM 6265 C CA . LYS B 1 119 ? 8.805 40.969 12.234 1 86.31 119 LYS B CA 1
ATOM 6266 C C . LYS B 1 119 ? 10.188 40.5 12.641 1 86.31 119 LYS B C 1
ATOM 6268 O O . LYS B 1 11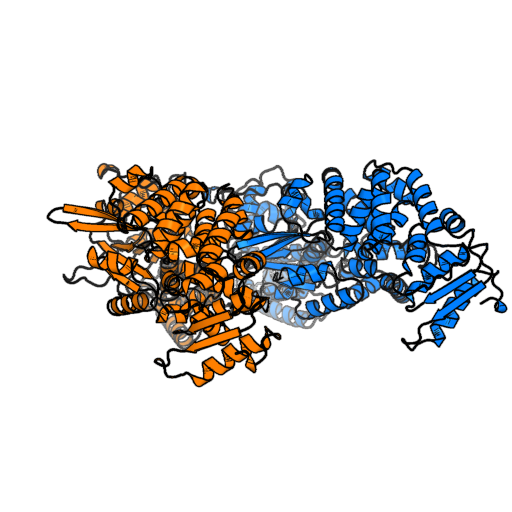9 ? 10.719 39.531 12.047 1 86.31 119 LYS B O 1
ATOM 6273 N N . LYS B 1 120 ? 10.773 41.094 13.625 1 86.88 120 LYS B N 1
ATOM 6274 C CA . LYS B 1 120 ? 12.109 40.75 14.094 1 86.88 120 LYS B CA 1
ATOM 6275 C C . LYS B 1 120 ? 12.141 39.344 14.711 1 86.88 120 LYS B C 1
ATOM 6277 O O . LYS B 1 120 ? 13.078 38.594 14.477 1 86.88 120 LYS B O 1
ATOM 6282 N N . GLU B 1 121 ? 11.133 39.062 15.445 1 87.06 121 GLU B N 1
ATOM 6283 C CA . GLU B 1 121 ? 11.062 37.75 16.094 1 87.06 121 GLU B CA 1
ATOM 6284 C C . GLU B 1 121 ? 10.906 36.656 15.062 1 87.06 121 GLU B C 1
ATOM 6286 O O . GLU B 1 121 ? 11.516 35.594 15.195 1 87.06 121 GLU B O 1
ATOM 6291 N N . ARG B 1 122 ? 10.094 36.938 14.156 1 88.62 122 ARG B N 1
ATOM 6292 C CA . ARG B 1 122 ? 9.875 35.969 13.094 1 88.62 122 ARG B CA 1
ATOM 6293 C C . ARG B 1 122 ? 11.156 35.719 12.305 1 88.62 122 ARG B C 1
ATOM 6295 O O . ARG B 1 122 ? 11.492 34.594 12 1 88.62 122 ARG B O 1
ATOM 6302 N N . ALA B 1 123 ? 11.859 36.781 11.93 1 89.56 123 ALA B N 1
ATOM 6303 C CA . ALA B 1 123 ? 13.117 36.656 11.195 1 89.56 123 ALA B CA 1
ATOM 6304 C C . ALA B 1 123 ? 14.148 35.875 12 1 89.56 123 ALA B C 1
ATOM 6306 O O . ALA B 1 123 ? 14.906 35.062 11.438 1 89.56 123 ALA B O 1
ATOM 6307 N N . HIS B 1 124 ? 14.148 36.094 13.211 1 89.38 124 HIS B N 1
ATOM 6308 C CA . HIS B 1 124 ? 15.086 35.406 14.086 1 89.38 124 HIS B CA 1
ATOM 6309 C C . HIS B 1 124 ? 14.797 33.906 14.125 1 89.38 124 HIS B C 1
ATOM 6311 O O . HIS B 1 124 ? 15.727 33.094 14.102 1 89.38 124 HIS B O 1
ATOM 6317 N N . LYS B 1 125 ? 13.594 33.594 14.266 1 88.88 125 LYS B N 1
ATOM 6318 C CA . LYS B 1 125 ? 13.211 32.188 14.281 1 88.88 125 LYS B CA 1
ATOM 6319 C C . LYS B 1 125 ? 13.625 31.484 12.992 1 88.88 125 LYS B C 1
ATOM 6321 O O . LYS B 1 125 ? 14.148 30.359 13.031 1 88.88 125 LYS B O 1
ATOM 6326 N N . ILE B 1 126 ? 13.414 32.125 11.922 1 90.88 126 ILE B N 1
ATOM 6327 C CA . ILE B 1 126 ? 13.695 31.547 10.609 1 90.88 126 ILE B CA 1
ATOM 6328 C C . ILE B 1 126 ? 15.195 31.359 10.438 1 90.88 126 ILE B C 1
ATOM 6330 O O . ILE B 1 126 ? 15.641 30.391 9.812 1 90.88 126 ILE B O 1
ATOM 6334 N N . LYS B 1 127 ? 15.969 32.188 11.07 1 90.81 127 LYS B N 1
ATOM 6335 C CA . LYS B 1 127 ? 17.422 32.188 10.883 1 90.81 127 LYS B CA 1
ATOM 6336 C C . LYS B 1 127 ? 18.094 31.25 11.883 1 90.81 127 LYS B C 1
ATOM 6338 O O . LYS B 1 127 ? 19.203 30.766 11.641 1 90.81 127 LYS B O 1
ATOM 6343 N N . SER B 1 128 ? 17.422 31 12.938 1 91.5 128 SER B N 1
ATOM 6344 C CA . SER B 1 128 ? 18.031 30.188 13.992 1 91.5 128 SER B CA 1
ATOM 6345 C C . SER B 1 128 ? 18.125 28.719 13.586 1 91.5 128 SER B C 1
ATOM 6347 O O . SER B 1 128 ? 17.219 28.188 12.945 1 91.5 128 SER B O 1
ATOM 6349 N N . THR B 1 129 ? 19.281 28.109 13.977 1 89.75 129 THR B N 1
ATOM 6350 C CA . THR B 1 129 ? 19.516 26.719 13.609 1 89.75 129 THR B CA 1
ATOM 6351 C C . THR B 1 129 ? 20.047 25.922 14.805 1 89.75 129 THR B C 1
ATOM 6353 O O . THR B 1 129 ? 20.609 26.5 15.734 1 89.75 129 THR B O 1
ATOM 6356 N N . GLY B 1 130 ? 19.859 24.625 14.758 1 88.62 130 GLY B N 1
ATOM 6357 C CA . GLY B 1 130 ? 20.438 23.75 15.758 1 88.62 130 GLY B CA 1
ATOM 6358 C C . GLY B 1 130 ? 19.906 24 17.156 1 88.62 130 GLY B C 1
ATOM 6359 O O . GLY B 1 130 ? 18.688 24.109 17.359 1 88.62 130 GLY B O 1
ATOM 6360 N N . GLN B 1 131 ? 20.844 24.141 18.062 1 87 131 GLN B N 1
ATOM 6361 C CA . GLN B 1 131 ? 20.469 24.281 19.469 1 87 131 GLN B CA 1
ATOM 6362 C C . GLN B 1 131 ? 19.859 25.641 19.75 1 87 131 GLN B C 1
ATOM 6364 O O . GLN B 1 131 ? 18.984 25.781 20.609 1 87 131 GLN B O 1
ATOM 6369 N N . LYS B 1 132 ? 20.297 26.578 19 1 90.69 132 LYS B N 1
ATOM 6370 C CA . LYS B 1 132 ? 19.719 27.922 19.156 1 90.69 132 LYS B CA 1
ATOM 6371 C C . LYS B 1 132 ? 18.234 27.922 18.781 1 90.69 132 LYS B C 1
ATOM 6373 O O . LYS B 1 132 ? 17.422 28.547 19.469 1 90.69 132 LYS B O 1
ATOM 6378 N N . HIS B 1 133 ? 17.969 27.266 17.734 1 92.69 133 HIS B N 1
ATOM 6379 C CA . HIS B 1 133 ? 16.578 27.141 17.312 1 92.69 133 HIS B CA 1
ATOM 6380 C C . HIS B 1 133 ? 15.766 26.359 18.344 1 92.69 133 HIS B C 1
ATOM 6382 O O . HIS B 1 133 ? 14.625 26.719 18.656 1 92.69 133 HIS B O 1
ATOM 6388 N N . ALA B 1 134 ? 16.359 25.312 18.875 1 92.19 134 ALA B N 1
ATOM 6389 C CA . ALA B 1 134 ? 15.688 24.5 19.875 1 92.19 134 ALA B CA 1
ATOM 6390 C C . ALA B 1 134 ? 15.359 25.297 21.125 1 92.19 134 ALA B C 1
ATOM 6392 O O . ALA B 1 134 ? 14.297 25.125 21.719 1 92.19 134 ALA B O 1
ATOM 6393 N N . GLU B 1 135 ? 16.25 26.094 21.453 1 93.06 135 GLU B N 1
ATOM 6394 C CA . GLU B 1 135 ? 16.047 26.938 22.641 1 93.06 135 GLU B CA 1
ATOM 6395 C C . GLU B 1 135 ? 14.922 27.938 22.406 1 93.06 135 GLU B C 1
ATOM 6397 O O . GLU B 1 135 ? 14.125 28.203 23.312 1 93.06 135 GLU B O 1
ATOM 6402 N N . LEU B 1 136 ? 14.969 28.5 21.297 1 92.75 136 LEU B N 1
ATOM 6403 C CA . LEU B 1 136 ? 13.898 29.422 20.938 1 92.75 136 LEU B CA 1
ATOM 6404 C C . LEU B 1 136 ? 12.539 28.719 20.984 1 92.75 136 LEU B C 1
ATOM 6406 O O . LEU B 1 136 ? 11.57 29.281 21.5 1 92.75 136 LEU B O 1
ATOM 6410 N N . MET B 1 137 ? 12.453 27.562 20.438 1 93.5 137 MET B N 1
ATOM 6411 C CA . MET B 1 137 ? 11.219 26.781 20.438 1 93.5 137 MET B CA 1
ATOM 6412 C C . MET B 1 137 ? 10.773 26.453 21.859 1 93.5 137 MET B C 1
ATOM 6414 O O . MET B 1 137 ? 9.586 26.484 22.156 1 93.5 137 MET B O 1
ATOM 6418 N N . GLU B 1 138 ? 11.688 26.172 22.688 1 93.44 138 GLU B N 1
ATOM 6419 C CA . GLU B 1 138 ? 11.375 25.844 24.078 1 93.44 138 GLU B CA 1
ATOM 6420 C C . GLU B 1 138 ? 10.781 27.047 24.797 1 93.44 138 GLU B C 1
ATOM 6422 O O . GLU B 1 138 ? 9.898 26.891 25.641 1 93.44 138 GLU B O 1
ATOM 6427 N N . ARG B 1 139 ? 11.312 28.156 24.516 1 91.44 139 ARG B N 1
ATOM 6428 C CA . ARG B 1 139 ? 10.781 29.375 25.109 1 91.44 139 ARG B CA 1
ATOM 6429 C C . ARG B 1 139 ? 9.336 29.609 24.688 1 91.44 139 ARG B C 1
ATOM 6431 O O . ARG B 1 139 ? 8.492 30 25.5 1 91.44 139 ARG B O 1
ATOM 6438 N N . ARG B 1 140 ? 9.086 29.359 23.484 1 90.81 140 ARG B N 1
ATOM 6439 C CA . ARG B 1 140 ? 7.734 29.547 22.969 1 90.81 140 ARG B CA 1
ATOM 6440 C C . ARG B 1 140 ? 6.801 28.453 23.5 1 90.81 140 ARG B C 1
ATOM 6442 O O . ARG B 1 140 ? 5.609 28.703 23.703 1 90.81 140 ARG B O 1
ATOM 6449 N N . ALA B 1 141 ? 7.379 27.328 23.719 1 92.75 141 ALA B N 1
ATOM 6450 C CA . ALA B 1 141 ? 6.598 26.219 24.25 1 92.75 141 ALA B CA 1
ATOM 6451 C C . ALA B 1 141 ? 6.027 26.547 25.625 1 92.75 141 ALA B C 1
ATOM 6453 O O . ALA B 1 141 ? 4.953 26.062 25.984 1 92.75 141 ALA B O 1
ATOM 6454 N N . LYS B 1 142 ? 6.672 27.312 26.359 1 91.25 142 LYS B N 1
ATOM 6455 C CA . LYS B 1 142 ? 6.219 27.703 27.703 1 91.25 142 LYS B CA 1
ATOM 6456 C C . LYS B 1 142 ? 4.922 28.5 27.625 1 91.25 142 LYS B C 1
ATOM 6458 O O . LYS B 1 142 ? 4.102 28.438 28.547 1 91.25 142 LYS B O 1
ATOM 6463 N N . SER B 1 143 ? 4.699 29.203 26.562 1 89.25 143 SER B N 1
ATOM 6464 C CA . SER B 1 143 ? 3.496 30.016 26.406 1 89.25 143 SER B CA 1
ATOM 6465 C C . SER B 1 143 ? 2.496 29.328 25.469 1 89.25 143 SER B C 1
ATOM 6467 O O . SER B 1 143 ? 1.544 29.953 25 1 89.25 143 SER B O 1
ATOM 6469 N N . SER B 1 144 ? 2.742 28.125 25.203 1 92.75 144 SER B N 1
ATOM 6470 C CA . SER B 1 144 ? 1.915 27.375 24.266 1 92.75 144 SER B CA 1
ATOM 6471 C C . SER B 1 144 ? 0.531 27.109 24.844 1 92.75 144 SER B C 1
ATOM 6473 O O . SER B 1 144 ? 0.394 26.844 26.047 1 92.75 144 SER B O 1
ATOM 6475 N N . THR B 1 145 ? -0.477 27.219 24.062 1 93.56 145 THR B N 1
ATOM 6476 C CA . THR B 1 145 ? -1.819 26.781 24.438 1 93.56 145 THR B CA 1
ATOM 6477 C C . THR B 1 145 ? -2.047 25.328 24.031 1 93.56 145 THR B C 1
ATOM 6479 O O . THR B 1 145 ? -1.197 24.719 23.375 1 93.56 145 THR B O 1
ATOM 6482 N N . THR B 1 146 ? -3.088 24.719 24.578 1 93.69 146 THR B N 1
ATOM 6483 C CA . THR B 1 146 ? -3.463 23.359 24.219 1 93.69 146 THR B CA 1
ATOM 6484 C C . THR B 1 146 ? -4.809 23.344 23.5 1 93.69 146 THR B C 1
ATOM 6486 O O . THR B 1 146 ? -5.543 24.328 23.516 1 93.69 146 THR B O 1
ATOM 6489 N N . VAL B 1 147 ? -5.07 22.266 22.844 1 95.56 147 VAL B N 1
ATOM 6490 C CA . VAL B 1 147 ? -6.32 22.125 22.109 1 95.56 147 VAL B CA 1
ATOM 6491 C C . VAL B 1 147 ? -7.504 22.281 23.047 1 95.56 147 VAL B C 1
ATOM 6493 O O . VAL B 1 147 ? -8.531 22.859 22.688 1 95.56 147 VAL B O 1
ATOM 6496 N N . GLU B 1 148 ? -7.379 21.875 24.281 1 94.56 148 GLU B N 1
ATOM 6497 C CA . GLU B 1 148 ? -8.438 21.953 25.281 1 94.56 148 GLU B CA 1
ATOM 6498 C C . GLU B 1 148 ? -8.758 23.406 25.625 1 94.56 148 GLU B C 1
ATOM 6500 O O . GLU B 1 148 ? -9.898 23.719 25.969 1 94.56 148 GLU B O 1
ATOM 6505 N N . MET B 1 149 ? -7.809 24.25 25.375 1 94.06 149 MET B N 1
ATOM 6506 C CA . MET B 1 149 ? -7.938 25.625 25.844 1 94.06 149 MET B CA 1
ATOM 6507 C C . MET B 1 149 ? -8.297 26.562 24.703 1 94.06 149 MET B C 1
ATOM 6509 O O . MET B 1 149 ? -8.391 27.766 24.891 1 94.06 149 MET B O 1
ATOM 6513 N N . LEU B 1 150 ? -8.578 26.062 23.578 1 95.62 150 LEU B N 1
ATOM 6514 C CA . LEU B 1 150 ? -8.766 26.891 22.391 1 95.62 150 LEU B CA 1
ATOM 6515 C C . LEU B 1 150 ? -10 27.766 22.531 1 95.62 150 LEU B C 1
ATOM 6517 O O . LEU B 1 150 ? -10.039 28.875 22 1 95.62 150 LEU B O 1
ATOM 6521 N N . PHE B 1 151 ? -10.984 27.281 23.266 1 95.88 151 PHE B N 1
ATOM 6522 C CA . PHE B 1 151 ? -12.234 28.031 23.359 1 95.88 151 PHE B CA 1
ATOM 6523 C C . PHE B 1 151 ? -12.383 28.672 24.734 1 95.88 151 PHE B C 1
ATOM 6525 O O . PHE B 1 151 ? -13.492 29.016 25.156 1 95.88 151 PHE B O 1
ATOM 6532 N N . LYS B 1 152 ? -11.305 28.766 25.406 1 91.56 152 LYS B N 1
ATOM 6533 C CA . LYS B 1 152 ? -11.328 29.516 26.656 1 91.56 152 LYS B CA 1
ATOM 6534 C C . LYS B 1 152 ? -11.367 31.031 26.391 1 91.56 152 LYS B C 1
ATOM 6536 O O . LYS B 1 152 ? -10.93 31.484 25.344 1 91.56 152 LYS B O 1
ATOM 6541 N N . PRO B 1 153 ? -11.836 31.75 27.281 1 90.81 153 PRO B N 1
ATOM 6542 C CA . PRO B 1 153 ? -11.961 33.219 27.078 1 90.81 153 PRO B CA 1
ATOM 6543 C C . PRO B 1 153 ? -10.609 33.906 26.906 1 90.81 153 PRO B C 1
ATOM 6545 O O . PRO B 1 153 ? -9.617 33.469 27.516 1 90.81 153 PRO B O 1
ATOM 6548 N N . ASP B 1 154 ? -10.656 34.906 26.078 1 83.12 154 ASP B N 1
ATOM 6549 C CA . ASP B 1 154 ? -9.445 35.688 25.859 1 83.12 154 ASP B CA 1
ATOM 6550 C C . ASP B 1 154 ? -9.219 36.656 27 1 83.12 154 ASP B C 1
ATOM 6552 O O . ASP B 1 154 ? -9.844 36.562 28.062 1 83.12 154 ASP B O 1
ATOM 6556 N N . LYS B 1 155 ? -8.227 37.562 26.844 1 81.06 155 LYS B N 1
ATOM 6557 C CA . LYS B 1 155 ? -7.859 38.562 27.859 1 81.06 155 LYS B CA 1
ATOM 6558 C C . LYS B 1 155 ? -9.023 39.469 28.188 1 81.06 155 LYS B C 1
ATOM 6560 O O . LYS B 1 155 ? -9.102 40.031 29.297 1 81.06 155 LYS B O 1
ATOM 6565 N N . HIS B 1 156 ? -9.961 39.562 27.234 1 86.94 156 HIS B N 1
ATOM 6566 C CA . HIS B 1 156 ? -11.102 40.469 27.422 1 86.94 156 HIS B CA 1
ATOM 6567 C C . HIS B 1 156 ? -12.336 39.688 27.875 1 86.94 156 HIS B C 1
ATOM 6569 O O . HIS B 1 156 ? -13.422 40.281 27.969 1 86.94 156 HIS B O 1
ATOM 6575 N N . GLY B 1 157 ? -12.148 38.406 28.094 1 87.25 157 GLY B N 1
ATOM 6576 C CA . GLY B 1 157 ? -13.258 37.594 28.578 1 87.25 157 GLY B CA 1
ATOM 6577 C C . GLY B 1 157 ? -14.148 37.062 27.453 1 87.25 157 GLY B C 1
ATOM 6578 O O . GLY B 1 157 ? -15.203 36.469 27.719 1 87.25 157 GLY B O 1
ATOM 6579 N N . GLN B 1 158 ? -13.82 37.281 26.266 1 90.62 158 GLN B N 1
ATOM 6580 C CA . GLN B 1 158 ? -14.625 36.844 25.125 1 90.62 158 GLN B CA 1
ATOM 6581 C C . GLN B 1 158 ? -14.25 35.406 24.719 1 90.62 158 GLN B C 1
ATOM 6583 O O . GLN B 1 158 ? -13.07 35.094 24.609 1 90.62 158 GLN B O 1
ATOM 6588 N N . ILE B 1 159 ? -15.305 34.625 24.594 1 92 159 ILE B N 1
ATOM 6589 C CA . ILE B 1 159 ? -15.094 33.25 24.156 1 92 159 ILE B CA 1
ATOM 6590 C C . ILE B 1 159 ? -15.141 33.188 22.625 1 92 159 ILE B C 1
ATOM 6592 O O . ILE B 1 159 ? -16.141 33.594 22.016 1 92 159 ILE B O 1
ATOM 6596 N N . PRO B 1 160 ? -14.086 32.75 22.094 1 94.75 160 PRO B N 1
ATOM 6597 C CA . PRO B 1 160 ? -14.109 32.656 20.625 1 94.75 160 PRO B CA 1
ATOM 6598 C C . PRO B 1 160 ? -15.055 31.562 20.125 1 94.75 160 PRO B C 1
ATOM 6600 O O . PRO B 1 160 ? -15.148 30.5 20.719 1 94.75 160 PRO B O 1
ATOM 6603 N N . GLU B 1 161 ? -15.711 31.844 19.047 1 95 161 GLU B N 1
ATOM 6604 C CA . GLU B 1 161 ? -16.609 30.875 18.422 1 95 161 GLU B CA 1
ATOM 6605 C C . GLU B 1 161 ? -15.922 30.156 17.266 1 95 161 GLU B C 1
ATOM 6607 O O . GLU B 1 161 ? -16.328 29.062 16.859 1 95 161 GLU B O 1
ATOM 6612 N N . VAL B 1 162 ? -14.953 30.828 16.734 1 95.75 162 VAL B N 1
ATOM 6613 C CA . VAL B 1 162 ? -14.188 30.266 15.633 1 95.75 162 VAL B CA 1
ATOM 6614 C C . VAL B 1 162 ? -12.703 30.297 15.977 1 95.75 162 VAL B C 1
ATOM 6616 O O . VAL B 1 162 ? -12.18 31.328 16.406 1 95.75 162 VAL B O 1
ATOM 6619 N N . VAL B 1 163 ? -12.078 29.234 15.883 1 96.44 163 VAL B N 1
ATOM 6620 C CA . VAL B 1 163 ? -10.633 29.141 16.062 1 96.44 163 VAL B CA 1
ATOM 6621 C C . VAL B 1 163 ? -9.977 28.766 14.742 1 96.44 163 VAL B C 1
ATOM 6623 O O . VAL B 1 163 ? -10.352 27.781 14.109 1 96.44 163 VAL B O 1
ATOM 6626 N N . VAL B 1 164 ? -9.031 29.547 14.328 1 95.62 164 VAL B N 1
ATOM 6627 C CA . VAL B 1 164 ? -8.281 29.281 13.102 1 95.62 164 VAL B CA 1
ATOM 6628 C C . VAL B 1 164 ? -6.891 28.75 13.461 1 95.62 164 VAL B C 1
ATOM 6630 O O . VAL B 1 164 ? -6.121 29.438 14.133 1 95.62 164 VAL B O 1
ATOM 6633 N N . LEU B 1 165 ? -6.629 27.562 13.078 1 95.94 165 LEU B N 1
ATOM 6634 C CA . LEU B 1 165 ? -5.328 26.938 13.273 1 95.94 165 LEU B CA 1
ATOM 6635 C C . LEU B 1 165 ? -4.438 27.125 12.055 1 95.94 165 LEU B C 1
ATOM 6637 O O . LEU B 1 165 ? -4.664 26.5 11.016 1 95.94 165 LEU B O 1
ATOM 6641 N N . LEU B 1 166 ? -3.377 27.875 12.281 1 93.44 166 LEU B N 1
ATOM 6642 C CA . LEU B 1 166 ? -2.496 28.234 11.172 1 93.44 166 LEU B CA 1
ATOM 6643 C C . LEU B 1 166 ? -1.202 27.438 11.227 1 93.44 166 LEU B C 1
ATOM 6645 O O . LEU B 1 166 ? -0.729 27.078 12.305 1 93.44 166 LEU B O 1
ATOM 6649 N N . GLY B 1 167 ? -0.64 27.172 10.008 1 91.94 167 GLY B N 1
ATOM 6650 C CA . GLY B 1 167 ? 0.662 26.531 9.898 1 91.94 167 GLY B CA 1
ATOM 6651 C C . GLY B 1 167 ? 1.006 26.125 8.484 1 91.94 167 GLY B C 1
ATOM 6652 O O . GLY B 1 167 ? 0.114 25.922 7.652 1 91.94 167 GLY B O 1
ATOM 6653 N N . PRO B 1 168 ? 2.291 26 8.273 1 89.19 168 PRO B N 1
ATOM 6654 C CA . PRO B 1 168 ? 2.709 25.547 6.949 1 89.19 168 PRO B CA 1
ATOM 6655 C C . PRO B 1 168 ? 2.395 24.078 6.707 1 89.19 168 PRO B C 1
ATOM 6657 O O . PRO B 1 168 ? 1.896 23.391 7.605 1 89.19 168 PRO B O 1
ATOM 6660 N N . ALA B 1 169 ? 2.662 23.672 5.441 1 87.56 169 ALA B N 1
ATOM 6661 C CA . ALA B 1 169 ? 2.414 22.281 5.059 1 87.56 169 ALA B CA 1
ATOM 6662 C C . ALA B 1 169 ? 3.289 21.328 5.867 1 87.56 169 ALA B C 1
ATOM 6664 O O . ALA B 1 169 ? 4.48 21.594 6.062 1 87.56 169 ALA B O 1
ATOM 6665 N N . GLY B 1 170 ? 2.688 20.328 6.363 1 90.69 170 GLY B N 1
ATOM 6666 C CA . GLY B 1 170 ? 3.439 19.297 7.051 1 90.69 170 GLY B CA 1
ATOM 6667 C C . GLY B 1 170 ? 3.631 19.578 8.531 1 90.69 170 GLY B C 1
ATOM 6668 O O . GLY B 1 170 ? 4.207 18.766 9.258 1 90.69 170 GLY B O 1
ATOM 6669 N N . ILE B 1 171 ? 3.125 20.672 9.008 1 93.69 171 ILE B N 1
ATOM 6670 C CA . ILE B 1 171 ? 3.391 21.078 10.383 1 93.69 171 ILE B CA 1
ATOM 6671 C C . ILE B 1 171 ? 2.488 20.312 11.336 1 93.69 171 ILE B C 1
ATOM 6673 O O . ILE B 1 171 ? 2.709 20.312 12.547 1 93.69 171 ILE B O 1
ATOM 6677 N N . GLY B 1 172 ? 1.362 19.656 10.758 1 94.69 172 GLY B N 1
ATOM 6678 C CA . GLY B 1 172 ? 0.555 18.797 11.609 1 94.69 172 GLY B CA 1
ATOM 6679 C C . GLY B 1 172 ? -0.876 19.281 11.758 1 94.69 172 GLY B C 1
ATOM 6680 O O . GLY B 1 172 ? -1.58 18.859 12.688 1 94.69 172 GLY B O 1
ATOM 6681 N N . LYS B 1 173 ? -1.377 20.172 10.969 1 95.5 173 LYS B N 1
ATOM 6682 C CA . LYS B 1 173 ? -2.74 20.688 11.055 1 95.5 173 LYS B CA 1
ATOM 6683 C C . LYS B 1 173 ? -3.762 19.562 10.906 1 95.5 173 LYS B C 1
ATOM 6685 O O . LYS B 1 173 ? -4.652 19.406 11.742 1 95.5 173 LYS B O 1
ATOM 6690 N N . THR B 1 174 ? -3.568 18.797 9.844 1 94.38 174 THR B N 1
ATOM 6691 C CA . THR B 1 174 ? -4.484 17.703 9.562 1 94.38 174 THR B CA 1
ATOM 6692 C C . THR B 1 174 ? -4.43 16.656 10.68 1 94.38 174 THR B C 1
ATOM 6694 O O . THR B 1 174 ? -5.465 16.156 11.117 1 94.38 174 THR B O 1
ATOM 6697 N N . MET B 1 175 ? -3.223 16.359 11.109 1 95.88 175 MET B N 1
ATOM 6698 C CA . MET B 1 175 ? -3.057 15.398 12.188 1 95.88 175 MET B CA 1
ATOM 6699 C C . MET B 1 175 ? -3.732 15.883 13.469 1 95.88 175 MET B C 1
ATOM 6701 O O . MET B 1 175 ? -4.316 15.094 14.203 1 95.88 175 MET B O 1
ATOM 6705 N N . THR B 1 176 ? -3.596 17.141 13.711 1 97.38 176 THR B N 1
ATOM 6706 C CA . THR B 1 176 ? -4.238 17.734 14.883 1 97.38 176 THR B CA 1
ATOM 6707 C C . THR B 1 176 ? -5.758 17.641 14.773 1 97.38 176 THR B C 1
ATOM 6709 O O . THR B 1 176 ? -6.441 17.328 15.75 1 97.38 176 THR B O 1
ATOM 6712 N N . ALA B 1 177 ? -6.25 17.938 13.648 1 97.5 177 ALA B N 1
ATOM 6713 C CA . ALA B 1 177 ? -7.688 17.828 13.414 1 97.5 177 ALA B CA 1
ATOM 6714 C C . ALA B 1 177 ? -8.172 16.406 13.672 1 97.5 177 ALA B C 1
ATOM 6716 O O . ALA B 1 177 ? -9.195 16.188 14.336 1 97.5 177 ALA B O 1
ATOM 6717 N N . ARG B 1 178 ? -7.48 15.469 13.203 1 97 178 ARG B N 1
ATOM 6718 C CA . ARG B 1 178 ? -7.836 14.062 13.406 1 97 178 ARG B CA 1
ATOM 6719 C C . ARG B 1 178 ? -7.77 13.688 14.883 1 97 178 ARG B C 1
ATOM 6721 O O . ARG B 1 178 ? -8.625 12.953 15.383 1 97 178 ARG B O 1
ATOM 6728 N N . LYS B 1 179 ? -6.762 14.203 15.516 1 97.44 179 LYS B N 1
ATOM 6729 C CA . LYS B 1 179 ? -6.613 13.938 16.938 1 97.44 179 LYS B CA 1
ATOM 6730 C C . LYS B 1 179 ? -7.785 14.508 17.734 1 97.44 179 LYS B C 1
ATOM 6732 O O . LYS B 1 179 ? -8.258 13.891 18.688 1 97.44 179 LYS B O 1
ATOM 6737 N N . ILE B 1 180 ? -8.234 15.664 17.359 1 97.88 180 ILE B N 1
ATOM 6738 C CA . ILE B 1 180 ? -9.375 16.297 18 1 97.88 180 ILE B CA 1
ATOM 6739 C C . ILE B 1 180 ? -10.609 15.414 17.844 1 97.88 180 ILE B C 1
ATOM 6741 O O . ILE B 1 180 ? -11.344 15.18 18.797 1 97.88 180 ILE B O 1
ATOM 6745 N N . MET B 1 181 ? -10.828 14.898 16.656 1 97.75 181 MET B N 1
ATOM 6746 C CA . MET B 1 181 ? -11.953 14.008 16.391 1 97.75 181 MET B CA 1
ATOM 6747 C C . MET B 1 181 ? -11.875 12.758 17.266 1 97.75 181 MET B C 1
ATOM 6749 O O . MET B 1 181 ? -12.859 12.375 17.906 1 97.75 181 MET B O 1
ATOM 6753 N N . LEU B 1 182 ? -10.719 12.156 17.297 1 97 182 LEU B N 1
ATOM 6754 C CA . LEU B 1 182 ? -10.516 10.938 18.062 1 97 182 LEU B CA 1
ATOM 6755 C C . LEU B 1 182 ? -10.727 11.188 19.562 1 97 182 LEU B C 1
ATOM 6757 O O . LEU B 1 182 ? -11.422 10.422 20.234 1 97 182 LEU B O 1
ATOM 6761 N N . ASP B 1 183 ? -10.125 12.25 20.062 1 96.56 183 ASP B N 1
ATOM 6762 C CA . ASP B 1 183 ? -10.211 12.547 21.484 1 96.56 183 ASP B CA 1
ATOM 6763 C C . ASP B 1 183 ? -11.641 12.898 21.891 1 96.56 183 ASP B C 1
ATOM 6765 O O . ASP B 1 183 ? -12.086 12.539 22.984 1 96.56 183 ASP B O 1
ATOM 6769 N N . TRP B 1 184 ? -12.297 13.633 21.078 1 96.62 184 TRP B N 1
ATOM 6770 C CA . TRP B 1 184 ? -13.695 13.922 21.359 1 96.62 184 TRP B CA 1
ATOM 6771 C C . TRP B 1 184 ? -14.516 12.633 21.406 1 96.62 184 TRP B C 1
ATOM 6773 O O . TRP B 1 184 ? -15.266 12.406 22.359 1 96.62 184 TRP B O 1
ATOM 6783 N N . ALA B 1 185 ? -14.359 11.836 20.344 1 94.5 185 ALA B N 1
ATOM 6784 C CA . ALA B 1 185 ? -15.148 10.617 20.234 1 94.5 185 ALA B CA 1
ATOM 6785 C C . ALA B 1 185 ? -14.844 9.656 21.375 1 94.5 185 ALA B C 1
ATOM 6787 O O . ALA B 1 185 ? -15.711 8.906 21.828 1 94.5 185 ALA B O 1
ATOM 6788 N N . SER B 1 186 ? -13.625 9.781 21.891 1 90.12 186 SER B N 1
ATOM 6789 C CA . SER B 1 186 ? -13.203 8.891 22.969 1 90.12 186 SER B CA 1
ATOM 6790 C C . SER B 1 186 ? -13.547 9.477 24.344 1 90.12 186 SER B C 1
ATOM 6792 O O . SER B 1 186 ? -13.234 8.875 25.375 1 90.12 186 SER B O 1
ATOM 6794 N N . GLY B 1 187 ? -14.008 10.672 24.391 1 89.19 187 GLY B N 1
ATOM 6795 C CA . GLY B 1 187 ? -14.453 11.273 25.641 1 89.19 187 GLY B CA 1
ATOM 6796 C C . GLY B 1 187 ? -13.359 12.039 26.359 1 89.19 187 GLY B C 1
ATOM 6797 O O . GLY B 1 187 ? -13.508 12.398 27.516 1 89.19 187 GLY B O 1
ATOM 6798 N N . GLN B 1 188 ? -12.32 12.352 25.703 1 91.69 188 GLN B N 1
ATOM 6799 C CA . GLN B 1 188 ? -11.172 12.969 26.359 1 91.69 188 GLN B CA 1
ATOM 6800 C C . GLN B 1 188 ? -11.141 14.477 26.125 1 91.69 188 GLN B C 1
ATOM 6802 O O . GLN B 1 188 ? -10.414 15.203 26.797 1 91.69 188 GLN B O 1
ATOM 6807 N N . LEU B 1 189 ? -11.992 14.906 25.203 1 95 189 LEU B N 1
ATOM 6808 C CA . LEU B 1 189 ? -11.922 16.312 24.828 1 95 189 LEU B CA 1
ATOM 6809 C C . LEU B 1 189 ? -13.32 16.891 24.641 1 95 189 LEU B C 1
ATOM 6811 O O . LEU B 1 189 ? -14.18 16.266 24.031 1 95 189 LEU B O 1
ATOM 6815 N N . TYR B 1 190 ? -13.648 18.062 25.234 1 93.94 190 TYR B N 1
ATOM 6816 C CA . TYR B 1 190 ? -14.805 18.906 24.984 1 93.94 190 TYR B CA 1
ATOM 6817 C C . TYR B 1 190 ? -16.094 18.188 25.344 1 93.94 190 TYR B C 1
ATOM 6819 O O . TYR B 1 190 ? -17.125 18.359 24.672 1 93.94 190 TYR B O 1
ATOM 6827 N N . GLN B 1 191 ? -16.125 17.359 26.266 1 87.25 191 GLN B N 1
ATOM 6828 C CA . GLN B 1 191 ? -17.297 16.562 26.609 1 87.25 191 GLN B CA 1
ATOM 6829 C C . GLN B 1 191 ? -18.406 17.438 27.203 1 87.25 191 GLN B C 1
ATOM 6831 O O . GLN B 1 191 ? -19.578 17.156 27.031 1 87.25 191 GLN B O 1
ATOM 6836 N N . ASP B 1 192 ? -17.953 18.484 27.766 1 87.19 192 ASP B N 1
ATOM 6837 C CA . ASP B 1 192 ? -18.938 19.359 28.391 1 87.19 192 ASP B CA 1
ATOM 6838 C C . ASP B 1 192 ? -19.312 20.5 27.453 1 87.19 192 ASP B C 1
ATOM 6840 O O . ASP B 1 192 ? -20.188 21.312 27.766 1 87.19 192 ASP B O 1
ATOM 6844 N N . MET B 1 193 ? -18.766 20.531 26.328 1 92.12 193 MET B N 1
ATOM 6845 C CA . MET B 1 193 ? -18.969 21.672 25.438 1 92.12 193 MET B CA 1
ATOM 6846 C C . MET B 1 193 ? -19.781 21.281 24.203 1 92.12 193 MET B C 1
ATOM 6848 O O . MET B 1 193 ? -20.719 21.969 23.828 1 92.12 193 MET B O 1
ATOM 6852 N N . PHE B 1 194 ? -19.422 20.141 23.656 1 95.62 194 PHE B N 1
ATOM 6853 C CA . PHE B 1 194 ? -20.031 19.781 22.375 1 95.62 194 PHE B CA 1
ATOM 6854 C C . PHE B 1 194 ? -20.641 18.391 22.438 1 95.62 194 PHE B C 1
ATOM 6856 O O . PHE B 1 194 ? -19.984 17.438 22.859 1 95.62 194 PHE B O 1
ATOM 6863 N N . ASP B 1 195 ? -21.812 18.312 21.953 1 90.81 195 ASP B N 1
ATOM 6864 C CA . ASP B 1 195 ? -22.469 17.016 21.828 1 90.81 195 ASP B CA 1
ATOM 6865 C C . ASP B 1 195 ? -22.062 16.328 20.531 1 90.81 195 ASP B C 1
ATOM 6867 O O . ASP B 1 195 ? -21.984 15.094 20.469 1 90.81 195 ASP B O 1
ATOM 6871 N N . TYR B 1 196 ? -21.828 17.172 19.516 1 94.19 196 TYR B N 1
ATOM 6872 C CA . TYR B 1 196 ? -21.438 16.641 18.219 1 94.19 196 TYR B CA 1
ATOM 6873 C C . TYR B 1 196 ? -20.266 17.422 17.625 1 94.19 196 TYR B C 1
ATOM 6875 O O . TYR B 1 196 ? -20.203 18.641 17.75 1 94.19 196 TYR B O 1
ATOM 6883 N N . VAL B 1 197 ? -19.391 16.688 17.078 1 97.38 197 VAL B N 1
ATOM 6884 C CA . VAL B 1 197 ? -18.312 17.266 16.281 1 97.38 197 VAL B CA 1
ATOM 6885 C C . VAL B 1 197 ? -18.328 16.688 14.875 1 97.38 197 VAL B C 1
ATOM 6887 O O . VAL B 1 197 ? -18.328 15.461 14.703 1 97.38 197 VAL B O 1
ATOM 6890 N N . PHE B 1 198 ? -18.406 17.531 13.914 1 97.31 198 PHE B N 1
ATOM 6891 C CA . PHE B 1 198 ? -18.469 17.109 12.523 1 97.31 198 PHE B CA 1
ATOM 6892 C C . PHE B 1 198 ? -17.188 17.5 11.781 1 97.31 198 PHE B C 1
ATOM 6894 O O . PHE B 1 198 ? -16.703 18.625 11.922 1 97.31 198 PHE B O 1
ATOM 6901 N N . TYR B 1 199 ? -16.672 16.562 11.062 1 97.12 199 TYR B N 1
ATOM 6902 C CA . TYR B 1 199 ? -15.43 16.75 10.328 1 97.12 199 TYR B CA 1
ATOM 6903 C C . TYR B 1 199 ? -15.695 17.047 8.859 1 97.12 199 TYR B C 1
ATOM 6905 O O . TYR B 1 199 ? -16.344 16.25 8.172 1 97.12 199 TYR B O 1
ATOM 6913 N N . ILE B 1 200 ? -15.195 18.109 8.367 1 94.81 200 ILE B N 1
ATOM 6914 C CA . ILE B 1 200 ? -15.344 18.484 6.961 1 94.81 200 ILE B CA 1
ATOM 6915 C C . ILE B 1 200 ? -13.961 18.656 6.324 1 94.81 200 ILE B C 1
ATOM 6917 O O . ILE B 1 200 ? -13.18 19.5 6.742 1 94.81 200 ILE B O 1
ATOM 6921 N N . HIS B 1 201 ? -13.664 17.797 5.391 1 92.56 201 HIS B N 1
ATOM 6922 C CA . HIS B 1 201 ? -12.438 17.891 4.609 1 92.56 201 HIS B CA 1
ATOM 6923 C C . HIS B 1 201 ? -12.664 18.688 3.324 1 92.56 201 HIS B C 1
ATOM 6925 O O . HIS B 1 201 ? -13.367 18.219 2.424 1 92.56 201 HIS B O 1
ATOM 6931 N N . CYS B 1 202 ? -12 19.766 3.184 1 89.62 202 CYS B N 1
ATOM 6932 C CA . CYS B 1 202 ? -12.273 20.688 2.092 1 89.62 202 CYS B CA 1
ATOM 6933 C C . CYS B 1 202 ? -11.891 20.078 0.749 1 89.62 202 CYS B C 1
ATOM 6935 O O . CYS B 1 202 ? -12.547 20.328 -0.263 1 89.62 202 CYS B O 1
ATOM 6937 N N . ARG B 1 203 ? -10.867 19.297 0.706 1 83.38 203 ARG B N 1
ATOM 6938 C CA . ARG B 1 203 ? -10.453 18.656 -0.535 1 83.38 203 ARG B CA 1
ATOM 6939 C C . ARG B 1 203 ? -11.555 17.75 -1.07 1 83.38 203 ARG B C 1
ATOM 6941 O O . ARG B 1 203 ? -11.781 17.688 -2.279 1 83.38 203 ARG B O 1
ATOM 6948 N N . GLU B 1 204 ? -12.18 17.031 -0.17 1 82.44 204 GLU B N 1
ATOM 6949 C CA . GLU B 1 204 ? -13.266 16.125 -0.555 1 82.44 204 GLU B CA 1
ATOM 6950 C C . GLU B 1 204 ? -14.492 16.922 -1.018 1 82.44 204 GLU B C 1
ATOM 6952 O O . GLU B 1 204 ? -15.234 16.469 -1.891 1 82.44 204 GLU B O 1
ATOM 6957 N N . MET B 1 205 ? -14.688 18.062 -0.457 1 85.06 205 MET B N 1
ATOM 6958 C CA . MET B 1 205 ? -15.836 18.891 -0.796 1 85.06 205 MET B CA 1
ATOM 6959 C C . MET B 1 205 ? -15.711 19.438 -2.213 1 85.06 205 MET B C 1
ATOM 6961 O O . MET B 1 205 ? -16.719 19.656 -2.896 1 85.06 205 MET B O 1
ATOM 6965 N N . ASN B 1 206 ? -14.508 19.609 -2.621 1 81.19 206 ASN B N 1
ATOM 6966 C CA . ASN B 1 206 ? -14.266 20.109 -3.971 1 81.19 206 ASN B CA 1
ATOM 6967 C C . ASN B 1 206 ? -14.75 19.125 -5.031 1 81.19 206 ASN B C 1
ATOM 6969 O O . ASN B 1 206 ? -15.07 19.516 -6.152 1 81.19 206 ASN B O 1
ATOM 6973 N N . LEU B 1 207 ? -14.789 17.875 -4.648 1 75.81 207 LEU B N 1
ATOM 6974 C CA . LEU B 1 207 ? -15.164 16.828 -5.598 1 75.81 207 LEU B CA 1
ATOM 6975 C C . LEU B 1 207 ? -16.672 16.734 -5.723 1 75.81 207 LEU B C 1
ATOM 6977 O O . LEU B 1 207 ? -17.188 16.094 -6.645 1 75.81 207 LEU B O 1
ATOM 6981 N N . CYS B 1 208 ? -17.312 17.406 -4.832 1 76.56 208 CYS B N 1
ATOM 6982 C CA . CYS B 1 208 ? -18.781 17.359 -4.855 1 76.56 208 CYS B CA 1
ATOM 6983 C C . CYS B 1 208 ? -19.328 18.312 -5.914 1 76.56 208 CYS B C 1
ATOM 6985 O O . CYS B 1 208 ? -19.219 19.531 -5.785 1 76.56 208 CYS B O 1
ATOM 6987 N N . THR B 1 209 ? -19.906 17.766 -6.941 1 76.44 209 THR B N 1
ATOM 6988 C CA . THR B 1 209 ? -20.438 18.578 -8.023 1 76.44 209 THR B CA 1
ATOM 6989 C C . THR B 1 209 ? -21.938 18.797 -7.852 1 76.44 209 THR B C 1
ATOM 6991 O O . THR B 1 209 ? -22.484 19.766 -8.367 1 76.44 209 THR B O 1
ATOM 6994 N N . GLU B 1 210 ? -22.531 17.984 -7.082 1 81.25 210 GLU B N 1
ATOM 6995 C CA . GLU B 1 210 ? -23.984 18.078 -6.914 1 81.25 210 GLU B CA 1
ATOM 6996 C C . GLU B 1 210 ? -24.328 19 -5.75 1 81.25 210 GLU B C 1
ATOM 6998 O O . GLU B 1 210 ? -23.516 19.25 -4.871 1 81.25 210 GLU B O 1
ATOM 7003 N N . GLU B 1 211 ? -25.484 19.562 -5.883 1 88.19 211 GLU B N 1
ATOM 7004 C CA . GLU B 1 211 ? -26 20.359 -4.77 1 88.19 211 GLU B CA 1
ATOM 7005 C C . GLU B 1 211 ? -26.297 19.484 -3.557 1 88.19 211 GLU B C 1
ATOM 7007 O O . GLU B 1 211 ? -26.766 18.359 -3.699 1 88.19 211 GLU B O 1
ATOM 7012 N N . ARG B 1 212 ? -25.953 20.031 -2.445 1 88.25 212 ARG B N 1
ATOM 7013 C CA . ARG B 1 212 ? -26.172 19.328 -1.188 1 88.25 212 ARG B CA 1
ATOM 7014 C C . ARG B 1 212 ? -26.672 20.281 -0.109 1 88.25 212 ARG B C 1
ATOM 7016 O O . ARG B 1 212 ? -26.531 21.5 -0.231 1 88.25 212 ARG B O 1
ATOM 7023 N N . SER B 1 213 ? -27.391 19.766 0.79 1 91 213 SER B N 1
ATOM 7024 C CA . SER B 1 213 ? -27.766 20.547 1.971 1 91 213 SER B CA 1
ATOM 7025 C C . SER B 1 213 ? -26.797 20.297 3.121 1 91 213 SER B C 1
ATOM 7027 O O . SER B 1 213 ? -26.031 19.328 3.098 1 91 213 SER B O 1
ATOM 7029 N N . MET B 1 214 ? -26.781 21.172 4.066 1 90.88 214 MET B N 1
ATOM 7030 C CA . MET B 1 214 ? -25.953 20.969 5.258 1 90.88 214 MET B CA 1
ATOM 7031 C C . MET B 1 214 ? -26.344 19.688 5.98 1 90.88 214 MET B C 1
ATOM 7033 O O . MET B 1 214 ? -25.5 19 6.543 1 90.88 214 MET B O 1
ATOM 7037 N N . VAL B 1 215 ? -27.609 19.422 5.949 1 90.44 215 VAL B N 1
ATOM 7038 C CA . VAL B 1 215 ? -28.141 18.219 6.574 1 90.44 215 VAL B CA 1
ATOM 7039 C C . VAL B 1 215 ? -27.516 16.969 5.926 1 90.44 215 VAL B C 1
ATOM 7041 O O . VAL B 1 215 ? -27.109 16.047 6.621 1 90.44 215 VAL B O 1
ATOM 7044 N N . GLU B 1 216 ? -27.406 16.953 4.68 1 87.12 216 GLU B N 1
ATOM 7045 C CA . GLU B 1 216 ? -26.844 15.828 3.957 1 87.12 216 GLU B CA 1
ATOM 7046 C C . GLU B 1 216 ? -25.359 15.656 4.27 1 87.12 216 GLU B C 1
ATOM 7048 O O . GLU B 1 216 ? -24.859 14.539 4.402 1 87.12 216 GLU B O 1
ATOM 7053 N N . ILE B 1 217 ? -24.656 16.766 4.371 1 89.94 217 ILE B N 1
ATOM 7054 C CA . ILE B 1 217 ? -23.234 16.734 4.664 1 89.94 217 ILE B CA 1
ATOM 7055 C C . ILE B 1 217 ? -23 16.125 6.047 1 89.94 217 ILE B C 1
ATOM 7057 O O . ILE B 1 217 ? -22.078 15.32 6.227 1 89.94 217 ILE B O 1
ATOM 7061 N N . ILE B 1 218 ? -23.875 16.469 6.973 1 91.94 218 ILE B N 1
ATOM 7062 C CA . ILE B 1 218 ? -23.734 16 8.352 1 91.94 218 ILE B CA 1
ATOM 7063 C C . ILE B 1 218 ? -24.109 14.531 8.43 1 91.94 218 ILE B C 1
ATOM 7065 O O . ILE B 1 218 ? -23.406 13.727 9.039 1 91.94 218 ILE B O 1
ATOM 7069 N N . LEU B 1 219 ? -25.219 14.125 7.766 1 86.56 219 LEU B N 1
ATOM 7070 C CA . LEU B 1 219 ? -25.75 12.773 7.859 1 86.56 219 LEU B CA 1
ATOM 7071 C C . LEU B 1 219 ? -24.797 11.766 7.234 1 86.56 219 LEU B C 1
ATOM 7073 O O . LEU B 1 219 ? -24.734 10.609 7.66 1 86.56 219 LEU B O 1
ATOM 7077 N N . LYS B 1 220 ? -24.062 12.219 6.316 1 83.62 220 LYS B N 1
ATOM 7078 C CA . LYS B 1 220 ? -23.109 11.344 5.625 1 83.62 220 LYS B CA 1
ATOM 7079 C C . LYS B 1 220 ? -22.031 10.844 6.578 1 83.62 220 LYS B C 1
ATOM 7081 O O . LYS B 1 220 ? -21.359 9.852 6.289 1 83.62 220 LYS B O 1
ATOM 7086 N N . GLN B 1 221 ? -21.875 11.414 7.688 1 89.56 221 GLN B N 1
ATOM 7087 C CA . GLN B 1 221 ? -20.797 11.055 8.602 1 89.56 221 GLN B CA 1
ATOM 7088 C C . GLN B 1 221 ? -21.219 9.914 9.523 1 89.56 221 GLN B C 1
ATOM 7090 O O . GLN B 1 221 ? -20.391 9.359 10.25 1 89.56 221 GLN B O 1
ATOM 7095 N N . TRP B 1 222 ? -22.5 9.562 9.477 1 84.88 222 TRP B N 1
ATOM 7096 C CA . TRP B 1 222 ? -22.938 8.367 10.188 1 84.88 222 TRP B CA 1
ATOM 7097 C C . TRP B 1 222 ? -22.562 7.105 9.43 1 84.88 222 TRP B C 1
ATOM 7099 O O . TRP B 1 222 ? -22.406 7.133 8.203 1 84.88 222 TRP B O 1
ATOM 7109 N N . PRO B 1 223 ? -22.281 6.004 10.117 1 73.94 223 PRO B N 1
ATOM 7110 C CA . PRO B 1 223 ? -21.906 4.766 9.43 1 73.94 223 PRO B CA 1
ATOM 7111 C C . PRO B 1 223 ? -22.984 4.254 8.484 1 73.94 223 PRO B C 1
ATOM 7113 O O . PRO B 1 223 ? -22.672 3.721 7.418 1 73.94 223 PRO B O 1
ATOM 7116 N N . ASN B 1 224 ? -24.25 4.316 8.883 1 68.62 224 ASN B N 1
ATOM 7117 C CA . ASN B 1 224 ? -25.344 3.816 8.062 1 68.62 224 ASN B CA 1
ATOM 7118 C C . ASN B 1 224 ? -26.312 4.934 7.676 1 68.62 224 ASN B C 1
ATOM 7120 O O . ASN B 1 224 ? -27.25 5.23 8.414 1 68.62 224 ASN B O 1
ATOM 7124 N N . GLU B 1 225 ? -26.062 5.457 6.527 1 66.62 225 GLU B N 1
ATOM 7125 C CA . GLU B 1 225 ? -26.875 6.574 6.074 1 66.62 225 GLU B CA 1
ATOM 7126 C C . GLU B 1 225 ? -28.312 6.121 5.793 1 66.62 225 GLU B C 1
ATOM 7128 O O . GLU B 1 225 ? -29.266 6.852 6.074 1 66.62 225 GLU B O 1
ATOM 7133 N N . HIS B 1 226 ? -28.406 4.949 5.352 1 61.97 226 HIS B N 1
ATOM 7134 C CA . HIS B 1 226 ? -29.719 4.461 4.945 1 61.97 226 HIS B CA 1
ATOM 7135 C C . HIS B 1 226 ? -30.609 4.227 6.152 1 61.97 226 HIS B C 1
ATOM 7137 O O . HIS B 1 226 ? -31.812 4.496 6.102 1 61.97 226 HIS B O 1
ATOM 7143 N N . ALA B 1 227 ? -30 3.824 7.16 1 61 227 ALA B N 1
ATOM 7144 C CA . ALA B 1 227 ? -30.781 3.559 8.367 1 61 227 ALA B CA 1
ATOM 7145 C C . ALA B 1 227 ? -31.312 4.855 8.961 1 61 227 ALA B C 1
ATOM 7147 O O . ALA B 1 227 ? -32.312 4.84 9.711 1 61 227 ALA B O 1
ATOM 7148 N N . LEU B 1 228 ? -30.672 5.941 8.555 1 70.75 228 LEU B N 1
ATOM 7149 C CA . LEU B 1 228 ? -31.016 7.227 9.148 1 70.75 228 LEU B CA 1
ATOM 7150 C C . LEU B 1 228 ? -32.125 7.902 8.359 1 70.75 228 LEU B C 1
ATOM 7152 O O . LEU B 1 228 ? -32.719 8.867 8.828 1 70.75 228 LEU B O 1
ATOM 7156 N N . LYS B 1 229 ? -32.406 7.383 7.188 1 68.12 229 LYS B N 1
ATOM 7157 C CA . LYS B 1 229 ? -33.344 8.086 6.289 1 68.12 229 LYS B CA 1
ATOM 7158 C C . LYS B 1 229 ? -34.688 8.336 6.961 1 68.12 229 LYS B C 1
ATOM 7160 O O . LYS B 1 229 ? -35.219 9.43 6.863 1 68.12 229 LYS B O 1
ATOM 7165 N N . ASN B 1 230 ? -35.125 7.367 7.711 1 67.19 230 ASN B N 1
ATOM 7166 C CA . ASN B 1 230 ? -36.469 7.504 8.297 1 67.19 230 ASN B CA 1
ATOM 7167 C C . ASN B 1 230 ? -36.438 8.344 9.562 1 67.19 230 ASN B C 1
ATOM 7169 O O . ASN B 1 230 ? -37.469 8.852 10.008 1 67.19 230 ASN B O 1
ATOM 7173 N N . VAL B 1 231 ? -35.219 8.539 10.078 1 74.5 231 VAL B N 1
ATOM 7174 C CA . VAL B 1 231 ? -35.156 9.234 11.359 1 74.5 231 VAL B CA 1
ATOM 7175 C C . VAL B 1 231 ? -34.281 10.484 11.227 1 74.5 231 VAL B C 1
ATOM 7177 O O . VAL B 1 231 ? -34.031 11.188 12.203 1 74.5 231 VAL B O 1
ATOM 7180 N N . ALA B 1 232 ? -33.906 10.812 10.086 1 79 232 ALA B N 1
ATOM 7181 C CA . ALA B 1 232 ? -32.969 11.898 9.836 1 79 232 ALA B CA 1
ATOM 7182 C C . ALA B 1 232 ? -33.531 13.242 10.258 1 79 232 ALA B C 1
ATOM 7184 O O . ALA B 1 232 ? -32.875 14.055 10.883 1 79 232 ALA B O 1
ATOM 7185 N N . GLN B 1 233 ? -34.812 13.422 9.922 1 81.81 233 GLN B N 1
ATOM 7186 C CA . GLN B 1 233 ? -35.469 14.695 10.219 1 81.81 233 GLN B CA 1
ATOM 7187 C C . GLN B 1 233 ? -35.531 14.93 11.727 1 81.81 233 GLN B C 1
ATOM 7189 O O . GLN B 1 233 ? -35.219 16.016 12.211 1 81.81 233 GLN B O 1
ATOM 7194 N N . GLU B 1 234 ? -35.906 13.938 12.352 1 79.31 234 GLU B N 1
ATOM 7195 C CA . GLU B 1 234 ? -36.031 14.039 13.797 1 79.31 234 GLU B CA 1
ATOM 7196 C C . GLU B 1 234 ? -34.656 14.219 14.445 1 79.31 234 GLU B C 1
ATOM 7198 O O . GLU B 1 234 ? -34.5 15.023 15.367 1 79.31 234 GLU B O 1
ATOM 7203 N N . LEU B 1 235 ? -33.75 13.477 14.047 1 83.5 235 LEU B N 1
ATOM 7204 C CA . LEU B 1 235 ? -32.375 13.516 14.578 1 83.5 235 LEU B CA 1
ATOM 7205 C C . LEU B 1 235 ? -31.781 14.906 14.406 1 83.5 235 LEU B C 1
ATOM 7207 O O . LEU B 1 235 ? -31.266 15.484 15.367 1 83.5 235 LEU B O 1
ATOM 7211 N N . LEU B 1 236 ? -31.953 15.5 13.258 1 88.19 236 LEU B N 1
ATOM 7212 C CA . LEU B 1 236 ? -31.312 16.781 12.961 1 88.19 236 LEU B CA 1
ATOM 7213 C C . LEU B 1 236 ? -32.062 17.938 13.617 1 88.19 236 LEU B C 1
ATOM 7215 O O . LEU B 1 236 ? -31.453 18.922 14.016 1 88.19 236 LEU B O 1
ATOM 7219 N N . THR B 1 237 ? -33.375 17.734 13.68 1 85 237 THR B N 1
ATOM 7220 C CA . THR B 1 237 ? -34.125 18.734 14.398 1 85 237 THR B CA 1
ATOM 7221 C C . THR B 1 237 ? -33.656 18.844 15.852 1 85 237 THR B C 1
ATOM 7223 O O . THR B 1 237 ? -33.531 19.938 16.391 1 85 237 THR B O 1
ATOM 7226 N N . GLU B 1 238 ? -33.375 17.734 16.359 1 82.56 238 GLU B N 1
ATOM 7227 C CA . GLU B 1 238 ? -32.906 17.703 17.734 1 82.56 238 GLU B CA 1
ATOM 7228 C C . GLU B 1 238 ? -31.5 18.297 17.844 1 82.56 238 GLU B C 1
ATOM 7230 O O . GLU B 1 238 ? -31.203 19.047 18.781 1 82.56 238 GLU B O 1
ATOM 7235 N N . ILE B 1 239 ? -30.672 18 16.969 1 88.56 239 ILE B N 1
ATOM 7236 C CA . ILE B 1 239 ? -29.281 18.469 16.969 1 88.56 239 ILE B CA 1
ATOM 7237 C C . ILE B 1 239 ? -29.25 19.984 16.766 1 88.56 239 ILE B C 1
ATOM 7239 O O . ILE B 1 239 ? -28.484 20.672 17.422 1 88.56 239 ILE B O 1
ATOM 7243 N N . PHE B 1 240 ? -30.188 20.484 15.938 1 90.94 240 PHE B N 1
ATOM 7244 C CA . PHE B 1 240 ? -30.188 21.891 15.578 1 90.94 240 PHE B CA 1
ATOM 7245 C C . PHE B 1 240 ? -30.922 22.719 16.625 1 90.94 240 PHE B C 1
ATOM 7247 O O . PHE B 1 240 ? -30.906 23.953 16.562 1 90.94 240 PHE B O 1
ATOM 7254 N N . ARG B 1 241 ? -31.484 22.047 17.547 1 86.31 241 ARG B N 1
ATOM 7255 C CA . ARG B 1 241 ? -32.125 22.766 18.625 1 86.31 241 ARG B CA 1
ATOM 7256 C C . ARG B 1 241 ? -31.125 23.594 19.422 1 86.31 241 ARG B C 1
ATOM 7258 O O . ARG B 1 241 ? -31.469 24.672 19.938 1 86.31 241 ARG B O 1
ATOM 7265 N N . ASN B 1 242 ? -29.953 23.094 19.547 1 89.25 242 ASN B N 1
ATOM 7266 C CA . ASN B 1 242 ? -28.891 23.797 20.25 1 89.25 242 ASN B CA 1
ATOM 7267 C C . ASN B 1 242 ? -27.594 23.828 19.438 1 89.25 242 ASN B C 1
ATOM 7269 O O . ASN B 1 242 ? -26.641 23.141 19.781 1 89.25 242 ASN B O 1
ATOM 7273 N N . PRO B 1 243 ? -27.5 24.719 18.547 1 92.31 243 PRO B N 1
ATOM 7274 C CA . PRO B 1 243 ? -26.312 24.781 17.688 1 92.31 243 PRO B CA 1
ATOM 7275 C C . PRO B 1 243 ? -25.031 25.062 18.453 1 92.31 243 PRO B C 1
ATOM 7277 O O . PRO B 1 243 ? -23.938 24.766 17.984 1 92.31 243 PRO B O 1
ATOM 7280 N N . LYS B 1 244 ? -25.141 25.578 19.688 1 93.62 244 LYS B N 1
ATOM 7281 C CA . LYS B 1 244 ? -23.969 25.875 20.5 1 93.62 244 LYS B CA 1
ATOM 7282 C C . LYS B 1 244 ? -23.25 24.594 20.938 1 93.62 244 LYS B C 1
ATOM 7284 O O . LYS B 1 244 ? -22.109 24.656 21.375 1 93.62 244 LYS B O 1
ATOM 7289 N N . LYS B 1 245 ? -23.906 23.516 20.781 1 93.81 245 LYS B N 1
ATOM 7290 C CA . LYS B 1 245 ? -23.328 22.234 21.188 1 93.81 245 LYS B CA 1
ATOM 7291 C C . LYS B 1 245 ? -22.719 21.5 20 1 93.81 245 LYS B C 1
ATOM 7293 O O . LYS B 1 245 ? -22.328 20.328 20.109 1 93.81 245 LYS B O 1
ATOM 7298 N N . ILE B 1 246 ? -22.609 22.219 18.859 1 96.44 246 ILE B N 1
ATOM 7299 C CA . ILE B 1 246 ? -22.062 21.625 17.641 1 96.44 246 ILE B CA 1
ATOM 7300 C C . ILE B 1 246 ? -20.703 22.266 17.328 1 96.44 246 ILE B C 1
ATOM 7302 O O . ILE B 1 246 ? -20.562 23.484 17.375 1 96.44 246 ILE B O 1
ATOM 7306 N N . LEU B 1 247 ? -19.703 21.469 17.062 1 98.06 247 LEU B N 1
ATOM 7307 C CA . LEU B 1 247 ? -18.406 21.922 16.578 1 98.06 247 LEU B CA 1
ATOM 7308 C C . LEU B 1 247 ? -18.141 21.406 15.18 1 98.06 247 LEU B C 1
ATOM 7310 O O . LEU B 1 247 ? -18.219 20.203 14.93 1 98.06 247 LEU B O 1
ATOM 7314 N N . PHE B 1 248 ? -17.891 22.297 14.266 1 97.75 248 PHE B N 1
ATOM 7315 C CA . PHE B 1 248 ? -17.422 21.922 12.938 1 97.75 248 PHE B CA 1
ATOM 7316 C C . PHE B 1 248 ? -15.914 22.016 12.836 1 97.75 248 PHE B C 1
ATOM 7318 O O . PHE B 1 248 ? -15.336 23.078 13.109 1 97.75 248 PHE B O 1
ATOM 7325 N N . LEU B 1 249 ? -15.297 20.953 12.594 1 97.94 249 LEU B N 1
ATOM 7326 C CA . LEU B 1 249 ? -13.867 20.922 12.305 1 97.94 249 LEU B CA 1
ATOM 7327 C C . LEU B 1 249 ? -13.617 20.938 10.797 1 97.94 249 LEU B C 1
ATOM 7329 O O . LEU B 1 249 ? -13.766 19.922 10.125 1 97.94 249 LEU B O 1
ATOM 7333 N N . ILE B 1 250 ? -13.203 22.031 10.297 1 96.5 250 ILE B N 1
ATOM 7334 C CA . ILE B 1 250 ? -12.984 22.234 8.867 1 96.5 250 ILE B CA 1
ATOM 7335 C C . ILE B 1 250 ? -11.484 22.172 8.57 1 96.5 250 ILE B C 1
ATOM 7337 O O . ILE B 1 250 ? -10.727 23.062 8.953 1 96.5 250 ILE B O 1
ATOM 7341 N N . ASP B 1 251 ? -11.102 21.156 7.84 1 95.06 251 ASP B N 1
ATOM 7342 C CA . ASP B 1 251 ? -9.688 20.906 7.586 1 95.06 251 ASP B CA 1
ATOM 7343 C C . ASP B 1 251 ? -9.305 21.328 6.164 1 95.06 251 ASP B C 1
ATOM 7345 O O . ASP B 1 251 ? -9.898 20.844 5.195 1 95.06 251 ASP B O 1
ATOM 7349 N N . GLY B 1 252 ? -8.352 22.203 6.09 1 91.75 252 GLY B N 1
ATOM 7350 C CA . GLY B 1 252 ? -7.77 22.547 4.797 1 91.75 252 GLY B CA 1
ATOM 7351 C C . GLY B 1 252 ? -8.516 23.641 4.074 1 91.75 252 GLY B C 1
ATOM 7352 O O . GLY B 1 252 ? -8.859 23.5 2.896 1 91.75 252 GLY B O 1
ATOM 7353 N N . PHE B 1 253 ? -8.781 24.719 4.691 1 90.69 253 PHE B N 1
ATOM 7354 C CA . PHE B 1 253 ? -9.5 25.828 4.07 1 90.69 253 PHE B CA 1
ATOM 7355 C C . PHE B 1 253 ? -8.758 26.328 2.834 1 90.69 253 PHE B C 1
ATOM 7357 O O . PHE B 1 253 ? -9.383 26.734 1.853 1 90.69 253 PHE B O 1
ATOM 7364 N N . ASP B 1 254 ? -7.473 26.266 2.865 1 84.56 254 ASP B N 1
ATOM 7365 C CA . ASP B 1 254 ? -6.645 26.719 1.757 1 84.56 254 ASP B CA 1
ATOM 7366 C C . ASP B 1 254 ? -6.863 25.875 0.511 1 84.56 254 ASP B C 1
ATOM 7368 O O . ASP B 1 254 ? -6.582 26.312 -0.607 1 84.56 254 ASP B O 1
ATOM 7372 N N . GLU B 1 255 ? -7.371 24.719 0.664 1 81.44 255 GLU B N 1
ATOM 7373 C CA . GLU B 1 255 ? -7.578 23.797 -0.448 1 81.44 255 GLU B CA 1
ATOM 7374 C C . GLU B 1 255 ? -8.984 23.953 -1.032 1 81.44 255 GLU B C 1
ATOM 7376 O O . GLU B 1 255 ? -9.32 23.297 -2.021 1 81.44 255 GLU B O 1
ATOM 7381 N N . LEU B 1 256 ? -9.789 24.766 -0.43 1 83.06 256 LEU B N 1
ATOM 7382 C CA . LEU B 1 256 ? -11.156 24.953 -0.885 1 83.06 256 LEU B CA 1
ATOM 7383 C C . LEU B 1 256 ? -11.203 25.859 -2.109 1 83.06 256 LEU B C 1
ATOM 7385 O O . LEU B 1 256 ? -10.953 27.062 -2.006 1 83.06 256 LEU B O 1
ATOM 7389 N N . SER B 1 257 ? -11.492 25.344 -3.234 1 74.25 257 SER B N 1
ATOM 7390 C CA . SER B 1 257 ? -11.539 26.109 -4.477 1 74.25 257 SER B CA 1
ATOM 7391 C C . SER B 1 257 ? -12.883 26.797 -4.645 1 74.25 257 SER B C 1
ATOM 7393 O O . SER B 1 257 ? -12.984 27.828 -5.328 1 74.25 257 SER B O 1
ATOM 7395 N N . LEU B 1 258 ? -13.82 26.375 -3.996 1 67.56 258 LEU B N 1
ATOM 7396 C CA . LEU B 1 258 ? -15.195 26.812 -4.234 1 67.56 258 LEU B CA 1
ATOM 7397 C C . LEU B 1 258 ? -15.562 27.969 -3.314 1 67.56 258 LEU B C 1
ATOM 7399 O O . LEU B 1 258 ? -16.688 28.469 -3.359 1 67.56 258 LEU B O 1
ATOM 7403 N N . PHE B 1 259 ? -14.578 28.344 -2.531 1 68.5 259 PHE B N 1
ATOM 7404 C CA . PHE B 1 259 ? -14.945 29.422 -1.611 1 68.5 259 PHE B CA 1
ATOM 7405 C C . PHE B 1 259 ? -15.219 30.719 -2.367 1 68.5 259 PHE B C 1
ATOM 7407 O O . PHE B 1 259 ? -14.398 31.156 -3.182 1 68.5 259 PHE B O 1
ATOM 7414 N N . MET B 1 260 ? -16.484 31.109 -2.375 1 64.75 260 MET B N 1
ATOM 7415 C CA . MET B 1 260 ? -16.922 32.281 -3.123 1 64.75 260 MET B CA 1
ATOM 7416 C C . MET B 1 260 ? -17.156 33.469 -2.189 1 64.75 260 MET B C 1
ATOM 7418 O O . MET B 1 260 ? -17.703 33.312 -1.098 1 64.75 260 MET B O 1
ATOM 7422 N N . ASP B 1 261 ? -16.422 34.406 -2.51 1 67.38 261 ASP B N 1
ATOM 7423 C CA . ASP B 1 261 ? -16.766 35.656 -1.842 1 67.38 261 ASP B CA 1
ATOM 7424 C C . ASP B 1 261 ? -18.172 36.125 -2.219 1 67.38 261 ASP B C 1
ATOM 7426 O O . ASP B 1 261 ? -18.344 36.844 -3.203 1 67.38 261 ASP B O 1
ATOM 7430 N N . LEU B 1 262 ? -19.094 35.469 -1.547 1 69.12 262 LEU B N 1
ATOM 7431 C CA . LEU B 1 262 ? -20.469 35.781 -1.91 1 69.12 262 LEU B CA 1
ATOM 7432 C C . LEU B 1 262 ? -21.031 36.906 -1.052 1 69.12 262 LEU B C 1
ATOM 7434 O O . LEU B 1 262 ? -20.734 37 0.142 1 69.12 262 LEU B O 1
ATOM 7438 N N . PRO B 1 263 ? -21.672 37.812 -1.8 1 67.69 263 PRO B N 1
ATOM 7439 C CA . PRO B 1 263 ? -22.344 38.875 -1.021 1 67.69 263 PRO B CA 1
ATOM 7440 C C . PRO B 1 263 ? -23.391 38.312 -0.06 1 67.69 263 PRO B C 1
ATOM 7442 O O . PRO B 1 263 ? -23.859 37.188 -0.241 1 67.69 263 PRO B O 1
ATOM 7445 N N . GLU B 1 264 ? -23.688 38.969 0.992 1 67.75 264 GLU B N 1
ATOM 7446 C CA . GLU B 1 264 ? -24.578 38.594 2.082 1 67.75 264 GLU B CA 1
ATOM 7447 C C . GLU B 1 264 ? -25.938 38.125 1.549 1 67.75 264 GLU B C 1
ATOM 7449 O O . GLU B 1 264 ? -26.562 37.25 2.117 1 67.75 264 GLU B O 1
ATOM 7454 N N . GLY B 1 265 ? -26.297 38.688 0.544 1 65 265 GLY B N 1
ATOM 7455 C CA . GLY B 1 265 ? -27.609 38.375 -0.001 1 65 265 GLY B CA 1
ATOM 7456 C C . GLY B 1 265 ? -27.672 37 -0.63 1 65 265 GLY B C 1
ATOM 7457 O O . GLY B 1 265 ? -28.766 36.438 -0.8 1 65 265 GLY B O 1
ATOM 7458 N N . GLN B 1 266 ? -26.641 36.469 -0.886 1 74.31 266 GLN B N 1
ATOM 7459 C CA . GLN B 1 266 ? -26.625 35.188 -1.565 1 74.31 266 GLN B CA 1
ATOM 7460 C C . GLN B 1 266 ? -26.359 34.031 -0.583 1 74.31 266 GLN B C 1
ATOM 7462 O O . GLN B 1 266 ? -26.297 32.875 -0.976 1 74.31 266 GLN B O 1
ATOM 7467 N N . LEU B 1 267 ? -26.328 34.469 0.645 1 78 267 LEU B N 1
ATOM 7468 C CA . LEU B 1 267 ? -26.078 33.469 1.673 1 78 267 LEU B CA 1
ATOM 7469 C C . LEU B 1 267 ? -27.391 32.812 2.104 1 78 267 LEU B C 1
ATOM 7471 O O . LEU B 1 267 ? -28.469 33.375 1.9 1 78 267 LEU B O 1
ATOM 7475 N N . TRP B 1 268 ? -27.344 31.672 2.49 1 77.12 268 TRP B N 1
ATOM 7476 C CA . TRP B 1 268 ? -28.5 30.844 2.818 1 77.12 268 TRP B CA 1
ATOM 7477 C C . TRP B 1 268 ? -28.5 30.469 4.297 1 77.12 268 TRP B C 1
ATOM 7479 O O . TRP B 1 268 ? -27.453 30.172 4.871 1 77.12 268 TRP B O 1
ATOM 7489 N N . SER B 1 269 ? -29.734 30.516 4.945 1 84.25 269 SER B N 1
ATOM 7490 C CA . SER B 1 269 ? -29.797 30.281 6.383 1 84.25 269 SER B CA 1
ATOM 7491 C C . SER B 1 269 ? -30.453 28.938 6.691 1 84.25 269 SER B C 1
ATOM 7493 O O . SER B 1 269 ? -30.328 28.422 7.801 1 84.25 269 SER B O 1
ATOM 7495 N N . ASP B 1 270 ? -31.062 28.328 5.668 1 88.75 270 ASP B N 1
ATOM 7496 C CA . ASP B 1 270 ? -31.781 27.078 5.898 1 88.75 270 ASP B CA 1
ATOM 7497 C C . ASP B 1 270 ? -30.875 25.875 5.707 1 88.75 270 ASP B C 1
ATOM 7499 O O . ASP B 1 270 ? -30.453 25.578 4.59 1 88.75 270 ASP B O 1
ATOM 7503 N N . PRO B 1 271 ? -30.625 25.141 6.785 1 91.81 271 PRO B N 1
ATOM 7504 C CA . PRO B 1 271 ? -29.719 23.984 6.668 1 91.81 271 PRO B CA 1
ATOM 7505 C C . PRO B 1 271 ? -30.328 22.859 5.844 1 91.81 271 PRO B C 1
ATOM 7507 O O . PRO B 1 271 ? -29.609 21.938 5.426 1 91.81 271 PRO B O 1
ATOM 7510 N N . TRP B 1 272 ? -31.609 22.938 5.531 1 90.38 272 TRP B N 1
ATOM 7511 C CA . TRP B 1 272 ? -32.312 21.859 4.836 1 90.38 272 TRP B CA 1
ATOM 7512 C C . TRP B 1 272 ? -32.312 22.094 3.33 1 90.38 272 TRP B C 1
ATOM 7514 O O . TRP B 1 272 ? -32.594 21.172 2.553 1 90.38 272 TRP B O 1
ATOM 7524 N N . LYS B 1 273 ? -32.031 23.266 2.947 1 90 273 LYS B N 1
ATOM 7525 C CA . LYS B 1 273 ? -32.125 23.609 1.53 1 90 273 LYS B CA 1
ATOM 7526 C C . LYS B 1 273 ? -30.844 23.188 0.795 1 90 273 LYS B C 1
ATOM 7528 O O . LYS B 1 273 ? -29.734 23.359 1.312 1 90 273 LYS B O 1
ATOM 7533 N N . LYS B 1 274 ? -30.953 22.641 -0.318 1 91.44 274 LYS B N 1
ATOM 7534 C CA . LYS B 1 274 ? -29.828 22.219 -1.138 1 91.44 274 LYS B CA 1
ATOM 7535 C C . LYS B 1 274 ? -29.203 23.406 -1.883 1 91.44 274 LYS B C 1
ATOM 7537 O O . LYS B 1 274 ? -29.938 24.25 -2.408 1 91.44 274 LYS B O 1
ATOM 7542 N N . GLN B 1 275 ? -27.969 23.562 -1.755 1 89.12 275 GLN B N 1
ATOM 7543 C CA . GLN B 1 275 ? -27.172 24.594 -2.434 1 89.12 275 GLN B CA 1
ATOM 7544 C C . GLN B 1 275 ? -25.828 24.047 -2.867 1 89.12 275 GLN B C 1
ATOM 7546 O O . GLN B 1 275 ? -25.438 22.922 -2.492 1 89.12 275 GLN B O 1
ATOM 7551 N N . GLN B 1 276 ? -25.188 24.828 -3.701 1 87.69 276 GLN B N 1
ATOM 7552 C CA . GLN B 1 276 ? -23.812 24.469 -4.016 1 87.69 276 GLN B CA 1
ATOM 7553 C C . GLN B 1 276 ? -22.953 24.438 -2.756 1 87.69 276 GLN B C 1
ATOM 7555 O O . GLN B 1 276 ? -23.125 25.266 -1.86 1 87.69 276 GLN B O 1
ATOM 7560 N N . VAL B 1 277 ? -22.094 23.516 -2.715 1 87.25 277 VAL B N 1
ATOM 7561 C CA . VAL B 1 277 ? -21.281 23.281 -1.515 1 87.25 277 VAL B CA 1
ATOM 7562 C C . VAL B 1 277 ? -20.516 24.547 -1.153 1 87.25 277 VAL B C 1
ATOM 7564 O O . VAL B 1 277 ? -20.359 24.875 0.027 1 87.25 277 VAL B O 1
ATOM 7567 N N . GLY B 1 278 ? -20.047 25.266 -2.188 1 85 278 GLY B N 1
ATOM 7568 C CA . GLY B 1 278 ? -19.344 26.516 -1.931 1 85 278 GLY B CA 1
ATOM 7569 C C . GLY B 1 278 ? -20.188 27.531 -1.199 1 85 278 GLY B C 1
ATOM 7570 O O . GLY B 1 278 ? -19.703 28.234 -0.314 1 85 278 GLY B O 1
ATOM 7571 N N . ILE B 1 279 ? -21.391 27.562 -1.514 1 87 279 ILE B N 1
ATOM 7572 C CA . ILE B 1 279 ? -22.328 28.5 -0.891 1 87 279 ILE B CA 1
ATOM 7573 C C . ILE B 1 279 ? -22.625 28.047 0.537 1 87 279 ILE B C 1
ATOM 7575 O O . ILE B 1 279 ? -22.719 28.875 1.448 1 87 279 ILE B O 1
ATOM 7579 N N . LEU B 1 280 ? -22.75 26.797 0.679 1 89.38 280 LEU B N 1
ATOM 7580 C CA . LEU B 1 280 ? -23.047 26.234 1.998 1 89.38 280 LEU B CA 1
ATOM 7581 C C . LEU B 1 280 ? -21.906 26.547 2.975 1 89.38 280 LEU B C 1
ATOM 7583 O O . LEU B 1 280 ? -22.156 27.016 4.09 1 89.38 280 LEU B O 1
ATOM 7587 N N . LEU B 1 281 ? -20.734 26.328 2.541 1 89.31 281 LEU B N 1
ATOM 7588 C CA . LEU B 1 281 ? -19.578 26.547 3.408 1 89.31 281 LEU B CA 1
ATOM 7589 C C . LEU B 1 281 ? -19.375 28.031 3.678 1 89.31 281 LEU B C 1
ATOM 7591 O O . LEU B 1 281 ? -19.047 28.422 4.801 1 89.31 281 LEU B O 1
ATOM 7595 N N . SER B 1 282 ? -19.578 28.812 2.674 1 88 282 SER B N 1
ATOM 7596 C CA . SER B 1 282 ? -19.484 30.266 2.877 1 88 282 SER B CA 1
ATOM 7597 C C . SER B 1 282 ? -20.516 30.75 3.889 1 88 282 SER B C 1
ATOM 7599 O O . SER B 1 282 ? -20.234 31.609 4.715 1 88 282 SER B O 1
ATOM 7601 N N . SER B 1 283 ? -21.688 30.188 3.773 1 90.44 283 SER B N 1
ATOM 7602 C CA . SER B 1 283 ? -22.75 30.547 4.711 1 90.44 283 SER B CA 1
ATOM 7603 C C . SER B 1 283 ? -22.422 30.094 6.129 1 90.44 283 SER B C 1
ATOM 7605 O O . SER B 1 283 ? -22.75 30.766 7.098 1 90.44 283 SER B O 1
ATOM 7607 N N . LEU B 1 284 ? -21.781 28.984 6.223 1 91.12 284 LEU B N 1
ATOM 7608 C CA . LEU B 1 284 ? -21.359 28.469 7.52 1 91.12 284 LEU B CA 1
ATOM 7609 C C . LEU B 1 284 ? -20.266 29.359 8.117 1 91.12 284 LEU B C 1
ATOM 7611 O O . LEU B 1 284 ? -20.328 29.719 9.297 1 91.12 284 LEU B O 1
ATOM 7615 N N . PHE B 1 285 ? -19.344 29.781 7.324 1 89.69 285 PHE B N 1
ATOM 7616 C CA . PHE B 1 285 ? -18.219 30.594 7.777 1 89.69 285 PHE B CA 1
ATOM 7617 C C . PHE B 1 285 ? -18.703 31.953 8.258 1 89.69 285 PHE B C 1
ATOM 7619 O O . PHE B 1 285 ? -18.156 32.531 9.211 1 89.69 285 PHE B O 1
ATOM 7626 N N . GLN B 1 286 ? -19.734 32.375 7.57 1 88.56 286 GLN B N 1
ATOM 7627 C CA . GLN B 1 286 ? -20.25 33.688 7.902 1 88.56 286 GLN B CA 1
ATOM 7628 C C . GLN B 1 286 ? -21.359 33.594 8.953 1 88.56 286 GLN B C 1
ATOM 7630 O O . GLN B 1 286 ? -22.047 34.594 9.227 1 88.56 286 GLN B O 1
ATOM 7635 N N . LYS B 1 287 ? -21.578 32.438 9.461 1 89.31 287 LYS B N 1
ATOM 7636 C CA . LYS B 1 287 ? -22.516 32.188 10.547 1 89.31 287 LYS B CA 1
ATOM 7637 C C . LYS B 1 287 ? -23.938 32.531 10.141 1 89.31 287 LYS B C 1
ATOM 7639 O O . LYS B 1 287 ? -24.688 33.156 10.922 1 89.31 287 LYS B O 1
ATOM 7644 N N . LYS B 1 288 ? -24.188 32.281 8.914 1 88.75 288 LYS B N 1
ATOM 7645 C CA . LYS B 1 288 ? -25.562 32.438 8.453 1 88.75 288 LYS B CA 1
ATOM 7646 C C . LYS B 1 288 ? -26.391 31.172 8.672 1 88.75 288 LYS B C 1
ATOM 7648 O O . LYS B 1 288 ? -27.578 31.25 9 1 88.75 288 LYS B O 1
ATOM 7653 N N . VAL B 1 289 ? -25.719 30.094 8.367 1 90.06 289 VAL B N 1
ATOM 7654 C CA . VAL B 1 289 ? -26.328 28.797 8.656 1 90.06 289 VAL B CA 1
ATOM 7655 C C . VAL B 1 289 ? -25.766 28.25 9.977 1 90.06 289 VAL B C 1
ATOM 7657 O O . VAL B 1 289 ? -24.562 28.297 10.219 1 90.06 289 VAL B O 1
ATOM 7660 N N . LEU B 1 290 ? -26.656 27.797 10.922 1 89.5 290 LEU B N 1
ATOM 7661 C CA . LEU B 1 290 ? -26.25 27.297 12.234 1 89.5 290 LEU B CA 1
ATOM 7662 C C . LEU B 1 290 ? -25.422 28.359 12.969 1 89.5 290 LEU B C 1
ATOM 7664 O O . LEU B 1 290 ? -24.297 28.078 13.391 1 89.5 290 LEU B O 1
ATOM 7668 N N . PHE B 1 291 ? -25.953 29.484 13.188 1 87.75 291 PHE B N 1
ATOM 7669 C CA . PHE B 1 291 ? -25.312 30.75 13.578 1 87.75 291 PHE B CA 1
ATOM 7670 C C . PHE B 1 291 ? -24.547 30.578 14.891 1 87.75 291 PHE B C 1
ATOM 7672 O O . PHE B 1 291 ? -23.5 31.188 15.086 1 87.75 291 PHE B O 1
ATOM 7679 N N . ASP B 1 292 ? -24.938 29.75 15.844 1 90.75 292 ASP B N 1
ATOM 7680 C CA . ASP B 1 292 ? -24.312 29.688 17.156 1 90.75 292 ASP B CA 1
ATOM 7681 C C . ASP B 1 292 ? -23.359 28.5 17.266 1 90.75 292 ASP B C 1
ATOM 7683 O O . ASP B 1 292 ? -22.844 28.203 18.344 1 90.75 292 ASP B O 1
ATOM 7687 N N . CYS B 1 293 ? -23.062 27.859 16.141 1 95.12 293 CYS B N 1
ATOM 7688 C CA . CYS B 1 293 ? -22.172 26.703 16.203 1 95.12 293 CYS B CA 1
ATOM 7689 C C . CYS B 1 293 ? -20.719 27.156 16.359 1 95.12 293 CYS B C 1
ATOM 7691 O O . CYS B 1 293 ? -20.406 28.344 16.188 1 95.12 293 CYS B O 1
ATOM 7693 N N . TYR B 1 294 ? -19.875 26.344 16.844 1 96.81 294 TYR B N 1
ATOM 7694 C CA . TYR B 1 294 ? -18.438 26.594 16.953 1 96.81 294 TYR B CA 1
ATOM 7695 C C . TYR B 1 294 ? -17.688 25.984 15.789 1 96.81 294 TYR B C 1
ATOM 7697 O O . TYR B 1 294 ? -18.172 25.062 15.133 1 96.81 294 TYR B O 1
ATOM 7705 N N . MET B 1 295 ? -16.5 26.547 15.477 1 97.25 295 MET B N 1
ATOM 7706 C CA . MET B 1 295 ? -15.719 26.016 14.359 1 97.25 295 MET B CA 1
ATOM 7707 C C . MET B 1 295 ? -14.234 26.031 14.688 1 97.25 295 MET B C 1
ATOM 7709 O O . MET B 1 295 ? -13.742 26.938 15.352 1 97.25 295 MET B O 1
ATOM 7713 N N . ILE B 1 296 ? -13.547 25.016 14.312 1 97.88 296 ILE B N 1
ATOM 7714 C CA . ILE B 1 296 ? -12.094 25 14.18 1 97.88 296 ILE B CA 1
ATOM 7715 C C . ILE B 1 296 ? -11.711 24.859 12.711 1 97.88 296 ILE B C 1
ATOM 7717 O O . ILE B 1 296 ? -12.117 23.906 12.047 1 97.88 296 ILE B O 1
ATOM 7721 N N . ILE B 1 297 ? -10.984 25.797 12.219 1 96.81 297 ILE B N 1
ATOM 7722 C CA . ILE B 1 297 ? -10.602 25.812 10.805 1 96.81 297 ILE B CA 1
ATOM 7723 C C . ILE B 1 297 ? -9.086 25.734 10.68 1 96.81 297 ILE B C 1
ATOM 7725 O O . ILE B 1 297 ? -8.359 26.531 11.273 1 96.81 297 ILE B O 1
ATOM 7729 N N . THR B 1 298 ? -8.578 24.703 9.969 1 96.38 298 THR B N 1
ATOM 7730 C CA . THR B 1 298 ? -7.148 24.641 9.68 1 96.38 298 THR B CA 1
ATOM 7731 C C . THR B 1 298 ? -6.844 25.25 8.305 1 96.38 298 THR B C 1
ATOM 7733 O O . THR B 1 298 ? -7.613 25.062 7.363 1 96.38 298 THR B O 1
ATOM 7736 N N . THR B 1 299 ? -5.777 26 8.219 1 92.19 299 THR B N 1
ATOM 7737 C CA . THR B 1 299 ? -5.43 26.609 6.938 1 92.19 299 THR B CA 1
ATOM 7738 C C . THR B 1 299 ? -3.949 26.984 6.898 1 92.19 299 THR B C 1
ATOM 7740 O O . THR B 1 299 ? -3.307 27.094 7.945 1 92.19 299 THR B O 1
ATOM 7743 N N . ARG B 1 300 ? -3.43 27.031 5.766 1 88.19 300 ARG B N 1
ATOM 7744 C CA . ARG B 1 300 ? -2.1 27.609 5.59 1 88.19 300 ARG B CA 1
ATOM 7745 C C . ARG B 1 300 ? -2.135 29.125 5.723 1 88.19 300 ARG B C 1
ATOM 7747 O O . ARG B 1 300 ? -3.182 29.75 5.531 1 88.19 300 ARG B O 1
ATOM 7754 N N . PRO B 1 301 ? -1.047 29.719 6.012 1 83.06 301 PRO B N 1
ATOM 7755 C CA . PRO B 1 301 ? -1.015 31.156 6.273 1 83.06 301 PRO B CA 1
ATOM 7756 C C . PRO B 1 301 ? -1.354 32 5.039 1 83.06 301 PRO B C 1
ATOM 7758 O O . PRO B 1 301 ? -1.849 33.125 5.164 1 83.06 301 PRO B O 1
ATOM 7761 N N . THR B 1 302 ? -1.21 31.5 3.906 1 79.12 302 THR B N 1
ATOM 7762 C CA . THR B 1 302 ? -1.443 32.25 2.686 1 79.12 302 THR B CA 1
ATOM 7763 C C . THR B 1 302 ? -2.932 32.531 2.498 1 79.12 302 THR B C 1
ATOM 7765 O O . THR B 1 302 ? -3.311 33.438 1.729 1 79.12 302 THR B O 1
ATOM 7768 N N . ALA B 1 303 ? -3.781 31.812 3.205 1 79.31 303 ALA B N 1
ATOM 7769 C CA . ALA B 1 303 ? -5.223 32 3.08 1 79.31 303 ALA B CA 1
ATOM 7770 C C . ALA B 1 303 ? -5.77 32.812 4.246 1 79.31 303 ALA B C 1
ATOM 7772 O O . ALA B 1 303 ? -6.98 33 4.375 1 79.31 303 ALA B O 1
ATOM 7773 N N . LEU B 1 304 ? -4.922 33.344 5.035 1 80.25 304 LEU B N 1
ATOM 7774 C CA . LEU B 1 304 ? -5.316 34.062 6.254 1 80.25 304 LEU B CA 1
ATOM 7775 C C . LEU B 1 304 ? -6.129 35.312 5.93 1 80.25 304 LEU B C 1
ATOM 7777 O O . LEU B 1 304 ? -7.184 35.531 6.523 1 80.25 304 LEU B O 1
ATOM 7781 N N . MET B 1 305 ? -5.664 36.031 4.973 1 76.75 305 MET B N 1
ATOM 7782 C CA . MET B 1 305 ? -6.348 37.281 4.629 1 76.75 305 MET B CA 1
ATOM 7783 C C . MET B 1 305 ? -7.719 37 4.027 1 76.75 305 MET B C 1
ATOM 7785 O O . MET B 1 305 ? -8.672 37.75 4.277 1 76.75 305 MET B O 1
ATOM 7789 N N . LYS B 1 306 ? -7.77 35.969 3.318 1 78.31 306 LYS B N 1
ATOM 7790 C CA . LYS B 1 306 ? -9.031 35.594 2.678 1 78.31 306 LYS B CA 1
ATOM 7791 C C . LYS B 1 306 ? -10.078 35.219 3.715 1 78.31 306 LYS B C 1
ATOM 7793 O O . LYS B 1 306 ? -11.227 35.625 3.633 1 78.31 306 LYS B O 1
ATOM 7798 N N . ILE B 1 307 ? -9.703 34.469 4.676 1 84.31 307 ILE B N 1
ATOM 7799 C CA . ILE B 1 307 ? -10.664 33.938 5.629 1 84.31 307 ILE B CA 1
ATOM 7800 C C . ILE B 1 307 ? -11.016 35 6.664 1 84.31 307 ILE B C 1
ATOM 7802 O O . ILE B 1 307 ? -12.141 35.031 7.176 1 84.31 307 ILE B O 1
ATOM 7806 N N . ASP B 1 308 ? -10.102 35.875 6.98 1 85.5 308 ASP B N 1
ATOM 7807 C CA . ASP B 1 308 ? -10.281 36.875 8.023 1 85.5 308 ASP B CA 1
ATOM 7808 C C . ASP B 1 308 ? -11.414 37.844 7.68 1 85.5 308 ASP B C 1
ATOM 7810 O O . ASP B 1 308 ? -12.07 38.375 8.57 1 85.5 308 ASP B O 1
ATOM 7814 N N . ARG B 1 309 ? -11.688 38 6.441 1 82.5 309 ARG B N 1
ATOM 7815 C CA . ARG B 1 309 ? -12.727 38.906 5.988 1 82.5 309 ARG B CA 1
ATOM 7816 C C . ARG B 1 309 ? -14.117 38.375 6.34 1 82.5 309 ARG B C 1
ATOM 7818 O O . ARG B 1 309 ? -15.07 39.156 6.449 1 82.5 309 ARG B O 1
ATOM 7825 N N . PHE B 1 310 ? -14.125 37.156 6.602 1 83.62 310 PHE B N 1
ATOM 7826 C CA . PHE B 1 310 ? -15.453 36.562 6.723 1 83.62 310 PHE B CA 1
ATOM 7827 C C . PHE B 1 310 ? -15.719 36.094 8.156 1 83.62 310 PHE B C 1
ATOM 7829 O O . PHE B 1 310 ? -16.859 35.844 8.531 1 83.62 310 PHE B O 1
ATOM 7836 N N . LEU B 1 311 ? -14.703 36.031 8.93 1 88 311 LEU B N 1
ATOM 7837 C CA . LEU B 1 311 ? -14.859 35.438 10.25 1 88 311 LEU B CA 1
ATOM 7838 C C . LEU B 1 311 ? -15.109 36.5 11.312 1 88 311 LEU B C 1
ATOM 7840 O O . LEU B 1 311 ? -14.547 37.594 11.234 1 88 311 LEU B O 1
ATOM 7844 N N . GLN B 1 312 ? -16 36.125 12.148 1 86.31 312 GLN B N 1
ATOM 7845 C CA . GLN B 1 312 ? -16.266 36.938 13.328 1 86.31 312 GLN B CA 1
ATOM 7846 C C . GLN B 1 312 ? -15.969 36.156 14.609 1 86.31 312 GLN B C 1
ATOM 7848 O O . GLN B 1 312 ? -16.031 34.938 14.633 1 86.31 312 GLN B O 1
ATOM 7853 N N . TYR B 1 313 ? -15.547 36.906 15.727 1 89.12 313 TYR B N 1
ATOM 7854 C CA . TYR B 1 313 ? -15.258 36.312 17.031 1 89.12 313 TYR B CA 1
ATOM 7855 C C . TYR B 1 313 ? -14.25 35.188 16.891 1 89.12 313 TYR B C 1
ATOM 7857 O O . TYR B 1 313 ? -14.469 34.062 17.375 1 89.12 313 TYR B O 1
ATOM 7865 N N . SER B 1 314 ? -13.281 35.5 16.156 1 92.5 314 SER B N 1
ATOM 7866 C CA . SER B 1 314 ? -12.32 34.438 15.781 1 92.5 314 SER B CA 1
ATOM 7867 C C . SER B 1 314 ? -11.031 34.594 16.578 1 92.5 314 SER B C 1
ATOM 7869 O O . SER B 1 314 ? -10.672 35.688 17.016 1 92.5 314 SER B O 1
ATOM 7871 N N . ARG B 1 315 ? -10.461 33.562 16.906 1 93.94 315 ARG B N 1
ATOM 7872 C CA . ARG B 1 315 ? -9.133 33.438 17.5 1 93.94 315 ARG B CA 1
ATOM 7873 C C . ARG B 1 315 ? -8.156 32.781 16.531 1 93.94 315 ARG B C 1
ATOM 7875 O O . ARG B 1 315 ? -8.469 31.734 15.945 1 93.94 315 ARG B O 1
ATOM 7882 N N . TYR B 1 316 ? -7.047 33.438 16.328 1 92.75 316 TYR B N 1
ATOM 7883 C CA . TYR B 1 316 ? -6.031 32.875 15.43 1 92.75 316 TYR B CA 1
ATOM 7884 C C . TYR B 1 316 ? -4.863 32.312 16.219 1 92.75 316 TYR B C 1
ATOM 7886 O O . TYR B 1 316 ? -4.258 33.031 17.047 1 92.75 316 TYR B O 1
ATOM 7894 N N . VAL B 1 317 ? -4.602 31.078 16.031 1 94.88 317 VAL B N 1
ATOM 7895 C CA . VAL B 1 317 ? -3.467 30.422 16.672 1 94.88 317 VAL B CA 1
ATOM 7896 C C . VAL B 1 317 ? -2.598 29.734 15.609 1 94.88 317 VAL B C 1
ATOM 7898 O O . VAL B 1 317 ? -3.094 29.328 14.555 1 94.88 317 VAL B O 1
ATOM 7901 N N . GLU B 1 318 ? -1.301 29.656 15.859 1 94.44 318 GLU B N 1
ATOM 7902 C CA . GLU B 1 318 ? -0.339 29.078 14.93 1 94.44 318 GLU B CA 1
ATOM 7903 C C . GLU B 1 318 ? 0.345 27.844 15.523 1 94.44 318 GLU B C 1
ATOM 7905 O O . GLU B 1 318 ? 0.752 27.875 16.688 1 94.44 318 GLU B O 1
ATOM 7910 N N . ILE B 1 319 ? 0.416 26.812 14.711 1 95.69 319 ILE B N 1
ATOM 7911 C CA . ILE B 1 319 ? 1.205 25.641 15.086 1 95.69 319 ILE B CA 1
ATOM 7912 C C . ILE B 1 319 ? 2.664 25.859 14.695 1 95.69 319 ILE B C 1
ATOM 7914 O O . ILE B 1 319 ? 2.973 26.047 13.516 1 95.69 319 ILE B O 1
ATOM 7918 N N . LEU B 1 320 ? 3.541 25.719 15.609 1 94.62 320 LEU B N 1
ATOM 7919 C CA . LEU B 1 320 ? 4.953 25.984 15.352 1 94.62 320 LEU B CA 1
ATOM 7920 C C . LEU B 1 320 ? 5.703 24.688 15.086 1 94.62 320 LEU B C 1
ATOM 7922 O O . LEU B 1 320 ? 6.773 24.688 14.469 1 94.62 320 LEU B O 1
ATOM 7926 N N . GLY B 1 321 ? 5.164 23.625 15.57 1 95.5 321 GLY B N 1
ATOM 7927 C CA . GLY B 1 321 ? 5.82 22.328 15.43 1 95.5 321 GLY B CA 1
ATOM 7928 C C . GLY B 1 321 ? 6.188 21.703 16.75 1 95.5 321 GLY B C 1
ATOM 7929 O O . GLY B 1 321 ? 5.461 21.844 17.734 1 95.5 321 GLY B O 1
ATOM 7930 N N . PHE B 1 322 ? 7.281 20.984 16.797 1 96.38 322 PHE B N 1
ATOM 7931 C CA . PHE B 1 322 ? 7.699 20.219 17.953 1 96.38 322 PHE B CA 1
ATOM 7932 C C . PHE B 1 322 ? 8.711 21 18.781 1 96.38 322 PHE B C 1
ATOM 7934 O O . PHE B 1 322 ? 9.578 21.688 18.234 1 96.38 322 PHE B O 1
ATOM 7941 N N . SER B 1 323 ? 8.531 20.906 20.031 1 95.38 323 SER B N 1
ATOM 7942 C CA . SER B 1 323 ? 9.641 21.219 20.922 1 95.38 323 SER B CA 1
ATOM 7943 C C . SER B 1 323 ? 10.688 20.109 20.922 1 95.38 323 SER B C 1
ATOM 7945 O O . SER B 1 323 ? 10.492 19.062 20.281 1 95.38 323 SER B O 1
ATOM 7947 N N . GLU B 1 324 ? 11.789 20.359 21.547 1 93.25 324 GLU B N 1
ATOM 7948 C CA . GLU B 1 324 ? 12.805 19.312 21.625 1 93.25 324 GLU B CA 1
ATOM 7949 C C . GLU B 1 324 ? 12.266 18.062 22.328 1 93.25 324 GLU B C 1
ATOM 7951 O O . GLU B 1 324 ? 12.539 16.938 21.906 1 93.25 324 GLU B O 1
ATOM 7956 N N . LYS B 1 325 ? 11.539 18.328 23.359 1 93.38 325 LYS B N 1
ATOM 7957 C CA . LYS B 1 325 ? 10.93 17.219 24.094 1 93.38 325 LYS B CA 1
ATOM 7958 C C . LYS B 1 325 ? 9.922 16.469 23.234 1 93.38 325 LYS B C 1
ATOM 7960 O O . LYS B 1 325 ? 9.859 15.234 23.281 1 93.38 325 LYS B O 1
ATOM 7965 N N . ASP B 1 326 ? 9.18 17.188 22.531 1 94.56 326 ASP B N 1
ATOM 7966 C CA . ASP B 1 326 ? 8.188 16.578 21.656 1 94.56 326 ASP B CA 1
ATOM 7967 C C . ASP B 1 326 ? 8.852 15.727 20.578 1 94.56 326 ASP B C 1
ATOM 7969 O O . ASP B 1 326 ? 8.336 14.672 20.203 1 94.56 326 ASP B O 1
ATOM 7973 N N . ARG B 1 327 ? 9.945 16.234 20.078 1 93.56 327 ARG B N 1
ATOM 7974 C CA . ARG B 1 327 ? 10.703 15.484 19.078 1 93.56 327 ARG B CA 1
ATOM 7975 C C . ARG B 1 327 ? 11.172 14.141 19.641 1 93.56 327 ARG B C 1
ATOM 7977 O O . ARG B 1 327 ? 11.031 13.109 18.984 1 93.56 327 ARG B O 1
ATOM 7984 N N . GLU B 1 328 ? 11.711 14.266 20.766 1 93 328 GLU B N 1
ATOM 7985 C CA . GLU B 1 328 ? 12.18 13.055 21.422 1 93 328 GLU B CA 1
ATOM 7986 C C . GLU B 1 328 ? 11.047 12.055 21.609 1 93 328 GLU B C 1
ATOM 7988 O O . GLU B 1 328 ? 11.219 10.852 21.375 1 93 328 GLU B O 1
ATOM 7993 N N . GLU B 1 329 ? 9.977 12.562 22.031 1 94.19 329 GLU B N 1
ATOM 7994 C CA . GLU B 1 329 ? 8.805 11.711 22.219 1 94.19 329 GLU B CA 1
ATOM 7995 C C . GLU B 1 329 ? 8.383 11.062 20.891 1 94.19 329 GLU B C 1
ATOM 7997 O O . GLU B 1 329 ? 8.047 9.875 20.859 1 94.19 329 GLU B O 1
ATOM 8002 N N . TYR B 1 330 ? 8.359 11.812 19.906 1 95.19 330 TYR B N 1
ATOM 8003 C CA . TYR B 1 330 ? 7.953 11.312 18.609 1 95.19 330 TYR B CA 1
ATOM 8004 C C . TYR B 1 330 ? 8.859 10.18 18.141 1 95.19 330 TYR B C 1
ATOM 8006 O O . TYR B 1 330 ? 8.383 9.156 17.641 1 95.19 330 TYR B O 1
ATOM 8014 N N . PHE B 1 331 ? 10.195 10.359 18.297 1 94.31 331 PHE B N 1
ATOM 8015 C CA . PHE B 1 331 ? 11.156 9.336 17.891 1 94.31 331 PHE B CA 1
ATOM 8016 C C . PHE B 1 331 ? 10.93 8.047 18.688 1 94.31 331 PHE B C 1
ATOM 8018 O O . PHE B 1 331 ? 10.969 6.953 18.109 1 94.31 331 PHE B O 1
ATOM 8025 N N . HIS B 1 332 ? 10.617 8.156 19.891 1 94.06 332 HIS B N 1
ATOM 8026 C CA . HIS B 1 332 ? 10.406 6.977 20.719 1 94.06 332 HIS B CA 1
ATOM 8027 C C . HIS B 1 332 ? 9.117 6.262 20.328 1 94.06 332 HIS B C 1
ATOM 8029 O O . HIS B 1 332 ? 9.055 5.027 20.344 1 94.06 332 HIS B O 1
ATOM 8035 N N . LYS B 1 333 ? 8.125 7.066 20.047 1 92.69 333 LYS B N 1
ATOM 8036 C CA . LYS B 1 333 ? 6.863 6.477 19.609 1 92.69 333 LYS B CA 1
ATOM 8037 C C . LYS B 1 333 ? 7.031 5.766 18.266 1 92.69 333 LYS B C 1
ATOM 8039 O O . LYS B 1 333 ? 6.43 4.711 18.047 1 92.69 333 LYS B O 1
ATOM 8044 N N . PHE B 1 334 ? 7.84 6.273 17.422 1 93.31 334 PHE B N 1
ATOM 8045 C CA . PHE B 1 334 ? 7.996 5.77 16.062 1 93.31 334 PHE B CA 1
ATOM 8046 C C . PHE B 1 334 ? 8.805 4.48 16.062 1 93.31 334 PHE B C 1
ATOM 8048 O O . PHE B 1 334 ? 8.43 3.51 15.398 1 93.31 334 PHE B O 1
ATOM 8055 N N . PHE B 1 335 ? 10.031 4.305 16.734 1 89.31 335 PHE B N 1
ATOM 8056 C CA . PHE B 1 335 ? 10.945 3.172 16.703 1 89.31 335 PHE B CA 1
ATOM 8057 C C . PHE B 1 335 ? 10.531 2.113 17.703 1 89.31 335 PHE B C 1
ATOM 8059 O O . PHE B 1 335 ? 10.906 0.946 17.594 1 89.31 335 PHE B O 1
ATOM 8066 N N . GLN B 1 336 ? 9.586 2.008 18.312 1 77.38 336 GLN B N 1
ATOM 8067 C CA . GLN B 1 336 ? 9.109 1.096 19.344 1 77.38 336 GLN B CA 1
ATOM 8068 C C . GLN B 1 336 ? 10.281 0.494 20.125 1 77.38 336 GLN B C 1
ATOM 8070 O O . GLN B 1 336 ? 10.078 -0.162 21.141 1 77.38 336 GLN B O 1
ATOM 8075 N N . ASN B 1 337 ? 11.531 0.565 19.625 1 85.75 337 ASN B N 1
ATOM 8076 C CA . ASN B 1 337 ? 12.758 0.197 20.312 1 85.75 337 ASN B CA 1
ATOM 8077 C C . ASN B 1 337 ? 13.516 1.428 20.812 1 85.75 337 ASN B C 1
ATOM 8079 O O . ASN B 1 337 ? 14 2.23 20.016 1 85.75 337 ASN B O 1
ATOM 8083 N N . ASP B 1 338 ? 13.711 1.527 22.062 1 89.81 338 ASP B N 1
ATOM 8084 C CA . ASP B 1 338 ? 14.281 2.715 22.688 1 89.81 338 ASP B CA 1
ATOM 8085 C C . ASP B 1 338 ? 15.719 2.943 22.234 1 89.81 338 ASP B C 1
ATOM 8087 O O . ASP B 1 338 ? 16.141 4.086 22.047 1 89.81 338 ASP B O 1
ATOM 8091 N N . ASP B 1 339 ? 16.344 1.887 22.047 1 88.19 339 ASP B N 1
ATOM 8092 C CA . ASP B 1 339 ? 17.734 2.018 21.625 1 88.19 339 ASP B CA 1
ATOM 8093 C C . ASP B 1 339 ? 17.828 2.582 20.219 1 88.19 339 ASP B C 1
ATOM 8095 O O . ASP B 1 339 ? 18.688 3.426 19.938 1 88.19 339 ASP B O 1
ATOM 8099 N N . GLN B 1 340 ? 17 2.098 19.469 1 87.75 340 GLN B N 1
ATOM 8100 C CA . GLN B 1 340 ? 16.984 2.592 18.094 1 87.75 340 GLN B CA 1
ATOM 8101 C C . GLN B 1 340 ? 16.562 4.059 18.047 1 87.75 340 GLN B C 1
ATOM 8103 O O . GLN B 1 340 ? 17.109 4.84 17.266 1 87.75 340 GLN B O 1
ATOM 8108 N N . ALA B 1 341 ? 15.672 4.41 18.875 1 91.75 341 ALA B N 1
ATOM 8109 C CA . ALA B 1 341 ? 15.203 5.793 18.922 1 91.75 341 ALA B CA 1
ATOM 8110 C C . ALA B 1 341 ? 16.328 6.73 19.375 1 91.75 341 ALA B C 1
ATOM 8112 O O . ALA B 1 341 ? 16.516 7.801 18.797 1 91.75 341 ALA B O 1
ATOM 8113 N N . LYS B 1 342 ? 17.047 6.316 20.344 1 88.88 342 LYS B N 1
ATOM 8114 C CA . LYS B 1 342 ? 18.141 7.129 20.875 1 88.88 342 LYS B CA 1
ATOM 8115 C C . LYS B 1 342 ? 19.25 7.297 19.828 1 88.88 342 LYS B C 1
ATOM 8117 O O . LYS B 1 342 ? 19.812 8.383 19.688 1 88.88 342 LYS B O 1
ATOM 8122 N N . GLN B 1 343 ? 19.531 6.25 19.156 1 84.12 343 GLN B N 1
ATOM 8123 C CA . GLN B 1 343 ? 20.547 6.312 18.109 1 84.12 343 GLN B CA 1
ATOM 8124 C C . GLN B 1 343 ? 20.125 7.25 16.984 1 84.12 343 GLN B C 1
ATOM 8126 O O . GLN B 1 343 ? 20.922 8.039 16.484 1 84.12 343 GLN B O 1
ATOM 8131 N N . ALA B 1 344 ? 18.875 7.105 16.641 1 86.94 344 ALA B N 1
ATOM 8132 C CA . ALA B 1 344 ? 18.344 7.961 15.586 1 86.94 344 ALA B CA 1
ATOM 8133 C C . ALA B 1 344 ? 18.359 9.43 16 1 86.94 344 ALA B C 1
ATOM 8135 O O . ALA B 1 344 ? 18.734 10.297 15.211 1 86.94 344 ALA B O 1
ATOM 8136 N N . LEU B 1 345 ? 18.031 9.719 17.234 1 88.62 345 LEU B N 1
ATOM 8137 C CA . LEU B 1 345 ? 18 11.086 17.75 1 88.62 345 LEU B CA 1
ATOM 8138 C C . LEU B 1 345 ? 19.406 11.688 17.797 1 88.62 345 LEU B C 1
ATOM 8140 O O . LEU B 1 345 ? 19.594 12.867 17.5 1 88.62 345 LEU B O 1
ATOM 8144 N N . ARG B 1 346 ? 20.281 10.875 18.156 1 82.75 346 ARG B N 1
ATOM 8145 C CA . ARG B 1 346 ? 21.656 11.336 18.203 1 82.75 346 ARG B CA 1
ATOM 8146 C C . ARG B 1 346 ? 22.156 11.711 16.812 1 82.75 346 ARG B C 1
ATOM 8148 O O . ARG B 1 346 ? 22.875 12.703 16.656 1 82.75 346 ARG B O 1
ATOM 8155 N N . HIS B 1 347 ? 21.781 10.953 15.906 1 80.19 347 HIS B N 1
ATOM 8156 C CA . HIS B 1 347 ? 22.172 11.211 14.523 1 80.19 347 HIS B CA 1
ATOM 8157 C C . HIS B 1 347 ? 21.625 12.539 14.031 1 80.19 347 HIS B C 1
ATOM 8159 O O . HIS B 1 347 ? 22.312 13.297 13.359 1 80.19 347 HIS B O 1
ATOM 8165 N N . VAL B 1 348 ? 20.453 12.812 14.359 1 84.75 348 VAL B N 1
ATOM 8166 C CA . VAL B 1 348 ? 19.781 14.016 13.891 1 84.75 348 VAL B CA 1
ATOM 8167 C C . VAL B 1 348 ? 20.328 15.234 14.625 1 84.75 348 VAL B C 1
ATOM 8169 O O . VAL B 1 348 ? 20.453 16.312 14.039 1 84.75 348 VAL B O 1
ATOM 8172 N N . LYS B 1 349 ? 20.656 15.062 15.844 1 81.88 349 LYS B N 1
ATOM 8173 C CA . LYS B 1 349 ? 21.125 16.172 16.672 1 81.88 349 LYS B CA 1
ATOM 8174 C C . LYS B 1 349 ? 22.516 16.641 16.219 1 81.88 349 LYS B C 1
ATOM 8176 O O . LYS B 1 349 ? 22.875 17.797 16.438 1 81.88 349 LYS B O 1
ATOM 8181 N N . HIS B 1 350 ? 23.109 15.797 15.492 1 73.94 350 HIS B N 1
ATOM 8182 C CA . HIS B 1 350 ? 24.469 16.109 15.062 1 73.94 350 HIS B CA 1
ATOM 8183 C C . HIS B 1 350 ? 24.469 17.125 13.922 1 73.94 350 HIS B C 1
ATOM 8185 O O . HIS B 1 350 ? 25.422 17.875 13.75 1 73.94 350 HIS B O 1
ATOM 8191 N N . ASN B 1 351 ? 23.469 17.094 13.18 1 77.69 351 ASN B N 1
ATOM 8192 C CA . ASN B 1 351 ? 23.297 18.047 12.086 1 77.69 351 ASN B CA 1
ATOM 8193 C C . ASN B 1 351 ? 22.297 19.141 12.445 1 77.69 351 ASN B C 1
ATOM 8195 O O . ASN B 1 351 ? 21.094 18.922 12.438 1 77.69 351 ASN B O 1
ATOM 8199 N N . GLY B 1 352 ? 22.859 20.375 12.617 1 81.94 352 GLY B N 1
ATOM 8200 C CA . GLY B 1 352 ? 22.047 21.484 13.078 1 81.94 352 GLY B CA 1
ATOM 8201 C C . GLY B 1 352 ? 20.859 21.766 12.195 1 81.94 352 GLY B C 1
ATOM 8202 O O . GLY B 1 352 ? 19.75 22 12.695 1 81.94 352 GLY B O 1
ATOM 8203 N N . ALA B 1 353 ? 21.047 21.797 10.891 1 84 353 ALA B N 1
ATOM 8204 C CA . ALA B 1 353 ? 19.953 22.062 9.953 1 84 353 ALA B CA 1
ATOM 8205 C C . ALA B 1 353 ? 18.891 20.984 10.016 1 84 353 ALA B C 1
ATOM 8207 O O . ALA B 1 353 ? 17.688 21.281 10.031 1 84 353 ALA B O 1
ATOM 8208 N N . LEU B 1 354 ? 19.359 19.75 10.062 1 86.56 354 LEU B N 1
ATOM 8209 C CA . LEU B 1 354 ? 18.422 18.625 10.141 1 86.56 354 LEU B CA 1
ATOM 8210 C C . LEU B 1 354 ? 17.672 18.641 11.461 1 86.56 354 LEU B C 1
ATOM 8212 O O . LEU B 1 354 ? 16.453 18.391 11.492 1 86.56 354 LEU B O 1
ATOM 8216 N N . PHE B 1 355 ? 18.422 18.906 12.445 1 89.44 355 PHE B N 1
ATOM 8217 C CA . PHE B 1 355 ? 17.812 18.969 13.766 1 89.44 355 PHE B CA 1
ATOM 8218 C C . PHE B 1 355 ? 16.734 20.047 13.812 1 89.44 355 PHE B C 1
ATOM 8220 O O . PHE B 1 355 ? 15.664 19.828 14.383 1 89.44 355 PHE B O 1
ATOM 8227 N N . THR B 1 356 ? 17 21.125 13.25 1 91.25 356 THR B N 1
ATOM 8228 C CA . THR B 1 356 ? 16.047 22.234 13.188 1 91.25 356 THR B CA 1
ATOM 8229 C C . THR B 1 356 ? 14.805 21.828 12.398 1 91.25 356 THR B C 1
ATOM 8231 O O . THR B 1 356 ? 13.68 22.047 12.859 1 91.25 356 THR B O 1
ATOM 8234 N N . MET B 1 357 ? 14.961 21.266 11.289 1 91.38 357 MET B N 1
ATOM 8235 C CA . MET B 1 357 ? 13.844 20.922 10.414 1 91.38 357 MET B CA 1
ATOM 8236 C C . MET B 1 357 ? 12.992 19.812 11.023 1 91.38 357 MET B C 1
ATOM 8238 O O . MET B 1 357 ? 11.82 19.641 10.672 1 91.38 357 MET B O 1
ATOM 8242 N N . CYS B 1 358 ? 13.625 19.078 11.906 1 92.81 358 CYS B N 1
ATOM 8243 C CA . CYS B 1 358 ? 12.875 18.031 12.578 1 92.81 358 CYS B CA 1
ATOM 8244 C C . CYS B 1 358 ? 11.875 18.609 13.57 1 92.81 358 CYS B C 1
ATOM 8246 O O . CYS B 1 358 ? 11.102 17.875 14.188 1 92.81 358 CYS B O 1
ATOM 8248 N N . SER B 1 359 ? 11.828 19.875 13.734 1 94.62 359 SER B N 1
ATOM 8249 C CA . SER B 1 359 ? 10.727 20.5 14.461 1 94.62 359 SER B CA 1
ATOM 8250 C C . SER B 1 359 ? 9.422 20.406 13.68 1 94.62 359 SER B C 1
ATOM 8252 O O . SER B 1 359 ? 8.336 20.562 14.242 1 94.62 359 SER B O 1
ATOM 8254 N N . VAL B 1 360 ? 9.539 20.219 12.383 1 94.44 360 VAL B N 1
ATOM 8255 C CA . VAL B 1 360 ? 8.391 20 11.508 1 94.44 360 VAL B CA 1
ATOM 8256 C C . VAL B 1 360 ? 8.016 18.516 11.516 1 94.44 360 VAL B C 1
ATOM 8258 O O . VAL B 1 360 ? 8.781 17.672 11.055 1 94.44 360 VAL B O 1
ATOM 8261 N N . PRO B 1 361 ? 6.867 18.188 11.922 1 95.94 361 PRO B N 1
ATOM 8262 C CA . PRO B 1 361 ? 6.457 16.781 12.062 1 95.94 361 PRO B CA 1
ATOM 8263 C C . PRO B 1 361 ? 6.656 15.969 10.789 1 95.94 361 PRO B C 1
ATOM 8265 O O . PRO B 1 361 ? 7.109 14.82 10.844 1 95.94 361 PRO B O 1
ATOM 8268 N N . LEU B 1 362 ? 6.352 16.484 9.664 1 94 362 LEU B N 1
ATOM 8269 C CA . LEU B 1 362 ? 6.535 15.75 8.414 1 94 362 LEU B CA 1
ATOM 8270 C C . LEU B 1 362 ? 8 15.367 8.219 1 94 362 LEU B C 1
ATOM 8272 O O . LEU B 1 362 ? 8.305 14.25 7.789 1 94 362 LEU B O 1
ATOM 8276 N N . VAL B 1 363 ? 8.898 16.312 8.477 1 93.31 363 VAL B N 1
ATOM 8277 C CA . VAL B 1 363 ? 10.328 16.047 8.32 1 93.31 363 VAL B CA 1
ATOM 8278 C C . VAL B 1 363 ? 10.766 14.992 9.336 1 93.31 363 VAL B C 1
ATOM 8280 O O . VAL B 1 363 ? 11.602 14.141 9.031 1 93.31 363 VAL B O 1
ATOM 8283 N N . CYS B 1 364 ? 10.211 15.125 10.492 1 93.19 364 CYS B N 1
ATOM 8284 C CA . CYS B 1 364 ? 10.492 14.109 11.5 1 93.19 364 CYS B CA 1
ATOM 8285 C C . CYS B 1 364 ? 10.086 12.727 11 1 93.19 364 CYS B C 1
ATOM 8287 O O . CYS B 1 364 ? 10.82 11.75 11.18 1 93.19 364 CYS B O 1
ATOM 8289 N N . TRP B 1 365 ? 8.914 12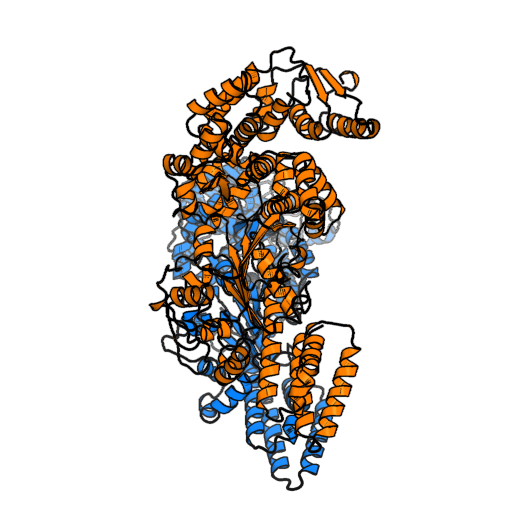.625 10.477 1 93.88 365 TRP B N 1
ATOM 8290 C CA . TRP B 1 365 ? 8.438 11.359 9.938 1 93.88 365 TRP B CA 1
ATOM 8291 C C . TRP B 1 365 ? 9.367 10.844 8.844 1 93.88 365 TRP B C 1
ATOM 8293 O O . TRP B 1 365 ? 9.68 9.656 8.797 1 93.88 365 TRP B O 1
ATOM 8303 N N . ILE B 1 366 ? 9.742 11.703 7.953 1 92.38 366 ILE B N 1
ATOM 8304 C CA . ILE B 1 366 ? 10.641 11.336 6.867 1 92.38 366 ILE B CA 1
ATOM 8305 C C . ILE B 1 366 ? 11.953 10.797 7.441 1 92.38 366 ILE B C 1
ATOM 8307 O O . ILE B 1 366 ? 12.414 9.719 7.047 1 92.38 366 ILE B O 1
ATOM 8311 N N . MET B 1 367 ? 12.5 11.547 8.367 1 90.38 367 MET B N 1
ATOM 8312 C CA . MET B 1 367 ? 13.773 11.172 8.984 1 90.38 367 MET B CA 1
ATOM 8313 C C . MET B 1 367 ? 13.664 9.82 9.68 1 90.38 367 MET B C 1
ATOM 8315 O O . MET B 1 367 ? 14.523 8.961 9.516 1 90.38 367 MET B O 1
ATOM 8319 N N . CYS B 1 368 ? 12.625 9.688 10.422 1 91.31 368 CYS B N 1
ATOM 8320 C CA . CYS B 1 368 ? 12.43 8.438 11.148 1 91.31 368 CYS B CA 1
ATOM 8321 C C . CYS B 1 368 ? 12.242 7.27 10.195 1 91.31 368 CYS B C 1
ATOM 8323 O O . CYS B 1 368 ? 12.766 6.18 10.43 1 91.31 368 CYS B O 1
ATOM 8325 N N . THR B 1 369 ? 11.484 7.445 9.156 1 90.25 369 THR B N 1
ATOM 8326 C CA . THR B 1 369 ? 11.234 6.406 8.164 1 90.25 369 THR B CA 1
ATOM 8327 C C . THR B 1 369 ? 12.547 5.957 7.516 1 90.25 369 THR B C 1
ATOM 8329 O O . THR B 1 369 ? 12.812 4.758 7.406 1 90.25 369 THR B O 1
ATOM 8332 N N . VAL B 1 370 ? 13.344 6.898 7.117 1 87.19 370 VAL B N 1
ATOM 8333 C CA . VAL B 1 370 ? 14.609 6.609 6.445 1 87.19 370 VAL B CA 1
ATOM 8334 C C . VAL B 1 370 ? 15.555 5.895 7.406 1 87.19 370 VAL B C 1
ATOM 8336 O O . VAL B 1 370 ? 16.188 4.898 7.043 1 87.19 370 VAL B O 1
ATOM 8339 N N . LEU B 1 371 ? 15.68 6.395 8.57 1 87.5 371 LEU B N 1
ATOM 8340 C CA . LEU B 1 371 ? 16.594 5.82 9.555 1 87.5 371 LEU B CA 1
ATOM 8341 C C . LEU B 1 371 ? 16.141 4.422 9.961 1 87.5 371 LEU B C 1
ATOM 8343 O O . LEU B 1 371 ? 16.969 3.535 10.18 1 87.5 371 LEU B O 1
ATOM 8347 N N . GLN B 1 372 ? 14.836 4.246 10.094 1 87.19 372 GLN B N 1
ATOM 8348 C CA . GLN B 1 372 ? 14.305 2.93 10.438 1 87.19 372 GLN B CA 1
ATOM 8349 C C . GLN B 1 372 ? 14.664 1.896 9.375 1 87.19 372 GLN B C 1
ATOM 8351 O O . GLN B 1 372 ? 15.055 0.773 9.703 1 87.19 372 GLN B O 1
ATOM 8356 N N . GLN B 1 373 ? 14.477 2.238 8.219 1 82.62 373 GLN B N 1
ATOM 8357 C CA . GLN B 1 373 ? 14.781 1.332 7.113 1 82.62 373 GLN B CA 1
ATOM 8358 C C . GLN B 1 373 ? 16.266 1.027 7.047 1 82.62 373 GLN B C 1
ATOM 8360 O O . GLN B 1 373 ? 16.672 -0.091 6.711 1 82.62 373 GLN B O 1
ATOM 8365 N N . GLN B 1 374 ? 17.078 1.954 7.324 1 81.56 374 GLN B N 1
ATOM 8366 C CA . GLN B 1 374 ? 18.531 1.737 7.363 1 81.56 374 GLN B CA 1
ATOM 8367 C C . GLN B 1 374 ? 18.906 0.77 8.477 1 81.56 374 GLN B C 1
ATOM 8369 O O . GLN B 1 374 ? 19.734 -0.118 8.281 1 81.56 374 GLN B O 1
ATOM 8374 N N . LEU B 1 375 ? 18.297 0.962 9.562 1 79.62 375 LEU B N 1
ATOM 8375 C CA . LEU B 1 375 ? 18.578 0.099 10.703 1 79.62 375 LEU B CA 1
ATOM 8376 C C . LEU B 1 375 ? 18.109 -1.326 10.438 1 79.62 375 LEU B C 1
ATOM 8378 O O . LEU B 1 375 ? 18.781 -2.289 10.812 1 79.62 375 LEU B O 1
ATOM 8382 N N . GLU B 1 376 ? 17 -1.454 9.758 1 76.94 376 GLU B N 1
ATOM 8383 C CA . GLU B 1 376 ? 16.453 -2.77 9.438 1 76.94 376 GLU B CA 1
ATOM 8384 C C . GLU B 1 376 ? 17.328 -3.506 8.438 1 76.94 376 GLU B C 1
ATOM 8386 O O . GLU B 1 376 ? 17.375 -4.738 8.43 1 76.94 376 GLU B O 1
ATOM 8391 N N . ARG B 1 377 ? 18 -2.77 7.637 1 75.56 377 ARG B N 1
ATOM 8392 C CA . ARG B 1 377 ? 18.906 -3.367 6.664 1 75.56 377 ARG B CA 1
ATOM 8393 C C . ARG B 1 377 ? 20.25 -3.707 7.305 1 75.56 377 ARG B C 1
ATOM 8395 O O . ARG B 1 377 ? 21.125 -4.289 6.656 1 75.56 377 ARG B O 1
ATOM 8402 N N . GLY B 1 378 ? 20.359 -3.383 8.516 1 70.75 378 GLY B N 1
ATOM 8403 C CA . GLY B 1 378 ? 21.594 -3.68 9.234 1 70.75 378 GLY B CA 1
ATOM 8404 C C . GLY B 1 378 ? 22.703 -2.684 8.953 1 70.75 378 GLY B C 1
ATOM 8405 O O . GLY B 1 378 ? 23.875 -2.947 9.25 1 70.75 378 GLY B O 1
ATOM 8406 N N . LYS B 1 379 ? 22.375 -1.706 8.328 1 65.31 379 LYS B N 1
ATOM 8407 C CA . LYS B 1 379 ? 23.391 -0.697 8.023 1 65.31 379 LYS B CA 1
ATOM 8408 C C . LYS B 1 379 ? 23.594 0.252 9.203 1 65.31 379 LYS B C 1
ATOM 8410 O O . LYS B 1 379 ? 22.672 0.484 9.984 1 65.31 379 LYS B O 1
ATOM 8415 N N . GLU B 1 380 ? 24.797 0.686 9.305 1 63.34 380 GLU B N 1
ATOM 8416 C CA . GLU B 1 380 ? 25.062 1.685 10.336 1 63.34 380 GLU B CA 1
ATOM 8417 C C . GLU B 1 380 ? 24.469 3.041 9.953 1 63.34 380 GLU B C 1
ATOM 8419 O O . GLU B 1 380 ? 24.438 3.402 8.781 1 63.34 380 GLU B O 1
ATOM 8424 N N . LEU B 1 381 ? 23.828 3.715 10.883 1 57.62 381 LEU B N 1
ATOM 8425 C CA . LEU B 1 381 ? 23.141 4.977 10.664 1 57.62 381 LEU B CA 1
ATOM 8426 C C . LEU B 1 381 ? 24.062 6.012 10.047 1 57.62 381 LEU B C 1
ATOM 8428 O O . LEU B 1 381 ? 23.609 6.938 9.367 1 57.62 381 LEU B O 1
ATOM 8432 N N . GLY B 1 382 ? 25.359 6.086 10.281 1 54.97 382 GLY B N 1
ATOM 8433 C CA . GLY B 1 382 ? 26.281 7.074 9.719 1 54.97 382 GLY B CA 1
ATOM 8434 C C . GLY B 1 382 ? 26.453 6.945 8.219 1 54.97 382 GLY B C 1
ATOM 8435 O O . GLY B 1 382 ? 27.016 7.828 7.578 1 54.97 382 GLY B O 1
ATOM 8436 N N . GLN B 1 383 ? 26 5.961 7.754 1 54.47 383 GLN B N 1
ATOM 8437 C CA . GLN B 1 383 ? 26.266 5.82 6.328 1 54.47 383 GLN B CA 1
ATOM 8438 C C . GLN B 1 383 ? 25.234 6.574 5.5 1 54.47 383 GLN B C 1
ATOM 8440 O O . GLN B 1 383 ? 24.406 7.312 6.047 1 54.47 383 GLN B O 1
ATOM 8445 N N . THR B 1 384 ? 24.891 6.344 4.117 1 54.88 384 THR B N 1
ATOM 8446 C CA . THR B 1 384 ? 24.469 6.891 2.838 1 54.88 384 THR B CA 1
ATOM 8447 C C . THR B 1 384 ? 23.094 7.559 2.971 1 54.88 384 THR B C 1
ATOM 8449 O O . THR B 1 384 ? 22.797 8.523 2.268 1 54.88 384 THR B O 1
ATOM 8452 N N . TRP B 1 385 ? 22.234 7.414 4.098 1 57.78 385 TRP B N 1
ATOM 8453 C CA . TRP B 1 385 ? 20.859 7.699 3.736 1 57.78 385 TRP B CA 1
ATOM 8454 C C . TRP B 1 385 ? 20.281 8.82 4.602 1 57.78 385 TRP B C 1
ATOM 8456 O O . TRP B 1 385 ? 19.094 9.117 4.539 1 57.78 385 TRP B O 1
ATOM 8466 N N . SER B 1 386 ? 21.203 9.734 5.191 1 68.06 386 SER B N 1
ATOM 8467 C CA . SER B 1 386 ? 20.531 10.742 6.012 1 68.06 386 SER B CA 1
ATOM 8468 C C . SER B 1 386 ? 21.25 12.094 5.91 1 68.06 386 SER B C 1
ATOM 8470 O O . SER B 1 386 ? 21.266 12.859 6.875 1 68.06 386 SER B O 1
ATOM 8472 N N . THR B 1 387 ? 21.75 12.32 4.668 1 83.12 387 THR B N 1
ATOM 8473 C CA . THR B 1 387 ? 22.375 13.617 4.469 1 83.12 387 THR B CA 1
ATOM 8474 C C . THR B 1 387 ? 21.328 14.711 4.285 1 83.12 387 THR B C 1
ATOM 8476 O O . THR B 1 387 ? 20.141 14.414 4.141 1 83.12 387 THR B O 1
ATOM 8479 N N . LEU B 1 388 ? 21.75 15.945 4.348 1 85.06 388 LEU B N 1
ATOM 8480 C CA . LEU B 1 388 ? 20.875 17.094 4.227 1 85.06 388 LEU B CA 1
ATOM 8481 C C . LEU B 1 388 ? 20.125 17.078 2.896 1 85.06 388 LEU B C 1
ATOM 8483 O O . LEU B 1 388 ? 18.891 17.188 2.867 1 85.06 388 LEU B O 1
ATOM 8487 N N . ALA B 1 389 ? 20.859 16.875 1.872 1 89.5 389 ALA B N 1
ATOM 8488 C CA . ALA B 1 389 ? 20.281 16.938 0.536 1 89.5 389 ALA B CA 1
ATOM 8489 C C . ALA B 1 389 ? 19.234 15.836 0.345 1 89.5 389 ALA B C 1
ATOM 8491 O O . ALA B 1 389 ? 18.203 16.062 -0.289 1 89.5 389 ALA B O 1
ATOM 8492 N N . VAL B 1 390 ? 19.531 14.688 0.904 1 88.75 390 VAL B N 1
ATOM 8493 C CA . VAL B 1 390 ? 18.625 13.562 0.752 1 88.75 390 VAL B CA 1
ATOM 8494 C C . VAL B 1 390 ? 17.297 13.859 1.461 1 88.75 390 VAL B C 1
ATOM 8496 O O . VAL B 1 390 ? 16.219 13.68 0.884 1 88.75 390 VAL B O 1
ATOM 8499 N N . VAL B 1 391 ? 17.359 14.336 2.631 1 88.62 391 VAL B N 1
ATOM 8500 C CA . VAL B 1 391 ? 16.156 14.57 3.439 1 88.62 391 VAL B CA 1
ATOM 8501 C C . VAL B 1 391 ? 15.328 15.688 2.82 1 88.62 391 VAL B C 1
ATOM 8503 O O . VAL B 1 391 ? 14.102 15.586 2.732 1 88.62 391 VAL B O 1
ATOM 8506 N N . TYR B 1 392 ? 15.953 16.719 2.428 1 90.75 392 TYR B N 1
ATOM 8507 C CA . TYR B 1 392 ? 15.242 17.844 1.847 1 90.75 392 TYR B CA 1
ATOM 8508 C C . TYR B 1 392 ? 14.617 17.469 0.508 1 90.75 392 TYR B C 1
ATOM 8510 O O . TYR B 1 392 ? 13.523 17.938 0.173 1 90.75 392 TYR B O 1
ATOM 8518 N N . MET B 1 393 ? 15.32 16.641 -0.19 1 91.81 393 MET B N 1
ATOM 8519 C CA . MET B 1 393 ? 14.766 16.125 -1.437 1 91.81 393 MET B CA 1
ATOM 8520 C C . MET B 1 393 ? 13.531 15.281 -1.17 1 91.81 393 MET B C 1
ATOM 8522 O O . MET B 1 393 ? 12.562 15.32 -1.935 1 91.81 393 MET B O 1
ATOM 8526 N N . LEU B 1 394 ? 13.633 14.484 -0.167 1 90.56 394 LEU B N 1
ATOM 8527 C CA . LEU B 1 394 ? 12.492 13.648 0.192 1 90.56 394 LEU B CA 1
ATOM 8528 C C . LEU B 1 394 ? 11.305 14.508 0.627 1 90.56 394 LEU B C 1
ATOM 8530 O O . LEU B 1 394 ? 10.156 14.188 0.322 1 90.56 394 LEU B O 1
ATOM 8534 N N . TYR B 1 395 ? 11.594 15.57 1.347 1 89.69 395 TYR B N 1
ATOM 8535 C CA . TYR B 1 395 ? 10.555 16.516 1.734 1 89.69 395 TYR B CA 1
ATOM 8536 C C . TYR B 1 395 ? 9.883 17.109 0.507 1 89.69 395 TYR B C 1
ATOM 8538 O O . TYR B 1 395 ? 8.648 17.188 0.442 1 89.69 395 TYR B O 1
ATOM 8546 N N . LEU B 1 396 ? 10.68 17.531 -0.414 1 90.5 396 LEU B N 1
ATOM 8547 C CA . LEU B 1 396 ? 10.164 18.078 -1.663 1 90.5 396 LEU B CA 1
ATOM 8548 C C . LEU B 1 396 ? 9.367 17.047 -2.436 1 90.5 396 LEU B C 1
ATOM 8550 O O . LEU B 1 396 ? 8.297 17.344 -2.971 1 90.5 396 LEU B O 1
ATOM 8554 N N . LYS B 1 397 ? 9.875 15.867 -2.482 1 89.38 397 LYS B N 1
ATOM 8555 C CA . LYS B 1 397 ? 9.234 14.773 -3.201 1 89.38 397 LYS B CA 1
ATOM 8556 C C . LYS B 1 397 ? 7.871 14.445 -2.596 1 89.38 397 LYS B C 1
ATOM 8558 O O . LYS B 1 397 ? 6.922 14.141 -3.32 1 89.38 397 LYS B O 1
ATOM 8563 N N . PHE B 1 398 ? 7.777 14.43 -1.379 1 88.5 398 PHE B N 1
ATOM 8564 C CA . PHE B 1 398 ? 6.52 14.172 -0.689 1 88.5 398 PHE B CA 1
ATOM 8565 C C . PHE B 1 398 ? 5.426 15.109 -1.184 1 88.5 398 PHE B C 1
ATOM 8567 O O . PHE B 1 398 ? 4.32 14.664 -1.509 1 88.5 398 PHE B O 1
ATOM 8574 N N . HIS B 1 399 ? 5.738 16.328 -1.182 1 86.31 399 HIS B N 1
ATOM 8575 C CA . HIS B 1 399 ? 4.75 17.328 -1.586 1 86.31 399 HIS B CA 1
ATOM 8576 C C . HIS B 1 399 ? 4.469 17.25 -3.082 1 86.31 399 HIS B C 1
ATOM 8578 O O . HIS B 1 399 ? 3.342 17.484 -3.521 1 86.31 399 HIS B O 1
ATOM 8584 N N . GLN B 1 400 ? 5.484 16.969 -3.832 1 85.25 400 GLN B N 1
ATOM 8585 C CA . GLN B 1 400 ? 5.32 16.844 -5.277 1 85.25 400 GLN B CA 1
ATOM 8586 C C . GLN B 1 400 ? 4.363 15.711 -5.625 1 85.25 400 GLN B C 1
ATOM 8588 O O . GLN B 1 400 ? 3.596 15.805 -6.586 1 85.25 400 GLN B O 1
ATOM 8593 N N . ARG B 1 401 ? 4.359 14.727 -4.918 1 82.19 401 ARG B N 1
ATOM 8594 C CA . ARG B 1 401 ? 3.494 13.578 -5.172 1 82.19 401 ARG B CA 1
ATOM 8595 C C . ARG B 1 401 ? 2.039 13.914 -4.863 1 82.19 401 ARG B C 1
ATOM 8597 O O . ARG B 1 401 ? 1.132 13.461 -5.566 1 82.19 401 ARG B O 1
ATOM 8604 N N . GLN B 1 402 ? 1.86 14.648 -3.869 1 77.31 402 GLN B N 1
ATOM 8605 C CA . GLN B 1 402 ? 0.508 15.016 -3.463 1 77.31 402 GLN B CA 1
ATOM 8606 C C . GLN B 1 402 ? -0.074 16.078 -4.391 1 77.31 402 GLN B C 1
ATOM 8608 O O . GLN B 1 402 ? -1.284 16.109 -4.621 1 77.31 402 GLN B O 1
ATOM 8613 N N . ARG B 1 403 ? 0.873 16.906 -4.879 1 80.38 403 ARG B N 1
ATOM 8614 C CA . ARG B 1 403 ? 0.446 18.031 -5.707 1 80.38 403 ARG B CA 1
ATOM 8615 C C . ARG B 1 403 ? 1.379 18.219 -6.898 1 80.38 403 ARG B C 1
ATOM 8617 O O . ARG B 1 403 ? 1.974 19.281 -7.066 1 80.38 403 ARG B O 1
ATOM 8624 N N . LYS B 1 404 ? 1.421 17.297 -7.789 1 80.88 404 LYS B N 1
ATOM 8625 C CA . LYS B 1 404 ? 2.414 17.203 -8.859 1 80.88 404 LYS B CA 1
ATOM 8626 C C . LYS B 1 404 ? 2.318 18.406 -9.797 1 80.88 404 LYS B C 1
ATOM 8628 O O . LYS B 1 404 ? 3.297 19.125 -9.984 1 80.88 404 LYS B O 1
ATOM 8633 N N . GLN B 1 405 ? 1.185 18.688 -10.289 1 80.56 405 GLN B N 1
ATOM 8634 C CA . GLN B 1 405 ? 1.015 19.75 -11.289 1 80.56 405 GLN B CA 1
ATOM 8635 C C . GLN B 1 405 ? 1.264 21.125 -10.68 1 80.56 405 GLN B C 1
ATOM 8637 O O . GLN B 1 405 ? 1.88 21.984 -11.312 1 80.56 405 GLN B O 1
ATOM 8642 N N . GLU B 1 406 ? 0.841 21.281 -9.508 1 79.88 406 GLU B N 1
ATOM 8643 C CA . GLU B 1 406 ? 1.026 22.562 -8.828 1 79.88 406 GLU B CA 1
ATOM 8644 C C . GLU B 1 406 ? 2.506 22.859 -8.594 1 79.88 406 GLU B C 1
ATOM 8646 O O . GLU B 1 406 ? 2.969 23.969 -8.82 1 79.88 406 GLU B O 1
ATOM 8651 N N . ILE B 1 407 ? 3.24 21.906 -8.195 1 84.38 407 ILE B N 1
ATOM 8652 C CA . ILE B 1 407 ? 4.648 22.078 -7.852 1 84.38 407 ILE B CA 1
ATOM 8653 C C . ILE B 1 407 ? 5.461 22.312 -9.125 1 84.38 407 ILE B C 1
ATOM 8655 O O . ILE B 1 407 ? 6.383 23.125 -9.141 1 84.38 407 ILE B O 1
ATOM 8659 N N . LEU B 1 408 ? 5.129 21.656 -10.195 1 85.62 408 LEU B N 1
ATOM 8660 C CA . LEU B 1 408 ? 5.848 21.828 -11.453 1 85.62 408 LEU B CA 1
ATOM 8661 C C . LEU B 1 408 ? 5.723 23.25 -11.969 1 85.62 408 LEU B C 1
ATOM 8663 O O . LEU B 1 408 ? 6.652 23.781 -12.578 1 85.62 408 LEU B O 1
ATOM 8667 N N . ARG B 1 409 ? 4.684 23.859 -11.633 1 83.62 409 ARG B N 1
ATOM 8668 C CA . ARG B 1 409 ? 4.43 25.219 -12.109 1 83.62 409 ARG B CA 1
ATOM 8669 C C . ARG B 1 409 ? 5.23 26.234 -11.305 1 83.62 409 ARG B C 1
ATOM 8671 O O . ARG B 1 409 ? 5.645 27.266 -11.836 1 83.62 409 ARG B O 1
ATOM 8678 N N . ILE B 1 410 ? 5.441 25.938 -10.094 1 88.88 410 ILE B N 1
ATOM 8679 C CA . ILE B 1 410 ? 5.945 27 -9.227 1 88.88 410 ILE B CA 1
ATOM 8680 C C . ILE B 1 410 ? 7.414 26.734 -8.891 1 88.88 410 ILE B C 1
ATOM 8682 O O . ILE B 1 410 ? 8.117 27.641 -8.414 1 88.88 410 ILE B O 1
ATOM 8686 N N . ILE B 1 411 ? 7.91 25.531 -9.125 1 91.25 411 ILE B N 1
ATOM 8687 C CA . ILE B 1 411 ? 9.203 25.125 -8.586 1 91.25 411 ILE B CA 1
ATOM 8688 C C . ILE B 1 411 ? 10.305 26.016 -9.156 1 91.25 411 ILE B C 1
ATOM 8690 O O . ILE B 1 411 ? 11.234 26.391 -8.438 1 91.25 411 ILE B O 1
ATOM 8694 N N . ASN B 1 412 ? 10.234 26.406 -10.383 1 90.88 412 ASN B N 1
ATOM 8695 C CA . ASN B 1 412 ? 11.258 27.25 -10.984 1 90.88 412 ASN B CA 1
ATOM 8696 C C . ASN B 1 412 ? 11.273 28.641 -10.359 1 90.88 412 ASN B C 1
ATOM 8698 O O . ASN B 1 412 ? 12.344 29.172 -10.055 1 90.88 412 ASN B O 1
ATOM 8702 N N . GLY B 1 413 ? 10.078 29.141 -10.234 1 90.94 413 GLY B N 1
ATOM 8703 C CA . GLY B 1 413 ? 9.969 30.438 -9.594 1 90.94 413 GLY B CA 1
ATOM 8704 C C . GLY B 1 413 ? 10.422 30.438 -8.148 1 90.94 413 GLY B C 1
ATOM 8705 O O . GLY B 1 413 ? 11.055 31.391 -7.684 1 90.94 413 GLY B O 1
ATOM 8706 N N . MET B 1 414 ? 10.148 29.422 -7.488 1 92.56 414 MET B N 1
ATOM 8707 C CA . MET B 1 414 ? 10.539 29.281 -6.09 1 92.56 414 MET B CA 1
ATOM 8708 C C . MET B 1 414 ? 12.055 29.188 -5.953 1 92.56 414 MET B C 1
ATOM 8710 O O . MET B 1 414 ? 12.641 29.797 -5.051 1 92.56 414 MET B O 1
ATOM 8714 N N . CYS B 1 415 ? 12.672 28.406 -6.805 1 93.75 415 CYS B N 1
ATOM 8715 C CA . CYS B 1 415 ? 14.125 28.281 -6.785 1 93.75 415 CYS B CA 1
ATOM 8716 C C . CYS B 1 415 ? 14.797 29.609 -7.098 1 93.75 415 CYS B C 1
ATOM 8718 O O . CYS B 1 415 ? 15.766 29.984 -6.449 1 93.75 415 CYS B O 1
ATOM 8720 N N . ALA B 1 416 ? 14.219 30.297 -8.016 1 93.75 416 ALA B N 1
ATOM 8721 C CA . ALA B 1 416 ? 14.766 31.609 -8.383 1 93.75 416 ALA B CA 1
ATOM 8722 C C . ALA B 1 416 ? 14.609 32.594 -7.238 1 93.75 416 ALA B C 1
ATOM 8724 O O . ALA B 1 416 ? 15.523 33.375 -6.965 1 93.75 416 ALA B O 1
ATOM 8725 N N . LEU B 1 417 ? 13.5 32.625 -6.633 1 94.5 417 LEU B N 1
ATOM 8726 C CA . LEU B 1 417 ? 13.258 33.5 -5.484 1 94.5 417 LEU B CA 1
ATOM 8727 C C . LEU B 1 417 ? 14.242 33.188 -4.355 1 94.5 417 LEU B C 1
ATOM 8729 O O . LEU B 1 417 ? 14.789 34.125 -3.742 1 94.5 417 LEU B O 1
ATOM 8733 N N . ALA B 1 418 ? 14.375 31.953 -4.082 1 95.31 418 ALA B N 1
ATOM 8734 C CA . ALA B 1 418 ? 15.297 31.531 -3.033 1 95.31 418 ALA B CA 1
ATOM 8735 C C . ALA B 1 418 ? 16.719 31.984 -3.336 1 95.31 418 ALA B C 1
ATOM 8737 O O . ALA B 1 418 ? 17.422 32.5 -2.451 1 95.31 418 ALA B O 1
ATOM 8738 N N . ALA B 1 419 ? 17.172 31.781 -4.555 1 94.44 419 ALA B N 1
ATOM 8739 C CA . ALA B 1 419 ? 18.531 32.188 -4.953 1 94.44 419 ALA B CA 1
ATOM 8740 C C . ALA B 1 419 ? 18.703 33.688 -4.824 1 94.44 419 ALA B C 1
ATOM 8742 O O . ALA B 1 419 ? 19.734 34.188 -4.348 1 94.44 419 ALA B O 1
ATOM 8743 N N . ASP B 1 420 ? 17.734 34.375 -5.242 1 94.12 420 ASP B N 1
ATOM 8744 C CA . ASP B 1 420 ? 17.766 35.844 -5.125 1 94.12 420 ASP B CA 1
ATOM 8745 C C . ASP B 1 420 ? 17.828 36.281 -3.66 1 94.12 420 ASP B C 1
ATOM 8747 O O . ASP B 1 420 ? 18.562 37.219 -3.312 1 94.12 420 ASP B O 1
ATOM 8751 N N . GLY B 1 421 ? 17.047 35.688 -2.893 1 94.69 421 GLY B N 1
ATOM 8752 C CA . GLY B 1 421 ? 17.062 36 -1.468 1 94.69 421 GLY B CA 1
ATOM 8753 C C . GLY B 1 421 ? 18.422 35.719 -0.823 1 94.69 421 GLY B C 1
ATOM 8754 O O . GLY B 1 421 ? 18.875 36.531 -0.002 1 94.69 421 GLY B O 1
ATOM 8755 N N . ILE B 1 422 ? 18.984 34.594 -1.141 1 94.06 422 ILE B N 1
ATOM 8756 C CA . ILE B 1 422 ? 20.297 34.25 -0.588 1 94.06 422 ILE B CA 1
ATOM 8757 C C . ILE B 1 422 ? 21.328 35.281 -1.039 1 94.06 422 ILE B C 1
ATOM 8759 O O . ILE B 1 422 ? 22.188 35.688 -0.252 1 94.06 422 ILE B O 1
ATOM 8763 N N . ARG B 1 423 ? 21.266 35.656 -2.262 1 90.56 423 ARG B N 1
ATOM 8764 C CA . ARG B 1 423 ? 22.188 36.656 -2.801 1 90.56 423 ARG B CA 1
ATOM 8765 C C . ARG B 1 423 ? 22.062 38 -2.068 1 90.56 423 ARG B C 1
ATOM 8767 O O . ARG B 1 423 ? 23.062 38.656 -1.771 1 90.56 423 ARG B O 1
ATOM 8774 N N . ARG B 1 424 ? 20.844 38.344 -1.708 1 91.56 424 ARG B N 1
ATOM 8775 C CA . ARG B 1 424 ? 20.578 39.625 -1.089 1 91.56 424 ARG B CA 1
ATOM 8776 C C . ARG B 1 424 ? 20.547 39.531 0.432 1 91.56 424 ARG B C 1
ATOM 8778 O O . ARG B 1 424 ? 20.391 40.531 1.133 1 91.56 424 ARG B O 1
ATOM 8785 N N . GLN B 1 425 ? 20.672 38.312 0.911 1 91.62 425 GLN B N 1
ATOM 8786 C CA . GLN B 1 425 ? 20.594 38.031 2.34 1 91.62 425 GLN B CA 1
ATOM 8787 C C . GLN B 1 425 ? 19.234 38.469 2.908 1 91.62 425 GLN B C 1
ATOM 8789 O O . GLN B 1 425 ? 19.188 39.156 3.93 1 91.62 425 GLN B O 1
ATOM 8794 N N . GLU B 1 426 ? 18.234 38.156 2.129 1 93.88 426 GLU B N 1
ATOM 8795 C CA . GLU B 1 426 ? 16.859 38.406 2.518 1 93.88 426 GLU B CA 1
ATOM 8796 C C . GLU B 1 426 ? 16.094 37.125 2.783 1 93.88 426 GLU B C 1
ATOM 8798 O O . GLU B 1 426 ? 16.172 36.188 2.002 1 93.88 426 GLU B O 1
ATOM 8803 N N . ILE B 1 427 ? 15.406 37.125 3.871 1 93.56 427 ILE B N 1
ATOM 8804 C CA . ILE B 1 427 ? 14.648 35.938 4.215 1 93.56 427 ILE B CA 1
ATOM 8805 C C . ILE B 1 427 ? 13.148 36.25 4.207 1 93.56 427 ILE B C 1
ATOM 8807 O O . ILE B 1 427 ? 12.32 35.344 4.168 1 93.56 427 ILE B O 1
ATOM 8811 N N . LEU B 1 428 ? 12.789 37.5 4.348 1 93.19 428 LEU B N 1
ATOM 8812 C CA . LEU B 1 428 ? 11.414 37.969 4.23 1 93.19 428 LEU B CA 1
ATOM 8813 C C . LEU B 1 428 ? 11.195 38.688 2.906 1 93.19 428 LEU B C 1
ATOM 8815 O O . LEU B 1 428 ? 11.938 39.625 2.572 1 93.19 428 LEU B O 1
ATOM 8819 N N . PHE B 1 429 ? 10.25 38.25 2.186 1 92.75 429 PHE B N 1
ATOM 8820 C CA . PHE B 1 429 ? 10.031 38.781 0.844 1 92.75 429 PHE B CA 1
ATOM 8821 C C . PHE B 1 429 ? 8.734 39.594 0.78 1 92.75 429 PHE B C 1
ATOM 8823 O O . PHE B 1 429 ? 7.723 39.188 1.365 1 92.75 429 PHE B O 1
ATOM 8830 N N . CYS B 1 430 ? 8.812 40.625 0.164 1 88.88 430 CYS B N 1
ATOM 8831 C CA . CYS B 1 430 ? 7.602 41.438 -0.051 1 88.88 430 CYS B CA 1
ATOM 8832 C C . CYS B 1 430 ? 6.836 40.906 -1.27 1 88.88 430 CYS B C 1
ATOM 8834 O O . CYS B 1 430 ? 7.344 40.094 -2.029 1 88.88 430 CYS B O 1
ATOM 8836 N N . GLU B 1 431 ? 5.703 41.406 -1.512 1 85.62 431 GLU B N 1
ATOM 8837 C CA . GLU B 1 431 ? 4.812 40.938 -2.582 1 85.62 431 GLU B CA 1
ATOM 8838 C C . GLU B 1 431 ? 5.422 41.219 -3.955 1 85.62 431 GLU B C 1
ATOM 8840 O O . GLU B 1 431 ? 5.215 40.469 -4.895 1 85.62 431 GLU B O 1
ATOM 8845 N N . ASP B 1 432 ? 6.109 42.25 -4.035 1 87 432 ASP B N 1
ATOM 8846 C CA . ASP B 1 432 ? 6.73 42.594 -5.309 1 87 432 ASP B CA 1
ATOM 8847 C C . ASP B 1 432 ? 7.773 41.562 -5.723 1 87 432 ASP B C 1
ATOM 8849 O O . ASP B 1 432 ? 7.898 41.25 -6.906 1 87 432 ASP B O 1
ATOM 8853 N N . MET B 1 433 ? 8.516 41.125 -4.797 1 88.94 433 MET B N 1
ATOM 8854 C CA . MET B 1 433 ? 9.531 40.094 -5.07 1 88.94 433 MET B CA 1
ATOM 8855 C C . MET B 1 433 ? 8.883 38.812 -5.535 1 88.94 433 MET B C 1
ATOM 8857 O O . MET B 1 433 ? 9.438 38.094 -6.391 1 88.94 433 MET B O 1
ATOM 8861 N N . ILE B 1 434 ? 7.785 38.5 -4.988 1 89.5 434 ILE B N 1
ATOM 8862 C CA . ILE B 1 434 ? 7.051 37.281 -5.352 1 89.5 434 ILE B CA 1
ATOM 8863 C C . ILE B 1 434 ? 6.578 37.375 -6.797 1 89.5 434 ILE B C 1
ATOM 8865 O O . ILE B 1 434 ? 6.746 36.438 -7.578 1 89.5 434 ILE B O 1
ATOM 8869 N N . ARG B 1 435 ? 6.09 38.438 -7.188 1 87.81 435 ARG B N 1
ATOM 8870 C CA . ARG B 1 435 ? 5.578 38.688 -8.531 1 87.81 435 ARG B CA 1
ATOM 8871 C C . ARG B 1 435 ? 6.711 38.688 -9.555 1 87.81 435 ARG B C 1
ATOM 8873 O O . ARG B 1 435 ? 6.539 38.219 -10.688 1 87.81 435 ARG B O 1
ATOM 8880 N N . LYS B 1 436 ? 7.723 39.25 -9.141 1 89.94 436 LYS B N 1
ATOM 8881 C CA . LYS B 1 436 ? 8.883 39.344 -10.023 1 89.94 436 LYS B CA 1
ATOM 8882 C C . LYS B 1 436 ? 9.328 37.969 -10.516 1 89.94 436 LYS B C 1
ATOM 8884 O O . LYS B 1 436 ? 9.812 37.844 -11.641 1 89.94 436 LYS B O 1
ATOM 8889 N N . HIS B 1 437 ? 9.188 37.031 -9.766 1 89.94 437 HIS B N 1
ATOM 8890 C CA . HIS B 1 437 ? 9.656 35.688 -10.117 1 89.94 437 HIS B CA 1
ATOM 8891 C C . HIS B 1 437 ? 8.508 34.812 -10.617 1 89.94 437 HIS B C 1
ATOM 8893 O O . HIS B 1 437 ? 8.602 33.594 -10.586 1 89.94 437 HIS B O 1
ATOM 8899 N N . GLY B 1 438 ? 7.441 35.406 -11.008 1 83.69 438 GLY B N 1
ATOM 8900 C CA . GLY B 1 438 ? 6.344 34.719 -11.672 1 83.69 438 GLY B CA 1
ATOM 8901 C C . GLY B 1 438 ? 5.453 33.938 -10.711 1 83.69 438 GLY B C 1
ATOM 8902 O O . GLY B 1 438 ? 4.754 33 -11.117 1 83.69 438 GLY B O 1
ATOM 8903 N N . LEU B 1 439 ? 5.613 34.219 -9.43 1 85.12 439 LEU B N 1
ATOM 8904 C CA . LEU B 1 439 ? 4.766 33.562 -8.438 1 85.12 439 LEU B CA 1
ATOM 8905 C C . LEU B 1 439 ? 3.553 34.438 -8.109 1 85.12 439 LEU B C 1
ATOM 8907 O O . LEU B 1 439 ? 3.635 35.656 -8.141 1 85.12 439 LEU B O 1
ATOM 8911 N N . ASN B 1 440 ? 2.385 33.781 -8.234 1 74.25 440 ASN B N 1
ATOM 8912 C CA . ASN B 1 440 ? 1.169 34.531 -7.93 1 74.25 440 ASN B CA 1
ATOM 8913 C C . ASN B 1 440 ? 0.403 33.906 -6.77 1 74.25 440 ASN B C 1
ATOM 8915 O O . ASN B 1 440 ? 0.538 32.719 -6.5 1 74.25 440 ASN B O 1
ATOM 8919 N N . LYS B 1 441 ? -0.174 34.844 -6.082 1 62.5 441 LYS B N 1
ATOM 8920 C CA . LYS B 1 441 ? -0.931 34.469 -4.895 1 62.5 441 LYS B CA 1
ATOM 8921 C C . LYS B 1 441 ? -1.938 33.344 -5.215 1 62.5 441 LYS B C 1
ATOM 8923 O O . LYS B 1 441 ? -2.234 32.5 -4.367 1 62.5 441 LYS B O 1
ATOM 8928 N N . GLU B 1 442 ? -2.4 33.469 -6.395 1 59.5 442 GLU B N 1
ATOM 8929 C CA . GLU B 1 442 ? -3.398 32.469 -6.758 1 59.5 442 GLU B CA 1
ATOM 8930 C C . GLU B 1 442 ? -2.768 31.094 -6.914 1 59.5 442 GLU B C 1
ATOM 8932 O O . GLU B 1 442 ? -3.453 30.078 -6.801 1 59.5 442 GLU B O 1
ATOM 8937 N N . ASP B 1 443 ? -1.476 31.344 -7.164 1 57.25 443 ASP B N 1
ATOM 8938 C CA . ASP B 1 443 ? -0.764 30.078 -7.375 1 57.25 443 ASP B CA 1
ATOM 8939 C C . ASP B 1 443 ? -0.48 29.391 -6.047 1 57.25 443 ASP B C 1
ATOM 8941 O O . ASP B 1 443 ? -0.507 30.016 -4.988 1 57.25 443 ASP B O 1
ATOM 8945 N N . SER B 1 444 ? -0.576 28.125 -5.918 1 58.41 444 SER B N 1
ATOM 8946 C CA . SER B 1 444 ? -0.319 27.219 -4.805 1 58.41 444 SER B CA 1
ATOM 8947 C C . SER B 1 444 ? 0.937 27.625 -4.039 1 58.41 444 SER B C 1
ATOM 8949 O O . SER B 1 444 ? 1.782 26.781 -3.732 1 58.41 444 SER B O 1
ATOM 8951 N N . LEU B 1 445 ? 1.146 29.016 -3.785 1 62.88 445 LEU B N 1
ATOM 8952 C CA . LEU B 1 445 ? 2.281 29.516 -3.021 1 62.88 445 LEU B CA 1
ATOM 8953 C C . LEU B 1 445 ? 2.344 28.859 -1.645 1 62.88 445 LEU B C 1
ATOM 8955 O O . LEU B 1 445 ? 3.41 28.812 -1.026 1 62.88 445 LEU B O 1
ATOM 8959 N N . SER B 1 446 ? 1.29 28.266 -1.384 1 69 446 SER B N 1
ATOM 8960 C CA . SER B 1 446 ? 1.067 27.938 0.017 1 69 446 SER B CA 1
ATOM 8961 C C . SER B 1 446 ? 1.839 26.672 0.41 1 69 446 SER B C 1
ATOM 8963 O O . SER B 1 446 ? 2.057 26.422 1.596 1 69 446 SER B O 1
ATOM 8965 N N . LEU B 1 447 ? 2.391 26.078 -0.509 1 74.56 447 LEU B N 1
ATOM 8966 C CA . LEU B 1 447 ? 3.023 24.828 -0.13 1 74.56 447 LEU B CA 1
ATOM 8967 C C . LEU B 1 447 ? 4.383 25.078 0.514 1 74.56 447 LEU B C 1
ATOM 8969 O O . LEU B 1 447 ? 4.738 24.422 1.499 1 74.56 447 LEU B O 1
ATOM 8973 N N . PHE B 1 448 ? 5.082 26.188 -0.041 1 82.81 448 PHE B N 1
ATOM 8974 C CA . PHE B 1 448 ? 6.461 26.312 0.421 1 82.81 448 PHE B CA 1
ATOM 8975 C C . PHE B 1 448 ? 6.691 27.688 1.034 1 82.81 448 PHE B C 1
ATOM 8977 O O . PHE B 1 448 ? 7.746 27.938 1.628 1 82.81 448 PHE B O 1
ATOM 8984 N N . LEU B 1 449 ? 5.691 28.547 0.943 1 86.38 449 LEU B N 1
ATOM 8985 C CA . LEU B 1 449 ? 5.871 29.891 1.48 1 86.38 449 LEU B CA 1
ATOM 8986 C C . LEU B 1 449 ? 4.863 30.172 2.59 1 86.38 449 LEU B C 1
ATOM 8988 O O . LEU B 1 449 ? 3.703 29.75 2.502 1 86.38 449 LEU B O 1
ATOM 8992 N N . ASN B 1 450 ? 5.371 30.797 3.57 1 85.25 450 ASN B N 1
ATOM 8993 C CA . ASN B 1 450 ? 4.535 31.297 4.66 1 85.25 450 ASN B CA 1
ATOM 8994 C C . ASN B 1 450 ? 4.207 32.781 4.484 1 85.25 450 ASN B C 1
ATOM 8996 O O . ASN B 1 450 ? 5.051 33.562 4.043 1 85.25 450 ASN B O 1
ATOM 9000 N N . GLU B 1 451 ? 3.01 33.062 4.754 1 84.75 451 GLU B N 1
ATOM 9001 C CA . GLU B 1 451 ? 2.582 34.438 4.73 1 84.75 451 GLU B CA 1
ATOM 9002 C C . GLU B 1 451 ? 2.393 35 6.145 1 84.75 451 GLU B C 1
ATOM 9004 O O . GLU B 1 451 ? 1.7 34.375 6.961 1 84.75 451 GLU B O 1
ATOM 9009 N N . ASP B 1 452 ? 3.133 36.062 6.371 1 84.94 452 ASP B N 1
ATOM 9010 C CA . ASP B 1 452 ? 2.992 36.75 7.648 1 84.94 452 ASP B CA 1
ATOM 9011 C C . ASP B 1 452 ? 2.512 38.188 7.445 1 84.94 452 ASP B C 1
ATOM 9013 O O . ASP B 1 452 ? 2.836 38.812 6.441 1 84.94 452 ASP B O 1
ATOM 9017 N N . ILE B 1 453 ? 1.715 38.594 8.406 1 84.12 453 ILE B N 1
ATOM 9018 C CA . ILE B 1 453 ? 1.24 39.969 8.398 1 84.12 453 ILE B CA 1
ATOM 9019 C C . ILE B 1 453 ? 1.81 40.719 9.602 1 84.12 453 ILE B C 1
ATOM 9021 O O . ILE B 1 453 ? 1.635 40.281 10.742 1 84.12 453 ILE B O 1
ATOM 9025 N N . PHE B 1 454 ? 2.484 41.75 9.289 1 85.62 454 PHE B N 1
ATOM 9026 C CA . PHE B 1 454 ? 3.107 42.531 10.352 1 85.62 454 PHE B CA 1
ATOM 9027 C C . PHE B 1 454 ? 2.523 43.938 10.391 1 85.62 454 PHE B C 1
ATOM 9029 O O . PHE B 1 454 ? 2.064 44.469 9.367 1 85.62 454 PHE B O 1
ATOM 9036 N N . LYS B 1 455 ? 2.539 44.531 11.578 1 82.81 455 LYS B N 1
ATOM 9037 C CA . LYS B 1 455 ? 2.168 45.938 11.734 1 82.81 455 LYS B CA 1
ATOM 9038 C C . LYS B 1 455 ? 3.334 46.844 11.383 1 82.81 455 LYS B C 1
ATOM 9040 O O . LYS B 1 455 ? 4.441 46.688 11.898 1 82.81 455 LYS B O 1
ATOM 9045 N N . GLU B 1 456 ? 3.09 47.594 10.391 1 82.44 456 GLU B N 1
ATOM 9046 C CA . GLU B 1 456 ? 4.066 48.594 10.016 1 82.44 456 GLU B CA 1
ATOM 9047 C C . GLU B 1 456 ? 3.418 50 9.93 1 82.44 456 GLU B C 1
ATOM 9049 O O . GLU B 1 456 ? 2.791 50.312 8.922 1 82.44 456 GLU B O 1
ATOM 9054 N N . GLY B 1 457 ? 3.688 50.812 10.875 1 82.88 457 GLY B N 1
ATOM 9055 C CA . GLY B 1 457 ? 3.018 52.094 10.93 1 82.88 457 GLY B CA 1
ATOM 9056 C C . GLY B 1 457 ? 1.511 51.969 11.062 1 82.88 457 GLY B C 1
ATOM 9057 O O . GLY B 1 457 ? 1.01 51.312 11.977 1 82.88 457 GLY B O 1
ATOM 9058 N N . ILE B 1 458 ? 0.793 52.469 10.141 1 87.75 458 ILE B N 1
ATOM 9059 C CA . ILE B 1 458 ? -0.664 52.469 10.211 1 87.75 458 ILE B CA 1
ATOM 9060 C C . ILE B 1 458 ? -1.24 51.375 9.328 1 87.75 458 ILE B C 1
ATOM 9062 O O . ILE B 1 458 ? -2.461 51.219 9.242 1 87.75 458 ILE B O 1
ATOM 9066 N N . GLU B 1 459 ? -0.244 50.719 8.672 1 85.19 459 GLU B N 1
ATOM 9067 C CA . GLU B 1 459 ? -0.719 49.688 7.754 1 85.19 459 GLU B CA 1
ATOM 9068 C C . GLU B 1 459 ? -0.138 48.312 8.117 1 85.19 459 GLU B C 1
ATOM 9070 O O . GLU B 1 459 ? 0.76 48.219 8.953 1 85.19 459 GLU B O 1
ATOM 9075 N N . CYS B 1 460 ? -0.829 47.375 7.633 1 82.62 460 CYS B N 1
ATOM 9076 C CA . CYS B 1 460 ? -0.291 46.031 7.734 1 82.62 460 CYS B CA 1
ATOM 9077 C C . CYS B 1 460 ? 0.431 45.625 6.449 1 82.62 460 CYS B C 1
ATOM 9079 O O . CYS B 1 460 ? 0.004 46 5.355 1 82.62 460 CYS B O 1
ATOM 9081 N N . VAL B 1 461 ? 1.583 45.094 6.629 1 83.12 461 VAL B N 1
ATOM 9082 C CA . VAL B 1 461 ? 2.354 44.656 5.477 1 83.12 461 VAL B CA 1
ATOM 9083 C C . VAL B 1 461 ? 2.434 43.125 5.477 1 83.12 461 VAL B C 1
ATOM 9085 O O . VAL B 1 461 ? 2.572 42.5 6.531 1 83.12 461 VAL B O 1
ATOM 9088 N N . CYS B 1 462 ? 2.281 42.625 4.246 1 84 462 CYS B N 1
ATOM 9089 C CA . CYS B 1 462 ? 2.391 41.156 4.074 1 84 462 CYS B CA 1
ATOM 9090 C C . CYS B 1 462 ? 3.809 40.781 3.684 1 84 462 CYS B C 1
ATOM 9092 O O . CYS B 1 462 ? 4.441 41.438 2.867 1 84 462 CYS B O 1
ATOM 9094 N N . ALA B 1 463 ? 4.324 39.844 4.371 1 88.56 463 ALA B N 1
ATOM 9095 C CA . ALA B 1 463 ? 5.648 39.312 4.055 1 88.56 463 ALA B CA 1
ATOM 9096 C C . ALA B 1 463 ? 5.605 37.781 3.875 1 88.56 463 ALA B C 1
ATOM 9098 O O . ALA B 1 463 ? 4.801 37.125 4.512 1 88.56 463 ALA B O 1
ATOM 9099 N N . TYR B 1 464 ? 6.457 37.312 2.967 1 88.75 464 TYR B N 1
ATOM 9100 C CA . TYR B 1 464 ? 6.516 35.906 2.662 1 88.75 464 TYR B CA 1
ATOM 9101 C C . TYR B 1 464 ? 7.863 35.312 3.055 1 88.75 464 TYR B C 1
ATOM 9103 O O . TYR B 1 464 ? 8.891 36 2.971 1 88.75 464 TYR B O 1
ATOM 9111 N N . SER B 1 465 ? 7.82 34.188 3.52 1 91.31 465 SER B N 1
ATOM 9112 C CA . SER B 1 465 ? 9.055 33.5 3.869 1 91.31 465 SER B CA 1
ATOM 9113 C C . SER B 1 465 ? 8.93 32 3.635 1 91.31 465 SER B C 1
ATOM 9115 O O . SER B 1 465 ? 7.824 31.453 3.619 1 91.31 465 SER B O 1
ATOM 9117 N N . PHE B 1 466 ? 10.086 31.359 3.348 1 92.19 466 PHE B N 1
ATOM 9118 C CA . PHE B 1 466 ? 10.117 29.906 3.328 1 92.19 466 PHE B CA 1
ATOM 9119 C C . PHE B 1 466 ? 9.984 29.344 4.738 1 92.19 466 PHE B C 1
ATOM 9121 O O . PHE B 1 466 ? 10.023 30.094 5.719 1 92.19 466 PHE B O 1
ATOM 9128 N N . ILE B 1 467 ? 9.789 28.109 4.895 1 87.31 467 ILE B N 1
ATOM 9129 C CA . ILE B 1 467 ? 9.562 27.469 6.184 1 87.31 467 ILE B CA 1
ATOM 9130 C C . ILE B 1 467 ? 10.773 27.688 7.086 1 87.31 467 ILE B C 1
ATOM 9132 O O . ILE B 1 467 ? 10.633 27.875 8.297 1 87.31 467 ILE B O 1
ATOM 9136 N N . HIS B 1 468 ? 11.922 27.672 6.539 1 89.81 468 HIS B N 1
ATOM 9137 C CA . HIS B 1 468 ? 13.188 27.906 7.219 1 89.81 468 HIS B CA 1
ATOM 9138 C C . HIS B 1 468 ? 14.266 28.344 6.238 1 89.81 468 HIS B C 1
ATOM 9140 O O . HIS B 1 468 ? 14.164 28.094 5.035 1 89.81 468 HIS B O 1
ATOM 9146 N N . LEU B 1 469 ? 15.242 28.953 6.824 1 93 469 LEU B N 1
ATOM 9147 C CA . LEU B 1 469 ? 16.344 29.422 6.004 1 93 469 LEU B CA 1
ATOM 9148 C C . LEU B 1 469 ? 17.031 28.266 5.281 1 93 469 LEU B C 1
ATOM 9150 O O . LEU B 1 469 ? 17.406 28.391 4.113 1 93 469 LEU B O 1
ATOM 9154 N N . SER B 1 470 ? 17.188 27.172 5.918 1 92.19 470 SER B N 1
ATOM 9155 C CA . SER B 1 470 ? 17.859 26.031 5.316 1 92.19 470 SER B CA 1
ATOM 9156 C C . SER B 1 470 ? 17.109 25.531 4.09 1 92.19 470 SER B C 1
ATOM 9158 O O . SER B 1 470 ? 17.703 25.047 3.135 1 92.19 470 SER B O 1
ATOM 9160 N N . PHE B 1 471 ? 15.867 25.609 4.098 1 93.44 471 PHE B N 1
ATOM 9161 C CA . PHE B 1 471 ? 15.086 25.203 2.936 1 93.44 471 PHE B CA 1
ATOM 9162 C C . PHE B 1 471 ? 15.258 26.203 1.791 1 93.44 471 PHE B C 1
ATOM 9164 O O . PHE B 1 471 ? 15.273 25.812 0.622 1 93.44 471 PHE B O 1
ATOM 9171 N N . GLN B 1 472 ? 15.289 27.469 2.225 1 94.56 472 GLN B N 1
ATOM 9172 C CA . GLN B 1 472 ? 15.617 28.484 1.228 1 94.56 472 GLN B CA 1
ATOM 9173 C C . GLN B 1 472 ? 16.969 28.203 0.58 1 94.56 472 GLN B C 1
ATOM 9175 O O . GLN B 1 472 ? 17.109 28.328 -0.638 1 94.56 472 GLN B O 1
ATOM 9180 N N . GLU B 1 473 ? 17.906 27.906 1.359 1 95.56 473 GLU B N 1
ATOM 9181 C CA . GLU B 1 473 ? 19.234 27.578 0.882 1 95.56 473 GLU B CA 1
ATOM 9182 C C . GLU B 1 473 ? 19.219 26.344 -0.024 1 95.56 473 GLU B C 1
ATOM 9184 O O . GLU B 1 473 ? 19.938 26.297 -1.019 1 95.56 473 GLU B O 1
ATOM 9189 N N . PHE B 1 474 ? 18.469 25.391 0.271 1 95.69 474 PHE B N 1
ATOM 9190 C CA . PHE B 1 474 ? 18.312 24.203 -0.545 1 95.69 474 PHE B CA 1
ATOM 9191 C C . PHE B 1 474 ? 17.75 24.547 -1.918 1 95.69 474 PHE B C 1
ATOM 9193 O O . PHE B 1 474 ? 18.281 24.125 -2.941 1 95.69 474 PHE B O 1
ATOM 9200 N N . LEU B 1 475 ? 16.672 25.266 -1.937 1 95.56 475 LEU B N 1
ATOM 9201 C CA . LEU B 1 475 ? 16.047 25.672 -3.193 1 95.56 475 LEU B CA 1
ATOM 9202 C C . LEU B 1 475 ? 17 26.531 -4.016 1 95.56 475 LEU B C 1
ATOM 9204 O O . LEU B 1 475 ? 17 26.469 -5.246 1 95.56 475 LEU B O 1
ATOM 9208 N N . ALA B 1 476 ? 17.719 27.375 -3.303 1 95.56 476 ALA B N 1
ATOM 9209 C CA . ALA B 1 476 ? 18.734 28.156 -4 1 95.56 476 ALA B CA 1
ATOM 9210 C C . ALA B 1 476 ? 19.766 27.25 -4.672 1 95.56 476 ALA B C 1
ATOM 9212 O O . ALA B 1 476 ? 20.172 27.516 -5.809 1 95.56 476 ALA B O 1
ATOM 9213 N N . ALA B 1 477 ? 20.234 26.234 -3.961 1 94.56 477 ALA B N 1
ATOM 9214 C CA . ALA B 1 477 ? 21.172 25.281 -4.539 1 94.56 477 ALA B CA 1
ATOM 9215 C C . ALA B 1 477 ? 20.594 24.625 -5.789 1 94.56 477 ALA B C 1
ATOM 9217 O O . ALA B 1 477 ? 21.312 24.391 -6.762 1 94.56 477 ALA B O 1
ATOM 9218 N N . LEU B 1 478 ? 19.328 24.312 -5.758 1 93.75 478 LEU B N 1
ATOM 9219 C CA . LEU B 1 478 ? 18.656 23.719 -6.906 1 93.75 478 LEU B CA 1
ATOM 9220 C C . LEU B 1 478 ? 18.672 24.672 -8.102 1 93.75 478 LEU B C 1
ATOM 9222 O O . LEU B 1 478 ? 18.75 24.234 -9.25 1 93.75 478 LEU B O 1
ATOM 9226 N N . HIS B 1 479 ? 18.562 25.922 -7.762 1 92.88 479 HIS B N 1
ATOM 9227 C CA . HIS B 1 479 ? 18.641 26.938 -8.812 1 92.88 479 HIS B CA 1
ATOM 9228 C C . HIS B 1 479 ? 20.016 26.984 -9.445 1 92.88 479 HIS B C 1
ATOM 9230 O O . HIS B 1 479 ? 20.141 27.094 -10.672 1 92.88 479 HIS B O 1
ATOM 9236 N N . TYR B 1 480 ? 21 26.938 -8.672 1 90.81 480 TYR B N 1
ATOM 9237 C CA . TYR B 1 480 ? 22.375 27.109 -9.141 1 90.81 480 TYR B CA 1
ATOM 9238 C C . TYR B 1 480 ? 22.828 25.891 -9.938 1 90.81 480 TYR B C 1
ATOM 9240 O O . TYR B 1 480 ? 23.703 26 -10.805 1 90.81 480 TYR B O 1
ATOM 9248 N N . VAL B 1 481 ? 22.312 24.688 -9.609 1 87.75 481 VAL B N 1
ATOM 9249 C CA . VAL B 1 481 ? 22.75 23.469 -10.289 1 87.75 481 VAL B CA 1
ATOM 9250 C C . VAL B 1 481 ? 22.234 23.469 -11.727 1 87.75 481 VAL B C 1
ATOM 9252 O O . VAL B 1 481 ? 22.734 22.719 -12.57 1 87.75 481 VAL B O 1
ATOM 9255 N N . ARG B 1 482 ? 21.219 24.312 -11.93 1 81.69 482 ARG B N 1
ATOM 9256 C CA . ARG B 1 482 ? 20.672 24.438 -13.273 1 81.69 482 ARG B CA 1
ATOM 9257 C C . ARG B 1 482 ? 21.266 25.641 -13.992 1 81.69 482 ARG B C 1
ATOM 9259 O O . ARG B 1 482 ? 21.094 26.781 -13.562 1 81.69 482 ARG B O 1
ATOM 9266 N N . PRO B 1 483 ? 21.828 25.578 -14.922 1 71.31 483 PRO B N 1
ATOM 9267 C CA . PRO B 1 483 ? 22.953 25.953 -15.789 1 71.31 483 PRO B CA 1
ATOM 9268 C C . PRO B 1 483 ? 24.266 26.078 -15.031 1 71.31 483 PRO B C 1
ATOM 9270 O O . PRO B 1 483 ? 24.281 26.578 -13.898 1 71.31 483 PRO B O 1
ATOM 9273 N N . PRO B 1 484 ? 25.375 25.562 -15.555 1 65.44 484 PRO B N 1
ATOM 9274 C CA . PRO B 1 484 ? 26.688 25.438 -14.906 1 65.44 484 PRO B CA 1
ATOM 9275 C C . PRO B 1 484 ? 27.297 26.797 -14.578 1 65.44 484 PRO B C 1
ATOM 9277 O O . PRO B 1 484 ? 28.016 26.922 -13.578 1 65.44 484 PRO B O 1
ATOM 9280 N N . ARG B 1 485 ? 26.953 27.844 -15.227 1 66.56 485 ARG B N 1
ATOM 9281 C CA . ARG B 1 485 ? 27.609 29.125 -15.031 1 66.56 485 ARG B CA 1
ATOM 9282 C C . ARG B 1 485 ? 27.266 29.719 -13.672 1 66.56 485 ARG B C 1
ATOM 9284 O O . ARG B 1 485 ? 28.109 30.344 -13.023 1 66.56 485 ARG B O 1
ATOM 9291 N N . ASP B 1 486 ? 26.25 29.469 -13.172 1 80.31 486 ASP B N 1
ATOM 9292 C CA . ASP B 1 486 ? 25.766 30.047 -11.922 1 80.31 486 ASP B CA 1
ATOM 9293 C C . ASP B 1 486 ? 26.422 29.375 -10.711 1 80.31 486 ASP B C 1
ATOM 9295 O O . ASP B 1 486 ? 26.625 30.031 -9.688 1 80.31 486 ASP B O 1
ATOM 9299 N N . VAL B 1 487 ? 27.016 28.266 -10.914 1 87.69 487 VAL B N 1
ATOM 9300 C CA . VAL B 1 487 ? 27.625 27.531 -9.812 1 87.69 487 VAL B CA 1
ATOM 9301 C C . VAL B 1 487 ? 28.969 28.156 -9.461 1 87.69 487 VAL B C 1
ATOM 9303 O O . VAL B 1 487 ? 29.328 28.266 -8.289 1 87.69 487 VAL B O 1
ATOM 9306 N N . MET B 1 488 ? 29.656 28.609 -10.469 1 83.56 488 MET B N 1
ATOM 9307 C CA . MET B 1 488 ? 30.969 29.219 -10.25 1 83.56 488 MET B CA 1
ATOM 9308 C C . MET B 1 488 ? 30.859 30.516 -9.461 1 83.56 488 MET B C 1
ATOM 9310 O O . MET B 1 488 ? 31.672 30.781 -8.586 1 83.56 488 MET B O 1
ATOM 9314 N N . THR B 1 489 ? 29.859 31.219 -9.812 1 84.94 489 THR B N 1
ATOM 9315 C CA . THR B 1 489 ? 29.625 32.469 -9.109 1 84.94 489 THR B CA 1
ATOM 9316 C C . THR B 1 489 ? 29.328 32.219 -7.637 1 84.94 489 THR B C 1
ATOM 9318 O O . THR B 1 489 ? 29.797 32.969 -6.77 1 84.94 489 THR B O 1
ATOM 9321 N N . LEU B 1 490 ? 28.625 31.25 -7.344 1 89.25 490 LEU B N 1
ATOM 9322 C CA . LEU B 1 490 ? 28.281 30.891 -5.973 1 89.25 490 LEU B CA 1
ATOM 9323 C C . LEU B 1 490 ? 29.531 30.484 -5.191 1 89.25 490 LEU B C 1
ATOM 9325 O O . LEU B 1 490 ? 29.734 30.953 -4.066 1 89.25 490 LEU B O 1
ATOM 9329 N N . LEU B 1 491 ? 30.359 29.719 -5.812 1 88.31 491 LEU B N 1
ATOM 9330 C CA . LEU B 1 491 ? 31.562 29.219 -5.148 1 88.31 491 LEU B CA 1
ATOM 9331 C C . LEU B 1 491 ? 32.562 30.344 -4.926 1 88.31 491 LEU B C 1
ATOM 9333 O O . LEU B 1 491 ? 33.25 30.375 -3.893 1 88.31 491 LEU B O 1
ATOM 9337 N N . GLU B 1 492 ? 32.625 31.188 -5.852 1 85.62 492 GLU B N 1
ATOM 9338 C CA . GLU B 1 492 ? 33.5 32.344 -5.715 1 85.62 492 GLU B CA 1
ATOM 9339 C C . GLU B 1 492 ? 33.062 33.25 -4.578 1 85.62 492 GLU B C 1
ATOM 9341 O O . GLU B 1 492 ? 33.875 33.75 -3.807 1 85.62 492 GLU B O 1
ATOM 9346 N N . SER B 1 493 ? 31.797 33.438 -4.539 1 87.25 493 SER B N 1
ATOM 9347 C CA . SER B 1 493 ? 31.25 34.281 -3.467 1 87.25 493 SER B CA 1
ATOM 9348 C C . SER B 1 493 ? 31.516 33.656 -2.102 1 87.25 493 SER B C 1
ATOM 9350 O O . SER B 1 493 ? 31.797 34.344 -1.13 1 87.25 493 SER B O 1
ATOM 9352 N N . TYR B 1 494 ? 31.359 32.375 -1.999 1 87.69 494 TYR B N 1
ATOM 9353 C CA . TYR B 1 494 ? 31.594 31.656 -0.755 1 87.69 494 TYR B CA 1
ATOM 9354 C C . TYR B 1 494 ? 33.062 31.75 -0.339 1 87.69 494 TYR B C 1
ATOM 9356 O O . TYR B 1 494 ? 33.344 31.969 0.836 1 87.69 494 TYR B O 1
ATOM 9364 N N . SER B 1 495 ? 33.969 31.594 -1.261 1 82 495 SER B N 1
ATOM 9365 C CA . SER B 1 495 ? 35.406 31.594 -0.985 1 82 495 SER B CA 1
ATOM 9366 C C . SER B 1 495 ? 35.906 33 -0.624 1 82 495 SER B C 1
ATOM 9368 O O . SER B 1 495 ? 36.875 33.125 0.096 1 82 495 SER B O 1
ATOM 9370 N N . SER B 1 496 ? 35.219 33.938 -1.048 1 80.75 496 SER B N 1
ATOM 9371 C CA . SER B 1 496 ? 35.719 35.312 -0.855 1 80.75 496 SER B CA 1
ATOM 9372 C C . SER B 1 496 ? 35.188 35.906 0.449 1 80.75 496 SER B C 1
ATOM 9374 O O . SER B 1 496 ? 35.969 36.219 1.351 1 80.75 496 SER B O 1
ATOM 9376 N N . SER B 1 497 ? 33.906 36.156 0.587 1 81.81 497 SER B N 1
ATOM 9377 C CA . SER B 1 497 ? 33.469 36.969 1.727 1 81.81 497 SER B CA 1
ATOM 9378 C C . SER B 1 497 ? 32.125 36.531 2.24 1 81.81 497 SER B C 1
ATOM 9380 O O . SER B 1 497 ? 31.5 37.25 3.047 1 81.81 497 SER B O 1
ATOM 9382 N N . ARG B 1 498 ? 31.641 35.375 1.875 1 86.88 498 ARG B N 1
ATOM 9383 C CA . ARG B 1 498 ? 30.281 35.062 2.268 1 86.88 498 ARG B CA 1
ATOM 9384 C C . ARG B 1 498 ? 30.203 33.688 2.91 1 86.88 498 ARG B C 1
ATOM 9386 O O . ARG B 1 498 ? 29.688 32.75 2.307 1 86.88 498 ARG B O 1
ATOM 9393 N N . PRO B 1 499 ? 30.641 33.625 4.109 1 84.06 499 PRO B N 1
ATOM 9394 C CA . PRO B 1 499 ? 30.594 32.344 4.809 1 84.06 499 PRO B CA 1
ATOM 9395 C C . PRO B 1 499 ? 29.156 31.859 5.043 1 84.06 499 PRO B C 1
ATOM 9397 O O . PRO B 1 499 ? 28.938 30.672 5.297 1 84.06 499 PRO B O 1
ATOM 9400 N N . ASP B 1 500 ? 28.203 32.781 4.93 1 86.94 500 ASP B N 1
ATOM 9401 C CA . ASP B 1 500 ? 26.812 32.438 5.148 1 86.94 500 ASP B CA 1
ATOM 9402 C C . ASP B 1 500 ? 26.297 31.484 4.059 1 86.94 500 ASP B C 1
ATOM 9404 O O . ASP B 1 500 ? 25.25 30.859 4.211 1 86.94 500 ASP B O 1
ATOM 9408 N N . LEU B 1 501 ? 27.125 31.328 3.01 1 90.88 501 LEU B N 1
ATOM 9409 C CA . LEU B 1 501 ? 26.703 30.484 1.889 1 90.88 501 LEU B CA 1
ATOM 9410 C C . LEU B 1 501 ? 27.109 29.031 2.121 1 90.88 501 LEU B C 1
ATOM 9412 O O . LEU B 1 501 ? 26.891 28.172 1.254 1 90.88 501 LEU B O 1
ATOM 9416 N N . GLN B 1 502 ? 27.578 28.719 3.213 1 87.81 502 GLN B N 1
ATOM 9417 C CA . GLN B 1 502 ? 28.109 27.406 3.523 1 87.81 502 GLN B CA 1
ATOM 9418 C C . GLN B 1 502 ? 27.047 26.328 3.338 1 87.81 502 GLN B C 1
ATOM 9420 O O . GLN B 1 502 ? 27.312 25.281 2.725 1 87.81 502 GLN B O 1
ATOM 9425 N N . VAL B 1 503 ? 25.906 26.516 3.877 1 89.56 503 VAL B N 1
ATOM 9426 C CA . VAL B 1 503 ? 24.844 25.516 3.826 1 89.56 503 VAL B CA 1
ATOM 9427 C C . VAL B 1 503 ? 24.375 25.344 2.387 1 89.56 503 VAL B C 1
ATOM 9429 O O . VAL B 1 503 ? 24.062 24.234 1.958 1 89.56 503 VAL B O 1
ATOM 9432 N N . THR B 1 504 ? 24.328 26.422 1.642 1 93.12 504 THR B N 1
ATOM 9433 C CA . THR B 1 504 ? 23.938 26.344 0.235 1 93.12 504 THR B CA 1
ATOM 9434 C C . THR B 1 504 ? 24.938 25.5 -0.554 1 93.12 504 THR B C 1
ATOM 9436 O O . THR B 1 504 ? 24.562 24.688 -1.383 1 93.12 504 THR B O 1
ATOM 9439 N N . VAL B 1 505 ? 26.203 25.75 -0.255 1 91.44 505 VAL B N 1
ATOM 9440 C CA . VAL B 1 505 ? 27.25 24.984 -0.924 1 91.44 505 VAL B CA 1
ATOM 9441 C C . VAL B 1 505 ? 27.172 23.516 -0.523 1 91.44 505 VAL B C 1
ATOM 9443 O O . VAL B 1 505 ? 27.406 22.641 -1.349 1 91.44 505 VAL B O 1
ATOM 9446 N N . CYS B 1 506 ? 26.859 23.281 0.663 1 90.62 506 CYS B N 1
ATOM 9447 C CA . CYS B 1 506 ? 26.703 21.906 1.134 1 90.62 506 CYS B CA 1
ATOM 9448 C C . CYS B 1 506 ? 25.609 21.188 0.344 1 90.62 506 CYS B C 1
ATOM 9450 O O . CYS B 1 506 ? 25.797 20.047 -0.064 1 90.62 506 CYS B O 1
ATOM 9452 N N . PHE B 1 507 ? 24.516 21.828 0.123 1 93.44 507 PHE B N 1
ATOM 9453 C CA . PHE B 1 507 ? 23.422 21.266 -0.654 1 93.44 507 PHE B CA 1
ATOM 9454 C C . PHE B 1 507 ? 23.844 21 -2.092 1 93.44 507 PHE B C 1
ATOM 9456 O O . PHE B 1 507 ? 23.453 20.016 -2.699 1 93.44 507 PHE B O 1
ATOM 9463 N N . LEU B 1 508 ? 24.656 21.938 -2.57 1 92.75 508 LEU B N 1
ATOM 9464 C CA . LEU B 1 508 ? 25.141 21.797 -3.936 1 92.75 508 LEU B CA 1
ATOM 9465 C C . LEU B 1 508 ? 25.922 20.5 -4.098 1 92.75 508 LEU B C 1
ATOM 9467 O O . LEU B 1 508 ? 25.719 19.766 -5.066 1 92.75 508 LEU B O 1
ATOM 9471 N N . PHE B 1 509 ? 26.781 20.188 -3.164 1 92.56 509 PHE B N 1
ATOM 9472 C CA . PHE B 1 509 ? 27.562 18.969 -3.197 1 92.56 509 PHE B CA 1
ATOM 9473 C C . PHE B 1 509 ? 26.672 17.734 -3.062 1 92.56 509 PHE B C 1
ATOM 9475 O O . PHE B 1 509 ? 26.953 16.688 -3.629 1 92.56 509 PHE B O 1
ATOM 9482 N N . GLY B 1 510 ? 25.625 17.844 -2.332 1 92.25 510 GLY B N 1
ATOM 9483 C CA . GLY B 1 510 ? 24.688 16.734 -2.172 1 92.25 510 GLY B CA 1
ATOM 9484 C C . GLY B 1 510 ? 23.891 16.453 -3.422 1 92.25 510 GLY B C 1
ATOM 9485 O O . GLY B 1 510 ? 23.516 15.297 -3.688 1 92.25 510 GLY B O 1
ATOM 9486 N N . LEU B 1 511 ? 23.625 17.438 -4.203 1 92.94 511 LEU B N 1
ATOM 9487 C CA . LEU B 1 511 ? 22.734 17.344 -5.352 1 92.94 511 LEU B CA 1
ATOM 9488 C C . LEU B 1 511 ? 23.453 16.719 -6.543 1 92.94 511 LEU B C 1
ATOM 9490 O O . LEU B 1 511 ? 22.812 16.281 -7.504 1 92.94 511 LEU B O 1
ATOM 9494 N N . ILE B 1 512 ? 24.75 16.594 -6.48 1 90.75 512 ILE B N 1
ATOM 9495 C CA . ILE B 1 512 ? 25.5 16.109 -7.637 1 90.75 512 ILE B CA 1
ATOM 9496 C C . ILE B 1 512 ? 25.609 14.578 -7.562 1 90.75 512 ILE B C 1
ATOM 9498 O O . ILE B 1 512 ? 26.188 13.953 -8.453 1 90.75 512 ILE B O 1
ATOM 9502 N N . ASN B 1 513 ? 25.031 13.977 -6.566 1 90.88 513 ASN B N 1
ATOM 9503 C CA . ASN B 1 513 ? 24.953 12.516 -6.496 1 90.88 513 ASN B CA 1
ATOM 9504 C C . ASN B 1 513 ? 24.062 11.953 -7.602 1 90.88 513 ASN B C 1
ATOM 9506 O O . ASN B 1 513 ? 23.031 12.531 -7.934 1 90.88 513 ASN B O 1
ATOM 9510 N N . GLU B 1 514 ? 24.469 10.844 -8.125 1 88.75 514 GLU B N 1
ATOM 9511 C CA . GLU B 1 514 ? 23.781 10.273 -9.281 1 88.75 514 GLU B CA 1
ATOM 9512 C C . GLU B 1 514 ? 22.328 9.93 -8.945 1 88.75 514 GLU B C 1
ATOM 9514 O O . GLU B 1 514 ? 21.438 10.125 -9.766 1 88.75 514 GLU B O 1
ATOM 9519 N N . GLU B 1 515 ? 22.109 9.375 -7.852 1 85.75 515 GLU B N 1
ATOM 9520 C CA . GLU B 1 515 ? 20.75 9.023 -7.453 1 85.75 515 GLU B CA 1
ATOM 9521 C C . GLU B 1 515 ? 19.875 10.258 -7.312 1 85.75 515 GLU B C 1
ATOM 9523 O O . GLU B 1 515 ? 18.688 10.242 -7.68 1 85.75 515 GLU B O 1
ATOM 9528 N N . ARG B 1 516 ? 20.422 11.273 -6.77 1 90 516 ARG B N 1
ATOM 9529 C CA . ARG B 1 516 ? 19.672 12.516 -6.609 1 90 516 ARG B CA 1
ATOM 9530 C C . ARG B 1 516 ? 19.406 13.18 -7.961 1 90 516 ARG B C 1
ATOM 9532 O O . ARG B 1 516 ? 18.344 13.742 -8.188 1 90 516 ARG B O 1
ATOM 9539 N N . MET B 1 517 ? 20.406 13.094 -8.758 1 90.56 517 MET B N 1
ATOM 9540 C CA . MET B 1 517 ? 20.234 13.633 -10.102 1 90.56 517 MET B CA 1
ATOM 9541 C C . MET B 1 517 ? 19.109 12.914 -10.844 1 90.56 517 MET B C 1
ATOM 9543 O O . MET B 1 517 ? 18.297 13.547 -11.523 1 90.56 517 MET B O 1
ATOM 9547 N N . ARG B 1 518 ? 19.094 11.672 -10.688 1 88.88 518 ARG B N 1
ATOM 9548 C CA . ARG B 1 518 ? 18.016 10.883 -11.281 1 88.88 518 ARG B CA 1
ATOM 9549 C C . ARG B 1 518 ? 16.656 11.266 -10.695 1 88.88 518 ARG B C 1
ATOM 9551 O O . ARG B 1 518 ? 15.656 11.305 -11.406 1 88.88 518 ARG B O 1
ATOM 9558 N N . GLY B 1 519 ? 16.672 11.461 -9.43 1 89.5 519 GLY B N 1
ATOM 9559 C CA . GLY B 1 519 ? 15.445 11.883 -8.773 1 89.5 519 GLY B CA 1
ATOM 9560 C C . GLY B 1 519 ? 14.906 13.203 -9.297 1 89.5 519 GLY B C 1
ATOM 9561 O O . GLY B 1 519 ? 13.703 13.359 -9.492 1 89.5 519 GLY B O 1
ATOM 9562 N N . LEU B 1 520 ? 15.758 14.125 -9.516 1 92.44 520 LEU B N 1
ATOM 9563 C CA . LEU B 1 520 ? 15.367 15.438 -10.031 1 92.44 520 LEU B CA 1
ATOM 9564 C C . LEU B 1 520 ? 14.82 15.32 -11.453 1 92.44 520 LEU B C 1
ATOM 9566 O O . LEU B 1 520 ? 13.875 16.016 -11.82 1 92.44 520 LEU B O 1
ATOM 9570 N N . LYS B 1 521 ? 15.43 14.453 -12.211 1 91.44 521 LYS B N 1
ATOM 9571 C CA . LYS B 1 521 ? 14.93 14.203 -13.562 1 91.44 521 LYS B CA 1
ATOM 9572 C C . LYS B 1 521 ? 13.531 13.609 -13.531 1 91.44 521 LYS B C 1
ATOM 9574 O O . LYS B 1 521 ? 12.656 14.008 -14.305 1 91.44 521 LYS B O 1
ATOM 9579 N N . GLU B 1 522 ? 13.367 12.719 -12.641 1 87.62 522 GLU B N 1
ATOM 9580 C CA . GLU B 1 522 ? 12.078 12.055 -12.523 1 87.62 522 GLU B CA 1
ATOM 9581 C C . GLU B 1 522 ? 11 13.023 -12.031 1 87.62 522 GLU B C 1
ATOM 9583 O O . GLU B 1 522 ? 9.859 12.984 -12.508 1 87.62 522 GLU B O 1
ATOM 9588 N N . MET B 1 523 ? 11.328 13.859 -11.109 1 89.12 523 MET B N 1
ATOM 9589 C CA . MET B 1 523 ? 10.359 14.758 -10.492 1 89.12 523 MET B CA 1
ATOM 9590 C C . MET B 1 523 ? 10.023 15.922 -11.422 1 89.12 523 MET B C 1
ATOM 9592 O O . MET B 1 523 ? 8.859 16.312 -11.562 1 89.12 523 MET B O 1
ATOM 9596 N N . PHE B 1 524 ? 11.086 16.484 -12.078 1 91.5 524 PHE B N 1
ATOM 9597 C CA . PHE B 1 524 ? 10.875 17.766 -12.742 1 91.5 524 PHE B CA 1
ATOM 9598 C C . PHE B 1 524 ? 11.352 17.703 -14.188 1 91.5 524 PHE B C 1
ATOM 9600 O O . PHE B 1 524 ? 11.164 18.672 -14.945 1 91.5 524 PHE B O 1
ATOM 9607 N N . GLY B 1 525 ? 11.977 16.594 -14.586 1 88.75 525 GLY B N 1
ATOM 9608 C CA . GLY B 1 525 ? 12.562 16.516 -15.914 1 88.75 525 GLY B CA 1
ATOM 9609 C C . GLY B 1 525 ? 13.859 17.281 -16.047 1 88.75 525 GLY B C 1
ATOM 9610 O O . GLY B 1 525 ? 14.273 17.625 -17.156 1 88.75 525 GLY B O 1
ATOM 9611 N N . TRP B 1 526 ? 14.477 17.609 -14.914 1 90.38 526 TRP B N 1
ATOM 9612 C CA . TRP B 1 526 ? 15.711 18.375 -14.898 1 90.38 526 TRP B CA 1
ATOM 9613 C C . TRP B 1 526 ? 16.922 17.484 -15.148 1 90.38 526 TRP B C 1
ATOM 9615 O O . TRP B 1 526 ? 17.109 16.484 -14.453 1 90.38 526 TRP B O 1
ATOM 9625 N N . THR B 1 527 ? 17.688 17.734 -16.109 1 89 527 THR B N 1
ATOM 9626 C CA . THR B 1 527 ? 18.922 17.016 -16.359 1 89 527 THR B CA 1
ATOM 9627 C C . THR B 1 527 ? 20.125 17.844 -15.914 1 89 527 THR B C 1
ATOM 9629 O O . THR B 1 527 ? 20.344 18.953 -16.422 1 89 527 THR B O 1
ATOM 9632 N N . ILE B 1 528 ? 20.781 17.453 -14.992 1 87.81 528 ILE B N 1
ATOM 9633 C CA . ILE B 1 528 ? 21.953 18.125 -14.461 1 87.81 528 ILE B CA 1
ATOM 9634 C C . ILE B 1 528 ? 23.203 17.656 -15.203 1 87.81 528 ILE B C 1
ATOM 9636 O O . ILE B 1 528 ? 23.406 16.453 -15.375 1 87.81 528 ILE B O 1
ATOM 9640 N N . SER B 1 529 ? 23.938 18.578 -15.656 1 85.62 529 SER B N 1
ATOM 9641 C CA . SER B 1 529 ? 25.141 18.266 -16.422 1 85.62 529 SER B CA 1
ATOM 9642 C C . SER B 1 529 ? 26.219 17.641 -15.547 1 85.62 529 SER B C 1
ATOM 9644 O O . SER B 1 529 ? 26.422 18.062 -14.406 1 85.62 529 SER B O 1
ATOM 9646 N N . PHE B 1 530 ? 26.906 16.703 -16.109 1 84.44 530 PHE B N 1
ATOM 9647 C CA . PHE B 1 530 ? 28.016 16.078 -15.414 1 84.44 530 PHE B CA 1
ATOM 9648 C C . PHE B 1 530 ? 29.203 17.031 -15.297 1 84.44 530 PHE B C 1
ATOM 9650 O O . PHE B 1 530 ? 30.094 16.828 -14.477 1 84.44 530 PHE B O 1
ATOM 9657 N N . ALA B 1 531 ? 29.156 18.094 -16.016 1 85.06 531 ALA B N 1
ATOM 9658 C CA . ALA B 1 531 ? 30.219 19.094 -15.977 1 85.06 531 ALA B CA 1
ATOM 9659 C C . ALA B 1 531 ? 30.312 19.75 -14.609 1 85.06 531 ALA B C 1
ATOM 9661 O O . ALA B 1 531 ? 31.391 20.141 -14.164 1 85.06 531 ALA B O 1
ATOM 9662 N N . ILE B 1 532 ? 29.266 19.812 -13.938 1 89 532 ILE B N 1
ATOM 9663 C CA . ILE B 1 532 ? 29.219 20.438 -12.617 1 89 532 ILE B CA 1
ATOM 9664 C C . ILE B 1 532 ? 30.047 19.625 -11.633 1 89 532 ILE B C 1
ATOM 9666 O O . ILE B 1 532 ? 30.75 20.188 -10.789 1 89 532 ILE B O 1
ATOM 9670 N N . LYS B 1 533 ? 29.953 18.312 -11.766 1 89.25 533 LYS B N 1
ATOM 9671 C CA . LYS B 1 533 ? 30.734 17.438 -10.898 1 89.25 533 LYS B CA 1
ATOM 9672 C C . LYS B 1 533 ? 32.219 17.656 -11.086 1 89.25 533 LYS B C 1
ATOM 9674 O O . LYS B 1 533 ? 32.969 17.703 -10.109 1 89.25 533 LYS B O 1
ATOM 9679 N N . LYS B 1 534 ? 32.594 17.797 -12.312 1 87.38 534 LYS B N 1
ATOM 9680 C CA . LYS B 1 534 ? 34 18.047 -12.617 1 87.38 534 LYS B CA 1
ATOM 9681 C C . LYS B 1 534 ? 34.469 19.406 -12.07 1 87.38 534 LYS B C 1
ATOM 9683 O O . LYS B 1 534 ? 35.562 19.531 -11.539 1 87.38 534 LYS B O 1
ATOM 9688 N N . PHE B 1 535 ? 33.594 20.391 -12.18 1 87.25 535 PHE B N 1
ATOM 9689 C CA . PHE B 1 535 ? 33.906 21.734 -11.695 1 87.25 535 PHE B CA 1
ATOM 9690 C C . PHE B 1 535 ? 34.094 21.734 -10.188 1 87.25 535 PHE B C 1
ATOM 9692 O O . PHE B 1 535 ? 35 22.375 -9.664 1 87.25 535 PHE B O 1
ATOM 9699 N N . LEU B 1 536 ? 33.25 21.062 -9.5 1 90.69 536 LEU B N 1
ATOM 9700 C CA . LEU B 1 536 ? 33.312 21.016 -8.039 1 90.69 536 LEU B CA 1
ATOM 9701 C C . LEU B 1 536 ? 34.562 20.266 -7.582 1 90.69 536 LEU B C 1
ATOM 9703 O O . LEU B 1 536 ? 35.188 20.641 -6.586 1 90.69 536 LEU B O 1
ATOM 9707 N N . LEU B 1 537 ? 34.844 19.234 -8.336 1 89.81 537 LEU B N 1
ATOM 9708 C CA . LEU B 1 537 ? 36.031 18.484 -8.016 1 89.81 537 LEU B CA 1
ATOM 9709 C C . LEU B 1 537 ? 37.281 19.359 -8.148 1 89.81 537 LEU B C 1
ATOM 9711 O O . LEU B 1 537 ? 38.156 19.344 -7.273 1 89.81 537 LEU B O 1
ATOM 9715 N N . GLU B 1 538 ? 37.312 20.109 -9.18 1 87.25 538 GLU B N 1
ATOM 9716 C CA . GLU B 1 538 ? 38.438 21.016 -9.391 1 87.25 538 GLU B CA 1
ATOM 9717 C C . GLU B 1 538 ? 38.5 22.109 -8.32 1 87.25 538 GLU B C 1
ATOM 9719 O O . GLU B 1 538 ? 39.594 22.5 -7.883 1 87.25 538 GLU B O 1
ATOM 9724 N N . TRP B 1 539 ? 37.375 22.594 -7.969 1 87.88 539 TRP B N 1
ATOM 9725 C CA . TRP B 1 539 ? 37.281 23.625 -6.934 1 87.88 539 TRP B CA 1
ATOM 9726 C C . TRP B 1 539 ? 37.844 23.109 -5.605 1 87.88 539 TRP B C 1
ATOM 9728 O O . TRP B 1 539 ? 38.531 23.828 -4.887 1 87.88 539 TRP B O 1
ATOM 9738 N N . VAL B 1 540 ? 37.531 21.859 -5.23 1 86.5 540 VAL B N 1
ATOM 9739 C CA . VAL B 1 540 ? 38 21.266 -3.982 1 86.5 540 VAL B CA 1
ATOM 9740 C C . VAL B 1 540 ? 39.5 21.078 -4.027 1 86.5 540 VAL B C 1
ATOM 9742 O O . VAL B 1 540 ? 40.188 21.281 -3.025 1 86.5 540 VAL B O 1
ATOM 9745 N N . LYS 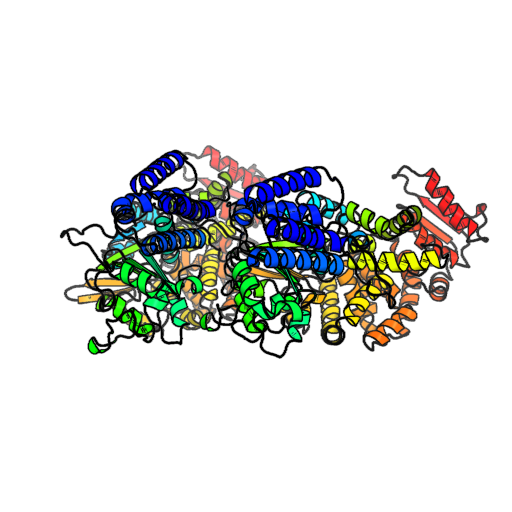B 1 541 ? 40 20.703 -5.18 1 81.69 541 LYS B N 1
ATOM 9746 C CA . LYS B 1 541 ? 41.406 20.469 -5.328 1 81.69 541 LYS B CA 1
ATOM 9747 C C . LYS B 1 541 ? 42.188 21.781 -5.176 1 81.69 541 LYS B C 1
ATOM 9749 O O . LYS B 1 541 ? 43.312 21.781 -4.652 1 81.69 541 LYS B O 1
ATOM 9754 N N . ILE B 1 542 ? 41.562 22.812 -5.578 1 77.19 542 ILE B N 1
ATOM 9755 C CA . ILE B 1 542 ? 42.219 24.109 -5.492 1 77.19 542 ILE B CA 1
ATOM 9756 C C . ILE B 1 542 ? 42.219 24.594 -4.043 1 77.19 542 ILE B C 1
ATOM 9758 O O . ILE B 1 542 ? 43.188 25.234 -3.59 1 77.19 542 ILE B O 1
ATOM 9762 N N . LEU B 1 543 ? 41.156 24.406 -3.344 1 73.06 543 LEU B N 1
ATOM 9763 C CA . LEU B 1 543 ? 41.031 24.859 -1.967 1 73.06 543 LEU B CA 1
ATOM 9764 C C . LEU B 1 543 ? 41.969 24.109 -1.036 1 73.06 543 LEU B C 1
ATOM 9766 O O . LEU B 1 543 ? 42.281 24.578 0.059 1 73.06 543 LEU B O 1
ATOM 9770 N N . THR B 1 544 ? 42.375 22.891 -1.457 1 62.56 544 THR B N 1
ATOM 9771 C CA . THR B 1 544 ? 43.188 22.062 -0.584 1 62.56 544 THR B CA 1
ATOM 9772 C C . THR B 1 544 ? 44.594 21.922 -1.14 1 62.56 544 THR B C 1
ATOM 9774 O O . THR B 1 544 ? 44.906 21 -1.905 1 62.56 544 THR B O 1
ATOM 9777 N N . PRO B 1 545 ? 45.5 22.875 -0.914 1 56.25 545 PRO B N 1
ATOM 9778 C CA . PRO B 1 545 ? 46.844 22.625 -1.403 1 56.25 545 PRO B CA 1
ATOM 9779 C C . PRO B 1 545 ? 47.5 21.391 -0.77 1 56.25 545 PRO B C 1
ATOM 9781 O O . PRO B 1 545 ? 46.938 20.828 0.178 1 56.25 545 PRO B O 1
ATOM 9784 N N . THR B 1 546 ? 48.75 20.828 -1.346 1 50.22 546 THR B N 1
ATOM 9785 C CA . THR B 1 546 ? 49.469 19.578 -1.086 1 50.22 546 THR B CA 1
ATOM 9786 C C . THR B 1 546 ? 49.594 19.344 0.415 1 50.22 546 THR B C 1
ATOM 9788 O O . THR B 1 546 ? 49.438 18.203 0.879 1 50.22 546 THR B O 1
ATOM 9791 N N . ILE B 1 547 ? 50.406 20.156 1.178 1 44.94 547 ILE B N 1
ATOM 9792 C CA . ILE B 1 547 ? 50.531 19.984 2.621 1 44.94 547 ILE B CA 1
ATOM 9793 C C . ILE B 1 547 ? 49.25 20.453 3.307 1 44.94 547 ILE B C 1
ATOM 9795 O O . ILE B 1 547 ? 48.938 21.656 3.303 1 44.94 547 ILE B O 1
ATOM 9799 N N . PHE B 1 548 ? 48.25 19.859 3.158 1 49.19 548 PHE B N 1
ATOM 9800 C CA . PHE B 1 548 ? 46.938 20.375 3.549 1 49.19 548 PHE B CA 1
ATOM 9801 C C . PHE B 1 548 ? 46.688 20.156 5.035 1 49.19 548 PHE B C 1
ATOM 9803 O O . PHE B 1 548 ? 46.625 19.016 5.492 1 49.19 548 PHE B O 1
ATOM 9810 N N . GLN B 1 549 ? 47.312 20.891 5.957 1 46.62 549 GLN B N 1
ATOM 9811 C CA . GLN B 1 549 ? 46.812 21.016 7.324 1 46.62 549 GLN B CA 1
ATOM 9812 C C . GLN B 1 549 ? 45.344 21.391 7.344 1 46.62 549 GLN B C 1
ATOM 9814 O O . GLN B 1 549 ? 44.969 22.438 6.816 1 46.62 549 GLN B O 1
ATOM 9819 N N . ILE B 1 550 ? 44.5 20.469 7.293 1 48.62 550 ILE B N 1
ATOM 9820 C CA . ILE B 1 550 ? 43.094 20.781 7.379 1 48.62 550 ILE B CA 1
ATOM 9821 C C . ILE B 1 550 ? 42.688 21.062 8.828 1 48.62 550 ILE B C 1
ATOM 9823 O O . ILE B 1 550 ? 42.906 20.234 9.711 1 48.62 550 ILE B O 1
ATOM 9827 N N . TYR B 1 551 ? 42.938 22.297 9.242 1 42.81 551 TYR B N 1
ATOM 9828 C CA . TYR B 1 551 ? 42.344 22.656 10.523 1 42.81 551 TYR B CA 1
ATOM 9829 C C . TYR B 1 551 ? 40.844 22.5 10.492 1 42.81 551 TYR B C 1
ATOM 9831 O O . TYR B 1 551 ? 40.156 23.141 9.695 1 42.81 551 TYR B O 1
ATOM 9839 N N . LEU B 1 552 ? 40.375 21.344 10.773 1 44.5 552 LEU B N 1
ATOM 9840 C CA . LEU B 1 552 ? 38.938 21.172 10.945 1 44.5 552 LEU B CA 1
ATOM 9841 C C . LEU B 1 552 ? 38.406 22.109 12.023 1 44.5 552 LEU B C 1
ATOM 9843 O O . LEU B 1 552 ? 38.562 21.844 13.219 1 44.5 552 LEU B O 1
ATOM 9847 N N . THR B 1 553 ? 38.781 23.375 11.914 1 40.38 553 THR B N 1
ATOM 9848 C CA . THR B 1 553 ? 38.094 24.234 12.891 1 40.38 553 THR B CA 1
ATOM 9849 C C . THR B 1 553 ? 36.594 24.172 12.711 1 40.38 553 THR B C 1
ATOM 9851 O O . THR B 1 553 ? 36.094 23.75 11.664 1 40.38 553 THR B O 1
ATOM 9854 N N . TRP B 1 554 ? 35.875 24.469 13.781 1 40.44 554 TRP B N 1
ATOM 9855 C CA . TRP B 1 554 ? 34.438 24.578 13.766 1 40.44 554 TRP B CA 1
ATOM 9856 C C . TRP B 1 554 ? 33.969 25.266 12.484 1 40.44 554 TRP B C 1
ATOM 9858 O O . TRP B 1 554 ? 32.906 24.953 11.961 1 40.44 554 TRP B O 1
ATOM 9868 N N . GLU B 1 555 ? 34.812 26.312 12.078 1 42.34 555 GLU B N 1
ATOM 9869 C CA . GLU B 1 555 ? 34.344 27.25 11.07 1 42.34 555 GLU B CA 1
ATOM 9870 C C . GLU B 1 555 ? 34.438 26.656 9.664 1 42.34 555 GLU B C 1
ATOM 9872 O O . GLU B 1 555 ? 33.656 26.984 8.781 1 42.34 555 GLU B O 1
ATOM 9877 N N . ARG B 1 556 ? 35.688 25.984 9.445 1 45.12 556 ARG B N 1
ATOM 9878 C CA . ARG B 1 556 ? 36.094 25.594 8.102 1 45.12 556 ARG B CA 1
ATOM 9879 C C . ARG B 1 556 ? 35.875 24.094 7.887 1 45.12 556 ARG B C 1
ATOM 9881 O O . ARG B 1 556 ? 36.469 23.5 6.977 1 45.12 556 ARG B O 1
ATOM 9888 N N . SER B 1 557 ? 35.281 23.422 8.828 1 51.16 557 SER B N 1
ATOM 9889 C CA . SER B 1 557 ? 34.906 22 8.906 1 51.16 557 SER B CA 1
ATOM 9890 C C . SER B 1 557 ? 34 21.609 7.754 1 51.16 557 SER B C 1
ATOM 9892 O O . SER B 1 557 ? 33.594 20.453 7.625 1 51.16 557 SER B O 1
ATOM 9894 N N . SER B 1 558 ? 34 22.562 6.789 1 67.69 558 SER B N 1
ATOM 9895 C CA . SER B 1 558 ? 32.906 22.547 5.836 1 67.69 558 SER B CA 1
ATOM 9896 C C . SER B 1 558 ? 33.219 21.656 4.637 1 67.69 558 SER B C 1
ATOM 9898 O O . SER B 1 558 ? 32.312 21.031 4.066 1 67.69 558 SER B O 1
ATOM 9900 N N . LEU B 1 559 ? 34.656 21.438 4.574 1 79 559 LEU B N 1
ATOM 9901 C CA . LEU B 1 559 ? 34.969 20.703 3.348 1 79 559 LEU B CA 1
ATOM 9902 C C . LEU B 1 559 ? 34.562 19.234 3.477 1 79 559 LEU B C 1
ATOM 9904 O O . LEU B 1 559 ? 34 18.672 2.551 1 79 559 LEU B O 1
ATOM 9908 N N . PHE B 1 560 ? 34.938 18.719 4.684 1 80.06 560 PHE B N 1
ATOM 9909 C CA . PHE B 1 560 ? 34.594 17.328 4.883 1 80.06 560 PHE B CA 1
ATOM 9910 C C . PHE B 1 560 ? 33.062 17.141 4.875 1 80.06 560 PHE B C 1
ATOM 9912 O O . PHE B 1 560 ? 32.562 16.109 4.445 1 80.06 560 PHE B O 1
ATOM 9919 N N . GLN B 1 561 ? 32.469 18.156 5.285 1 82.56 561 GLN B N 1
ATOM 9920 C CA . GLN B 1 561 ? 31.016 18.094 5.238 1 82.56 561 GLN B CA 1
ATOM 9921 C C . GLN B 1 561 ? 30.516 18.109 3.797 1 82.56 561 GLN B C 1
ATOM 9923 O O . GLN B 1 561 ? 29.562 17.406 3.465 1 82.56 561 GLN B O 1
ATOM 9928 N N . PHE B 1 562 ? 31.25 18.953 3.02 1 88.94 562 PHE B N 1
ATOM 9929 C CA . PHE B 1 562 ? 30.891 19 1.608 1 88.94 562 PHE B CA 1
ATOM 9930 C C . PHE B 1 562 ? 31.094 17.641 0.947 1 88.94 562 PHE B C 1
ATOM 9932 O O . PHE B 1 562 ? 30.219 17.156 0.235 1 88.94 562 PHE B O 1
ATOM 9939 N N . LEU B 1 563 ? 32.219 17.078 1.256 1 88.12 563 LEU B N 1
ATOM 9940 C CA . LEU B 1 563 ? 32.562 15.797 0.654 1 88.12 563 LEU B CA 1
ATOM 9941 C C . LEU B 1 563 ? 31.625 14.695 1.155 1 88.12 563 LEU B C 1
ATOM 9943 O O . LEU B 1 563 ? 31.25 13.805 0.391 1 88.12 563 LEU B O 1
ATOM 9947 N N . TYR B 1 564 ? 31.312 14.781 2.379 1 85.31 564 TYR B N 1
ATOM 9948 C CA . TYR B 1 564 ? 30.391 13.805 2.959 1 85.31 564 TYR B CA 1
ATOM 9949 C C . TYR B 1 564 ? 29.016 13.867 2.291 1 85.31 564 TYR B C 1
ATOM 9951 O O . TYR B 1 564 ? 28.391 12.844 2.045 1 85.31 564 TYR B O 1
ATOM 9959 N N . GLU B 1 565 ? 28.547 15.031 1.949 1 88.44 565 GLU B N 1
ATOM 9960 C CA . GLU B 1 565 ? 27.234 15.258 1.379 1 88.44 565 GLU B CA 1
ATOM 9961 C C . GLU B 1 565 ? 27.125 14.648 -0.016 1 88.44 565 GLU B C 1
ATOM 9963 O O . GLU B 1 565 ? 26.016 14.367 -0.49 1 88.44 565 GLU B O 1
ATOM 9968 N N . THR B 1 566 ? 28.25 14.414 -0.668 1 90.62 566 THR B N 1
ATOM 9969 C CA . THR B 1 566 ? 28.219 13.844 -2.012 1 90.62 566 THR B CA 1
ATOM 9970 C C . THR B 1 566 ? 27.859 12.367 -1.965 1 90.62 566 THR B C 1
ATOM 9972 O O . THR B 1 566 ? 27.266 11.836 -2.906 1 90.62 566 THR B O 1
ATOM 9975 N N . GLN B 1 567 ? 28.25 11.688 -0.893 1 87.81 567 GLN B N 1
ATOM 9976 C CA . GLN B 1 567 ? 28.109 10.242 -0.749 1 87.81 567 GLN B CA 1
ATOM 9977 C C . GLN B 1 567 ? 28.578 9.516 -2.004 1 87.81 567 GLN B C 1
ATOM 9979 O O . GLN B 1 567 ? 27.922 8.578 -2.467 1 87.81 567 GLN B O 1
ATOM 9984 N N . ASP B 1 568 ? 29.484 10.016 -2.625 1 89.44 568 ASP B N 1
ATOM 9985 C CA . ASP B 1 568 ? 30.156 9.461 -3.801 1 89.44 568 ASP B CA 1
ATOM 9986 C C . ASP B 1 568 ? 31.594 9.086 -3.488 1 89.44 568 ASP B C 1
ATOM 9988 O O . ASP B 1 568 ? 32.469 9.938 -3.5 1 89.44 568 ASP B O 1
ATOM 9992 N N . GLU B 1 569 ? 31.766 7.832 -3.355 1 86.94 569 GLU B N 1
ATOM 9993 C CA . GLU B 1 569 ? 33.094 7.34 -2.939 1 86.94 569 GLU B CA 1
ATOM 9994 C C . GLU B 1 569 ? 34.156 7.715 -3.951 1 86.94 569 GLU B C 1
ATOM 9996 O O . GLU B 1 569 ? 35.281 8.102 -3.572 1 86.94 569 GLU B O 1
ATOM 10001 N N . ASN B 1 570 ? 33.812 7.555 -5.215 1 88.5 570 ASN B N 1
ATOM 10002 C CA . ASN B 1 570 ? 34.781 7.883 -6.258 1 88.5 570 ASN B CA 1
ATOM 10003 C C . ASN B 1 570 ? 35.125 9.367 -6.266 1 88.5 570 ASN B C 1
ATOM 10005 O O . ASN B 1 570 ? 36.281 9.75 -6.484 1 88.5 570 ASN B O 1
ATOM 10009 N N . PHE B 1 571 ? 34.219 10.195 -6.031 1 91.94 571 PHE B N 1
ATOM 10010 C CA . PHE B 1 571 ? 34.438 11.633 -5.973 1 91.94 571 PHE B CA 1
ATOM 10011 C C . PHE B 1 571 ? 35.375 12 -4.832 1 91.94 571 PHE B C 1
ATOM 10013 O O . PHE B 1 571 ? 36.312 12.797 -5.016 1 91.94 571 PHE B O 1
ATOM 10020 N N . VAL B 1 572 ? 35.125 11.492 -3.684 1 88.75 572 VAL B N 1
ATOM 10021 C CA . VAL B 1 572 ? 35.906 11.797 -2.496 1 88.75 572 VAL B CA 1
ATOM 10022 C C . VAL B 1 572 ? 37.344 11.297 -2.689 1 88.75 572 VAL B C 1
ATOM 10024 O O . VAL B 1 572 ? 38.312 11.984 -2.32 1 88.75 572 VAL B O 1
ATOM 10027 N N . LYS B 1 573 ? 37.438 10.102 -3.268 1 87.5 573 LYS B N 1
ATOM 10028 C CA . LYS B 1 573 ? 38.781 9.555 -3.553 1 87.5 573 LYS B CA 1
ATOM 10029 C C . LYS B 1 573 ? 39.562 10.484 -4.457 1 87.5 573 LYS B C 1
ATOM 10031 O O . LYS B 1 573 ? 40.75 10.742 -4.203 1 87.5 573 LYS B O 1
ATOM 10036 N N . HIS B 1 574 ? 38.906 10.953 -5.41 1 88.25 574 HIS B N 1
ATOM 10037 C CA . HIS B 1 574 ? 39.594 11.828 -6.363 1 88.25 574 HIS B CA 1
ATOM 10038 C C . HIS B 1 574 ? 39.875 13.195 -5.754 1 88.25 574 HIS B C 1
ATOM 10040 O O . HIS B 1 574 ? 40.875 13.82 -6.062 1 88.25 574 HIS B O 1
ATOM 10046 N N . ALA B 1 575 ? 39 13.68 -4.953 1 87.12 575 ALA B N 1
ATOM 10047 C CA . ALA B 1 575 ? 39.125 14.984 -4.328 1 87.12 575 ALA B CA 1
ATOM 10048 C C . ALA B 1 575 ? 40.312 15 -3.354 1 87.12 575 ALA B C 1
ATOM 10050 O O . ALA B 1 575 ? 41 16.016 -3.205 1 87.12 575 ALA B O 1
ATOM 10051 N N . LEU B 1 576 ? 40.594 13.836 -2.73 1 82.5 576 LEU B N 1
ATOM 10052 C CA . LEU B 1 576 ? 41.594 13.781 -1.689 1 82.5 576 LEU B CA 1
ATOM 10053 C C . LEU B 1 576 ? 42.844 13.016 -2.17 1 82.5 576 LEU B C 1
ATOM 10055 O O . LEU B 1 576 ? 43.719 12.664 -1.37 1 82.5 576 LEU B O 1
ATOM 10059 N N . GLN B 1 577 ? 42.875 12.656 -3.379 1 78.94 577 GLN B N 1
ATOM 10060 C CA . GLN B 1 577 ? 43.906 11.781 -3.93 1 78.94 577 GLN B CA 1
ATOM 10061 C C . GLN B 1 577 ? 45.281 12.336 -3.666 1 78.94 577 GLN B C 1
ATOM 10063 O O . GLN B 1 577 ? 46.219 11.578 -3.406 1 78.94 577 GLN B O 1
ATOM 10068 N N . ASP B 1 578 ? 45.438 13.578 -3.666 1 74.19 578 ASP B N 1
ATOM 10069 C CA . ASP B 1 578 ? 46.781 14.156 -3.582 1 74.19 578 ASP B CA 1
ATOM 10070 C C . ASP B 1 578 ? 47.125 14.562 -2.15 1 74.19 578 ASP B C 1
ATOM 10072 O O . ASP B 1 578 ? 48.188 15.156 -1.897 1 74.19 578 ASP B O 1
ATOM 10076 N N . ARG B 1 579 ? 46.344 14.047 -1.235 1 73.94 579 ARG B N 1
ATOM 10077 C CA . ARG B 1 579 ? 46.562 14.477 0.143 1 73.94 579 ARG B CA 1
ATOM 10078 C C . ARG B 1 579 ? 47.219 13.375 0.966 1 73.94 579 ARG B C 1
ATOM 10080 O O . ARG B 1 579 ? 46.719 12.258 1.037 1 73.94 579 ARG B O 1
ATOM 10087 N N . THR B 1 580 ? 48.406 13.758 1.544 1 72 580 THR B N 1
ATOM 10088 C CA . THR B 1 580 ? 49.156 12.75 2.279 1 72 580 THR B CA 1
ATOM 10089 C C . THR B 1 580 ? 49.125 13.039 3.777 1 72 580 THR B C 1
ATOM 10091 O O . THR B 1 580 ? 49.344 12.141 4.594 1 72 580 THR B O 1
ATOM 10094 N N . ILE B 1 581 ? 49 14.266 4.18 1 67.81 581 ILE B N 1
ATOM 10095 C CA . ILE B 1 581 ? 48.969 14.625 5.594 1 67.81 581 ILE B CA 1
ATOM 10096 C C . ILE B 1 581 ? 47.688 15.352 5.918 1 67.81 581 ILE B C 1
ATOM 10098 O O . ILE B 1 581 ? 47.281 16.266 5.207 1 67.81 581 ILE B O 1
ATOM 10102 N N . LEU B 1 582 ? 47 14.828 6.867 1 70.56 582 LEU B N 1
ATOM 10103 C CA . LEU B 1 582 ? 45.75 15.453 7.285 1 70.56 582 LEU B CA 1
ATOM 10104 C C . LEU B 1 582 ? 45.781 15.82 8.766 1 70.56 582 LEU B C 1
ATOM 10106 O O . LEU B 1 582 ? 46.125 14.984 9.609 1 70.56 582 LEU B O 1
ATOM 10110 N N . LEU B 1 583 ? 45.688 17.031 9.039 1 66.12 583 LEU B N 1
ATOM 10111 C CA . LEU B 1 583 ? 45.562 17.5 10.414 1 66.12 583 LEU B CA 1
ATOM 10112 C C . LEU B 1 583 ? 44.156 17.922 10.727 1 66.12 583 LEU B C 1
ATOM 10114 O O . LEU B 1 583 ? 43.594 18.797 10.055 1 66.12 583 LEU B O 1
ATOM 10118 N N . VAL B 1 584 ? 43.469 17.188 11.602 1 64.44 584 VAL B N 1
ATOM 10119 C CA . VAL B 1 584 ? 42.062 17.453 11.914 1 64.44 584 VAL B CA 1
ATOM 10120 C C . VAL B 1 584 ? 41.938 18.078 13.305 1 64.44 584 VAL B C 1
ATOM 10122 O O . VAL B 1 584 ? 42.469 17.516 14.281 1 64.44 584 VAL B O 1
ATOM 10125 N N . ARG B 1 585 ? 41.5 19.219 13.414 1 59.72 585 ARG B N 1
ATOM 10126 C CA . ARG B 1 585 ? 41.156 19.828 14.688 1 59.72 585 ARG B CA 1
ATOM 10127 C C . ARG B 1 585 ? 39.656 19.719 14.938 1 59.72 585 ARG B C 1
ATOM 10129 O O . ARG B 1 585 ? 38.844 20.234 14.164 1 59.72 585 ARG B O 1
ATOM 10136 N N . ALA B 1 586 ? 39.219 18.812 15.766 1 56.34 586 ALA B N 1
ATOM 10137 C CA . ALA B 1 586 ? 37.781 18.547 15.961 1 56.34 586 ALA B CA 1
ATOM 10138 C C . ALA B 1 586 ? 37.25 19.234 17.219 1 56.34 586 ALA B C 1
ATOM 10140 O O . ALA B 1 586 ? 37.906 19.172 18.281 1 56.34 586 ALA B O 1
ATOM 10141 N N . SER B 1 587 ? 36.5 20.281 17.078 1 52.69 587 SER B N 1
ATOM 10142 C CA . SER B 1 587 ? 35.906 20.891 18.25 1 52.69 587 SER B CA 1
ATOM 10143 C C . SER B 1 587 ? 34.656 20.094 18.703 1 52.69 587 SER B C 1
ATOM 10145 O O . SER B 1 587 ? 34.219 20.234 19.844 1 52.69 587 SER B O 1
ATOM 10147 N N . SER B 1 588 ? 33.75 19.469 17.766 1 49.97 588 SER B N 1
ATOM 10148 C CA . SER B 1 588 ? 32.531 18.766 18.172 1 49.97 588 SER B CA 1
ATOM 10149 C C . SER B 1 588 ? 32.469 17.359 17.609 1 49.97 588 SER B C 1
ATOM 10151 O O . SER B 1 588 ? 33.156 17.047 16.641 1 49.97 588 SER B O 1
ATOM 10153 N N . LEU B 1 589 ? 31.703 16.438 18.312 1 45.34 589 LEU B N 1
ATOM 10154 C CA . LEU B 1 589 ? 31.516 15.016 18.016 1 45.34 589 LEU B CA 1
ATOM 10155 C C . LEU B 1 589 ? 31.031 14.812 16.594 1 45.34 589 LEU B C 1
ATOM 10157 O O . LEU B 1 589 ? 31.109 13.703 16.047 1 45.34 589 LEU B O 1
ATOM 10161 N N . MET B 1 590 ? 30.156 15.641 16.078 1 49.09 590 MET B N 1
ATOM 10162 C CA . MET B 1 590 ? 29.547 15.461 14.766 1 49.09 590 MET B CA 1
ATOM 10163 C C . MET B 1 590 ? 30.609 15.203 13.703 1 49.09 590 MET B C 1
ATOM 10165 O O . MET B 1 590 ? 30.359 14.469 12.742 1 49.09 590 MET B O 1
ATOM 10169 N N . GLU B 1 591 ? 31.812 15.773 13.945 1 56.59 591 GLU B N 1
ATOM 10170 C CA . GLU B 1 591 ? 32.938 15.898 13.016 1 56.59 591 GLU B CA 1
ATOM 10171 C C . GLU B 1 591 ? 33.594 14.555 12.789 1 56.59 591 GLU B C 1
ATOM 10173 O O . GLU B 1 591 ? 34.125 14.297 11.711 1 56.59 591 GLU B O 1
ATOM 10178 N N . PRO B 1 592 ? 32.844 13.703 13.609 1 60.38 592 PRO B N 1
ATOM 10179 C CA . PRO B 1 592 ? 33.594 12.445 13.469 1 60.38 592 PRO B CA 1
ATOM 10180 C C . PRO B 1 592 ? 33.062 11.586 12.32 1 60.38 592 PRO B C 1
ATOM 10182 O O . PRO B 1 592 ? 33.875 10.961 11.602 1 60.38 592 PRO B O 1
ATOM 10185 N N . ILE B 1 593 ? 31.703 11.766 11.984 1 68.44 593 ILE B N 1
ATOM 10186 C CA . ILE B 1 593 ? 31.188 10.852 10.969 1 68.44 593 ILE B CA 1
ATOM 10187 C C . ILE B 1 593 ? 31.703 11.266 9.594 1 68.44 593 ILE B C 1
ATOM 10189 O O . ILE B 1 593 ? 32.125 10.414 8.797 1 68.44 593 ILE B O 1
ATOM 10193 N N . THR B 1 594 ? 31.672 12.625 9.43 1 77.12 594 THR B N 1
ATOM 10194 C CA . THR B 1 594 ? 32.125 13.125 8.141 1 77.12 594 THR B CA 1
ATOM 10195 C C . THR B 1 594 ? 33.625 12.891 7.965 1 77.12 594 THR B C 1
ATOM 10197 O O . THR B 1 594 ? 34.094 12.555 6.871 1 77.12 594 THR B O 1
ATOM 10200 N N . THR B 1 595 ? 34.281 13.016 9.117 1 74.75 595 THR B N 1
ATOM 10201 C CA . THR B 1 595 ? 35.719 12.805 9.078 1 74.75 595 THR B CA 1
ATOM 10202 C C . THR B 1 595 ? 36.062 11.344 8.805 1 74.75 595 THR B C 1
ATOM 10204 O O . THR B 1 595 ? 36.938 11.039 8 1 74.75 595 THR B O 1
ATOM 10207 N N . VAL B 1 596 ? 35.312 10.539 9.453 1 74.12 596 VAL B N 1
ATOM 10208 C CA . VAL B 1 596 ? 35.562 9.109 9.289 1 74.12 596 VAL B CA 1
ATOM 10209 C C . VAL B 1 596 ? 35.25 8.695 7.848 1 74.12 596 VAL B C 1
ATOM 10211 O O . VAL B 1 596 ? 36 7.926 7.25 1 74.12 596 VAL B O 1
ATOM 10214 N N . TYR B 1 597 ? 34.25 9.195 7.285 1 79.5 597 TYR B N 1
ATOM 10215 C CA . TYR B 1 597 ? 33.875 8.891 5.91 1 79.5 597 TYR B CA 1
ATOM 10216 C C . TYR B 1 597 ? 34.969 9.328 4.934 1 79.5 597 TYR B C 1
ATOM 10218 O O . TYR B 1 597 ? 35.312 8.578 4.02 1 79.5 597 TYR B O 1
ATOM 10226 N N . CYS B 1 598 ? 35.438 10.523 5.156 1 80.12 598 CYS B N 1
ATOM 10227 C CA . CYS B 1 598 ? 36.438 11.062 4.238 1 80.12 598 CYS B CA 1
ATOM 10228 C C . CYS B 1 598 ? 37.781 10.32 4.375 1 80.12 598 CYS B C 1
ATOM 10230 O O . CYS B 1 598 ? 38.438 10.047 3.379 1 80.12 598 CYS B O 1
ATOM 10232 N N . LEU B 1 599 ? 38.031 9.93 5.555 1 77.06 599 LEU B N 1
ATOM 10233 C CA . LEU B 1 599 ? 39.281 9.227 5.789 1 77.06 599 LEU B CA 1
ATOM 10234 C C . LEU B 1 599 ? 39.219 7.816 5.219 1 77.06 599 LEU B C 1
ATOM 10236 O O . LEU B 1 599 ? 40.25 7.297 4.746 1 77.06 599 LEU B O 1
ATOM 10240 N N . GLU B 1 600 ? 38.094 7.211 5.285 1 77.19 600 GLU B N 1
ATOM 10241 C CA . GLU B 1 600 ? 37.938 5.863 4.754 1 77.19 600 GLU B CA 1
ATOM 10242 C C . GLU B 1 600 ? 38.156 5.828 3.246 1 77.19 600 GLU B C 1
ATOM 10244 O O . GLU B 1 600 ? 38.531 4.797 2.693 1 77.19 600 GLU B O 1
ATOM 10249 N N . HIS B 1 601 ? 38 6.961 2.688 1 79.44 601 HIS B N 1
ATOM 10250 C CA . HIS B 1 601 ? 38.094 6.977 1.232 1 79.44 601 HIS B CA 1
ATOM 10251 C C . HIS B 1 601 ? 39.312 7.727 0.77 1 79.44 601 HIS B C 1
ATOM 10253 O O . HIS B 1 601 ? 39.469 8.031 -0.417 1 79.44 601 HIS B O 1
ATOM 10259 N N . SER B 1 602 ? 40.156 8.055 1.808 1 78.25 602 SER B N 1
ATOM 10260 C CA . SER B 1 602 ? 41.438 8.664 1.478 1 78.25 602 SER B CA 1
ATOM 10261 C C . SER B 1 602 ? 42.531 7.613 1.424 1 78.25 602 SER B C 1
ATOM 10263 O O . SER B 1 602 ? 43.031 7.184 2.461 1 78.25 602 SER B O 1
ATOM 10265 N N . PHE B 1 603 ? 42.969 7.211 0.283 1 71.69 603 PHE B N 1
ATOM 10266 C CA . PHE B 1 603 ? 43.875 6.074 0.137 1 71.69 603 PHE B CA 1
ATOM 10267 C C . PHE B 1 603 ? 45.312 6.516 0.268 1 71.69 603 PHE B C 1
ATOM 10269 O O . PHE B 1 603 ? 46.188 5.711 0.615 1 71.69 603 PHE B O 1
ATOM 10276 N N . ARG B 1 604 ? 45.625 7.703 0.138 1 72.25 604 ARG B N 1
ATOM 10277 C CA . ARG B 1 604 ? 47.031 8.094 0.109 1 72.25 604 ARG B CA 1
ATOM 10278 C C . ARG B 1 604 ? 47.406 8.836 1.386 1 72.25 604 ARG B C 1
ATOM 10280 O O . ARG B 1 604 ? 48.469 9.469 1.445 1 72.25 604 ARG B O 1
ATOM 10287 N N . LEU B 1 605 ? 46.562 8.766 2.354 1 74.31 605 LEU B N 1
ATOM 10288 C CA . LEU B 1 605 ? 46.844 9.477 3.596 1 74.31 605 LEU B CA 1
ATOM 10289 C C . LEU B 1 605 ? 47.938 8.781 4.387 1 74.31 605 LEU B C 1
ATOM 10291 O O . LEU B 1 605 ? 47.844 7.582 4.668 1 74.31 605 LEU B O 1
ATOM 10295 N N . LYS B 1 606 ? 49 9.477 4.688 1 70.69 606 LYS B N 1
ATOM 10296 C CA . LYS B 1 606 ? 50.156 8.898 5.398 1 70.69 606 LYS B CA 1
ATOM 10297 C C . LYS B 1 606 ? 50.156 9.32 6.863 1 70.69 606 LYS B C 1
ATOM 10299 O O . LYS B 1 606 ? 50.531 8.531 7.738 1 70.69 606 LYS B O 1
ATOM 10304 N N . HIS B 1 607 ? 49.812 10.586 7.117 1 69.81 607 HIS B N 1
ATOM 10305 C CA . HIS B 1 607 ? 49.844 11.125 8.477 1 69.81 607 HIS B CA 1
ATOM 10306 C C . HIS B 1 607 ? 48.531 11.797 8.828 1 69.81 607 HIS B C 1
ATOM 10308 O O . HIS B 1 607 ? 47.969 12.547 8.016 1 69.81 607 HIS B O 1
ATOM 10314 N N . LEU B 1 608 ? 48 11.305 9.977 1 72.38 608 LEU B N 1
ATOM 10315 C CA . LEU B 1 608 ? 46.781 11.906 10.469 1 72.38 608 LEU B CA 1
ATOM 10316 C C . LEU B 1 608 ? 47 12.523 11.844 1 72.38 608 LEU B C 1
ATOM 10318 O O . LEU B 1 608 ? 47.438 11.844 12.773 1 72.38 608 LEU B O 1
ATOM 10322 N N . GLY B 1 609 ? 46.969 13.836 11.961 1 67.25 609 GLY B N 1
ATOM 10323 C CA . GLY B 1 609 ? 47 14.531 13.234 1 67.25 609 GLY B CA 1
ATOM 10324 C C . GLY B 1 609 ? 45.625 15.008 13.688 1 67.25 609 GLY B C 1
ATOM 10325 O O . GLY B 1 609 ? 44.906 15.641 12.922 1 67.25 609 GLY B O 1
ATOM 10326 N N . ILE B 1 610 ? 45.188 14.555 14.805 1 65 610 ILE B N 1
ATOM 10327 C CA . ILE B 1 610 ? 43.906 14.984 15.344 1 65 610 ILE B CA 1
ATOM 10328 C C . ILE B 1 610 ? 44.094 15.812 16.609 1 65 610 ILE B C 1
ATOM 10330 O O . ILE B 1 610 ? 44.781 15.367 17.547 1 65 610 ILE B O 1
ATOM 10334 N N . GLN B 1 611 ? 43.812 17.094 16.547 1 62.12 611 GLN B N 1
ATOM 10335 C CA . GLN B 1 611 ? 43.875 17.969 17.703 1 62.12 611 GLN B CA 1
ATOM 10336 C C . GLN B 1 611 ? 42.5 18.281 18.25 1 62.12 611 GLN B C 1
ATOM 10338 O O . GLN B 1 611 ? 41.594 18.641 17.484 1 62.12 611 GLN B O 1
ATOM 10343 N N . TYR B 1 612 ? 42.156 17.906 19.391 1 56.5 612 TYR B N 1
ATOM 10344 C CA . TYR B 1 612 ? 40.844 18.141 20 1 56.5 612 TYR B CA 1
ATOM 10345 C C . TYR B 1 612 ? 40.875 19.391 20.875 1 56.5 612 TYR B C 1
ATOM 10347 O O . TYR B 1 612 ? 41.812 19.609 21.641 1 56.5 612 TYR B O 1
ATOM 10355 N N . ASP B 1 613 ? 40.125 20.344 20.594 1 54.66 613 ASP B N 1
ATOM 10356 C CA . ASP B 1 613 ? 40 21.469 21.516 1 54.66 613 ASP B CA 1
ATOM 10357 C C . ASP B 1 613 ? 39.219 21.062 22.766 1 54.66 613 ASP B C 1
ATOM 10359 O O . ASP B 1 613 ? 38.156 20.438 22.688 1 54.66 613 ASP B O 1
ATOM 10363 N N . SER B 1 614 ? 39.875 20.672 23.828 1 48.12 614 SER B N 1
ATOM 10364 C CA . SER B 1 614 ? 39.5 20.188 25.156 1 48.12 614 SER B CA 1
ATOM 10365 C C . SER B 1 614 ? 38.344 20.969 25.734 1 48.12 614 SER B C 1
ATOM 10367 O O . SER B 1 614 ? 37.969 20.812 26.906 1 48.12 614 SER B O 1
ATOM 10369 N N . GLU B 1 615 ? 37.812 21.938 25.281 1 45 615 GLU B N 1
ATOM 10370 C CA . GLU B 1 615 ? 36.875 22.547 26.25 1 45 615 GLU B CA 1
ATOM 10371 C C . GLU B 1 615 ? 35.812 21.562 26.688 1 45 615 GLU B C 1
ATOM 10373 O O . GLU B 1 615 ? 35.188 21.75 27.719 1 45 615 GLU B O 1
ATOM 10378 N N . ASN B 1 616 ? 35 20.859 25.891 1 44.97 616 ASN B N 1
ATOM 10379 C CA . ASN B 1 616 ? 34 19.984 26.469 1 44.97 616 ASN B CA 1
ATOM 10380 C C . ASN B 1 616 ? 34.594 18.656 26.938 1 44.97 616 ASN B C 1
ATOM 10382 O O . ASN B 1 616 ? 35.312 18.016 26.172 1 44.97 616 ASN B O 1
ATOM 10386 N N . LYS B 1 617 ? 34.719 18.484 28.328 1 40.84 617 LYS B N 1
ATOM 10387 C CA . LYS B 1 617 ? 35.312 17.562 29.281 1 40.84 617 LYS B CA 1
ATOM 10388 C C . LYS B 1 617 ? 35.156 16.109 28.812 1 40.84 617 LYS B C 1
ATOM 10390 O O . LYS B 1 617 ? 35.781 15.203 29.359 1 40.84 617 LYS B O 1
ATOM 10395 N N . ASP B 1 618 ? 34.062 15.633 28.312 1 40.47 618 ASP B N 1
ATOM 10396 C CA . ASP B 1 618 ? 33.906 14.188 28.203 1 40.47 618 ASP B CA 1
ATOM 10397 C C . ASP B 1 618 ? 34.875 13.602 27.172 1 40.47 618 ASP B C 1
ATOM 10399 O O . ASP B 1 618 ? 34.438 13.125 26.125 1 40.47 618 ASP B O 1
ATOM 10403 N N . GLU B 1 619 ? 36.062 13.836 27.109 1 42 619 GLU B N 1
ATOM 10404 C CA . GLU B 1 619 ? 37.25 13.656 26.266 1 42 619 GLU B CA 1
ATOM 10405 C C . GLU B 1 619 ? 37.531 12.172 26.031 1 42 619 GLU B C 1
ATOM 10407 O O . GLU B 1 619 ? 37.906 11.773 24.938 1 42 619 GLU B O 1
ATOM 10412 N N . ASN B 1 620 ? 37.562 11.406 27.094 1 40.94 620 ASN B N 1
ATOM 10413 C CA . ASN B 1 620 ? 38.156 10.07 27.109 1 40.94 620 ASN B CA 1
ATOM 10414 C C . ASN B 1 620 ? 37.344 9.078 26.297 1 40.94 620 ASN B C 1
ATOM 10416 O O . ASN B 1 620 ? 37.875 8.156 25.688 1 40.94 620 ASN B O 1
ATOM 10420 N N . GLU B 1 621 ? 36.031 9.133 26.328 1 42.78 621 GLU B N 1
ATOM 10421 C CA . GLU B 1 621 ? 35.188 8.125 25.688 1 42.78 621 GLU B CA 1
ATOM 10422 C C . GLU B 1 621 ? 35.094 8.391 24.188 1 42.78 621 GLU B C 1
ATOM 10424 O O . GLU B 1 621 ? 34.906 7.453 23.406 1 42.78 621 GLU B O 1
ATOM 10429 N N . ILE B 1 622 ? 35.125 9.562 23.766 1 44.97 622 ILE B N 1
ATOM 10430 C CA . ILE B 1 622 ? 35 9.922 22.359 1 44.97 622 ILE B CA 1
ATOM 10431 C C . ILE B 1 622 ? 36.25 9.461 21.609 1 44.97 622 ILE B C 1
ATOM 10433 O O . ILE B 1 622 ? 36.156 8.93 20.5 1 44.97 622 ILE B O 1
ATOM 10437 N N . ASP B 1 623 ? 37.5 9.672 22.297 1 48.03 623 ASP B N 1
ATOM 10438 C CA . ASP B 1 623 ? 38.781 9.305 21.703 1 48.03 623 ASP B CA 1
ATOM 10439 C C . ASP B 1 623 ? 38.812 7.824 21.344 1 48.03 623 ASP B C 1
ATOM 10441 O O . ASP B 1 623 ? 39.25 7.461 20.234 1 48.03 623 ASP B O 1
ATOM 10445 N N . GLY B 1 624 ? 38.344 7.141 22.25 1 46.81 624 GLY B N 1
ATOM 10446 C CA . GLY B 1 624 ? 38.5 5.703 22.062 1 46.81 624 GLY B CA 1
ATOM 10447 C C . GLY B 1 624 ? 37.594 5.16 20.969 1 46.81 624 GLY B C 1
ATOM 10448 O O . GLY B 1 624 ? 38 4.301 20.188 1 46.81 624 GLY B O 1
ATOM 10449 N N . ASN B 1 625 ? 36.438 5.691 20.844 1 48.62 625 ASN B N 1
ATOM 10450 C CA . ASN B 1 625 ? 35.469 5.145 19.891 1 48.62 625 ASN B CA 1
ATOM 10451 C C . ASN B 1 625 ? 35.75 5.641 18.469 1 48.62 625 ASN B C 1
ATOM 10453 O O . ASN B 1 625 ? 35.656 4.875 17.516 1 48.62 625 ASN B O 1
ATOM 10457 N N . LEU B 1 626 ? 36.062 6.984 18.359 1 51.62 626 LEU B N 1
ATOM 10458 C CA . LEU B 1 626 ? 36.438 7.473 17.047 1 51.62 626 LEU B CA 1
ATOM 10459 C C . LEU B 1 626 ? 37.688 6.762 16.547 1 51.62 626 LEU B C 1
ATOM 10461 O O . LEU B 1 626 ? 37.75 6.348 15.391 1 51.62 626 LEU B O 1
ATOM 10465 N N . LEU B 1 627 ? 38.719 6.789 17.5 1 51.72 627 LEU B N 1
ATOM 10466 C CA . LEU B 1 627 ? 39.938 6.094 17.109 1 51.72 627 LEU B CA 1
ATOM 10467 C C . LEU B 1 627 ? 39.656 4.629 16.797 1 51.72 627 LEU B C 1
ATOM 10469 O O . LEU B 1 627 ? 40.219 4.078 15.844 1 51.72 627 LEU B O 1
ATOM 10473 N N . LYS B 1 628 ? 38.875 4.164 17.547 1 51.41 628 LYS B N 1
ATOM 10474 C CA . LYS B 1 628 ? 38.5 2.775 17.281 1 51.41 628 LYS B CA 1
ATOM 10475 C C . LYS B 1 628 ? 37.812 2.641 15.922 1 51.41 628 LYS B C 1
ATOM 10477 O O . LYS B 1 628 ? 38.062 1.7 15.172 1 51.41 628 LYS B O 1
ATOM 10482 N N . GLN B 1 629 ? 36.938 3.52 15.703 1 52.5 629 GLN B N 1
ATOM 10483 C CA . GLN B 1 629 ? 36.219 3.443 14.43 1 52.5 629 GLN B CA 1
ATOM 10484 C C . GLN B 1 629 ? 37.188 3.723 13.266 1 52.5 629 GLN B C 1
ATOM 10486 O O . GLN B 1 629 ? 37.062 3.084 12.211 1 52.5 629 GLN B O 1
ATOM 10491 N N . LEU B 1 630 ? 37.969 4.785 13.555 1 52.59 630 LEU B N 1
ATOM 10492 C CA . LEU B 1 630 ? 38.938 5.133 12.523 1 52.59 630 LEU B CA 1
ATOM 10493 C C . LEU B 1 630 ? 39.969 4.023 12.352 1 52.59 630 LEU B C 1
ATOM 10495 O O . LEU B 1 630 ? 40.406 3.723 11.234 1 52.59 630 LEU B O 1
ATOM 10499 N N . PHE B 1 631 ? 40.438 3.527 13.523 1 47.38 631 PHE B N 1
ATOM 10500 C CA . PHE B 1 631 ? 41.438 2.479 13.477 1 47.38 631 PHE B CA 1
ATOM 10501 C C . PHE B 1 631 ? 40.844 1.165 12.992 1 47.38 631 PHE B C 1
ATOM 10503 O O . PHE B 1 631 ? 41.531 0.347 12.375 1 47.38 631 PHE B O 1
ATOM 10510 N N . ILE B 1 632 ? 39.688 0.854 13.359 1 44.75 632 ILE B N 1
ATOM 10511 C CA . ILE B 1 632 ? 39.094 -0.424 13.008 1 44.75 632 ILE B CA 1
ATOM 10512 C C . ILE B 1 632 ? 38.812 -0.476 11.508 1 44.75 632 ILE B C 1
ATOM 10514 O O . ILE B 1 632 ? 39.062 -1.498 10.867 1 44.75 632 ILE B O 1
ATOM 10518 N N . ASN B 1 633 ? 38.188 0.512 10.992 1 46.25 633 ASN B N 1
ATOM 10519 C CA . ASN B 1 633 ? 37.781 0.367 9.594 1 46.25 633 ASN B CA 1
ATOM 10520 C C . ASN B 1 633 ? 38.938 0.63 8.641 1 46.25 633 ASN B C 1
ATOM 10522 O O . ASN B 1 633 ? 38.906 0.179 7.492 1 46.25 633 ASN B O 1
ATOM 10526 N N . ASN B 1 634 ? 39.969 1.665 8.93 1 47.25 634 ASN B N 1
ATOM 10527 C CA . ASN B 1 634 ? 41.094 1.957 8.055 1 47.25 634 ASN B CA 1
ATOM 10528 C C . ASN B 1 634 ? 42.375 1.256 8.523 1 47.25 634 ASN B C 1
ATOM 10530 O O . ASN B 1 634 ? 43.125 1.823 9.297 1 47.25 634 ASN B O 1
ATOM 10534 N N . ARG B 1 635 ? 42.531 0.076 8.32 1 45.25 635 ARG B N 1
ATOM 10535 C CA . ARG B 1 635 ? 43.625 -0.816 8.648 1 45.25 635 ARG B CA 1
ATOM 10536 C C . ARG B 1 635 ? 44.969 -0.186 8.281 1 45.25 635 ARG B C 1
ATOM 10538 O O . ARG B 1 635 ? 46.031 -0.732 8.602 1 45.25 635 ARG B O 1
ATOM 10545 N N . ARG B 1 636 ? 45 0.852 7.57 1 48.56 636 ARG B N 1
ATOM 10546 C CA . ARG B 1 636 ? 46.312 1.134 7.023 1 48.56 636 ARG B CA 1
ATOM 10547 C C . ARG B 1 636 ? 47.062 2.158 7.879 1 48.56 636 ARG B C 1
ATOM 10549 O O . ARG B 1 636 ? 48.219 2.504 7.594 1 48.56 636 ARG B O 1
ATOM 10556 N N . LEU B 1 637 ? 46.281 2.979 8.648 1 50.56 637 LEU B N 1
ATOM 10557 C CA . LEU B 1 637 ? 47.094 3.957 9.367 1 50.56 637 LEU B CA 1
ATOM 10558 C C . LEU B 1 637 ? 47.656 3.361 10.656 1 50.56 637 LEU B C 1
ATOM 10560 O O . LEU B 1 637 ? 46.906 2.801 11.461 1 50.56 637 LEU B O 1
ATOM 10564 N N . HIS B 1 638 ? 48.812 3.045 10.672 1 51.22 638 HIS B N 1
ATOM 10565 C CA . HIS B 1 638 ? 49.469 2.568 11.867 1 51.22 638 HIS B CA 1
ATOM 10566 C C . HIS B 1 638 ? 49.375 3.576 13.008 1 51.22 638 HIS B C 1
ATOM 10568 O O . HIS B 1 638 ? 49.25 4.777 12.766 1 51.22 638 HIS B O 1
ATOM 10574 N N . SER B 1 639 ? 49.125 3.127 14.211 1 50.16 639 SER B N 1
ATOM 10575 C CA . SER B 1 639 ? 49.031 3.932 15.422 1 50.16 639 SER B CA 1
ATOM 10576 C C . SER B 1 639 ? 50.062 5.031 15.445 1 50.16 639 SER B C 1
ATOM 10578 O O . SER B 1 639 ? 49.812 6.137 15.93 1 50.16 639 SER B O 1
ATOM 10580 N N . SER B 1 640 ? 51.25 4.723 15.031 1 49.16 640 SER B N 1
ATOM 10581 C CA . SER B 1 640 ? 52.344 5.676 15.055 1 49.16 640 SER B CA 1
ATOM 10582 C C . SER B 1 640 ? 52.094 6.844 14.109 1 49.16 640 SER B C 1
ATOM 10584 O O . SER B 1 640 ? 52.656 7.926 14.273 1 49.16 640 SER B O 1
ATOM 10586 N N . SER B 1 641 ? 51.188 6.609 13.359 1 48.22 641 SER B N 1
ATOM 10587 C CA . SER B 1 641 ? 50.938 7.605 12.328 1 48.22 641 SER B CA 1
ATOM 10588 C C . SER B 1 641 ? 49.781 8.523 12.719 1 48.22 641 SER B C 1
ATOM 10590 O O . SER B 1 641 ? 49.5 9.508 12.031 1 48.22 641 SER B O 1
ATOM 10592 N N . VAL B 1 642 ? 49.188 8.141 13.758 1 55.47 642 VAL B N 1
ATOM 10593 C CA . VAL B 1 642 ? 48.094 8.984 14.289 1 55.47 642 VAL B CA 1
ATOM 10594 C C . VAL B 1 642 ? 48.625 9.773 15.492 1 55.47 642 VAL B C 1
ATOM 10596 O O . VAL B 1 642 ? 49.156 9.188 16.438 1 55.47 642 VAL B O 1
#

InterPro domains:
  IPR007111 NACHT nucleoside triphosphatase [PF05729] (162-337)
  IPR007111 NACHT nucleoside triphosphatase [PS50837] (161-373)
  IPR027417 P-loop containing nucleoside triphosphate hydrolase [G3DSA:3.40.50.300] (75-317)
  IPR027417 P-loop containing nucleoside triphosphate hydrolase [SSF52540] (147-339)
  IPR029495 NACHT-associated domain [PF14484] (79-152)
  IPR029495 NACHT-associated domain [SM01288] (78-152)
  IPR041075 NOD1/2, winged helix domain [PF17779] (411-466)
  IPR041267 NACHT, LRR and PYD domains-containing protein, helical domain HD2 [PF17776] (468-574)
  IPR050637 NLRP family, innate immunity and inflammation regulators [PTHR45690] (57-614)

Nearest PDB structures (foldseek):
  8wsm-assembly1_A  TM=5.629E-01  e=8.555E-33  Homo sapiens
  9gu4-assembly1_A  TM=5.488E-01  e=7.480E-33  Homo sapiens
  9dh3-assembly1_D  TM=5.096E-01  e=2.382E-34  Homo sapiens
  7alv-assembly1_A  TM=5.635E-01  e=4.099E-32  Homo sapiens
  8ri2-assembly1_A  TM=5.464E-01  e=8.947E-33  Homo sapiens

Secondary structure (DSSP, 8-state):
--GGGHHHHHHHHHHHHHHH-S-HHHHHHHHHHHHHHHHT--S-HHHHHHHHHHHHTHHHHHS--SHHHHHHHHHHHHHHHHHHHHHHEE--TTPPTT--EEHHHH----EEEES---HHHHHHHHH--HHHHHHHHHHHHHT-B-GGGTTS--TTSPPPSEEEEE--TTSSHHHHHHHHHHHHHTTSS-TTT-SEEEEEEHHHHTT--S-B-HHHHHHTTSS-HHHHTTTHHHHHHHHHT-GGGEEEEEE-GGG-TT-----GGG----TTS-B-HHHHHHHHHTTSSSTT-EEEEEE-GGGHHHHHTT-SSEEEEEEEE--HHHHHHHHHHHHSSHHHHHHHHHHHHHSHHHHHHTTSHHHHHHHHHHHHHHHHTT--TTSGGG-HHHHHHHHHHHHHHHSHHHHHHHHHHHHHHHHHHHHHT--SB-HHHHHHTT--TTSSGGGTEEEEEEEETTEEEEEEEES-HHHHHHHHHHHHHSSTHHHHHHHHHHHHT-GGGHHHHHHHHHHTSHHHHHHHHHHH-----THHHHHHHHHHHHHS-SS------TTTTHHHHHHHHH--HHHHHHHTTT--EEEEEESSTTHHHHHHHHHHT-TT--EEEEEE-TTSS-HHHHHHHHHHHHHHH-TTS-GGG-/---HHHHHHHHHHHHHHHHH-SSHHHHHHHHHHHHHHHHT--S-HHHHHHHHHHHHTHHHHHH--SHHHHHHHHHHHHHHHHHHHHHHEE--TTPPTT--EEHHHH----EEEES---HHHHHHHHH--HHHHHHHHHHHHHT-B-GGGTTS--TTSPPPSEEEEE--TTSSHHHHHHHHHHHHHTTSSSTTT-SEEEEEEHHHHTT--S-B-HHHHHHTTSS-HHHHTTTHHHHHHHHHT-GGGEEEEEE-GGG-S------GGG----TTS-B-HHHHHHHHHTT-SSTT-EEEEEE-GGGHHHHHTT--SEEEEEEEE--HHHHHHHHHHHHSSHHHHHHHHHHHHHSHHHHHHTTSHHHHHHHHHHHHHHHHTT--TTSGGG-HHHHHHHHHHHHHHHSHHHHHHHHHHHHHHHHHHHHHT--SB-HHHHHHTT--TTSSGGGTEEEEEEEETTEEEEEEEES-HHHHHHHHHHHHHSSTHHHHHHHHHHHHT-GGGHHHHHHHHHHTSHHHHHHHHHHH-----THHHHHHHHHHHHHS-SS------TTTTHHHHHHHHH--HHHHHHHTTT--EEEEEESSTTHHHHHHHHHHT-TT--EEEEEE-TTSS-HHHHHHHHHHHHHHH-TTS-GGG-

Foldseek 3Di:
DPPLCVLLVVLVVLVVVCVPPPDLVVSLVVLVVVLVVVVPPPDAQLNPLLSVVCVVCVVCVSVCPDPLVSVLSSQLSLLLSLLLVVLQWDADPPRDPPDIDGLVLQDFDFFKFFFDDAPVRVVCLQADWFVRNLVSRVVSSVRGDDPQCQQAADPVRFGFQEEEEEDAPLQQQVSVLSVQSNCVSRNNHCSVFASEEAEAEQLVLQPDPFWDFLLRSRLVSRPDSPVCVVVSVVSVVVCLVCQRRYEYEYEEPVNHPLADPDDPVLADADRHDTDRSNNNVLNVLLLSHSNNHGYYYYYYQLCVVVSVVRHDSYTYMYTLADRPVRLLSSLCSLLVDNVLSVQLLVLQSLDTRSVSCCSRSNLSVLSSVQSVVCVVVVHDSLADQRAPLNSLLVVVVVVCVVPVVLCLVCLLLLLVLLLVCVVVVHFKAFPVSCVVSPHDSVRCCRNFKHWGWHDDPPDIGIIIGGSHNLSSLLSPLVNQLQDVVSVVVLLVVCVPPCLVNLSSLLSNLLCLAPVNQVSCCVRHVDHGDNVNLVVVLVSLLVVAPQARAPACDVSRLSVLSSVSSNSDLVSLLSSQVRYAEYAYEDADLSSLSSVLSSLLSHPRHAAYHYHYPCPPPPPPPSVVVSCCSSCVNNVPHDPVRD/DPPPVVQVVVLVVLVVVCVPPPPNVVSLVVLVVVLVVVVPVPDDQLNVVLSVVCVVCVVCVSVVPDPLVSVLSVQLSLLLVLLLVVLQWDADPPHDPPDIDGLVLQDFDFFKFFFDDAPVRVVCLQADWFVRNLVSRVVSSVRGDDPQCQQAADPVRFGFQEEEEEDAPLQQQVSVLSVQSNCVSSPNHCVVFASEEAEAEQLVLQPDPFWDFLLRSRLVSRPDSPVCVVPSVVSVVVRLVDQRRYEYEYEEPVNHPLQDPDDPVLADADRHDTDRSNNNVLNVQLCSHSNNHGYYYYYYQLCVVVSVVRHDSYTYMYTLADRPVRLLSSLCSLLVDNVLSVQLLVLQSLDTRSVSCSSRSNLSVLSSVQSNVCVVVVHDSLADQHAPLNSLLVVVVVVCVVPVVLCLVCLLLLLVLLLVCVVVVHFKAFPVSCVVSVHDSVRCCRNFKHWDWHDDPPDIGIIIGGSHNLSSLLSPLVNQLPPVVSVVVLLVVCVPPCVVNLSSLLSNLLCLAPVNQVSCCVRHVDHGDNVNLVVVLVSLLVVADQARAPACDPSSVRVLSSVNSNSDLVSLQSSQVRYAEYEYEDADLSSLSSVLSSLLSDPRHAAYHYHYPCPPPPPPPSVVVSCCSSCVNNVPHDPVRD

Solvent-accessible surface area (backbone atoms only — not comparable to full-atom values): 68032 Å² total; per-residue (Å²): 137,80,62,79,57,49,51,51,49,47,51,50,48,49,41,52,50,34,72,65,40,86,55,68,66,56,39,53,50,51,51,50,52,49,49,54,56,50,65,65,57,80,74,73,46,54,48,51,47,52,49,44,52,46,51,76,42,33,73,51,53,69,69,38,72,48,78,64,54,56,53,48,52,47,51,52,50,49,36,31,50,46,44,27,61,63,39,43,44,41,66,57,94,83,49,54,93,90,50,66,42,52,36,75,50,73,54,59,71,58,32,27,33,70,72,75,63,48,67,67,58,49,53,48,58,36,67,40,49,24,68,61,30,43,50,53,40,44,59,51,46,74,68,34,55,51,84,87,52,66,59,46,56,47,98,85,58,50,57,39,41,26,35,37,42,29,30,53,69,51,39,42,61,68,59,48,53,42,46,50,50,24,33,37,37,45,55,74,36,59,68,90,55,37,86,42,76,46,81,43,53,27,63,63,52,66,69,52,83,59,65,43,21,56,52,55,64,57,47,62,71,35,86,55,49,75,75,34,66,88,46,42,65,61,50,47,52,57,55,60,69,44,30,59,28,32,32,39,38,35,39,37,54,64,58,40,77,53,67,54,94,65,57,78,84,72,49,50,50,60,49,77,50,67,34,48,54,33,51,51,50,43,11,41,58,55,32,47,24,61,51,56,32,30,36,40,36,24,29,34,36,60,40,44,72,68,51,48,78,47,49,64,59,39,40,46,32,31,47,74,13,36,33,63,66,32,39,53,50,40,39,40,47,64,44,81,35,64,66,58,19,53,52,52,49,52,58,37,61,50,37,35,65,57,37,42,49,36,24,28,48,46,49,34,52,52,51,50,52,50,50,50,54,39,51,72,69,67,45,68,83,86,49,89,77,71,39,69,42,55,52,53,48,50,56,52,47,55,52,33,70,77,37,45,72,61,41,68,69,42,49,62,31,49,14,49,46,25,35,52,22,62,75,68,73,44,70,70,37,47,65,67,60,41,46,71,40,73,45,46,85,89,42,80,48,39,64,59,32,38,43,42,68,32,74,52,68,72,32,60,43,62,36,33,25,51,88,29,48,68,56,32,30,44,34,17,25,58,38,29,56,57,55,67,74,50,41,55,56,51,53,51,44,38,72,68,81,31,71,86,41,51,66,26,53,32,29,41,35,19,49,68,20,67,68,48,36,49,47,41,29,70,74,73,66,44,81,67,61,68,63,50,54,54,49,52,43,52,52,51,41,64,74,47,54,64,82,27,70,40,60,23,39,86,85,59,42,54,56,45,47,25,50,48,36,26,72,39,67,67,57,43,27,62,48,36,52,73,34,34,42,43,30,40,29,42,66,58,80,59,52,46,58,32,46,45,54,50,52,68,40,33,86,48,56,65,36,45,43,78,45,66,58,64,81,72,73,77,54,71,67,54,51,54,50,52,46,42,48,46,46,61,71,35,79,75,66,53,72,88,37,85,133,84,53,80,67,48,44,57,50,45,49,49,49,48,41,54,50,29,69,67,36,84,55,67,66,58,32,51,49,51,49,49,51,51,44,50,57,53,61,67,49,78,71,77,61,70,49,55,48,47,46,44,51,47,49,74,43,32,70,52,55,70,69,44,77,46,77,62,56,56,52,48,52,50,50,51,47,48,35,29,52,44,43,25,61,62,40,42,43,41,66,58,83,30,46,49,81,61,49,68,42,51,37,76,49,74,54,61,69,60,30,27,32,67,75,76,65,48,68,69,58,49,51,46,58,38,67,41,49,24,67,59,28,43,51,53,40,45,60,52,45,74,65,36,53,52,83,89,51,65,60,46,56,47,100,84,63,50,59,41,41,26,37,37,44,29,31,56,69,51,38,42,61,66,60,48,52,42,48,51,50,23,32,36,42,62,60,75,39,59,68,89,56,35,84,44,75,45,80,43,53,27,64,63,52,64,70,52,84,61,66,43,21,57,54,56,62,58,47,62,70,37,76,55,52,69,77,33,63,87,43,41,67,61,51,47,52,58,55,60,70,45,31,60,27,32,32,39,39,35,42,36,57,64,59,39,77,52,67,50,93,63,59,78,84,73,48,53,56,60,48,77,50,66,33,50,56,33,50,51,52,42,12,42,58,55,39,47,24,63,57,57,34,31,36,40,37,27,30,34,38,64,40,45,71,68,51,55,75,49,50,63,60,60,40,60,32,31,48,76,12,34,33,64,66,34,39,53,49,41,39,42,47,65,51,77,37,64,67,58,19,52,54,51,50,51,57,36,63,51,36,34,65,56,37,40,47,35,23,29,46,46,49,34,50,50,51,50,43,39,52,50,53,38,50,73,70,66,44,66,81,84,47,89,75,72,40,70,41,55,51,54,47,50,55,52,48,55,52,32,69,79,37,46,72,61,42,68,70,42,48,64,30,50,14,49,47,25,35,51,22,61,75,68,72,44,69,69,36,46,66,65,61,41,46,71,39,75,46,44,85,88,41,80,49,43,65,62,38,38,45,42,74,32,84,50,90,93,41,76,46,64,34,33,24,50,86,29,48,68,57,32,30,42,33,18,25,58,37,29,59,58,56,66,72,52,41,55,56,53,52,50,44,38,72,69,81,32,70,86,42,50,65,26,51,32,29,42,35,19,49,67,20,68,70,48,37,51,47,41,28,71,75,73,66,45,82,68,63,70,62,50,55,54,51,52,42,51,51,49,41,64,75,47,53,63,85,27,70,41,59,26,38,83,84,59,41,50,57,46,45,26,51,48,36,25,70,39,66,68,57,44,27,63,48,35,50,73,34,33,41,41,29,38,28,44,66,57,78,54,52,47,55,31,44,43,55,52,52,69,39,34,85,49,55,64,36,41,43,78,45,66,58,65,78,71,74,80,51,72,67,54,51,53,50,51,46,41,51,46,47,63,74,37,77,76,61,50,70,89,33,84

pLDDT: mean 78.2, std 18.38, range [18.91, 98.06]